Protein AF-0000000079611578 (afdb_homodimer)

Structure (mmCIF, N/CA/C/O backbone):
data_AF-0000000079611578-model_v1
#
loop_
_entity.id
_entity.type
_entity.pdbx_description
1 polymer 'Valerianol synthase'
#
loop_
_atom_site.group_PDB
_atom_site.id
_atom_site.type_symbol
_atom_site.label_atom_id
_atom_site.label_alt_id
_atom_site.label_comp_id
_atom_site.label_asym_id
_atom_site.label_entity_id
_atom_site.label_seq_id
_atom_site.pdbx_PDB_ins_code
_atom_site.Cartn_x
_atom_site.Cartn_y
_atom_site.Cartn_z
_atom_site.occupancy
_atom_site.B_iso_or_equiv
_atom_site.auth_seq_id
_atom_site.auth_comp_id
_atom_site.auth_asym_id
_atom_site.auth_atom_id
_atom_site.pdbx_PDB_model_num
ATOM 1 N N . MET A 1 1 ? 18.281 1.727 -54.188 1 26.88 1 MET A N 1
ATOM 2 C CA . MET A 1 1 ? 17.344 2.244 -53.188 1 26.88 1 MET A CA 1
ATOM 3 C C . MET A 1 1 ? 18.031 2.467 -51.844 1 26.88 1 MET A C 1
ATOM 5 O O . MET A 1 1 ? 18.562 1.524 -51.25 1 26.88 1 MET A O 1
ATOM 9 N N . THR A 1 2 ? 18.578 3.689 -51.562 1 29.02 2 THR A N 1
ATOM 10 C CA . THR A 1 2 ? 19.625 4.07 -50.594 1 29.02 2 THR A CA 1
ATOM 11 C C . THR A 1 2 ? 19.047 4.164 -49.188 1 29.02 2 THR A C 1
ATOM 13 O O . THR A 1 2 ? 18.094 4.906 -48.938 1 29.02 2 THR A O 1
ATOM 16 N N . VAL A 1 3 ? 19.141 3.092 -48.5 1 30.48 3 VAL A N 1
ATOM 17 C CA . VAL A 1 3 ? 18.688 2.955 -47.125 1 30.48 3 VAL A CA 1
ATOM 18 C C . VAL A 1 3 ? 19.359 4.02 -46.25 1 30.48 3 VAL A C 1
ATOM 20 O O . VAL A 1 3 ? 20.578 4.008 -46.062 1 30.48 3 VAL A O 1
ATOM 23 N N . ALA A 1 4 ? 18.75 5.242 -46.188 1 29.06 4 ALA A N 1
ATOM 24 C CA . ALA A 1 4 ? 19.359 6.305 -45.406 1 29.06 4 ALA A CA 1
ATOM 25 C C . ALA A 1 4 ? 19.484 5.898 -43.938 1 29.06 4 ALA A C 1
ATOM 27 O O . ALA A 1 4 ? 18.5 5.473 -43.312 1 29.06 4 ALA A O 1
ATOM 28 N N . ALA A 1 5 ? 20.641 5.758 -43.406 1 25.91 5 ALA A N 1
ATOM 29 C CA . ALA A 1 5 ? 21.078 5.453 -42.031 1 25.91 5 ALA A CA 1
ATOM 30 C C . ALA A 1 5 ? 20.516 6.465 -41.031 1 25.91 5 ALA A C 1
ATOM 32 O O . ALA A 1 5 ? 20.75 7.668 -41.156 1 25.91 5 ALA A O 1
ATOM 33 N N . LYS A 1 6 ? 19.344 6.082 -40.531 1 34.06 6 LYS A N 1
ATOM 34 C CA . LYS A 1 6 ? 18.781 7.012 -39.562 1 34.06 6 LYS A CA 1
ATOM 35 C C . LYS A 1 6 ? 19.812 7.383 -38.5 1 34.06 6 LYS A C 1
ATOM 37 O O . LYS A 1 6 ? 20.391 6.504 -37.875 1 34.06 6 LYS A O 1
ATOM 42 N N . ALA A 1 7 ? 20.297 8.57 -38.531 1 35.22 7 ALA A N 1
ATOM 43 C CA . ALA A 1 7 ? 21.281 9.203 -37.656 1 35.22 7 ALA A CA 1
ATOM 44 C C . ALA A 1 7 ? 20.953 8.914 -36.188 1 35.22 7 ALA A C 1
ATOM 46 O O . ALA A 1 7 ? 19.828 9.094 -35.75 1 35.22 7 ALA A O 1
ATOM 47 N N . VAL A 1 8 ? 21.688 8.125 -35.594 1 36.72 8 VAL A N 1
ATOM 48 C CA . VAL A 1 8 ? 21.672 7.918 -34.156 1 36.72 8 VAL A CA 1
ATOM 49 C C . VAL A 1 8 ? 21.75 9.266 -33.438 1 36.72 8 VAL A C 1
ATOM 51 O O . VAL A 1 8 ? 22.75 9.961 -33.531 1 36.72 8 VAL A O 1
ATOM 54 N N . THR A 1 9 ? 20.719 10.023 -33.438 1 34.69 9 THR A N 1
ATOM 55 C CA . THR A 1 9 ? 20.828 11.305 -32.75 1 34.69 9 THR A CA 1
ATOM 56 C C . THR A 1 9 ? 21.359 11.109 -31.344 1 34.69 9 THR A C 1
ATOM 58 O O . THR A 1 9 ? 20.797 10.352 -30.562 1 34.69 9 THR A O 1
ATOM 61 N N . VAL A 1 10 ? 22.609 11.273 -31.188 1 37.56 10 VAL A N 1
ATOM 62 C CA . VAL A 1 10 ? 23.297 11.32 -29.891 1 37.56 10 VAL A CA 1
ATOM 63 C C . VAL A 1 10 ? 22.5 12.156 -28.906 1 37.56 10 VAL A C 1
ATOM 65 O O . VAL A 1 10 ? 22.266 13.344 -29.125 1 37.56 10 VAL A O 1
ATOM 68 N N . VAL A 1 11 ? 21.625 11.562 -28.188 1 47.31 11 VAL A N 1
ATOM 69 C CA . VAL A 1 11 ? 20.922 12.305 -27.141 1 47.31 11 VAL A CA 1
ATOM 70 C C . VAL A 1 11 ? 21.922 13.008 -26.234 1 47.31 11 VAL A C 1
ATOM 72 O O . VAL A 1 11 ? 22.766 12.352 -25.609 1 47.31 11 VAL A O 1
ATOM 75 N N . GLU A 1 12 ? 22.297 14.109 -26.484 1 51.06 12 GLU A N 1
ATOM 76 C CA . GLU A 1 12 ? 23.203 14.898 -25.656 1 51.06 12 GLU A CA 1
ATOM 77 C C . GLU A 1 12 ? 22.828 14.828 -24.188 1 51.06 12 GLU A C 1
ATOM 79 O O . GLU A 1 12 ? 21.656 14.922 -23.828 1 51.06 12 GLU A O 1
ATOM 84 N N . PRO A 1 13 ? 23.828 14.414 -23.375 1 65.25 13 PRO A N 1
ATOM 85 C CA . PRO A 1 13 ? 23.594 14.281 -21.938 1 65.25 13 PRO A CA 1
ATOM 86 C C . PRO A 1 13 ? 23.047 15.555 -21.297 1 65.25 13 PRO A C 1
ATOM 88 O O . PRO A 1 13 ? 23.562 16.656 -21.562 1 65.25 13 PRO A O 1
ATOM 91 N N . VAL A 1 14 ? 21.812 15.625 -20.891 1 74.31 14 VAL A N 1
ATOM 92 C CA . VAL A 1 14 ? 21.141 16.75 -20.25 1 74.31 14 VAL A CA 1
ATOM 93 C C . VAL A 1 14 ? 21.891 17.156 -18.984 1 74.31 14 VAL A C 1
ATOM 95 O O . VAL A 1 14 ? 22.203 16.312 -18.141 1 74.31 14 VAL A O 1
ATOM 98 N N . THR A 1 15 ? 22.516 18.312 -19.016 1 81.62 15 THR A N 1
ATOM 99 C CA . THR A 1 15 ? 23.141 18.844 -17.812 1 81.62 15 THR A CA 1
ATOM 100 C C . THR A 1 15 ? 22.094 19.172 -16.766 1 81.62 15 THR A C 1
ATOM 102 O O . THR A 1 15 ? 21.203 19.984 -17 1 81.62 15 THR A O 1
ATOM 105 N N . ARG A 1 16 ? 22.109 18.422 -15.633 1 87.31 16 ARG A N 1
ATOM 106 C CA . ARG A 1 16 ? 21.109 18.641 -14.578 1 87.31 16 ARG A CA 1
ATOM 107 C C . ARG A 1 16 ? 21.734 19.344 -13.375 1 87.31 16 ARG A C 1
ATOM 109 O O . ARG A 1 16 ? 22.891 19.078 -13.031 1 87.31 16 ARG A O 1
ATOM 116 N N . ARG A 1 17 ? 20.984 20.25 -12.836 1 85 17 ARG A N 1
ATOM 117 C CA . ARG A 1 17 ? 21.422 20.969 -11.633 1 85 17 ARG A CA 1
ATOM 118 C C . ARG A 1 17 ? 21.359 20.062 -10.406 1 85 17 ARG A C 1
ATOM 120 O O . ARG A 1 17 ? 20.609 19.078 -10.391 1 85 17 ARG A O 1
ATOM 127 N N . SER A 1 18 ? 22.266 20.359 -9.453 1 84.69 18 SER A N 1
ATOM 128 C CA . SER A 1 18 ? 22.266 19.672 -8.164 1 84.69 18 SER A CA 1
ATOM 129 C C . SER A 1 18 ? 22.328 20.672 -7.008 1 84.69 18 SER A C 1
ATOM 131 O O . SER A 1 18 ? 23.047 21.656 -7.074 1 84.69 18 SER A O 1
ATOM 133 N N . ALA A 1 19 ? 21.5 20.484 -6.035 1 84.06 19 ALA A N 1
ATOM 134 C CA . ALA A 1 19 ? 21.516 21.344 -4.855 1 84.06 19 ALA A CA 1
ATOM 135 C C . ALA A 1 19 ? 22.359 20.719 -3.744 1 84.06 19 ALA A C 1
ATOM 137 O O . ALA A 1 19 ? 22.656 21.375 -2.744 1 84.06 19 ALA A O 1
ATOM 138 N N . ASN A 1 20 ? 22.812 19.578 -3.85 1 83.25 20 ASN A N 1
ATOM 139 C CA . ASN A 1 20 ? 23.656 18.891 -2.883 1 83.25 20 ASN A CA 1
ATOM 140 C C . ASN A 1 20 ? 23.047 18.922 -1.484 1 83.25 20 ASN A C 1
ATOM 142 O O . ASN A 1 20 ? 23.703 19.328 -0.524 1 83.25 20 ASN A O 1
ATOM 146 N N . TYR A 1 21 ? 21.859 18.5 -1.438 1 86.31 21 TYR A N 1
ATOM 147 C CA . TYR A 1 21 ? 21.172 18.5 -0.154 1 86.31 21 TYR A CA 1
ATOM 148 C C . TYR A 1 21 ? 21.844 17.547 0.826 1 86.31 21 TYR A C 1
ATOM 150 O O . TYR A 1 21 ? 22.312 16.469 0.435 1 86.31 21 TYR A O 1
ATOM 158 N N . GLU A 1 22 ? 21.797 17.953 2.068 1 86.19 22 GLU A N 1
ATOM 159 C CA . GLU A 1 22 ? 22.359 17.094 3.111 1 86.19 22 GLU A CA 1
ATOM 160 C C . GLU A 1 22 ? 21.531 15.812 3.271 1 86.19 22 GLU A C 1
ATOM 162 O O . GLU A 1 22 ? 20.312 15.844 3.139 1 86.19 22 GLU A O 1
ATOM 167 N N . PRO A 1 23 ? 22.188 14.742 3.594 1 86.94 23 PRO A N 1
ATOM 168 C CA . PRO A 1 23 ? 21.453 13.5 3.828 1 86.94 23 PRO A CA 1
ATOM 169 C C . PRO A 1 23 ? 20.578 13.555 5.082 1 86.94 23 PRO A C 1
ATOM 171 O O . PRO A 1 23 ? 20.734 14.461 5.906 1 86.94 23 PRO A O 1
ATOM 174 N N . SER A 1 24 ? 19.703 12.625 5.137 1 89.19 24 SER A N 1
ATOM 175 C CA . SER A 1 24 ? 18.844 12.531 6.312 1 89.19 24 SER A CA 1
ATOM 176 C C . SER A 1 24 ? 19.656 12.211 7.562 1 89.19 24 SER A C 1
ATOM 178 O O . SER A 1 24 ? 20.625 11.453 7.504 1 89.19 24 SER A O 1
ATOM 180 N N . LEU A 1 25 ? 19.297 12.812 8.648 1 90.94 25 LEU A N 1
ATOM 181 C CA . LEU A 1 25 ? 19.953 12.578 9.922 1 90.94 25 LEU A CA 1
ATOM 182 C C . LEU A 1 25 ? 19.5 11.258 10.531 1 90.94 25 LEU A C 1
ATOM 184 O O . LEU A 1 25 ? 20.172 10.703 11.406 1 90.94 25 LEU A O 1
ATOM 188 N N . TRP A 1 26 ? 18.375 10.758 10.156 1 92.12 26 TRP A N 1
ATOM 189 C CA . TRP A 1 26 ? 17.781 9.562 10.742 1 92.12 26 TRP A CA 1
ATOM 190 C C . TRP A 1 26 ? 17.641 8.461 9.703 1 92.12 26 TRP A C 1
ATOM 192 O O . TRP A 1 26 ? 16.953 8.641 8.688 1 92.12 26 TRP A O 1
ATOM 202 N N . SER A 1 27 ? 18.188 7.328 10.023 1 93 27 SER A N 1
ATOM 203 C CA . SER A 1 27 ? 18.125 6.211 9.094 1 93 27 SER A CA 1
ATOM 204 C C . SER A 1 27 ? 16.828 5.43 9.25 1 93 27 SER A C 1
ATOM 206 O O . SER A 1 27 ? 16.188 5.496 10.305 1 93 27 SER A O 1
ATOM 208 N N . PHE A 1 28 ? 16.453 4.727 8.227 1 94.69 28 PHE A N 1
ATOM 209 C CA . PHE A 1 28 ? 15.273 3.869 8.25 1 94.69 28 PHE A CA 1
ATOM 210 C C . PHE A 1 28 ? 15.336 2.885 9.406 1 94.69 28 PHE A C 1
ATOM 212 O O . PHE A 1 28 ? 14.359 2.701 10.133 1 94.69 28 PHE A O 1
ATOM 219 N N . ASP A 1 29 ? 16.422 2.268 9.586 1 94.19 29 ASP A N 1
ATOM 220 C CA . ASP A 1 29 ? 16.594 1.253 10.625 1 94.19 29 ASP A CA 1
ATOM 221 C C . ASP A 1 29 ? 16.469 1.867 12.016 1 94.19 29 ASP A C 1
ATOM 223 O O . ASP A 1 29 ? 15.898 1.257 12.922 1 94.19 29 ASP A O 1
ATOM 227 N N . HIS A 1 30 ? 17 3.02 12.133 1 94.44 30 HIS A N 1
ATOM 228 C CA . HIS A 1 30 ? 16.891 3.709 13.414 1 94.44 30 HIS A CA 1
ATOM 229 C C . HIS A 1 30 ? 15.43 3.986 13.758 1 94.44 30 HIS A C 1
ATOM 231 O O . HIS A 1 30 ? 14.984 3.721 14.875 1 94.44 30 HIS A O 1
ATOM 237 N N . ILE A 1 31 ? 14.719 4.48 12.828 1 96.06 31 ILE A N 1
ATOM 238 C CA . ILE A 1 31 ? 13.32 4.82 13.039 1 96.06 31 ILE A CA 1
ATOM 239 C C . ILE A 1 31 ? 12.531 3.562 13.391 1 96.06 31 ILE A C 1
ATOM 241 O O . ILE A 1 31 ? 11.734 3.566 14.336 1 96.06 31 ILE A O 1
ATOM 245 N N . GLN A 1 32 ? 12.805 2.471 12.68 1 96.12 32 GLN A N 1
ATOM 246 C CA . GLN A 1 32 ? 12.055 1.234 12.891 1 96.12 32 GLN A CA 1
ATOM 247 C C . GLN A 1 32 ? 12.414 0.596 14.227 1 96.12 32 GLN A C 1
ATOM 249 O O . GLN A 1 32 ? 11.625 -0.18 14.781 1 96.12 32 GLN A O 1
ATOM 254 N N . SER A 1 33 ? 13.516 0.928 14.836 1 95.69 33 SER A N 1
ATOM 255 C CA . SER A 1 33 ? 13.961 0.347 16.094 1 95.69 33 SER A CA 1
ATOM 256 C C . SER A 1 33 ? 13.367 1.092 17.281 1 95.69 33 SER A C 1
ATOM 258 O O . SER A 1 33 ? 13.422 0.607 18.422 1 95.69 33 SER A O 1
ATOM 260 N N . LEU A 1 34 ? 12.812 2.275 17.016 1 94.44 34 LEU A N 1
ATOM 261 C CA . LEU A 1 34 ? 12.25 3.08 18.094 1 94.44 34 LEU A CA 1
ATOM 262 C C . LEU A 1 34 ? 11.102 2.346 18.781 1 94.44 34 LEU A C 1
ATOM 264 O O . LEU A 1 34 ? 10.352 1.617 18.125 1 94.44 34 LEU A O 1
ATOM 268 N N . SER A 1 35 ? 11.008 2.459 20.078 1 91.31 35 SER A N 1
ATOM 269 C CA . SER A 1 35 ? 9.93 1.891 20.875 1 91.31 35 SER A CA 1
ATOM 270 C C . SER A 1 35 ? 9.648 2.738 22.109 1 91.31 35 SER A C 1
ATOM 272 O O . SER A 1 35 ? 10.477 3.566 22.5 1 91.31 35 SER A O 1
ATOM 274 N N . SER A 1 36 ? 8.469 2.656 22.594 1 91.44 36 SER A N 1
ATOM 275 C CA . SER A 1 36 ? 8.094 3.396 23.797 1 91.44 36 SER A CA 1
ATOM 276 C C . SER A 1 36 ? 7.496 2.471 24.844 1 91.44 36 SER A C 1
ATOM 278 O O . SER A 1 36 ? 6.758 1.54 24.516 1 91.44 36 SER A O 1
ATOM 280 N N . GLU A 1 37 ? 7.789 2.752 26.109 1 88.69 37 GLU A N 1
ATOM 281 C CA . GLU A 1 37 ? 7.262 1.969 27.234 1 88.69 37 GLU A CA 1
ATOM 282 C C . GLU A 1 37 ? 5.883 2.473 27.656 1 88.69 37 GLU A C 1
ATOM 284 O O . GLU A 1 37 ? 5.152 1.778 28.359 1 88.69 37 GLU A O 1
ATOM 289 N N . TYR A 1 38 ? 5.488 3.58 27.188 1 92.12 38 TYR A N 1
ATOM 290 C CA . TYR A 1 38 ? 4.285 4.242 27.688 1 92.12 38 TYR A CA 1
ATOM 291 C C . TYR A 1 38 ? 3.066 3.842 26.859 1 92.12 38 TYR A C 1
ATOM 293 O O . TYR A 1 38 ? 2.184 4.664 26.609 1 92.12 38 TYR A O 1
ATOM 301 N N . LYS A 1 39 ? 3.006 2.643 26.328 1 87.25 39 LYS A N 1
ATOM 302 C CA . LYS A 1 39 ? 1.877 2.08 25.594 1 87.25 39 LYS A CA 1
ATOM 303 C C . LYS A 1 39 ? 1.117 1.067 26.453 1 87.25 39 LYS A C 1
ATOM 305 O O . LYS A 1 39 ? 0.026 0.629 26.078 1 87.25 39 LYS A O 1
ATOM 310 N N . GLY A 1 40 ? 1.525 0.799 27.547 1 81.62 40 GLY A N 1
ATOM 311 C CA . GLY A 1 40 ? 1.001 -0.302 28.344 1 81.62 40 GLY A CA 1
ATOM 312 C C . GLY A 1 40 ? -0.307 0.032 29.047 1 81.62 40 GLY A C 1
ATOM 313 O O . GLY A 1 40 ? -0.632 1.206 29.234 1 81.62 40 GLY A O 1
ATOM 314 N N . GLU A 1 41 ? -0.991 -0.906 29.438 1 88.31 41 GLU A N 1
ATOM 315 C CA . GLU A 1 41 ? -2.295 -0.792 30.078 1 88.31 41 GLU A CA 1
ATOM 316 C C . GLU A 1 41 ? -2.18 -0.12 31.438 1 88.31 41 GLU A C 1
ATOM 318 O O . GLU A 1 41 ? -3.096 0.582 31.875 1 88.31 41 GLU A O 1
ATOM 323 N N . ASP A 1 42 ? -1.103 -0.212 32 1 90.12 42 ASP A N 1
ATOM 324 C CA . ASP A 1 42 ? -0.912 0.392 33.312 1 90.12 42 ASP A CA 1
ATOM 325 C C . ASP A 1 42 ? -0.906 1.917 33.219 1 90.12 42 ASP A C 1
ATOM 327 O O . ASP A 1 42 ? -1.495 2.598 34.062 1 90.12 42 ASP A O 1
ATOM 331 N N . TYR A 1 43 ? -0.232 2.402 32.344 1 92.56 43 TYR A N 1
ATOM 332 C CA . TYR A 1 43 ? -0.182 3.848 32.156 1 92.56 43 TYR A CA 1
ATOM 333 C C . TYR A 1 43 ? -1.55 4.395 31.781 1 92.56 43 TYR A C 1
ATOM 335 O O . TYR A 1 43 ? -1.945 5.473 32.219 1 92.56 43 TYR A O 1
ATOM 343 N N . LYS A 1 44 ? -2.232 3.598 30.984 1 93.69 44 LYS A N 1
ATOM 344 C CA . LYS A 1 44 ? -3.58 4 30.594 1 93.69 44 LYS A CA 1
ATOM 345 C C . LYS A 1 44 ? -4.504 4.09 31.812 1 93.69 44 LYS A C 1
ATOM 347 O O . LYS A 1 44 ? -5.273 5.043 31.938 1 93.69 44 LYS A O 1
ATOM 352 N N . SER A 1 45 ? -4.395 3.166 32.656 1 95.31 45 SER A N 1
ATOM 353 C CA . SER A 1 45 ? -5.219 3.15 33.844 1 95.31 45 SER A CA 1
ATOM 354 C C . SER A 1 45 ? -4.906 4.34 34.75 1 95.31 45 SER A C 1
ATOM 356 O O . SER A 1 45 ? -5.816 4.965 35.312 1 95.31 45 SER A O 1
ATOM 358 N N . ARG A 1 46 ? -3.684 4.609 35 1 96.19 46 ARG A N 1
ATOM 359 C CA . ARG A 1 46 ? -3.279 5.75 35.812 1 96.19 46 ARG A CA 1
ATOM 360 C C . ARG A 1 46 ? -3.762 7.059 35.188 1 96.19 46 ARG A C 1
ATOM 362 O O . ARG A 1 46 ? -4.277 7.93 35.906 1 96.19 46 ARG A O 1
ATOM 369 N N . ALA A 1 47 ? -3.574 7.215 33.906 1 96.56 47 ALA A N 1
ATOM 370 C CA . ALA A 1 47 ? -4.035 8.414 33.219 1 96.56 47 ALA A CA 1
ATOM 371 C C . ALA A 1 47 ? -5.543 8.602 33.375 1 96.56 47 ALA A C 1
ATOM 373 O O . ALA A 1 47 ? -6.02 9.719 33.562 1 96.56 47 ALA A O 1
ATOM 374 N N . ASP A 1 48 ? -6.246 7.488 33.312 1 96.81 48 ASP A N 1
ATOM 375 C CA . ASP A 1 48 ? -7.699 7.559 33.438 1 96.81 48 ASP A CA 1
ATOM 376 C C . ASP A 1 48 ? -8.102 8.039 34.844 1 96.81 48 ASP A C 1
ATOM 378 O O . ASP A 1 48 ? -9.039 8.828 34.969 1 96.81 48 ASP A O 1
ATOM 382 N N . THR A 1 49 ? -7.379 7.598 35.719 1 97.25 49 THR A N 1
ATOM 383 C CA . THR A 1 49 ? -7.637 8.031 37.094 1 97.25 49 THR A CA 1
ATOM 384 C C . THR A 1 49 ? -7.383 9.531 37.25 1 97.25 49 THR A C 1
ATOM 386 O O . THR A 1 49 ? -8.172 10.234 37.875 1 97.25 49 THR A O 1
ATOM 389 N N . LEU A 1 50 ? -6.316 10.008 36.719 1 97.88 50 LEU A N 1
ATOM 390 C CA . LEU A 1 50 ? -5.969 11.422 36.812 1 97.88 50 LEU A CA 1
ATOM 391 C C . LEU A 1 50 ? -6.973 12.273 36.031 1 97.88 50 LEU A C 1
ATOM 393 O O . LEU A 1 50 ? -7.34 13.367 36.469 1 97.88 50 LEU A O 1
ATOM 397 N N . LYS A 1 51 ? -7.41 11.82 34.875 1 97.81 51 LYS A N 1
ATOM 398 C CA . LYS A 1 51 ? -8.406 12.523 34.094 1 97.81 51 LYS A CA 1
ATOM 399 C C . LYS A 1 51 ? -9.703 12.711 34.875 1 97.81 51 LYS A C 1
ATOM 401 O O . LYS A 1 51 ? -10.312 13.781 34.812 1 97.81 51 LYS A O 1
ATOM 406 N N . ASP A 1 52 ? -10.094 11.664 35.562 1 96.69 52 ASP A N 1
ATOM 407 C CA . ASP A 1 52 ? -11.305 11.742 36.375 1 96.69 52 ASP A CA 1
ATOM 408 C C . ASP A 1 52 ? -11.172 12.805 37.469 1 96.69 52 ASP A C 1
ATOM 410 O O . ASP A 1 52 ? -12.117 13.547 37.719 1 96.69 52 ASP A O 1
ATOM 414 N N . ALA A 1 53 ? -10.062 12.812 37.969 1 96.12 53 ALA A N 1
ATOM 415 C CA . ALA A 1 53 ? -9.812 13.797 39.031 1 96.12 53 ALA A CA 1
ATOM 416 C C . ALA A 1 53 ? -9.891 15.219 38.469 1 96.12 53 ALA A C 1
ATOM 418 O O . ALA A 1 53 ? -10.453 16.109 39.125 1 96.12 53 ALA A O 1
ATOM 419 N N . VAL A 1 54 ? -9.281 15.453 37.344 1 96.19 54 VAL A N 1
ATOM 420 C CA . VAL A 1 54 ? -9.266 16.781 36.75 1 96.19 54 VAL A CA 1
ATOM 421 C C . VAL A 1 54 ? -10.68 17.156 36.312 1 96.19 54 VAL A C 1
ATOM 423 O O . VAL A 1 54 ? -11.078 18.328 36.406 1 96.19 54 VAL A O 1
ATOM 426 N N . LYS A 1 55 ? -11.414 16.219 35.781 1 95.25 55 LYS A N 1
ATOM 427 C CA . LYS A 1 55 ? -12.797 16.453 35.375 1 95.25 55 LYS A CA 1
ATOM 428 C C . LYS A 1 55 ? -13.633 16.984 36.531 1 95.25 55 LYS A C 1
ATOM 430 O O . LYS A 1 55 ? -14.508 17.844 36.344 1 95.25 55 LYS A O 1
ATOM 435 N N . MET A 1 56 ? -13.281 16.531 37.656 1 91.94 56 MET A N 1
ATOM 436 C CA . MET A 1 56 ? -14 16.969 38.844 1 91.94 56 MET A CA 1
ATOM 437 C C . MET A 1 56 ? -13.484 18.312 39.344 1 91.94 56 MET A C 1
ATOM 439 O O . MET A 1 56 ? -14.211 19.062 40 1 91.94 56 MET A O 1
ATOM 443 N N . MET A 1 57 ? -12.305 18.578 39.031 1 90.81 57 MET A N 1
ATOM 444 C CA . MET A 1 57 ? -11.648 19.812 39.469 1 90.81 57 MET A CA 1
ATOM 445 C C . MET A 1 57 ? -12.188 21.016 38.719 1 90.81 57 MET A C 1
ATOM 447 O O . MET A 1 57 ? -12.312 22.109 39.312 1 90.81 57 MET A O 1
ATOM 451 N N . ILE A 1 58 ? -12.562 20.969 37.469 1 91.12 58 ILE A N 1
ATOM 452 C CA . ILE A 1 58 ? -12.875 22.078 36.594 1 91.12 58 ILE A CA 1
ATOM 453 C C . ILE A 1 58 ? -14.156 22.766 37.062 1 91.12 58 ILE A C 1
ATOM 455 O O . ILE A 1 58 ? -14.172 23.984 37.25 1 91.12 58 ILE A O 1
ATOM 459 N N . PRO A 1 59 ? -15.172 21.938 37.312 1 86.12 59 PRO A N 1
ATOM 460 C CA . PRO A 1 59 ? -16.391 22.625 37.75 1 86.12 59 PRO A CA 1
ATOM 461 C C . PRO A 1 59 ? -16.281 23.125 39.188 1 86.12 59 PRO A C 1
ATOM 463 O O . PRO A 1 59 ? -17 24.047 39.594 1 86.12 59 PRO A O 1
ATOM 466 N N . LYS A 1 60 ? -15.406 22.641 39.938 1 84.06 60 LYS A N 1
ATOM 467 C CA . LYS A 1 60 ? -15.336 22.938 41.375 1 84.06 60 LYS A CA 1
ATOM 468 C C . LYS A 1 60 ? -14.578 24.25 41.625 1 84.06 60 LYS A C 1
ATOM 470 O O . LYS A 1 60 ? -14.727 24.875 42.656 1 84.06 60 LYS A O 1
ATOM 475 N N . VAL A 1 61 ? -13.641 24.609 40.75 1 79.75 61 VAL A N 1
ATOM 476 C CA . VAL A 1 61 ? -12.852 25.812 40.969 1 79.75 61 VAL A CA 1
ATOM 477 C C . VAL A 1 61 ? -13.766 27.016 41.125 1 79.75 61 VAL A C 1
ATOM 479 O O . VAL A 1 61 ? -13.539 27.875 42 1 79.75 61 VAL A O 1
ATOM 482 N N . GLY A 1 62 ? -15.086 26.891 40.656 1 62.78 62 GLY A N 1
ATOM 483 C CA . GLY A 1 62 ? -16.125 27.891 40.844 1 62.78 62 GLY A CA 1
ATOM 484 C C . GLY A 1 62 ? -15.609 29.312 40.844 1 62.78 62 GLY A C 1
ATOM 485 O O . GLY A 1 62 ? -14.789 29.672 40 1 62.78 62 GLY A O 1
ATOM 486 N N . ASP A 1 63 ? -15.992 30.234 41.75 1 66.81 63 ASP A N 1
ATOM 487 C CA . ASP A 1 63 ? -15.656 31.641 42.031 1 66.81 63 ASP A CA 1
ATOM 488 C C . ASP A 1 63 ? -14.398 31.75 42.875 1 66.81 63 ASP A C 1
ATOM 490 O O . ASP A 1 63 ? -14.195 30.953 43.812 1 66.81 63 ASP A O 1
ATOM 494 N N . PRO A 1 64 ? -13.391 32.625 42.281 1 81.44 64 PRO A N 1
ATOM 495 C CA . PRO A 1 64 ? -13.453 33.75 41.312 1 81.44 64 PRO A CA 1
ATOM 496 C C . PRO A 1 64 ? -13.172 33.312 39.906 1 81.44 64 PRO A C 1
ATOM 498 O O . PRO A 1 64 ? -12.422 32.344 39.688 1 81.44 64 PRO A O 1
ATOM 501 N N . ALA A 1 65 ? -13.797 34 39.031 1 88.88 65 ALA A N 1
ATOM 502 C CA . ALA A 1 65 ? -13.711 33.719 37.594 1 88.88 65 ALA A CA 1
ATOM 503 C C . ALA A 1 65 ? -12.258 33.656 37.156 1 88.88 65 ALA A C 1
ATOM 505 O O . ALA A 1 65 ? -11.914 32.875 36.25 1 88.88 65 ALA A O 1
ATOM 506 N N . LEU A 1 66 ? -11.43 34.344 37.812 1 92.56 66 LEU A N 1
ATOM 507 C CA . LEU A 1 66 ? -10.016 34.406 37.469 1 92.56 66 LEU A CA 1
ATOM 508 C C . LEU A 1 66 ? -9.352 33.031 37.656 1 92.56 66 LEU A C 1
ATOM 510 O O . LEU A 1 66 ? -8.555 32.594 36.844 1 92.56 66 LEU A O 1
ATOM 514 N N . ARG A 1 67 ? -9.688 32.375 38.75 1 92.56 67 ARG A N 1
ATOM 515 C CA . ARG A 1 67 ? -9.094 31.078 39.062 1 92.56 67 ARG A CA 1
ATOM 516 C C . ARG A 1 67 ? -9.523 30.047 38.031 1 92.56 67 ARG A C 1
ATOM 518 O O . ARG A 1 67 ? -8.734 29.172 37.656 1 92.56 67 ARG A O 1
ATOM 525 N N . SER A 1 68 ? -10.766 30.172 37.625 1 94.06 68 SER A N 1
ATOM 526 C CA . SER A 1 68 ? -11.281 29.266 36.594 1 94.06 68 SER A CA 1
ATOM 527 C C . SER A 1 68 ? -10.57 29.469 35.25 1 94.06 68 SER A C 1
ATOM 529 O O . SER A 1 68 ? -10.195 28.5 34.594 1 94.06 68 SER A O 1
ATOM 531 N N . LEU A 1 69 ? -10.375 30.688 34.938 1 95.75 69 LEU A N 1
ATOM 532 C CA . LEU A 1 69 ? -9.703 31 33.688 1 95.75 69 LEU A CA 1
ATOM 533 C C . LEU A 1 69 ? -8.242 30.562 33.719 1 95.75 69 LEU A C 1
ATOM 535 O O . LEU A 1 69 ? -7.719 30.062 32.719 1 95.75 69 LEU A O 1
ATOM 539 N N . GLU A 1 70 ? -7.617 30.766 34.875 1 94.88 70 GLU A N 1
ATOM 540 C CA . GLU A 1 70 ? -6.23 30.328 35.031 1 94.88 70 GLU A CA 1
ATOM 541 C C . GLU A 1 70 ? -6.098 28.812 34.906 1 94.88 70 GLU A C 1
ATOM 543 O O . GLU A 1 70 ? -5.141 28.328 34.312 1 94.88 70 GLU A O 1
ATOM 548 N N . LEU A 1 71 ? -7.051 28.141 35.438 1 95.44 71 LEU A N 1
ATOM 549 C CA . LEU A 1 71 ? -7.043 26.688 35.344 1 95.44 71 LEU A CA 1
ATOM 550 C C . LEU A 1 71 ? -7.184 26.25 33.875 1 95.44 71 LEU A C 1
ATOM 552 O O . LEU A 1 71 ? -6.465 25.359 33.438 1 95.44 71 LEU A O 1
ATOM 556 N N . VAL A 1 72 ? -8.117 26.859 33.156 1 95.88 72 VAL A N 1
ATOM 557 C CA . VAL A 1 72 ? -8.32 26.531 31.766 1 95.88 72 VAL A CA 1
ATOM 558 C C . VAL A 1 72 ? -7.051 26.812 30.969 1 95.88 72 VAL A C 1
ATOM 560 O O . VAL A 1 72 ? -6.641 26.016 30.125 1 95.88 72 VAL A O 1
ATOM 563 N N . ASP A 1 73 ? -6.465 27.938 31.219 1 96.88 73 ASP A N 1
ATOM 564 C CA . ASP A 1 73 ? -5.223 28.328 30.547 1 96.88 73 ASP A CA 1
ATOM 565 C C . ASP A 1 73 ? -4.125 27.297 30.812 1 96.88 73 ASP A C 1
ATOM 567 O O . ASP A 1 73 ? -3.404 26.906 29.891 1 96.88 73 ASP A O 1
ATOM 571 N N . ASP A 1 74 ? -4.039 26.875 32.094 1 96.94 74 ASP A N 1
ATOM 572 C CA . ASP A 1 74 ? -3.039 25.875 32.469 1 96.94 74 ASP A CA 1
ATOM 573 C C . ASP A 1 74 ? -3.287 24.547 31.734 1 96.94 74 ASP A C 1
ATOM 575 O O . ASP A 1 74 ? -2.359 23.953 31.172 1 96.94 74 ASP A O 1
ATOM 579 N N . ILE A 1 75 ? -4.512 24.141 31.703 1 97.62 75 ILE A N 1
ATOM 580 C CA . ILE A 1 75 ? -4.875 22.875 31.094 1 97.62 75 ILE A CA 1
ATOM 581 C C . ILE A 1 75 ? -4.555 22.906 29.609 1 97.62 75 ILE A C 1
ATOM 583 O O . ILE A 1 75 ? -4.047 21.938 29.047 1 97.62 75 ILE A O 1
ATOM 587 N N . GLN A 1 76 ? -4.785 24.016 28.969 1 97.25 76 GLN A N 1
ATOM 588 C CA . GLN A 1 76 ? -4.516 24.156 27.547 1 97.25 76 GLN A CA 1
ATOM 589 C C . GLN A 1 76 ? -3.014 24.188 27.266 1 97.25 76 GLN A C 1
ATOM 591 O O . GLN A 1 76 ? -2.533 23.531 26.344 1 97.25 76 GLN A O 1
ATOM 596 N N . ARG A 1 77 ? -2.293 24.922 28.047 1 97.56 77 ARG A N 1
ATOM 597 C CA . ARG A 1 77 ? -0.859 25.078 27.828 1 97.56 77 ARG A CA 1
ATOM 598 C C . ARG A 1 77 ? -0.106 23.797 28.172 1 97.56 77 ARG A C 1
ATOM 600 O O . ARG A 1 77 ? 0.976 23.547 27.641 1 97.56 77 ARG A O 1
ATOM 607 N N . LEU A 1 78 ? -0.743 22.953 29.062 1 98.19 78 LEU A N 1
ATOM 608 C CA . LEU A 1 78 ? -0.159 21.672 29.406 1 98.19 78 LEU A CA 1
ATOM 609 C C . LEU A 1 78 ? -0.44 20.625 28.328 1 98.19 78 LEU A C 1
ATOM 611 O O . LEU A 1 78 ? 0.15 19.547 28.328 1 98.19 78 LEU A O 1
ATOM 615 N N . GLY A 1 79 ? -1.308 20.953 27.406 1 97.44 79 GLY A N 1
ATOM 616 C CA . GLY A 1 79 ? -1.551 20.109 26.25 1 97.44 79 GLY A CA 1
ATOM 617 C C . GLY A 1 79 ? -2.555 19 26.516 1 97.44 79 GLY A C 1
ATOM 618 O O . GLY A 1 79 ? -2.604 18.016 25.781 1 97.44 79 GLY A O 1
ATOM 619 N N . ILE A 1 80 ? -3.428 19.094 27.578 1 98.06 80 ILE A N 1
ATOM 620 C CA . ILE A 1 80 ? -4.32 18 27.938 1 98.06 80 ILE A CA 1
ATOM 621 C C . ILE A 1 80 ? -5.773 18.469 27.828 1 98.06 80 ILE A C 1
ATOM 623 O O . ILE A 1 80 ? -6.688 17.75 28.25 1 98.06 80 ILE A O 1
ATOM 627 N N . ALA A 1 81 ? -6.008 19.625 27.219 1 96.56 81 ALA A N 1
ATOM 628 C CA . ALA A 1 81 ? -7.34 20.219 27.125 1 96.56 81 ALA A CA 1
ATOM 629 C C . ALA A 1 81 ? -8.289 19.344 26.312 1 96.56 81 ALA A C 1
ATOM 631 O O . ALA A 1 81 ? -9.492 19.328 26.562 1 96.56 81 ALA A O 1
ATOM 632 N N . TYR A 1 82 ? -7.773 18.547 25.344 1 94.81 82 TYR A N 1
ATOM 633 C CA . TYR A 1 82 ? -8.609 17.75 24.438 1 94.81 82 TYR A CA 1
ATOM 634 C C . TYR A 1 82 ? -9.328 16.641 25.203 1 94.81 82 TYR A C 1
ATOM 636 O O . TYR A 1 82 ? -10.305 16.078 24.703 1 94.81 82 TYR A O 1
ATOM 644 N N . HIS A 1 83 ? -8.945 16.328 26.406 1 97.19 83 HIS A N 1
ATOM 645 C CA . HIS A 1 83 ? -9.625 15.352 27.234 1 97.19 83 HIS A CA 1
ATOM 646 C C . HIS A 1 83 ? -10.844 15.961 27.922 1 97.19 83 HIS A C 1
ATOM 648 O O . HIS A 1 83 ? -11.695 15.234 28.438 1 97.19 83 HIS A O 1
ATOM 654 N N . PHE A 1 84 ? -10.938 17.312 27.969 1 97.06 84 PHE A N 1
ATOM 655 C CA . PHE A 1 84 ? -11.938 17.984 28.797 1 97.06 84 PHE A CA 1
ATOM 656 C C . PHE A 1 84 ? -12.703 19.031 27.984 1 97.06 84 PHE A C 1
ATOM 658 O O . PHE A 1 84 ? -13.031 20.094 28.5 1 97.06 84 PHE A O 1
ATOM 665 N N . GLU A 1 85 ? -12.891 18.797 26.781 1 92.62 85 GLU A N 1
ATOM 666 C CA . GLU A 1 85 ? -13.477 19.781 25.875 1 92.62 85 GLU A CA 1
ATOM 667 C C . GLU A 1 85 ? -14.875 20.188 26.328 1 92.62 85 GLU A C 1
ATOM 669 O O . GLU A 1 85 ? -15.211 21.375 26.297 1 92.62 85 GLU A O 1
ATOM 674 N N . GLU A 1 86 ? -15.633 19.266 26.766 1 92.25 86 GLU A N 1
ATOM 675 C CA . GLU A 1 86 ? -16.984 19.562 27.203 1 92.25 86 GLU A CA 1
ATOM 676 C C . GLU A 1 86 ? -16.984 20.391 28.484 1 92.25 86 GLU A C 1
ATOM 678 O O . GLU A 1 86 ? -17.719 21.375 28.594 1 92.25 86 GLU A O 1
ATOM 683 N N . GLU A 1 87 ? -16.188 19.984 29.422 1 94.12 87 GLU A N 1
ATOM 684 C CA . GLU A 1 87 ? -16.109 20.688 30.703 1 94.12 87 GLU A CA 1
ATOM 685 C C . GLU A 1 87 ? -15.633 22.125 30.5 1 94.12 87 GLU A C 1
ATOM 687 O O . GLU A 1 87 ? -16.172 23.047 31.109 1 94.12 87 GLU A O 1
ATOM 692 N N . ILE A 1 88 ? -14.664 22.312 29.656 1 94.25 88 ILE A N 1
ATOM 693 C CA . ILE A 1 88 ? -14.102 23.625 29.406 1 94.25 88 ILE A CA 1
ATOM 694 C C . ILE A 1 88 ? -15.125 24.5 28.688 1 94.25 88 ILE A C 1
ATOM 696 O O . ILE A 1 88 ? -15.297 25.672 29.031 1 94.25 88 ILE A O 1
ATOM 700 N N . ARG A 1 89 ? -15.773 23.906 27.734 1 91.88 89 ARG A N 1
ATOM 701 C CA . ARG A 1 89 ? -16.781 24.641 26.984 1 91.88 89 ARG A CA 1
ATOM 702 C C . ARG A 1 89 ? -17.875 25.156 27.906 1 91.88 89 ARG A C 1
ATOM 704 O O . ARG A 1 89 ? -18.281 26.328 27.828 1 91.88 89 ARG A O 1
ATOM 711 N N . ASP A 1 90 ? -18.359 24.297 28.766 1 92.56 90 ASP A N 1
ATOM 712 C CA . ASP A 1 90 ? -19.406 24.688 29.703 1 92.56 90 ASP A CA 1
ATOM 713 C C . ASP A 1 90 ? -18.953 25.812 30.625 1 92.56 90 ASP A C 1
ATOM 715 O O . ASP A 1 90 ? -19.688 26.781 30.844 1 92.56 90 ASP A O 1
ATOM 719 N N . LEU A 1 91 ? -17.797 25.625 31.094 1 93 91 LEU A N 1
ATOM 720 C CA . LEU A 1 91 ? -17.234 26.625 32 1 93 91 LEU A CA 1
ATOM 721 C C . LEU A 1 91 ? -17.062 27.953 31.281 1 93 91 LEU A C 1
ATOM 723 O O . LEU A 1 91 ? -17.375 29.016 31.828 1 93 91 LEU A O 1
ATOM 727 N N . MET A 1 92 ? -16.547 27.984 30.094 1 92.88 92 MET A N 1
ATOM 728 C CA . MET A 1 92 ? -16.312 29.203 29.312 1 92.88 92 MET A CA 1
ATOM 729 C C . MET A 1 92 ? -17.625 29.906 29 1 92.88 92 MET A C 1
ATOM 731 O O . MET A 1 92 ? -17.688 31.141 29 1 92.88 92 MET A O 1
ATOM 735 N N . GLU A 1 93 ? -18.625 29.109 28.75 1 92.44 93 GLU A N 1
ATOM 736 C CA . GLU A 1 93 ? -19.938 29.688 28.484 1 92.44 93 GLU A CA 1
ATOM 737 C C . GLU A 1 93 ? -20.484 30.453 29.688 1 92.44 93 GLU A C 1
ATOM 739 O O . GLU A 1 93 ? -21.016 31.547 29.547 1 92.44 93 GLU A O 1
ATOM 744 N N . ILE A 1 94 ? -20.297 29.859 30.781 1 91.88 94 ILE A N 1
ATOM 745 C CA . ILE A 1 94 ? -20.781 30.469 32 1 91.88 94 ILE A CA 1
ATOM 746 C C . ILE A 1 94 ? -20.031 31.781 32.25 1 91.88 94 ILE A C 1
ATOM 748 O O . ILE A 1 94 ? -20.641 32.812 32.531 1 91.88 94 ILE A O 1
ATOM 752 N N . ILE A 1 95 ? -18.781 31.781 32.125 1 92.5 95 ILE A N 1
ATOM 753 C CA . ILE A 1 95 ? -17.969 32.969 32.375 1 92.5 95 ILE A CA 1
ATOM 754 C C . ILE A 1 95 ? -18.266 34.031 31.344 1 92.5 95 ILE A C 1
ATOM 756 O O . ILE A 1 95 ? -18.328 35.219 31.656 1 92.5 95 ILE A O 1
ATOM 760 N N . TYR A 1 96 ? -18.391 33.594 30.125 1 93.44 96 TYR A N 1
ATOM 761 C CA . TYR A 1 96 ? -18.719 34.562 29.062 1 93.44 96 TYR A CA 1
ATOM 762 C C . TYR A 1 96 ? -20 35.312 29.359 1 93.44 96 TYR A C 1
ATOM 764 O O . TYR A 1 96 ? -20.062 36.531 29.266 1 93.44 96 TYR A O 1
ATOM 772 N N . CYS A 1 97 ? -21.047 34.594 29.75 1 91.56 97 CYS A N 1
ATOM 773 C CA . CYS A 1 97 ? -22.359 35.156 30.016 1 91.56 97 CYS A CA 1
ATOM 774 C C . CYS A 1 97 ? -22.312 36.094 31.234 1 91.56 97 CYS A C 1
ATOM 776 O O . CYS A 1 97 ? -22.984 37.125 31.25 1 91.56 97 CYS A O 1
ATOM 778 N N . ASN A 1 98 ? -21.469 35.75 32.125 1 89 98 ASN A N 1
ATOM 779 C CA . ASN A 1 98 ? -21.453 36.5 33.375 1 89 98 ASN A CA 1
ATOM 780 C C . ASN A 1 98 ? -20.562 37.75 33.281 1 89 98 ASN A C 1
ATOM 782 O O . ASN A 1 98 ? -20.828 38.75 33.938 1 89 98 ASN A O 1
ATOM 786 N N . TYR A 1 99 ? -19.516 37.656 32.375 1 89.06 99 TYR A N 1
ATOM 787 C CA . TYR A 1 99 ? -18.516 38.688 32.5 1 89.06 99 TYR A CA 1
ATOM 788 C C . TYR A 1 99 ? -18.25 39.375 31.156 1 89.06 99 TYR A C 1
ATOM 790 O O . TYR A 1 99 ? -17.766 40.5 31.125 1 89.06 99 TYR A O 1
ATOM 798 N N . PHE A 1 100 ? -18.547 38.812 30.031 1 91.44 100 PHE A N 1
ATOM 799 C CA . PHE A 1 100 ? -17.969 39.312 28.797 1 91.44 100 PHE A CA 1
ATOM 800 C C . PHE A 1 100 ? -19.062 39.594 27.766 1 91.44 100 PHE A C 1
ATOM 802 O O . PHE A 1 100 ? -18.781 39.938 26.609 1 91.44 100 PHE A O 1
ATOM 809 N N . THR A 1 101 ? -20.234 39.5 28.234 1 88.5 101 THR A N 1
ATOM 810 C CA . THR A 1 101 ? -21.312 39.875 27.328 1 88.5 101 THR A CA 1
ATOM 811 C C . THR A 1 101 ? -21.422 41.375 27.219 1 88.5 101 THR A C 1
ATOM 813 O O . THR A 1 101 ? -21.031 42.094 28.141 1 88.5 101 THR A O 1
ATOM 816 N N . THR A 1 102 ? -21.875 41.906 26.109 1 75.56 102 THR A N 1
ATOM 817 C CA . THR A 1 102 ? -21.906 43.344 25.766 1 75.56 102 THR A CA 1
ATOM 818 C C . THR A 1 102 ? -22.688 44.125 26.812 1 75.56 102 THR A C 1
ATOM 820 O O . THR A 1 102 ? -22.406 45.312 27.047 1 75.56 102 THR A O 1
ATOM 823 N N . HIS A 1 103 ? -23.422 43.656 27.469 1 71.38 103 HIS A N 1
ATOM 824 C CA . HIS A 1 103 ? -24.281 44.375 28.406 1 71.38 103 HIS A CA 1
ATOM 825 C C . HIS A 1 103 ? -23.5 44.781 29.656 1 71.38 103 HIS A C 1
ATOM 827 O O . HIS A 1 103 ? -24 45.531 30.5 1 71.38 103 HIS A O 1
ATOM 833 N N . HIS A 1 104 ? -22.312 44.469 29.641 1 71.12 104 HIS A N 1
ATOM 834 C CA . HIS A 1 104 ? -21.531 44.75 30.844 1 71.12 104 HIS A CA 1
ATOM 835 C C . HIS A 1 104 ? -20.469 45.812 30.578 1 71.12 104 HIS A C 1
ATOM 837 O O . HIS A 1 104 ? -19.453 45.844 31.266 1 71.12 104 HIS A O 1
ATOM 843 N N . LEU A 1 105 ? -20.625 46.656 29.688 1 72.5 105 LEU A N 1
ATOM 844 C CA . LEU A 1 105 ? -19.578 47.594 29.281 1 72.5 105 LEU A CA 1
ATOM 845 C C . LEU A 1 105 ? -19.188 48.5 30.453 1 72.5 105 LEU A C 1
ATOM 847 O O . LEU A 1 105 ? -18 48.781 30.656 1 72.5 105 LEU A O 1
ATOM 851 N N . HIS A 1 106 ? -20.141 48.844 31.203 1 74.88 106 HIS A N 1
ATOM 852 C CA . HIS A 1 106 ? -19.844 49.688 32.344 1 74.88 106 HIS A CA 1
ATOM 853 C C . HIS A 1 106 ? -19.078 48.938 33.438 1 74.88 106 HIS A C 1
ATOM 855 O O . HIS A 1 106 ? -18.281 49.531 34.156 1 74.88 106 HIS A O 1
ATOM 861 N N . GLU A 1 107 ? -19.266 47.75 33.438 1 81.12 107 GLU A N 1
ATOM 862 C CA . GLU A 1 107 ? -18.641 46.906 34.438 1 81.12 107 GLU A CA 1
ATOM 863 C C . GLU A 1 107 ? -17.203 46.531 34.094 1 81.12 107 GLU A C 1
ATOM 865 O O . GLU A 1 107 ? -16.391 46.25 34.938 1 81.12 107 GLU A O 1
ATOM 870 N N . TRP A 1 108 ? -16.812 46.688 32.844 1 85.5 108 TRP A N 1
ATOM 871 C CA . TRP A 1 108 ? -15.477 46.344 32.375 1 85.5 108 TRP A CA 1
ATOM 872 C C . TRP A 1 108 ? -14.414 47.25 32.969 1 85.5 108 TRP A C 1
ATOM 874 O O . TRP A 1 108 ? -13.289 46.844 33.219 1 85.5 108 TRP A O 1
ATOM 884 N N . ASN A 1 109 ? -14.805 48.375 33.25 1 78.94 109 ASN A N 1
ATOM 885 C CA . ASN A 1 109 ? -13.852 49.344 33.781 1 78.94 109 ASN A CA 1
ATOM 886 C C . ASN A 1 109 ? -13.43 49 35.188 1 78.94 109 ASN A C 1
ATOM 888 O O . ASN A 1 109 ? -12.328 49.344 35.625 1 78.94 109 ASN A O 1
ATOM 892 N N . LYS A 1 110 ? -14.227 48.281 35.875 1 79.62 110 LYS A N 1
ATOM 893 C CA . LYS A 1 110 ? -13.938 47.906 37.25 1 79.62 110 LYS A CA 1
ATOM 894 C C . LYS A 1 110 ? -13.266 46.531 37.344 1 79.62 110 LYS A C 1
ATOM 896 O O . LYS A 1 110 ? -12.742 46.156 38.375 1 79.62 110 LYS A O 1
ATOM 901 N N . MET A 1 111 ? -13.172 46 36.281 1 87 111 MET A N 1
ATOM 902 C CA . MET A 1 111 ? -12.641 44.625 36.25 1 87 111 MET A CA 1
ATOM 903 C C . MET A 1 111 ? -11.117 44.656 36.375 1 87 111 MET A C 1
ATOM 905 O O . MET A 1 111 ? -10.445 45.5 35.812 1 87 111 MET A O 1
ATOM 909 N N . ASN A 1 112 ? -10.633 43.688 37.188 1 87.56 112 ASN A N 1
ATOM 910 C CA . ASN A 1 112 ? -9.195 43.5 37.312 1 87.56 112 ASN A CA 1
ATOM 911 C C . ASN A 1 112 ? -8.547 43.25 35.938 1 87.56 112 ASN A C 1
ATOM 913 O O . ASN A 1 112 ? -9.109 42.562 35.094 1 87.56 112 ASN A O 1
ATOM 917 N N . LEU A 1 113 ? -7.344 43.844 35.719 1 91.5 113 LEU A N 1
ATOM 918 C CA . LEU A 1 113 ? -6.688 43.75 34.406 1 91.5 113 LEU A CA 1
ATOM 919 C C . LEU A 1 113 ? -6.375 42.312 34.031 1 91.5 113 LEU A C 1
ATOM 921 O O . LEU A 1 113 ? -6.512 41.938 32.875 1 91.5 113 LEU A O 1
ATOM 925 N N . ASN A 1 114 ? -5.945 41.594 35.031 1 92.94 114 ASN A N 1
ATOM 926 C CA . ASN A 1 114 ? -5.598 40.219 34.781 1 92.94 114 ASN A CA 1
ATOM 927 C C . ASN A 1 114 ? -6.812 39.406 34.344 1 92.94 114 ASN A C 1
ATOM 929 O O . ASN A 1 114 ? -6.734 38.656 33.375 1 92.94 114 ASN A O 1
ATOM 933 N N . LEU A 1 115 ? -7.898 39.531 34.969 1 93.06 115 LEU A N 1
ATOM 934 C CA . LEU A 1 115 ? -9.141 38.875 34.625 1 93.06 115 LEU A CA 1
ATOM 935 C C . LEU A 1 115 ? -9.609 39.312 33.219 1 93.06 115 LEU A C 1
ATOM 937 O O . LEU A 1 115 ? -10.008 38.469 32.406 1 93.06 115 LEU A O 1
ATOM 941 N N . LYS A 1 116 ? -9.531 40.562 33 1 93.12 116 LYS A N 1
ATOM 942 C CA . LYS A 1 116 ? -9.969 41.125 31.719 1 93.12 116 LYS A CA 1
ATOM 943 C C . LYS A 1 116 ? -9.141 40.594 30.547 1 93.12 116 LYS A C 1
ATOM 945 O O . LYS A 1 116 ? -9.688 40.125 29.547 1 93.12 116 LYS A O 1
ATOM 950 N N . ALA A 1 117 ? -7.832 40.688 30.719 1 95.81 117 ALA A N 1
ATOM 951 C CA . ALA A 1 117 ? -6.914 40.312 29.641 1 95.81 117 ALA A CA 1
ATOM 952 C C . ALA A 1 117 ? -6.934 38.812 29.391 1 95.81 117 ALA A C 1
ATOM 954 O O . ALA A 1 117 ? -7.039 38.344 28.25 1 95.81 117 ALA A O 1
ATOM 955 N N . LEU A 1 118 ? -6.848 38 30.438 1 97.19 118 LEU A N 1
ATOM 956 C CA . LEU A 1 118 ? -6.875 36.562 30.312 1 97.19 118 LEU A CA 1
ATOM 957 C C . LEU A 1 118 ? -8.219 36.094 29.75 1 97.19 118 LEU A C 1
ATOM 959 O O . LEU A 1 118 ? -8.258 35.219 28.891 1 97.19 118 LEU A O 1
ATOM 963 N N . GLY A 1 119 ? -9.266 36.688 30.312 1 96.31 119 GLY A N 1
ATOM 964 C CA . GLY A 1 119 ? -10.586 36.344 29.812 1 96.31 119 GLY A CA 1
ATOM 965 C C . GLY A 1 119 ? -10.773 36.656 28.344 1 96.31 119 GLY A C 1
ATOM 966 O O . GLY A 1 119 ? -11.312 35.875 27.578 1 96.31 119 GLY A O 1
ATOM 967 N N . PHE A 1 120 ? -10.375 37.875 27.906 1 96.12 120 PHE A N 1
ATOM 968 C CA . PHE A 1 120 ? -10.469 38.281 26.516 1 96.12 120 PHE A CA 1
ATOM 969 C C . PHE A 1 120 ? -9.766 37.281 25.609 1 96.12 120 PHE A C 1
ATOM 971 O O . PHE A 1 120 ? -10.32 36.844 24.594 1 96.12 120 PHE A O 1
ATOM 978 N N . ARG A 1 121 ? -8.539 36.906 25.953 1 97.25 121 ARG A N 1
ATOM 979 C CA . ARG A 1 121 ? -7.738 36 25.141 1 97.25 121 ARG A CA 1
ATOM 980 C C . ARG A 1 121 ? -8.422 34.656 25.016 1 97.25 121 ARG A C 1
ATOM 982 O O . ARG A 1 121 ? -8.586 34.125 23.906 1 97.25 121 ARG A O 1
ATOM 989 N N . LEU A 1 122 ? -8.844 34.062 26.094 1 96.69 122 LEU A N 1
ATOM 990 C CA . LEU A 1 122 ? -9.438 32.75 26.094 1 96.69 122 LEU A CA 1
ATOM 991 C C . LEU A 1 122 ? -10.789 32.75 25.391 1 96.69 122 LEU A C 1
ATOM 993 O O . LEU A 1 122 ? -11.125 31.797 24.672 1 96.69 122 LEU A O 1
ATOM 997 N N . MET A 1 123 ? -11.562 33.812 25.594 1 94.75 123 MET A N 1
ATOM 998 C CA . MET A 1 123 ? -12.852 33.906 24.922 1 94.75 123 MET A CA 1
ATOM 999 C C . MET A 1 123 ? -12.672 33.938 23.406 1 94.75 123 MET A C 1
ATOM 1001 O O . MET A 1 123 ? -13.312 33.188 22.672 1 94.75 123 MET A O 1
ATOM 1005 N N . ARG A 1 124 ? -11.758 34.719 22.922 1 93.19 124 ARG A N 1
ATOM 1006 C CA . ARG A 1 124 ? -11.523 34.812 21.484 1 93.19 124 ARG A CA 1
ATOM 1007 C C . ARG A 1 124 ? -10.969 33.5 20.938 1 93.19 124 ARG A C 1
ATOM 1009 O O . ARG A 1 124 ? -11.305 33.094 19.812 1 93.19 124 ARG A O 1
ATOM 1016 N N . GLN A 1 125 ? -10.141 32.938 21.672 1 91.44 125 GLN A N 1
ATOM 1017 C CA . GLN A 1 125 ? -9.57 31.656 21.281 1 91.44 125 GLN A CA 1
ATOM 1018 C C . GLN A 1 125 ? -10.664 30.609 21.078 1 91.44 125 GLN A C 1
ATOM 1020 O O . GLN A 1 125 ? -10.539 29.719 20.219 1 91.44 125 GLN A O 1
ATOM 1025 N N . HIS A 1 126 ? -11.703 30.688 21.828 1 88.56 126 HIS A N 1
ATOM 1026 C CA . HIS A 1 126 ? -12.766 29.688 21.766 1 88.56 126 HIS A CA 1
ATOM 1027 C C . HIS A 1 126 ? -13.914 30.156 20.875 1 88.56 126 HIS A C 1
ATOM 1029 O O . HIS A 1 126 ? -14.992 29.562 20.875 1 88.56 126 HIS A O 1
ATOM 1035 N N . GLY A 1 127 ? -13.75 31.297 20.234 1 85.88 127 GLY A N 1
ATOM 1036 C CA . GLY A 1 127 ? -14.688 31.703 19.203 1 85.88 127 GLY A CA 1
ATOM 1037 C C . GLY A 1 127 ? -15.75 32.656 19.688 1 85.88 127 GLY A C 1
ATOM 1038 O O . GLY A 1 127 ? -16.688 32.969 18.953 1 85.88 127 GLY A O 1
ATOM 1039 N N . TYR A 1 128 ? -15.594 33.125 20.906 1 89.62 128 TYR A N 1
ATOM 1040 C CA . TYR A 1 128 ? -16.547 34.094 21.422 1 89.62 128 TYR A CA 1
ATOM 1041 C C . TYR A 1 128 ? -16.172 35.5 20.953 1 89.62 128 TYR A C 1
ATOM 1043 O O . TYR A 1 128 ? -15 35.812 20.781 1 89.62 128 TYR A O 1
ATOM 1051 N N . HIS A 1 129 ? -17.188 36.25 20.828 1 88.75 129 HIS A N 1
ATOM 1052 C CA . HIS A 1 129 ? -16.938 37.625 20.406 1 88.75 129 HIS A CA 1
ATOM 1053 C C . HIS A 1 129 ? -16.812 38.531 21.609 1 88.75 129 HIS A C 1
ATOM 1055 O O . HIS A 1 129 ? -17.766 38.688 22.375 1 88.75 129 HIS A O 1
ATOM 1061 N N . VAL A 1 130 ? -15.656 39.094 21.75 1 92.69 130 VAL A N 1
ATOM 1062 C CA . VAL A 1 130 ? -15.391 40.125 22.766 1 92.69 130 VAL A CA 1
ATOM 1063 C C . VAL A 1 130 ? -14.789 41.375 22.094 1 92.69 130 VAL A C 1
ATOM 1065 O O . VAL A 1 130 ? -13.703 41.312 21.516 1 92.69 130 VAL A O 1
ATOM 1068 N N . PRO A 1 131 ? -15.43 42.438 22.156 1 92.38 131 PRO A N 1
ATOM 1069 C CA . PRO A 1 131 ? -14.938 43.656 21.484 1 92.38 131 PRO A CA 1
ATOM 1070 C C . PRO A 1 131 ? -13.688 44.219 22.141 1 92.38 131 PRO A C 1
ATOM 1072 O O . PRO A 1 131 ? -13.516 44.125 23.344 1 92.38 131 PRO A O 1
ATOM 1075 N N . GLN A 1 132 ? -12.812 44.875 21.375 1 93.44 132 GLN A N 1
ATOM 1076 C CA . GLN A 1 132 ? -11.578 45.469 21.859 1 93.44 132 GLN A CA 1
ATOM 1077 C C . GLN A 1 132 ? -11.859 46.625 22.828 1 93.44 132 GLN A C 1
ATOM 1079 O O . GLN A 1 132 ? -10.992 47 23.625 1 93.44 132 GLN A O 1
ATOM 1084 N N . GLU A 1 133 ? -13.078 47.156 22.859 1 90.44 133 GLU A N 1
ATOM 1085 C CA . GLU A 1 133 ? -13.453 48.312 23.688 1 90.44 133 GLU A CA 1
ATOM 1086 C C . GLU A 1 133 ? -13.422 47.938 25.172 1 90.44 133 GLU A C 1
ATOM 1088 O O . GLU A 1 133 ? -13.445 48.844 26.031 1 90.44 133 GLU A O 1
ATOM 1093 N N . ILE A 1 134 ? -13.305 46.688 25.422 1 92.12 134 ILE A N 1
ATOM 1094 C CA . ILE A 1 134 ? -13.141 46.281 26.812 1 92.12 134 ILE A CA 1
ATOM 1095 C C . ILE A 1 134 ? -11.867 46.906 27.391 1 92.12 134 ILE A C 1
ATOM 1097 O O . ILE A 1 134 ? -11.742 47.062 28.594 1 92.12 134 ILE A O 1
ATOM 1101 N N . PHE A 1 135 ? -10.875 47.25 26.547 1 92.5 135 PHE A N 1
ATOM 1102 C CA . PHE A 1 135 ? -9.602 47.812 26.969 1 92.5 135 PHE A CA 1
ATOM 1103 C C . PHE A 1 135 ? -9.578 49.312 26.719 1 92.5 135 PHE A C 1
ATOM 1105 O O . PHE A 1 135 ? -8.508 49.875 26.5 1 92.5 135 PHE A O 1
ATOM 1112 N N . ASN A 1 136 ? -10.711 49.875 26.875 1 85.94 136 ASN A N 1
ATOM 1113 C CA . ASN A 1 136 ? -10.719 51.312 26.75 1 85.94 136 ASN A CA 1
ATOM 1114 C C . ASN A 1 136 ? -9.891 51.969 27.859 1 85.94 136 ASN A C 1
ATOM 1116 O O . ASN A 1 136 ? -9.766 51.438 28.953 1 85.94 136 ASN A O 1
ATOM 1120 N N . ASN A 1 137 ? -9.195 53.125 27.719 1 80.56 137 ASN A N 1
ATOM 1121 C CA . ASN A 1 137 ? -8.359 53.906 28.641 1 80.56 137 ASN A CA 1
ATOM 1122 C C . ASN A 1 137 ? -7.105 53.125 29.031 1 80.56 137 ASN A C 1
ATOM 1124 O O . ASN A 1 137 ? -6.746 53.094 30.219 1 80.56 137 ASN A O 1
ATOM 1128 N N . LEU A 1 138 ? -6.566 52.406 28.219 1 82.31 138 LEU A N 1
ATOM 1129 C CA . LEU A 1 138 ? -5.41 51.531 28.391 1 82.31 138 LEU A CA 1
ATOM 1130 C C . LEU A 1 138 ? -4.203 52.312 28.891 1 82.31 138 LEU A C 1
ATOM 1132 O O . LEU A 1 138 ? -3.463 51.844 29.75 1 82.31 138 LEU A O 1
ATOM 1136 N N . LYS A 1 139 ? -4 53.438 28.281 1 81.88 139 LYS A N 1
ATOM 1137 C CA . LYS A 1 139 ? -2.82 54.219 28.609 1 81.88 139 LYS A CA 1
ATOM 1138 C C . LYS A 1 139 ? -2.797 54.562 30.094 1 81.88 139 LYS A C 1
ATOM 1140 O O . LYS A 1 139 ? -1.772 54.406 30.766 1 81.88 139 LYS A O 1
ATOM 1145 N N . ASP A 1 140 ? -3.912 54.969 30.562 1 81.44 140 ASP A N 1
ATOM 1146 C CA . ASP A 1 140 ? -4.004 55.344 31.969 1 81.44 140 ASP A CA 1
ATOM 1147 C C . ASP A 1 140 ? -3.818 54.125 32.875 1 81.44 140 ASP A C 1
ATOM 1149 O O . ASP A 1 140 ? -3.178 54.188 33.906 1 81.44 140 ASP A O 1
ATOM 1153 N N . THR A 1 141 ? -4.312 53.156 32.438 1 81 141 THR A N 1
ATOM 1154 C CA . THR A 1 141 ? -4.254 51.938 33.219 1 81 141 THR A CA 1
ATOM 1155 C C . THR A 1 141 ? -2.816 51.438 33.344 1 81 141 THR A C 1
ATOM 1157 O O . THR A 1 141 ? -2.35 51.125 34.438 1 81 141 THR A O 1
ATOM 1160 N N . ILE A 1 142 ? -2.07 51.375 32.281 1 81 142 ILE A N 1
ATOM 1161 C CA . ILE A 1 142 ? -0.732 50.812 32.25 1 81 142 ILE A CA 1
ATOM 1162 C C . ILE A 1 142 ? 0.238 51.719 33 1 81 142 ILE A C 1
ATOM 1164 O O . ILE A 1 142 ? 1.132 51.219 33.688 1 81 142 ILE A O 1
ATOM 1168 N N . GLN A 1 143 ? 0.051 53 32.844 1 79.62 143 GLN A N 1
ATOM 1169 C CA . GLN A 1 143 ? 0.931 53.938 33.5 1 79.62 143 GLN A CA 1
ATOM 1170 C C . GLN A 1 143 ? 0.854 53.781 35.031 1 79.62 143 GLN A C 1
ATOM 1172 O O . GLN A 1 143 ? 1.814 54.094 35.75 1 79.62 143 GLN A O 1
ATOM 1177 N N . ASN A 1 144 ? -0.196 53.219 35.438 1 82.44 144 ASN A N 1
ATOM 1178 C CA . ASN A 1 144 ? -0.405 53.125 36.875 1 82.44 144 ASN A CA 1
ATOM 1179 C C . ASN A 1 144 ? 0.037 51.781 37.406 1 82.44 144 ASN A C 1
ATOM 1181 O O . ASN A 1 144 ? -0.005 51.531 38.625 1 82.44 144 ASN A O 1
ATOM 1185 N N . LEU A 1 145 ? 0.559 51 36.562 1 84.94 145 LEU A N 1
ATOM 1186 C CA . LEU A 1 145 ? 0.91 49.656 37 1 84.94 145 LEU A CA 1
ATOM 1187 C C . LEU A 1 145 ? 2.346 49.594 37.531 1 84.94 145 LEU A C 1
ATOM 1189 O O . LEU A 1 145 ? 3.221 50.281 37 1 84.94 145 LEU A O 1
ATOM 1193 N N . LYS A 1 146 ? 2.469 48.781 38.562 1 86 146 LYS A N 1
ATOM 1194 C CA . LYS A 1 146 ? 3.77 48.625 39.219 1 86 146 LYS A CA 1
ATOM 1195 C C . LYS A 1 146 ? 4.418 47.312 38.781 1 86 146 LYS A C 1
ATOM 1197 O O . LYS A 1 146 ? 3.893 46.219 39.094 1 86 146 LYS A O 1
ATOM 1202 N N . PRO A 1 147 ? 5.617 47.375 38.375 1 82.38 147 PRO A N 1
ATOM 1203 C CA . PRO A 1 147 ? 6.266 46.188 37.875 1 82.38 147 PRO A CA 1
ATOM 1204 C C . PRO A 1 147 ? 6.59 45.156 38.969 1 82.38 147 PRO A C 1
ATOM 1206 O O . PRO A 1 147 ? 6.668 43.969 38.719 1 82.38 147 PRO A O 1
ATOM 1209 N N . HIS A 1 148 ? 6.672 45.625 40.219 1 82.81 148 HIS A N 1
ATOM 1210 C CA . HIS A 1 148 ? 7.039 44.719 41.312 1 82.81 148 HIS A CA 1
ATOM 1211 C C . HIS A 1 148 ? 5.828 43.969 41.844 1 82.81 148 HIS A C 1
ATOM 1213 O O . HIS A 1 148 ? 5.973 43 42.594 1 82.81 148 HIS A O 1
ATOM 1219 N N . SER A 1 149 ? 4.727 44.469 41.406 1 85.69 149 SER A N 1
ATOM 1220 C CA . SER A 1 149 ? 3.506 43.781 41.781 1 85.69 149 SER A CA 1
ATOM 1221 C C . SER A 1 149 ? 3.275 42.562 40.875 1 85.69 149 SER A C 1
ATOM 1223 O O . SER A 1 149 ? 3.133 42.719 39.656 1 85.69 149 SER A O 1
ATOM 1225 N N . LEU A 1 150 ? 3.223 41.438 41.5 1 82.75 150 LEU A N 1
ATOM 1226 C CA . LEU A 1 150 ? 3.021 40.188 40.75 1 82.75 150 LEU A CA 1
ATOM 1227 C C . LEU A 1 150 ? 1.713 40.25 39.969 1 82.75 150 LEU A C 1
ATOM 1229 O O . LEU A 1 150 ? 1.652 39.781 38.812 1 82.75 150 LEU A O 1
ATOM 1233 N N . GLU A 1 151 ? 0.783 40.75 40.562 1 84.06 151 GLU A N 1
ATOM 1234 C CA . GLU A 1 151 ? -0.535 40.844 39.938 1 84.06 151 GLU A CA 1
ATOM 1235 C C . GLU A 1 151 ? -0.513 41.781 38.719 1 84.06 151 GLU A C 1
ATOM 1237 O O . GLU A 1 151 ? -1.099 41.469 37.688 1 84.06 151 GLU A O 1
ATOM 1242 N N . ASP A 1 152 ? 0.141 42.812 38.875 1 88.12 152 ASP A N 1
ATOM 1243 C CA . ASP A 1 152 ? 0.231 43.781 37.781 1 88.12 152 ASP A CA 1
ATOM 1244 C C . ASP A 1 152 ? 1.061 43.219 36.625 1 88.12 152 ASP A C 1
ATOM 1246 O O . ASP A 1 152 ? 0.698 43.375 35.469 1 88.12 152 ASP A O 1
ATOM 1250 N N . ALA A 1 153 ? 2.117 42.562 37.031 1 90.56 153 ALA A N 1
ATOM 1251 C CA . ALA A 1 153 ? 2.977 41.969 36.031 1 90.56 153 ALA A CA 1
ATOM 1252 C C . ALA A 1 153 ? 2.23 40.906 35.219 1 90.56 153 ALA A C 1
ATOM 1254 O O . ALA A 1 153 ? 2.352 40.844 34 1 90.56 153 ALA A O 1
ATOM 1255 N N . ARG A 1 154 ? 1.448 40.156 35.906 1 92.19 154 ARG A N 1
ATOM 1256 C CA . ARG A 1 154 ? 0.655 39.125 35.25 1 92.19 154 ARG A CA 1
ATOM 1257 C C . ARG A 1 154 ? -0.405 39.75 34.344 1 92.19 154 ARG A C 1
ATOM 1259 O O . ARG A 1 154 ? -0.678 39.25 33.25 1 92.19 154 ARG A O 1
ATOM 1266 N N . GLY A 1 155 ? -1.008 40.719 34.844 1 93.38 155 GLY A N 1
ATOM 1267 C CA . GLY A 1 155 ? -2.012 41.438 34.062 1 93.38 155 GLY A CA 1
ATOM 1268 C C . GLY A 1 155 ? -1.463 42 32.781 1 93.38 155 GLY A C 1
ATOM 1269 O O . GLY A 1 155 ? -2.098 41.906 31.734 1 93.38 155 GLY A O 1
ATOM 1270 N N . VAL A 1 156 ? -0.273 42.594 32.906 1 94.75 156 VAL A N 1
ATOM 1271 C CA . VAL A 1 156 ? 0.354 43.188 31.719 1 94.75 156 VAL A CA 1
ATOM 1272 C C . VAL A 1 156 ? 0.751 42.094 30.734 1 94.75 156 VAL A C 1
ATOM 1274 O O . VAL A 1 156 ? 0.573 42.219 29.531 1 94.75 156 VAL A O 1
ATOM 1277 N N . LEU A 1 157 ? 1.29 41.031 31.234 1 96 157 LEU A N 1
ATOM 1278 C CA . LEU A 1 157 ? 1.67 39.906 30.391 1 96 157 LEU A CA 1
ATOM 1279 C C . LEU A 1 157 ? 0.458 39.344 29.656 1 96 157 LEU A C 1
ATOM 1281 O O . LEU A 1 157 ? 0.528 39.062 28.453 1 96 157 LEU A O 1
ATOM 1285 N N . ASN A 1 158 ? -0.634 39.156 30.375 1 96.88 158 ASN A N 1
ATOM 1286 C CA . ASN A 1 158 ? -1.842 38.625 29.766 1 96.88 158 ASN A CA 1
ATOM 1287 C C . ASN A 1 158 ? -2.418 39.594 28.734 1 96.88 158 ASN A C 1
ATOM 1289 O O . ASN A 1 158 ? -3 39.156 27.734 1 96.88 158 ASN A O 1
ATOM 1293 N N . LEU A 1 159 ? -2.262 40.875 28.984 1 96.62 159 LEU A N 1
ATOM 1294 C CA . LEU A 1 159 ? -2.707 41.844 28 1 96.62 159 LEU A CA 1
ATOM 1295 C C . LEU A 1 159 ? -1.843 41.781 26.75 1 96.62 159 LEU A C 1
ATOM 1297 O O . LEU A 1 159 ? -2.35 41.938 25.641 1 96.62 159 LEU A O 1
ATOM 1301 N N . TYR A 1 160 ? -0.549 41.656 26.938 1 97.12 160 TYR A N 1
ATOM 1302 C CA . TYR A 1 160 ? 0.365 41.438 25.828 1 97.12 160 TYR A CA 1
ATOM 1303 C C . TYR A 1 160 ? -0.078 40.25 24.984 1 97.12 160 TYR A C 1
ATOM 1305 O O . TYR A 1 160 ? -0.193 40.375 23.75 1 97.12 160 TYR A O 1
ATOM 1313 N N . GLU A 1 161 ? -0.341 39.156 25.625 1 98 161 GLU A N 1
ATOM 1314 C CA . GLU A 1 161 ? -0.77 37.969 24.922 1 98 161 GLU A CA 1
ATOM 1315 C C . GLU A 1 161 ? -2.121 38.156 24.234 1 98 161 GLU A C 1
ATOM 1317 O O . GLU A 1 161 ? -2.334 37.719 23.109 1 98 161 GLU A O 1
ATOM 1322 N N . ALA A 1 162 ? -3.033 38.781 24.891 1 97.56 162 ALA A N 1
ATOM 1323 C CA . ALA A 1 162 ? -4.375 39.031 24.375 1 97.56 162 ALA A CA 1
ATOM 1324 C C . ALA A 1 162 ? -4.324 39.875 23.109 1 97.56 162 ALA A C 1
ATOM 1326 O O . ALA A 1 162 ? -5.141 39.719 22.203 1 97.56 162 ALA A O 1
ATOM 1327 N N . SER A 1 163 ? -3.389 40.781 23.031 1 97.44 163 SER A N 1
ATOM 1328 C CA . SER A 1 163 ? -3.305 41.719 21.922 1 97.44 163 SER A CA 1
ATOM 1329 C C . SER A 1 163 ? -3.057 41.031 20.594 1 97.44 163 SER A C 1
ATOM 1331 O O . SER A 1 163 ? -3.379 41.562 19.531 1 97.44 163 SER A O 1
ATOM 1333 N N . TYR A 1 164 ? -2.555 39.875 20.578 1 97.31 164 TYR A N 1
ATOM 1334 C CA . TYR A 1 164 ? -2.211 39.156 19.344 1 97.31 164 TYR A CA 1
ATOM 1335 C C . TYR A 1 164 ? -3.432 38.438 18.766 1 97.31 164 TYR A C 1
ATOM 1337 O O . TYR A 1 164 ? -3.363 37.875 17.688 1 97.31 164 TYR A O 1
ATOM 1345 N N . HIS A 1 165 ? -4.551 38.5 19.453 1 96.75 165 HIS A N 1
ATOM 1346 C CA . HIS A 1 165 ? -5.816 38 18.938 1 96.75 165 HIS A CA 1
ATOM 1347 C C . HIS A 1 165 ? -6.594 39.094 18.203 1 96.75 165 HIS A C 1
ATOM 1349 O O . HIS A 1 165 ? -7.781 38.938 17.922 1 96.75 165 HIS A O 1
ATOM 1355 N N . SER A 1 166 ? -5.906 40.156 17.859 1 96.5 166 SER A N 1
ATOM 1356 C CA . SER A 1 166 ? -6.504 41.312 17.234 1 96.5 166 SER A CA 1
ATOM 1357 C C . SER A 1 166 ? -6.953 41 15.805 1 96.5 166 SER A C 1
ATOM 1359 O O . SER A 1 166 ? -6.312 40.219 15.109 1 96.5 166 SER A O 1
ATOM 1361 N N . PHE A 1 167 ? -8.023 41.719 15.391 1 95.56 167 PHE A N 1
ATOM 1362 C CA . PHE A 1 167 ? -8.469 41.75 14.008 1 95.56 167 PHE A CA 1
ATOM 1363 C C . PHE A 1 167 ? -7.883 42.938 13.273 1 95.56 167 PHE A C 1
ATOM 1365 O O . PHE A 1 167 ? -7.25 43.812 13.891 1 95.56 167 PHE A O 1
ATOM 1372 N N . GLU A 1 168 ? -8.008 43.031 11.977 1 92.06 168 GLU A N 1
ATOM 1373 C CA . GLU A 1 168 ? -7.402 44.062 11.156 1 92.06 168 GLU A CA 1
ATOM 1374 C C . GLU A 1 168 ? -7.836 45.438 11.609 1 92.06 168 GLU A C 1
ATOM 1376 O O . GLU A 1 168 ? -7.039 46.375 11.602 1 92.06 168 GLU A O 1
ATOM 1381 N N . ASP A 1 169 ? -8.977 45.719 12.125 1 90.88 169 ASP A N 1
ATOM 1382 C CA . ASP A 1 169 ? -9.492 47.062 12.406 1 90.88 169 ASP A CA 1
ATOM 1383 C C . ASP A 1 169 ? -9.516 47.312 13.906 1 90.88 169 ASP A C 1
ATOM 1385 O O . ASP A 1 169 ? -10.18 48.25 14.359 1 90.88 169 ASP A O 1
ATOM 1389 N N . GLU A 1 170 ? -8.695 46.594 14.578 1 95.06 170 GLU A N 1
ATOM 1390 C CA . GLU A 1 170 ? -8.727 46.781 16.016 1 95.06 170 GLU A CA 1
ATOM 1391 C C . GLU A 1 170 ? -7.461 47.469 16.516 1 95.06 170 GLU A C 1
ATOM 1393 O O . GLU A 1 170 ? -6.566 46.812 17.062 1 95.06 170 GLU A O 1
ATOM 1398 N N . SER A 1 171 ? -7.48 48.75 16.562 1 93.5 171 SER A N 1
ATOM 1399 C CA . SER A 1 171 ? -6.305 49.562 16.828 1 93.5 171 SER A CA 1
ATOM 1400 C C . SER A 1 171 ? -5.984 49.625 18.312 1 93.5 171 SER A C 1
ATOM 1402 O O . SER A 1 171 ? -4.828 49.812 18.703 1 93.5 171 SER A O 1
ATOM 1404 N N . ILE A 1 172 ? -7.031 49.469 19.141 1 94.56 172 ILE A N 1
ATOM 1405 C CA . ILE A 1 172 ? -6.805 49.5 20.578 1 94.56 172 ILE A CA 1
ATOM 1406 C C . ILE A 1 172 ? -5.859 48.344 20.969 1 94.56 172 ILE A C 1
ATOM 1408 O O . ILE A 1 172 ? -4.969 48.531 21.797 1 94.56 172 ILE A O 1
ATOM 1412 N N . LEU A 1 173 ? -6.062 47.25 20.391 1 95.88 173 LEU A N 1
ATOM 1413 C CA . LEU A 1 173 ? -5.215 46.094 20.688 1 95.88 173 LEU A CA 1
ATOM 1414 C C . LEU A 1 173 ? -3.809 46.312 20.141 1 95.88 173 LEU A C 1
ATOM 1416 O O . LEU A 1 173 ? -2.832 45.844 20.719 1 95.88 173 LEU A O 1
ATOM 1420 N N . ASP A 1 174 ? -3.672 47 19.016 1 94.69 174 ASP A N 1
ATOM 1421 C CA . ASP A 1 174 ? -2.346 47.344 18.516 1 94.69 174 ASP A CA 1
ATOM 1422 C C . ASP A 1 174 ? -1.592 48.219 19.516 1 94.69 174 ASP A C 1
ATOM 1424 O O . ASP A 1 174 ? -0.408 48 19.781 1 94.69 174 ASP A O 1
ATOM 1428 N N . ASP A 1 175 ? -2.309 49.156 19.984 1 94.25 175 ASP A N 1
ATOM 1429 C CA . ASP A 1 175 ? -1.721 50.031 21 1 94.25 175 ASP A CA 1
ATOM 1430 C C . ASP A 1 175 ? -1.334 49.25 22.25 1 94.25 175 ASP A C 1
ATOM 1432 O O . ASP A 1 175 ? -0.276 49.469 22.828 1 94.25 175 ASP A O 1
ATOM 1436 N N . ALA A 1 176 ? -2.26 48.406 22.672 1 95.31 176 ALA A N 1
ATOM 1437 C CA . ALA A 1 176 ? -1.989 47.562 23.828 1 95.31 176 ALA A CA 1
ATOM 1438 C C . ALA A 1 176 ? -0.715 46.75 23.625 1 95.31 176 ALA A C 1
ATOM 1440 O O . ALA A 1 176 ? 0.081 46.594 24.562 1 95.31 176 ALA A O 1
ATOM 1441 N N . ARG A 1 177 ? -0.511 46.219 22.469 1 95.69 177 ARG A N 1
ATOM 1442 C CA . ARG A 1 177 ? 0.67 45.438 22.141 1 95.69 177 ARG A CA 1
ATOM 1443 C C . ARG A 1 177 ? 1.941 46.25 22.281 1 95.69 177 ARG A C 1
ATOM 1445 O O . ARG A 1 177 ? 2.912 45.812 22.906 1 95.69 177 ARG A O 1
ATOM 1452 N N . ASP A 1 178 ? 1.918 47.438 21.688 1 94.06 178 ASP A N 1
ATOM 1453 C CA . ASP A 1 178 ? 3.088 48.281 21.734 1 94.06 178 ASP A CA 1
ATOM 1454 C C . ASP A 1 178 ? 3.424 48.688 23.172 1 94.06 178 ASP A C 1
ATOM 1456 O O . ASP A 1 178 ? 4.582 48.625 23.578 1 94.06 178 ASP A O 1
ATOM 1460 N N . LEU A 1 179 ? 2.42 49.062 23.906 1 94.5 179 LEU A N 1
ATOM 1461 C CA . LEU A 1 179 ? 2.604 49.562 25.266 1 94.5 179 LEU A CA 1
ATOM 1462 C C . LEU A 1 179 ? 3.088 48.438 26.188 1 94.5 179 LEU A C 1
ATOM 1464 O O . LEU A 1 179 ? 3.973 48.656 27.016 1 94.5 179 LEU A O 1
ATOM 1468 N N . THR A 1 180 ? 2.451 47.344 26.078 1 95.25 180 THR A N 1
ATOM 1469 C CA . THR A 1 180 ? 2.828 46.25 26.938 1 95.25 180 THR A CA 1
ATOM 1470 C C . THR A 1 180 ? 4.215 45.719 26.578 1 95.25 180 THR A C 1
ATOM 1472 O O . THR A 1 180 ? 4.984 45.312 27.453 1 95.25 180 THR A O 1
ATOM 1475 N N . THR A 1 181 ? 4.535 45.656 25.281 1 95.44 181 THR A N 1
ATOM 1476 C CA . THR A 1 181 ? 5.875 45.25 24.844 1 95.44 181 THR A CA 1
ATOM 1477 C C . THR A 1 181 ? 6.934 46.156 25.484 1 95.44 181 THR A C 1
ATOM 1479 O O . THR A 1 181 ? 7.922 45.656 26.031 1 95.44 181 THR A O 1
ATOM 1482 N N . LYS A 1 182 ? 6.703 47.406 25.344 1 93.25 182 LYS A N 1
ATOM 1483 C CA . LYS A 1 182 ? 7.633 48.375 25.922 1 93.25 182 LYS A CA 1
ATOM 1484 C C . LYS A 1 182 ? 7.754 48.188 27.438 1 93.25 182 LYS A C 1
ATOM 1486 O O . LYS A 1 182 ? 8.859 48.156 27.969 1 93.25 182 LYS A O 1
ATOM 1491 N N . TYR A 1 183 ? 6.652 48.094 28.109 1 92.94 183 TYR A N 1
ATOM 1492 C CA . TYR A 1 183 ? 6.613 47.938 29.562 1 92.94 183 TYR A CA 1
ATOM 1493 C C . TYR A 1 183 ? 7.387 46.688 29.984 1 92.94 183 TYR A C 1
ATOM 1495 O O . TYR A 1 183 ? 8.203 46.75 30.922 1 92.94 183 TYR A O 1
ATOM 1503 N N . LEU A 1 184 ? 7.121 45.594 29.375 1 94.44 184 LEU A N 1
ATOM 1504 C CA . LEU A 1 184 ? 7.719 44.344 29.766 1 94.44 184 LEU A CA 1
ATOM 1505 C C . LEU A 1 184 ? 9.219 44.344 29.484 1 94.44 184 LEU A C 1
ATOM 1507 O O . LEU A 1 184 ? 10 43.844 30.297 1 94.44 184 LEU A O 1
ATOM 1511 N N . LYS A 1 185 ? 9.602 44.875 28.359 1 94.06 185 LYS A N 1
ATOM 1512 C CA . LYS A 1 185 ? 11.023 44.938 28.016 1 94.06 185 LYS A CA 1
ATOM 1513 C C . LYS A 1 185 ? 11.781 45.812 29 1 94.06 185 LYS A C 1
ATOM 1515 O O . LYS A 1 185 ? 12.883 45.469 29.438 1 94.06 185 LYS A O 1
ATOM 1520 N N . GLU A 1 186 ? 11.219 46.906 29.359 1 92.25 186 GLU A N 1
ATOM 1521 C CA . GLU A 1 186 ? 11.891 47.875 30.203 1 92.25 186 GLU A CA 1
ATOM 1522 C C . GLU A 1 186 ? 11.961 47.406 31.656 1 92.25 186 GLU A C 1
ATOM 1524 O O . GLU A 1 186 ? 12.852 47.781 32.406 1 92.25 186 GLU A O 1
ATOM 1529 N N . ASN A 1 187 ? 11.055 46.562 32.031 1 91.25 187 ASN A N 1
ATOM 1530 C CA . ASN A 1 187 ? 10.961 46.219 33.469 1 91.25 187 ASN A CA 1
ATOM 1531 C C . ASN A 1 187 ? 11.289 44.75 33.688 1 91.25 187 ASN A C 1
ATOM 1533 O O . ASN A 1 187 ? 10.977 44.188 34.75 1 91.25 187 ASN A O 1
ATOM 1537 N N . ILE A 1 188 ? 11.844 44.094 32.719 1 90.69 188 ILE A N 1
ATOM 1538 C CA . ILE A 1 188 ? 12.055 42.656 32.812 1 90.69 188 ILE A CA 1
ATOM 1539 C C . ILE A 1 188 ? 12.898 42.312 34.031 1 90.69 188 ILE A C 1
ATOM 1541 O O . ILE A 1 188 ? 12.711 41.281 34.656 1 90.69 188 ILE A O 1
ATOM 1545 N N . ASP A 1 189 ? 13.797 43.156 34.438 1 88.81 189 ASP A N 1
ATOM 1546 C CA . ASP A 1 189 ? 14.695 42.906 35.562 1 88.81 189 ASP A CA 1
ATOM 1547 C C . ASP A 1 189 ? 13.992 43.188 36.875 1 88.81 189 ASP A C 1
ATOM 1549 O O . ASP A 1 189 ? 14.453 42.719 37.938 1 88.81 189 ASP A O 1
ATOM 1553 N N . LYS A 1 190 ? 12.891 43.844 36.844 1 89.69 190 LYS A N 1
ATOM 1554 C CA . LYS A 1 190 ? 12.164 44.188 38.062 1 89.69 190 LYS A CA 1
ATOM 1555 C C . LYS A 1 190 ? 11.039 43.219 38.344 1 89.69 190 LYS A C 1
ATOM 1557 O O . LYS A 1 190 ? 10.523 43.125 39.438 1 89.69 190 LYS A O 1
ATOM 1562 N N . ILE A 1 191 ? 10.719 42.531 37.344 1 87.69 191 ILE A N 1
ATOM 1563 C CA . ILE A 1 191 ? 9.617 41.594 37.469 1 87.69 191 ILE A CA 1
ATOM 1564 C C . ILE A 1 191 ? 10.062 40.344 38.25 1 87.69 191 ILE A C 1
ATOM 1566 O O . ILE A 1 191 ? 11.219 39.938 38.125 1 87.69 191 ILE A O 1
ATOM 1570 N N . ASP A 1 192 ? 9.172 39.844 39.062 1 82.31 192 ASP A N 1
ATOM 1571 C CA . ASP A 1 192 ? 9.422 38.688 39.875 1 82.31 192 ASP A CA 1
ATOM 1572 C C . ASP A 1 192 ? 9.969 37.531 39.062 1 82.31 192 ASP A C 1
ATOM 1574 O O . ASP A 1 192 ? 9.516 37.281 37.938 1 82.31 192 ASP A O 1
ATOM 1578 N N . GLU A 1 193 ? 10.766 36.812 39.688 1 77.06 193 GLU A N 1
ATOM 1579 C CA . GLU A 1 193 ? 11.469 35.719 39.031 1 77.06 193 GLU A CA 1
ATOM 1580 C C . GLU A 1 193 ? 10.5 34.625 38.562 1 77.06 193 GLU A C 1
ATOM 1582 O O . GLU A 1 193 ? 10.734 33.969 37.562 1 77.06 193 GLU A O 1
ATOM 1587 N N . SER A 1 194 ? 9.461 34.562 39.281 1 79.12 194 SER A N 1
ATOM 1588 C CA . SER A 1 194 ? 8.5 33.5 38.969 1 79.12 194 SER A CA 1
ATOM 1589 C C . SER A 1 194 ? 7.805 33.781 37.656 1 79.12 194 SER A C 1
ATOM 1591 O O . SER A 1 194 ? 7.305 32.844 37 1 79.12 194 SER A O 1
ATOM 1593 N N . ILE A 1 195 ? 7.785 34.969 37.219 1 87.62 195 ILE A N 1
ATOM 1594 C CA . ILE A 1 195 ? 7.039 35.281 36.031 1 87.62 195 ILE A CA 1
ATOM 1595 C C . ILE A 1 195 ? 8 35.781 34.938 1 87.62 195 ILE A C 1
ATOM 1597 O O . ILE A 1 195 ? 7.645 35.812 33.75 1 87.62 195 ILE A O 1
ATOM 1601 N N . SER A 1 196 ? 9.227 36.062 35.344 1 89.31 196 SER A N 1
ATOM 1602 C CA . SER A 1 196 ? 10.211 36.594 34.406 1 89.31 196 SER A CA 1
ATOM 1603 C C . SER A 1 196 ? 10.461 35.625 33.25 1 89.31 196 SER A C 1
ATOM 1605 O O . SER A 1 196 ? 10.633 36.062 32.094 1 89.31 196 SER A O 1
ATOM 1607 N N . SER A 1 197 ? 10.461 34.375 33.562 1 90.88 197 SER A N 1
ATOM 1608 C CA . SER A 1 197 ? 10.664 33.375 32.5 1 90.88 197 SER A CA 1
ATOM 1609 C C . SER A 1 197 ? 9.5 33.375 31.516 1 90.88 197 SER A C 1
ATOM 1611 O O . SER A 1 197 ? 9.703 33.188 30.312 1 90.88 197 SER A O 1
ATOM 1613 N N . LEU A 1 198 ? 8.312 33.531 32.031 1 94.19 198 LEU A N 1
ATOM 1614 C CA . LEU A 1 198 ? 7.133 33.594 31.172 1 94.19 198 LEU A CA 1
ATOM 1615 C C . LEU A 1 198 ? 7.168 34.844 30.297 1 94.19 198 LEU A C 1
ATOM 1617 O O . LEU A 1 198 ? 6.777 34.812 29.125 1 94.19 198 LEU A O 1
ATOM 1621 N N . VAL A 1 199 ? 7.652 35.938 30.906 1 94.5 199 VAL A N 1
ATOM 1622 C CA . VAL A 1 199 ? 7.75 37.188 30.172 1 94.5 199 VAL A CA 1
ATOM 1623 C C . VAL A 1 199 ? 8.766 37.062 29.047 1 94.5 199 VAL A C 1
ATOM 1625 O O . VAL A 1 199 ? 8.5 37.438 27.906 1 94.5 199 VAL A O 1
ATOM 1628 N N . SER A 1 200 ? 9.898 36.5 29.344 1 94.62 200 SER A N 1
ATOM 1629 C CA . SER A 1 200 ? 10.93 36.281 28.328 1 94.62 200 SER A CA 1
ATOM 1630 C C . SER A 1 200 ? 10.43 35.375 27.219 1 94.62 200 SER A C 1
ATOM 1632 O O . SER A 1 200 ? 10.711 35.594 26.031 1 94.62 200 SER A O 1
ATOM 1634 N N . HIS A 1 201 ? 9.758 34.344 27.641 1 95.5 201 HIS A N 1
ATOM 1635 C CA . HIS A 1 201 ? 9.188 33.406 26.688 1 95.5 201 HIS A CA 1
ATOM 1636 C C . HIS A 1 201 ? 8.18 34.062 25.766 1 95.5 201 HIS A C 1
ATOM 1638 O O . HIS A 1 201 ? 8.188 33.844 24.562 1 95.5 201 HIS A O 1
ATOM 1644 N N . ALA A 1 202 ? 7.316 34.906 26.281 1 96.31 202 ALA A N 1
ATOM 1645 C CA . ALA A 1 202 ? 6.285 35.625 25.531 1 96.31 202 ALA A CA 1
ATOM 1646 C C . ALA A 1 202 ? 6.906 36.625 24.547 1 96.31 202 ALA A C 1
ATOM 1648 O O . ALA A 1 202 ? 6.418 36.781 23.438 1 96.31 202 ALA A O 1
ATOM 1649 N N . LEU A 1 203 ? 7.957 37.281 25 1 95.06 203 LEU A N 1
ATOM 1650 C CA . LEU A 1 203 ? 8.594 38.312 24.172 1 95.06 203 LEU A CA 1
ATOM 1651 C C . LEU A 1 203 ? 9.352 37.688 23.016 1 95.06 203 LEU A C 1
ATOM 1653 O O . LEU A 1 203 ? 9.562 38.312 21.984 1 95.06 203 LEU A O 1
ATOM 1657 N N . GLU A 1 204 ? 9.773 36.469 23.203 1 93.56 204 GLU A N 1
ATOM 1658 C CA . GLU A 1 204 ? 10.391 35.75 22.094 1 93.56 204 GLU A CA 1
ATOM 1659 C C . GLU A 1 204 ? 9.375 35.438 21 1 93.56 204 GLU A C 1
ATOM 1661 O O . GLU A 1 204 ? 9.633 35.656 19.812 1 93.56 204 GLU A O 1
ATOM 1666 N N . LEU A 1 205 ? 8.266 34.906 21.344 1 95.75 205 LEU A N 1
ATOM 1667 C CA . LEU A 1 205 ? 7.148 34.562 20.469 1 95.75 205 LEU A CA 1
ATOM 1668 C C . LEU A 1 205 ? 5.844 34.5 21.266 1 95.75 205 LEU A C 1
ATOM 1670 O O . LEU A 1 205 ? 5.758 33.781 22.266 1 95.75 205 LEU A O 1
ATOM 1674 N N . PRO A 1 206 ? 4.914 35.281 20.828 1 96.75 206 PRO A N 1
ATOM 1675 C CA . PRO A 1 206 ? 3.662 35.281 21.594 1 96.75 206 PRO A CA 1
ATOM 1676 C C . PRO A 1 206 ? 2.988 33.906 21.578 1 96.75 206 PRO A C 1
ATOM 1678 O O . PRO A 1 206 ? 3.129 33.156 20.609 1 96.75 206 PRO A O 1
ATOM 1681 N N . LEU A 1 207 ? 2.193 33.594 22.547 1 97.06 207 LEU A N 1
ATOM 1682 C CA . LEU A 1 207 ? 1.543 32.312 22.734 1 97.06 207 LEU A CA 1
ATOM 1683 C C . LEU A 1 207 ? 0.663 31.953 21.547 1 97.06 207 LEU A C 1
ATOM 1685 O O . LEU A 1 207 ? 0.64 30.797 21.094 1 97.06 207 LEU A O 1
ATOM 1689 N N . HIS A 1 208 ? -0.014 32.938 21.016 1 97.19 208 HIS A N 1
ATOM 1690 C CA . HIS A 1 208 ? -0.952 32.719 19.922 1 97.19 208 HIS A CA 1
ATOM 1691 C C . HIS A 1 208 ? -0.241 32.219 18.672 1 97.19 208 HIS A C 1
ATOM 1693 O O . HIS A 1 208 ? -0.854 31.547 17.844 1 97.19 208 HIS A O 1
ATOM 1699 N N . TRP A 1 209 ? 1.021 32.5 18.531 1 97.19 209 TRP A N 1
ATOM 1700 C CA . TRP A 1 209 ? 1.781 32.156 17.344 1 97.19 209 TRP A CA 1
ATOM 1701 C C . TRP A 1 209 ? 2.584 30.859 17.562 1 97.19 209 TRP A C 1
ATOM 1703 O O . TRP A 1 209 ? 3.256 30.375 16.656 1 97.19 209 TRP A O 1
ATOM 1713 N N . ARG A 1 210 ? 2.434 30.281 18.75 1 96.62 210 ARG A N 1
ATOM 1714 C CA . ARG A 1 210 ? 3.242 29.109 19.078 1 96.62 210 ARG A CA 1
ATOM 1715 C C . ARG A 1 210 ? 2.504 27.828 18.734 1 96.62 210 ARG A C 1
ATOM 1717 O O . ARG A 1 210 ? 1.279 27.75 18.859 1 96.62 210 ARG A O 1
ATOM 1724 N N . VAL A 1 211 ? 3.285 26.859 18.344 1 96.81 211 VAL A N 1
ATOM 1725 C CA . VAL A 1 211 ? 2.744 25.516 18.141 1 96.81 211 VAL A CA 1
ATOM 1726 C C . VAL A 1 211 ? 2.336 24.906 19.469 1 96.81 211 VAL A C 1
ATOM 1728 O O . VAL A 1 211 ? 3.158 24.781 20.391 1 96.81 211 VAL A O 1
ATOM 1731 N N . PRO A 1 212 ? 1.146 24.469 19.578 1 96.88 212 PRO A N 1
ATOM 1732 C CA . PRO A 1 212 ? 0.648 24.016 20.875 1 96.88 212 PRO A CA 1
ATOM 1733 C C . PRO A 1 212 ? 1.502 22.891 21.469 1 96.88 212 PRO A C 1
ATOM 1735 O O . PRO A 1 212 ? 1.832 22.938 22.656 1 96.88 212 PRO A O 1
ATOM 1738 N N . ARG A 1 213 ? 1.882 21.953 20.703 1 96.75 213 ARG A N 1
ATOM 1739 C CA . ARG A 1 213 ? 2.621 20.812 21.25 1 96.75 213 ARG A CA 1
ATOM 1740 C C . ARG A 1 213 ? 4.016 21.234 21.703 1 96.75 213 ARG A C 1
ATOM 1742 O O . ARG A 1 213 ? 4.527 20.719 22.703 1 96.75 213 ARG A O 1
ATOM 1749 N N . VAL A 1 214 ? 4.613 22.109 20.984 1 95.5 214 VAL A N 1
ATOM 1750 C CA . VAL A 1 214 ? 5.918 22.641 21.359 1 95.5 214 VAL A CA 1
ATOM 1751 C C . VAL A 1 214 ? 5.797 23.469 22.641 1 95.5 214 VAL A C 1
ATOM 1753 O O . VAL A 1 214 ? 6.629 23.344 23.547 1 95.5 214 VAL A O 1
ATOM 1756 N N . GLU A 1 215 ? 4.777 24.25 22.656 1 96.75 215 GLU A N 1
ATOM 1757 C CA . GLU A 1 215 ? 4.516 25.047 23.844 1 96.75 215 GLU A CA 1
ATOM 1758 C C . GLU A 1 215 ? 4.289 24.172 25.078 1 96.75 215 GLU A C 1
ATOM 1760 O O . GLU A 1 215 ? 4.781 24.484 26.156 1 96.75 215 GLU A O 1
ATOM 1765 N N . SER A 1 216 ? 3.539 23.109 24.906 1 97.25 216 SER A N 1
ATOM 1766 C CA . SER A 1 216 ? 3.25 22.219 26.016 1 97.25 216 SER A CA 1
ATOM 1767 C C . SER A 1 216 ? 4.531 21.625 26.609 1 97.25 216 SER A C 1
ATOM 1769 O O . SER A 1 216 ? 4.66 21.5 27.828 1 97.25 216 SER A O 1
ATOM 1771 N N . MET A 1 217 ? 5.375 21.266 25.781 1 95.75 217 MET A N 1
ATOM 1772 C CA . MET A 1 217 ? 6.637 20.688 26.234 1 95.75 217 MET A CA 1
ATOM 1773 C C . MET A 1 217 ? 7.391 21.688 27.125 1 95.75 217 MET A C 1
ATOM 1775 O O . MET A 1 217 ? 7.859 21.328 28.203 1 95.75 217 MET A O 1
ATOM 1779 N N . TRP A 1 218 ? 7.52 22.859 26.672 1 95.19 218 TRP A N 1
ATOM 1780 C CA . TRP A 1 218 ? 8.203 23.891 27.422 1 95.19 218 TRP A CA 1
ATOM 1781 C C . TRP A 1 218 ? 7.445 24.219 28.719 1 95.19 218 TRP A C 1
ATOM 1783 O O . TRP A 1 218 ? 8.047 24.359 29.781 1 95.19 218 TRP A O 1
ATOM 1793 N N . PHE A 1 219 ? 6.148 24.328 28.609 1 96.94 219 PHE A N 1
ATOM 1794 C CA . PHE A 1 219 ? 5.316 24.797 29.719 1 96.94 219 PHE A CA 1
ATOM 1795 C C . PHE A 1 219 ? 5.27 23.766 30.828 1 96.94 219 PHE A C 1
ATOM 1797 O O . PHE A 1 219 ? 5.172 24.125 32 1 96.94 219 PHE A O 1
ATOM 1804 N N . ILE A 1 220 ? 5.32 22.516 30.516 1 97 220 ILE A N 1
ATOM 1805 C CA . ILE A 1 220 ? 5.367 21.484 31.531 1 97 220 ILE A CA 1
ATOM 1806 C C . ILE A 1 220 ? 6.547 21.75 32.469 1 97 220 ILE A C 1
ATOM 1808 O O . ILE A 1 220 ? 6.398 21.672 33.688 1 97 220 ILE A O 1
ATOM 1812 N N . GLY A 1 221 ? 7.707 22.047 31.891 1 94.25 221 GLY A N 1
ATOM 1813 C CA . GLY A 1 221 ? 8.867 22.375 32.719 1 94.25 221 GLY A CA 1
ATOM 1814 C C . GLY A 1 221 ? 8.68 23.641 33.531 1 94.25 221 GLY A C 1
ATOM 1815 O O . GLY A 1 221 ? 9.055 23.688 34.688 1 94.25 221 GLY A O 1
ATOM 1816 N N . ALA A 1 222 ? 8.094 24.672 32.938 1 94.38 222 ALA A N 1
ATOM 1817 C CA . ALA A 1 222 ? 7.848 25.938 33.625 1 94.38 222 ALA A CA 1
ATOM 1818 C C . ALA A 1 222 ? 6.801 25.766 34.719 1 94.38 222 ALA A C 1
ATOM 1820 O O . ALA A 1 222 ? 6.926 26.344 35.812 1 94.38 222 ALA A O 1
ATOM 1821 N N . TYR A 1 223 ? 5.75 25.016 34.406 1 95.44 223 TYR A N 1
ATOM 1822 C CA . TYR A 1 223 ? 4.664 24.766 35.375 1 95.44 223 TYR A CA 1
ATOM 1823 C C . TYR A 1 223 ? 5.172 24.031 36.594 1 95.44 223 TYR A C 1
ATOM 1825 O O . TYR A 1 223 ? 4.73 24.328 37.719 1 95.44 223 TYR A O 1
ATOM 1833 N N . GLU A 1 224 ? 6.047 23.172 36.406 1 94.69 224 GLU A N 1
ATOM 1834 C CA . GLU A 1 224 ? 6.617 22.375 37.5 1 94.69 224 GLU A CA 1
ATOM 1835 C C . GLU A 1 224 ? 7.332 23.266 38.5 1 94.69 224 GLU A C 1
ATOM 1837 O O . GLU A 1 224 ? 7.367 22.953 39.719 1 94.69 224 GLU A O 1
ATOM 1842 N N . LYS A 1 225 ? 7.797 24.391 38.125 1 92.19 225 LYS A N 1
ATOM 1843 C CA . LYS A 1 225 ? 8.57 25.281 38.969 1 92.19 225 LYS A CA 1
ATOM 1844 C C . LYS A 1 225 ? 7.672 26.297 39.688 1 92.19 225 LYS A C 1
ATOM 1846 O O . LYS A 1 225 ? 8.117 27.016 40.562 1 92.19 225 LYS A O 1
ATOM 1851 N N . ARG A 1 226 ? 6.402 26.297 39.344 1 91.06 226 ARG A N 1
ATOM 1852 C CA . ARG A 1 226 ? 5.469 27.266 39.906 1 91.06 226 ARG A CA 1
ATOM 1853 C C . ARG A 1 226 ? 5.074 26.875 41.344 1 91.06 226 ARG A C 1
ATOM 1855 O O . ARG A 1 226 ? 4.875 25.688 41.625 1 91.06 226 ARG A O 1
ATOM 1862 N N . SER A 1 227 ? 4.812 27.844 42.062 1 88.25 227 SER A N 1
ATOM 1863 C CA . SER A 1 227 ? 4.461 27.594 43.469 1 88.25 227 SER A CA 1
ATOM 1864 C C . SER A 1 227 ? 3.035 27.078 43.594 1 88.25 227 SER A C 1
ATOM 1866 O O . SER A 1 227 ? 2.732 26.297 44.5 1 88.25 227 SER A O 1
ATOM 1868 N N . ASP A 1 228 ? 2.182 27.453 42.688 1 87.88 228 ASP A N 1
ATOM 1869 C CA . ASP A 1 228 ? 0.782 27.047 42.781 1 87.88 228 ASP A CA 1
ATOM 1870 C C . ASP A 1 228 ? 0.495 25.875 41.844 1 87.88 228 ASP A C 1
ATOM 1872 O O . ASP A 1 228 ? -0.643 25.688 41.406 1 87.88 228 ASP A O 1
ATOM 1876 N N . MET A 1 229 ? 1.508 25.125 41.562 1 93.12 229 MET A N 1
ATOM 1877 C CA . MET A 1 229 ? 1.364 24.016 40.625 1 93.12 229 MET A CA 1
ATOM 1878 C C . MET A 1 229 ? 0.504 22.906 41.25 1 93.12 229 MET A C 1
ATOM 1880 O O . MET A 1 229 ? 0.628 22.594 42.406 1 93.12 229 MET A O 1
ATOM 1884 N N . SER A 1 230 ? -0.38 22.312 40.531 1 95.19 230 SER A N 1
ATOM 1885 C CA . SER A 1 230 ? -1.159 21.141 40.906 1 95.19 230 SER A CA 1
ATOM 1886 C C . SER A 1 230 ? -0.427 19.859 40.562 1 95.19 230 SER A C 1
ATOM 1888 O O . SER A 1 230 ? -0.166 19.578 39.375 1 95.19 230 SER A O 1
ATOM 1890 N N . PRO A 1 231 ? -0.162 19.062 41.5 1 96.5 231 PRO A N 1
ATOM 1891 C CA . PRO A 1 231 ? 0.53 17.797 41.219 1 96.5 231 PRO A CA 1
ATOM 1892 C C . PRO A 1 231 ? -0.272 16.875 40.312 1 96.5 231 PRO A C 1
ATOM 1894 O O . PRO A 1 231 ? 0.306 16.172 39.469 1 96.5 231 PRO A O 1
ATOM 1897 N N . THR A 1 232 ? -1.583 16.938 40.438 1 97.06 232 THR A N 1
ATOM 1898 C CA . THR A 1 232 ? -2.457 16.125 39.625 1 97.06 232 THR A CA 1
ATOM 1899 C C . THR A 1 232 ? -2.355 16.547 38.156 1 97.06 232 THR A C 1
ATOM 1901 O O . THR A 1 232 ? -2.201 15.711 37.25 1 97.06 232 THR A O 1
ATOM 1904 N N . LEU A 1 233 ? -2.355 17.812 37.906 1 97.62 233 LEU A N 1
ATOM 1905 C CA . LEU A 1 233 ? -2.252 18.344 36.531 1 97.62 233 LEU A CA 1
ATOM 1906 C C . LEU A 1 233 ? -0.881 18.031 35.938 1 97.62 233 LEU A C 1
ATOM 1908 O O . LEU A 1 233 ? -0.779 17.641 34.781 1 97.62 233 LEU A O 1
ATOM 1912 N N . LEU A 1 234 ? 0.115 18.219 36.781 1 97.94 234 LEU A N 1
ATOM 1913 C CA . LEU A 1 234 ? 1.482 18.031 36.312 1 97.94 234 LEU A CA 1
ATOM 1914 C C . LEU A 1 234 ? 1.721 16.562 35.906 1 97.94 234 LEU A C 1
ATOM 1916 O O . LEU A 1 234 ? 2.283 16.281 34.844 1 97.94 234 LEU A O 1
ATOM 1920 N N . GLU A 1 235 ? 1.276 15.695 36.781 1 97.69 235 GLU A N 1
ATOM 1921 C CA . GLU A 1 235 ? 1.467 14.273 36.5 1 97.69 235 GLU A CA 1
ATOM 1922 C C . GLU A 1 235 ? 0.711 13.844 35.25 1 97.69 235 GLU A C 1
ATOM 1924 O O . GLU A 1 235 ? 1.24 13.094 34.438 1 97.69 235 GLU A O 1
ATOM 1929 N N . LEU A 1 236 ? -0.515 14.266 35.094 1 98.19 236 LEU A N 1
ATOM 1930 C CA . LEU A 1 236 ? -1.301 13.922 33.906 1 98.19 236 LEU A CA 1
ATOM 1931 C C . LEU A 1 236 ? -0.65 14.477 32.656 1 98.19 236 LEU A C 1
ATOM 1933 O O . LEU A 1 236 ? -0.62 13.805 31.625 1 98.19 236 LEU A O 1
ATOM 1937 N N . ALA A 1 237 ? -0.164 15.688 32.75 1 98.25 237 ALA A N 1
ATOM 1938 C CA . ALA A 1 237 ? 0.453 16.328 31.578 1 98.25 237 ALA A CA 1
ATOM 1939 C C . ALA A 1 237 ? 1.679 15.539 31.109 1 98.25 237 ALA A C 1
ATOM 1941 O O . ALA A 1 237 ? 1.854 15.305 29.922 1 98.25 237 ALA A O 1
ATOM 1942 N N . LYS A 1 238 ? 2.547 15.164 32.062 1 97.38 238 LYS A N 1
ATOM 1943 C CA . LYS A 1 238 ? 3.75 14.406 31.734 1 97.38 238 LYS A CA 1
ATOM 1944 C C . LYS A 1 238 ? 3.398 13.039 31.156 1 97.38 238 LYS A C 1
ATOM 1946 O O . LYS A 1 238 ? 3.953 12.633 30.125 1 97.38 238 LYS A O 1
ATOM 1951 N N . LEU A 1 239 ? 2.449 12.398 31.781 1 97.12 239 LEU A N 1
ATOM 1952 C CA . LEU A 1 239 ? 2.033 11.07 31.344 1 97.12 239 LEU A CA 1
ATOM 1953 C C . LEU A 1 239 ? 1.37 11.141 29.969 1 97.12 239 LEU A C 1
ATOM 1955 O O . LEU A 1 239 ? 1.673 10.328 29.094 1 97.12 239 LEU A O 1
ATOM 1959 N N . ASP A 1 240 ? 0.481 12.031 29.859 1 97.38 240 ASP A N 1
ATOM 1960 C CA . ASP A 1 240 ? -0.206 12.211 28.578 1 97.38 240 ASP A CA 1
ATOM 1961 C C . ASP A 1 240 ? 0.784 12.531 27.469 1 97.38 240 ASP A C 1
ATOM 1963 O O . ASP A 1 240 ? 0.656 12.016 26.344 1 97.38 240 ASP A O 1
ATOM 1967 N N . PHE A 1 241 ? 1.727 13.398 27.734 1 97.38 241 PHE A N 1
ATOM 1968 C CA . PHE A 1 241 ? 2.721 13.773 26.734 1 97.38 241 PHE A CA 1
ATOM 1969 C C . PHE A 1 241 ? 3.467 12.547 26.234 1 97.38 241 PHE A C 1
ATOM 1971 O O . PHE A 1 241 ? 3.619 12.367 25.016 1 97.38 241 PHE A O 1
ATOM 1978 N N . ASP A 1 242 ? 3.871 11.703 27.109 1 96.88 242 ASP A N 1
ATOM 1979 C CA . ASP A 1 242 ? 4.672 10.539 26.75 1 96.88 242 ASP A CA 1
ATOM 1980 C C . ASP A 1 242 ? 3.822 9.477 26.062 1 96.88 242 ASP A C 1
ATOM 1982 O O . ASP A 1 242 ? 4.301 8.766 25.172 1 96.88 242 ASP A O 1
ATOM 1986 N N . MET A 1 243 ? 2.604 9.352 26.5 1 97 243 MET A N 1
ATOM 1987 C CA . MET A 1 243 ? 1.702 8.398 25.859 1 97 243 MET A CA 1
ATOM 1988 C C . MET A 1 243 ? 1.412 8.82 24.422 1 97 243 MET A C 1
ATOM 1990 O O . MET A 1 243 ? 1.384 7.984 23.516 1 97 243 MET A O 1
ATOM 1994 N N . VAL A 1 244 ? 1.191 10.086 24.219 1 97.25 244 VAL A N 1
ATOM 1995 C CA . VAL A 1 244 ? 0.935 10.609 22.875 1 97.25 244 VAL A CA 1
ATOM 1996 C C . VAL A 1 244 ? 2.193 10.484 22.016 1 97.25 244 VAL A C 1
ATOM 1998 O O . VAL A 1 244 ? 2.111 10.18 20.828 1 97.25 244 VAL A O 1
ATOM 2001 N N . GLN A 1 245 ? 3.338 10.742 22.641 1 97.19 245 GLN A N 1
ATOM 2002 C CA . GLN A 1 245 ? 4.609 10.578 21.953 1 97.19 245 GLN A CA 1
ATOM 2003 C C . GLN A 1 245 ? 4.77 9.148 21.438 1 97.19 245 GLN A C 1
ATOM 2005 O O . GLN A 1 245 ? 5.312 8.93 20.359 1 97.19 245 GLN A O 1
ATOM 2010 N N . ALA A 1 246 ? 4.332 8.203 22.203 1 96.88 246 ALA A N 1
ATOM 2011 C CA . ALA A 1 246 ? 4.395 6.805 21.797 1 96.88 246 ALA A CA 1
ATOM 2012 C C . ALA A 1 246 ? 3.576 6.562 20.531 1 96.88 246 ALA A C 1
ATOM 2014 O O . ALA A 1 246 ? 3.992 5.805 19.641 1 96.88 246 ALA A O 1
ATOM 2015 N N . ILE A 1 247 ? 2.467 7.168 20.453 1 96.81 247 ILE A N 1
ATOM 2016 C CA . ILE A 1 247 ? 1.616 7.074 19.266 1 96.81 247 ILE A CA 1
ATOM 2017 C C . ILE A 1 247 ? 2.318 7.711 18.078 1 96.81 247 ILE A C 1
ATOM 2019 O O . ILE A 1 247 ? 2.285 7.176 16.969 1 96.81 247 ILE A O 1
ATOM 2023 N N . HIS A 1 248 ? 2.938 8.844 18.297 1 97.62 248 HIS A N 1
ATOM 2024 C CA . HIS A 1 248 ? 3.654 9.531 17.234 1 97.62 248 HIS A CA 1
ATOM 2025 C C . HIS A 1 248 ? 4.777 8.672 16.672 1 97.62 248 HIS A C 1
ATOM 2027 O O . HIS A 1 248 ? 5.039 8.688 15.469 1 97.62 248 HIS A O 1
ATOM 2033 N N . ILE A 1 249 ? 5.445 7.969 17.547 1 97.44 249 ILE A N 1
ATOM 2034 C CA . ILE A 1 249 ? 6.527 7.094 17.109 1 97.44 249 ILE A CA 1
ATOM 2035 C C . ILE A 1 249 ? 5.984 6.035 16.156 1 97.44 249 ILE A C 1
ATOM 2037 O O . ILE A 1 249 ? 6.582 5.766 15.109 1 97.44 249 ILE A O 1
ATOM 2041 N N . GLU A 1 250 ? 4.887 5.508 16.469 1 96.88 250 GLU A N 1
ATOM 2042 C CA . GLU A 1 250 ? 4.277 4.512 15.594 1 96.88 250 GLU A CA 1
ATOM 2043 C C . GLU A 1 250 ? 3.869 5.129 14.258 1 96.88 250 GLU A C 1
ATOM 2045 O O . GLU A 1 250 ? 4.004 4.496 13.203 1 96.88 250 GLU A O 1
ATOM 2050 N N . ASP A 1 251 ? 3.311 6.309 14.336 1 96.81 251 ASP A N 1
ATOM 2051 C CA . ASP A 1 251 ? 2.947 7.016 13.109 1 96.81 251 ASP A CA 1
ATOM 2052 C C . ASP A 1 251 ? 4.172 7.25 12.227 1 96.81 251 ASP A C 1
ATOM 2054 O O . ASP A 1 251 ? 4.098 7.113 11 1 96.81 251 ASP A O 1
ATOM 2058 N N . LEU A 1 252 ? 5.227 7.629 12.844 1 97.88 252 LEU A N 1
ATOM 2059 C CA . LEU A 1 252 ? 6.461 7.891 12.109 1 97.88 252 LEU A CA 1
ATOM 2060 C C . LEU A 1 252 ? 6.992 6.613 11.469 1 97.88 252 LEU A C 1
ATOM 2062 O O . LEU A 1 252 ? 7.469 6.633 10.336 1 97.88 252 LEU A O 1
ATOM 2066 N N . LYS A 1 253 ? 6.965 5.566 12.219 1 97.56 253 LYS A N 1
ATOM 2067 C CA . LYS A 1 253 ? 7.391 4.281 11.672 1 97.56 253 LYS A CA 1
ATOM 2068 C C . LYS A 1 253 ? 6.574 3.912 10.438 1 97.56 253 LYS A C 1
ATOM 2070 O O . LYS A 1 253 ? 7.125 3.439 9.438 1 97.56 253 LYS A O 1
ATOM 2075 N N . HIS A 1 254 ? 5.312 4.102 10.531 1 96.5 254 HIS A N 1
ATOM 2076 C CA . HIS A 1 254 ? 4.422 3.838 9.406 1 96.5 254 HIS A CA 1
ATOM 2077 C C . HIS A 1 254 ? 4.816 4.664 8.188 1 96.5 254 HIS A C 1
ATOM 2079 O O . HIS A 1 254 ? 4.91 4.137 7.078 1 96.5 254 HIS A O 1
ATOM 2085 N N . THR A 1 255 ? 5.047 5.914 8.375 1 96.81 255 THR A N 1
ATOM 2086 C CA . THR A 1 255 ? 5.426 6.816 7.293 1 96.81 255 THR A CA 1
ATOM 2087 C C . THR A 1 255 ? 6.773 6.414 6.699 1 96.81 255 THR A C 1
ATOM 2089 O O . THR A 1 255 ? 6.965 6.48 5.484 1 96.81 255 THR A O 1
ATOM 2092 N N . SER A 1 256 ? 7.656 6.043 7.559 1 97.25 256 SER A N 1
ATOM 2093 C CA . SER A 1 256 ? 8.992 5.652 7.105 1 97.25 256 SER A CA 1
ATOM 2094 C C . SER A 1 256 ? 8.938 4.398 6.242 1 97.25 256 SER A C 1
ATOM 2096 O O . SER A 1 256 ? 9.695 4.266 5.281 1 97.25 256 SER A O 1
ATOM 2098 N N . ARG A 1 257 ? 8.094 3.471 6.574 1 96.25 257 ARG A N 1
ATOM 2099 C CA . ARG A 1 257 ? 7.914 2.283 5.746 1 96.25 257 ARG A CA 1
ATOM 2100 C C . ARG A 1 257 ? 7.367 2.652 4.375 1 96.25 257 ARG A C 1
ATOM 2102 O O . ARG A 1 257 ? 7.812 2.117 3.357 1 96.25 257 ARG A O 1
ATOM 2109 N N . TRP A 1 258 ? 6.41 3.457 4.367 1 96.75 258 TRP A N 1
ATOM 2110 C CA . TRP A 1 258 ? 5.895 3.955 3.096 1 96.75 258 TRP A CA 1
ATOM 2111 C C . TRP A 1 258 ? 7.012 4.586 2.266 1 96.75 258 TRP A C 1
ATOM 2113 O O . TRP A 1 258 ? 7.137 4.305 1.07 1 96.75 258 TRP A O 1
ATOM 2123 N N . TRP A 1 259 ? 7.793 5.461 2.895 1 96.5 259 TRP A N 1
ATOM 2124 C CA . TRP A 1 259 ? 8.891 6.152 2.225 1 96.5 259 TRP A CA 1
ATOM 2125 C C . TRP A 1 259 ? 9.867 5.152 1.608 1 96.5 259 TRP A C 1
ATOM 2127 O O . TRP A 1 259 ? 10.266 5.301 0.452 1 96.5 259 TRP A O 1
ATOM 2137 N N . ARG A 1 260 ? 10.172 4.184 2.371 1 94.44 260 ARG A N 1
ATOM 2138 C CA . ARG A 1 260 ? 11.078 3.148 1.887 1 94.44 260 ARG A CA 1
ATOM 2139 C C . ARG A 1 260 ? 10.477 2.408 0.695 1 94.44 260 ARG A C 1
ATOM 2141 O O . ARG A 1 260 ? 11.188 2.078 -0.258 1 94.44 260 ARG A O 1
ATOM 2148 N N . ASN A 1 261 ? 9.234 2.174 0.741 1 93.25 261 ASN A N 1
ATOM 2149 C CA . ASN A 1 261 ? 8.539 1.421 -0.297 1 93.25 261 ASN A CA 1
ATOM 2150 C C . ASN A 1 261 ? 8.469 2.201 -1.607 1 93.25 261 ASN A C 1
ATOM 2152 O O . ASN A 1 261 ? 8.336 1.61 -2.68 1 93.25 261 ASN A O 1
ATOM 2156 N N . THR A 1 262 ? 8.523 3.494 -1.551 1 95.06 262 THR A N 1
ATOM 2157 C CA . THR A 1 262 ? 8.523 4.285 -2.777 1 95.06 262 THR A CA 1
ATOM 2158 C C . THR A 1 262 ? 9.852 4.152 -3.508 1 95.06 262 THR A C 1
ATOM 2160 O O . THR A 1 262 ? 9.953 4.465 -4.695 1 95.06 262 THR A O 1
ATOM 2163 N N . SER A 1 263 ? 10.945 3.848 -2.799 1 94.38 263 SER A N 1
ATOM 2164 C CA . SER A 1 263 ? 12.305 3.729 -3.303 1 94.38 263 SER A CA 1
ATOM 2165 C C . SER A 1 263 ? 12.859 5.082 -3.738 1 94.38 263 SER A C 1
ATOM 2167 O O . SER A 1 263 ? 13.789 5.152 -4.547 1 94.38 263 SER A O 1
ATOM 2169 N N . TRP A 1 264 ? 12.242 6.156 -3.318 1 94.06 264 TRP A N 1
ATOM 2170 C CA . TRP A 1 264 ? 12.703 7.484 -3.713 1 94.06 264 TRP A CA 1
ATOM 2171 C C . TRP A 1 264 ? 14.055 7.801 -3.094 1 94.06 264 TRP A C 1
ATOM 2173 O O . TRP A 1 264 ? 14.852 8.555 -3.666 1 94.06 264 TRP A O 1
ATOM 2183 N N . ASP A 1 265 ? 14.297 7.215 -1.953 1 88.94 265 ASP A N 1
ATOM 2184 C CA . ASP A 1 265 ? 15.562 7.422 -1.262 1 88.94 265 ASP A CA 1
ATOM 2185 C C . ASP A 1 265 ? 16.734 6.91 -2.096 1 88.94 265 ASP A C 1
ATOM 2187 O O . ASP A 1 265 ? 17.844 7.457 -2.029 1 88.94 265 ASP A O 1
ATOM 2191 N N . THR A 1 266 ? 16.438 5.953 -2.961 1 90.5 266 THR A N 1
ATOM 2192 C CA . THR A 1 266 ? 17.531 5.367 -3.744 1 90.5 266 THR A CA 1
ATOM 2193 C C . THR A 1 266 ? 17.406 5.766 -5.215 1 90.5 266 THR A C 1
ATOM 2195 O O . THR A 1 266 ? 18.406 5.828 -5.93 1 90.5 266 THR A O 1
ATOM 2198 N N . LYS A 1 267 ? 16.219 6.074 -5.645 1 93.94 267 LYS A N 1
ATOM 2199 C CA . LYS A 1 267 ? 16 6.273 -7.074 1 93.94 267 LYS A CA 1
ATOM 2200 C C . LYS A 1 267 ? 15.969 7.758 -7.422 1 93.94 267 LYS A C 1
ATOM 2202 O O . LYS A 1 267 ? 16.141 8.133 -8.586 1 93.94 267 LYS A O 1
ATOM 2207 N N . LEU A 1 268 ? 15.68 8.586 -6.438 1 94.25 268 LEU A N 1
ATOM 2208 C CA . LEU A 1 268 ? 15.664 10.031 -6.633 1 94.25 268 LEU A CA 1
ATOM 2209 C C . LEU A 1 268 ? 16.719 10.711 -5.773 1 94.25 268 LEU A C 1
ATOM 2211 O O . LEU A 1 268 ? 16.406 11.555 -4.934 1 94.25 268 LEU A O 1
ATOM 2215 N N . SER A 1 269 ? 17.953 10.508 -6.047 1 89.81 269 SER A N 1
ATOM 2216 C CA . SER A 1 269 ? 19.078 10.891 -5.195 1 89.81 269 SER A CA 1
ATOM 2217 C C . SER A 1 269 ? 19.281 12.406 -5.207 1 89.81 269 SER A C 1
ATOM 2219 O O . SER A 1 269 ? 19.938 12.953 -4.316 1 89.81 269 SER A O 1
ATOM 2221 N N . PHE A 1 270 ? 18.734 13.117 -6.133 1 91.62 270 PHE A N 1
ATOM 2222 C CA . PHE A 1 270 ? 18.891 14.562 -6.23 1 91.62 270 PHE A CA 1
ATOM 2223 C C . PHE A 1 270 ? 17.984 15.273 -5.242 1 91.62 270 PHE A C 1
ATOM 2225 O O . PHE A 1 270 ? 18.141 16.469 -4.984 1 91.62 270 PHE A O 1
ATOM 2232 N N . SER A 1 271 ? 17 14.531 -4.742 1 92.44 271 SER A N 1
ATOM 2233 C CA . SER A 1 271 ? 15.969 15.164 -3.928 1 92.44 271 SER A CA 1
ATOM 2234 C C . SER A 1 271 ? 16.297 15.055 -2.443 1 92.44 271 SER A C 1
ATOM 2236 O O . SER A 1 271 ? 17.109 14.227 -2.039 1 92.44 271 SER A O 1
ATOM 2238 N N . ARG A 1 272 ? 15.688 15.867 -1.626 1 92 272 ARG A N 1
ATOM 2239 C CA . ARG A 1 272 ? 15.852 15.875 -0.176 1 92 272 ARG A CA 1
ATOM 2240 C C . ARG A 1 272 ? 15.117 14.703 0.465 1 92 272 ARG A C 1
ATOM 2242 O O . ARG A 1 272 ? 13.938 14.477 0.185 1 92 272 ARG A O 1
ATOM 2249 N N . ASP A 1 273 ? 15.766 14 1.336 1 92 273 ASP A N 1
ATOM 2250 C CA . ASP A 1 273 ? 15.141 13.039 2.229 1 92 273 ASP A CA 1
ATOM 2251 C C . ASP A 1 273 ? 14.82 13.664 3.584 1 92 273 ASP A C 1
ATOM 2253 O O . ASP A 1 273 ? 15.68 13.695 4.473 1 92 273 ASP A O 1
ATOM 2257 N N . ARG A 1 274 ? 13.547 14.094 3.785 1 94.69 274 ARG A N 1
ATOM 2258 C CA . ARG A 1 274 ? 13.141 14.828 4.98 1 94.69 274 ARG A CA 1
ATOM 2259 C C . ARG A 1 274 ? 11.914 14.188 5.621 1 94.69 274 ARG A C 1
ATOM 2261 O O . ARG A 1 274 ? 11 14.891 6.066 1 94.69 274 ARG A O 1
ATOM 2268 N N . VAL A 1 275 ? 11.828 12.906 5.633 1 95.06 275 VAL A N 1
ATOM 2269 C CA . VAL A 1 275 ? 10.641 12.195 6.098 1 95.06 275 VAL A CA 1
ATOM 2270 C C . VAL A 1 275 ? 10.367 12.547 7.555 1 95.06 275 VAL A C 1
ATOM 2272 O O . VAL A 1 275 ? 9.219 12.805 7.934 1 95.06 275 VAL A O 1
ATOM 2275 N N . VAL A 1 276 ? 11.375 12.688 8.398 1 95.69 276 VAL A N 1
ATOM 2276 C CA . VAL A 1 276 ? 11.203 12.953 9.82 1 95.69 276 VAL A CA 1
ATOM 2277 C C . VAL A 1 276 ? 10.734 14.391 10.023 1 95.69 276 VAL A C 1
ATOM 2279 O O . VAL A 1 276 ? 9.844 14.648 10.836 1 95.69 276 VAL A O 1
ATOM 2282 N N . LEU A 1 277 ? 11.328 15.328 9.305 1 95.5 277 LEU A N 1
ATOM 2283 C CA . LEU A 1 277 ? 10.93 16.734 9.422 1 95.5 277 LEU A CA 1
ATOM 2284 C C . LEU A 1 277 ? 9.516 16.938 8.898 1 95.5 277 LEU A C 1
ATOM 2286 O O . LEU A 1 277 ? 8.75 17.719 9.461 1 95.5 277 LEU A O 1
ATOM 2290 N N . ASN A 1 278 ? 9.242 16.234 7.781 1 96.81 278 ASN A N 1
ATOM 2291 C CA . ASN A 1 278 ? 7.887 16.297 7.246 1 96.81 278 ASN A CA 1
ATOM 2292 C C . ASN A 1 278 ? 6.867 15.734 8.234 1 96.81 278 ASN A C 1
ATOM 2294 O O . ASN A 1 278 ? 5.73 16.203 8.297 1 96.81 278 ASN A O 1
ATOM 2298 N N . PHE A 1 279 ? 7.277 14.773 8.961 1 97.31 279 PHE A N 1
ATOM 2299 C CA . PHE A 1 279 ? 6.426 14.227 10.008 1 97.31 279 PHE A CA 1
ATOM 2300 C C . PHE A 1 279 ? 6.293 15.211 11.164 1 97.31 279 PHE A C 1
ATOM 2302 O O . PHE A 1 279 ? 5.219 15.344 11.758 1 97.31 279 PHE A O 1
ATOM 2309 N N . LEU A 1 280 ? 7.387 15.852 11.516 1 96.94 280 LEU A N 1
ATOM 2310 C CA . LEU A 1 280 ? 7.371 16.844 12.586 1 96.94 280 LEU A CA 1
ATOM 2311 C C . LEU A 1 280 ? 6.301 17.891 12.336 1 96.94 280 LEU A C 1
ATOM 2313 O O . LEU A 1 280 ? 5.621 18.328 13.266 1 96.94 280 LEU A O 1
ATOM 2317 N N . TRP A 1 281 ? 6.141 18.297 11.102 1 97 281 TRP A N 1
ATOM 2318 C CA . TRP A 1 281 ? 5.113 19.266 10.742 1 97 281 TRP A CA 1
ATOM 2319 C C . TRP A 1 281 ? 3.734 18.781 11.18 1 97 281 TRP A C 1
ATOM 2321 O O . TRP A 1 281 ? 2.893 19.578 11.594 1 97 281 TRP A O 1
ATOM 2331 N N . THR A 1 282 ? 3.514 17.484 11.102 1 96.75 282 THR A N 1
ATOM 2332 C CA . THR A 1 282 ? 2.188 16.953 11.391 1 96.75 282 THR A CA 1
ATOM 2333 C C . THR A 1 282 ? 1.934 16.922 12.898 1 96.75 282 THR A C 1
ATOM 2335 O O . THR A 1 282 ? 0.79 17.031 13.344 1 96.75 282 THR A O 1
ATOM 2338 N N . ILE A 1 283 ? 2.959 16.812 13.672 1 96.5 283 ILE A N 1
ATOM 2339 C CA . ILE A 1 283 ? 2.824 16.906 15.125 1 96.5 283 ILE A CA 1
ATOM 2340 C C . ILE A 1 283 ? 2.377 18.312 15.508 1 96.5 283 ILE A C 1
ATOM 2342 O O . ILE A 1 283 ? 1.54 18.484 16.406 1 96.5 283 ILE A O 1
ATOM 2346 N N . GLY A 1 284 ? 2.932 19.266 14.82 1 96.81 284 GLY A N 1
ATOM 2347 C CA . GLY A 1 284 ? 2.578 20.641 15.117 1 96.81 284 GLY A CA 1
ATOM 2348 C C . GLY A 1 284 ? 1.17 21 14.68 1 96.81 284 GLY A C 1
ATOM 2349 O O . GLY A 1 284 ? 0.485 21.781 15.352 1 96.81 284 GLY A O 1
ATOM 2350 N N . THR A 1 285 ? 0.749 20.359 13.594 1 95.94 285 THR A N 1
ATOM 2351 C CA . THR A 1 285 ? -0.561 20.719 13.07 1 95.94 285 THR A CA 1
ATOM 2352 C C . THR A 1 285 ? -1.666 19.938 13.766 1 95.94 285 THR A C 1
ATOM 2354 O O . THR A 1 285 ? -2.793 20.422 13.898 1 95.94 285 THR A O 1
ATOM 2357 N N . SER A 1 286 ? -1.367 18.719 14.172 1 93.25 286 SER A N 1
ATOM 2358 C CA . SER A 1 286 ? -2.379 17.891 14.828 1 93.25 286 SER A CA 1
ATOM 2359 C C . SER A 1 286 ? -1.738 16.797 15.664 1 93.25 286 SER A C 1
ATOM 2361 O O . SER A 1 286 ? -1.633 15.648 15.219 1 93.25 286 SER A O 1
ATOM 2363 N N . TYR A 1 287 ? -1.573 16.984 16.969 1 94.12 287 TYR A N 1
ATOM 2364 C CA . TYR A 1 287 ? -0.787 16.047 17.766 1 94.12 287 TYR A CA 1
ATOM 2365 C C . TYR A 1 287 ? -1.689 15.07 18.5 1 94.12 287 TYR A C 1
ATOM 2367 O O . TYR A 1 287 ? -1.223 14.039 18.984 1 94.12 287 TYR A O 1
ATOM 2375 N N . THR A 1 288 ? -2.98 15.273 18.562 1 93.94 288 THR A N 1
ATOM 2376 C CA . THR A 1 288 ? -3.857 14.461 19.406 1 93.94 288 THR A CA 1
ATOM 2377 C C . THR A 1 288 ? -3.924 13.031 18.891 1 93.94 288 THR A C 1
ATOM 2379 O O . THR A 1 288 ? -3.832 12.789 17.688 1 93.94 288 THR A O 1
ATOM 2382 N N . PRO A 1 289 ? -4.152 12.07 19.75 1 93.88 289 PRO A N 1
ATOM 2383 C CA . PRO A 1 289 ? -4.141 10.648 19.391 1 93.88 289 PRO A CA 1
ATOM 2384 C C . PRO A 1 289 ? -5.18 10.297 18.328 1 93.88 289 PRO A C 1
ATOM 2386 O O . PRO A 1 289 ? -4.914 9.469 17.453 1 93.88 289 PRO A O 1
ATOM 2389 N N . HIS A 1 290 ? -6.293 10.898 18.328 1 90.69 290 HIS A N 1
ATOM 2390 C CA . HIS A 1 290 ? -7.371 10.539 17.422 1 90.69 290 HIS A CA 1
ATOM 2391 C C . HIS A 1 290 ? -7.031 10.914 15.977 1 90.69 290 HIS A C 1
ATOM 2393 O O . HIS A 1 290 ? -7.648 10.406 15.039 1 90.69 290 HIS A O 1
ATOM 2399 N N . ASN A 1 291 ? -6.047 11.727 15.781 1 92.19 291 ASN A N 1
ATOM 2400 C CA . ASN A 1 291 ? -5.684 12.195 14.445 1 92.19 291 ASN A CA 1
ATOM 2401 C C . ASN A 1 291 ? -4.547 11.375 13.852 1 92.19 291 ASN A C 1
ATOM 2403 O O . ASN A 1 291 ? -3.916 11.789 12.875 1 92.19 291 ASN A O 1
ATOM 2407 N N . SER A 1 292 ? -4.312 10.227 14.391 1 93.88 292 SER A N 1
ATOM 2408 C CA . SER A 1 292 ? -3.221 9.367 13.953 1 93.88 292 SER A CA 1
ATOM 2409 C C . SER A 1 292 ? -3.326 9.062 12.461 1 93.88 292 SER A C 1
ATOM 2411 O O . SER A 1 292 ? -2.361 9.234 11.719 1 93.88 292 SER A O 1
ATOM 2413 N N . PRO A 1 293 ? -4.473 8.672 11.93 1 91.44 293 PRO A N 1
ATOM 2414 C CA . PRO A 1 293 ? -4.555 8.406 10.492 1 91.44 293 PRO A CA 1
ATOM 2415 C C . PRO A 1 293 ? -4.246 9.648 9.648 1 91.44 293 PRO A C 1
ATOM 2417 O O . PRO A 1 293 ? -3.594 9.539 8.609 1 91.44 293 PRO A O 1
ATOM 2420 N N . GLY A 1 294 ? -4.695 10.766 10.164 1 92.81 294 GLY A N 1
ATOM 2421 C CA . GLY A 1 294 ? -4.422 12.016 9.477 1 92.81 294 GLY A CA 1
ATOM 2422 C C . GLY A 1 294 ? -2.949 12.375 9.461 1 92.81 294 GLY A C 1
ATOM 2423 O O . GLY A 1 294 ? -2.43 12.844 8.445 1 92.81 294 GLY A O 1
ATOM 2424 N N . ARG A 1 295 ? -2.258 12.141 10.539 1 94.94 295 ARG A N 1
ATOM 2425 C CA . ARG A 1 295 ? -0.832 12.438 10.633 1 94.94 295 ARG A CA 1
ATOM 2426 C C . ARG A 1 295 ? -0.027 11.578 9.664 1 94.94 295 ARG A C 1
ATOM 2428 O O . ARG A 1 295 ? 0.877 12.078 8.992 1 94.94 295 ARG A O 1
ATOM 2435 N N . ARG A 1 296 ? -0.402 10.352 9.602 1 94.94 296 ARG A N 1
ATOM 2436 C CA . ARG A 1 296 ? 0.276 9.453 8.672 1 94.94 296 ARG A CA 1
ATOM 2437 C C . ARG A 1 296 ? 0.092 9.906 7.23 1 94.94 296 ARG A C 1
ATOM 2439 O O . ARG A 1 296 ? 1.051 9.938 6.457 1 94.94 296 ARG A O 1
ATOM 2446 N N . THR A 1 297 ? -1.11 10.289 6.926 1 95.62 297 THR A N 1
ATOM 2447 C CA . THR A 1 297 ? -1.432 10.734 5.574 1 95.62 297 THR A CA 1
ATOM 2448 C C . THR A 1 297 ? -0.713 12.039 5.25 1 95.62 297 THR A C 1
ATOM 2450 O O . THR A 1 297 ? -0.087 12.164 4.195 1 95.62 297 THR A O 1
ATOM 2453 N N . LEU A 1 298 ? -0.764 12.961 6.137 1 97.06 298 LEU A N 1
ATOM 2454 C CA . LEU A 1 298 ? -0.223 14.289 5.875 1 97.06 298 LEU A CA 1
ATOM 2455 C C . LEU A 1 298 ? 1.301 14.258 5.82 1 97.06 298 LEU A C 1
ATOM 2457 O O . LEU A 1 298 ? 1.917 15.023 5.078 1 97.06 298 LEU A O 1
ATOM 2461 N N . ALA A 1 299 ? 1.866 13.367 6.57 1 97.31 299 ALA A N 1
ATOM 2462 C CA . ALA A 1 299 ? 3.314 13.211 6.473 1 97.31 299 ALA A CA 1
ATOM 2463 C C . ALA A 1 299 ? 3.723 12.758 5.074 1 97.31 299 ALA A C 1
ATOM 2465 O O . ALA A 1 299 ? 4.746 13.203 4.543 1 97.31 299 ALA A O 1
ATOM 2466 N N . LYS A 1 300 ? 2.963 11.852 4.496 1 97.44 300 LYS A N 1
ATOM 2467 C CA . LYS A 1 300 ? 3.207 11.438 3.115 1 97.44 300 LYS A CA 1
ATOM 2468 C C . LYS A 1 300 ? 3.07 12.625 2.16 1 97.44 300 LYS A C 1
ATOM 2470 O O . LYS A 1 300 ? 3.9 12.805 1.268 1 97.44 300 LYS A O 1
ATOM 2475 N N . ILE A 1 301 ? 2.041 13.398 2.391 1 98.25 301 ILE A N 1
ATOM 2476 C CA . ILE A 1 301 ? 1.754 14.539 1.527 1 98.25 301 ILE A CA 1
ATOM 2477 C C . ILE A 1 301 ? 2.914 15.531 1.577 1 98.25 301 ILE A C 1
ATOM 2479 O O . ILE A 1 301 ? 3.381 16 0.538 1 98.25 301 ILE A O 1
ATOM 2483 N N . ASN A 1 302 ? 3.355 15.82 2.783 1 98 302 ASN A N 1
ATOM 2484 C CA . ASN A 1 302 ? 4.488 16.719 2.932 1 98 302 ASN A CA 1
ATOM 2485 C C . ASN A 1 302 ? 5.727 16.188 2.217 1 98 302 ASN A C 1
ATOM 2487 O O . ASN A 1 302 ? 6.484 16.969 1.622 1 98 302 ASN A O 1
ATOM 2491 N N . SER A 1 303 ? 5.895 14.922 2.322 1 97.81 303 SER A N 1
ATOM 2492 C CA . SER A 1 303 ? 7.035 14.297 1.657 1 97.81 303 SER A CA 1
ATOM 2493 C C . SER A 1 303 ? 6.906 14.391 0.141 1 97.81 303 SER A C 1
ATOM 2495 O O . SER A 1 303 ? 7.891 14.656 -0.556 1 97.81 303 SER A O 1
ATOM 2497 N N . LEU A 1 304 ? 5.719 14.141 -0.34 1 98.44 304 LEU A N 1
ATOM 2498 C CA . LEU A 1 304 ? 5.469 14.258 -1.772 1 98.44 304 LEU A CA 1
ATOM 2499 C C . LEU A 1 304 ? 5.746 15.672 -2.262 1 98.44 304 LEU A C 1
ATOM 2501 O O . LEU A 1 304 ? 6.371 15.859 -3.307 1 98.44 304 LEU A O 1
ATOM 2505 N N . ILE A 1 305 ? 5.289 16.625 -1.517 1 98.31 305 ILE A N 1
ATOM 2506 C CA . ILE A 1 305 ? 5.488 18.031 -1.862 1 98.31 305 ILE A CA 1
ATOM 2507 C C . ILE A 1 305 ? 6.98 18.328 -1.97 1 98.31 305 ILE A C 1
ATOM 2509 O O . ILE A 1 305 ? 7.426 18.953 -2.934 1 98.31 305 ILE A O 1
ATOM 2513 N N . THR A 1 306 ? 7.734 17.875 -1.002 1 96.88 306 THR A N 1
ATOM 2514 C CA . THR A 1 306 ? 9.172 18.141 -0.957 1 96.88 306 THR A CA 1
ATOM 2515 C C . THR A 1 306 ? 9.859 17.578 -2.191 1 96.88 306 THR A C 1
ATOM 2517 O O . THR A 1 306 ? 10.664 18.266 -2.828 1 96.88 306 THR A O 1
ATOM 2520 N N . ILE A 1 307 ? 9.539 16.375 -2.566 1 97.25 307 ILE A N 1
ATOM 2521 C CA . ILE A 1 307 ? 10.172 15.703 -3.695 1 97.25 307 ILE A CA 1
ATOM 2522 C C . ILE A 1 307 ? 9.781 16.406 -4.996 1 97.25 307 ILE A C 1
ATOM 2524 O O . ILE A 1 307 ? 10.641 16.672 -5.844 1 97.25 307 ILE A O 1
ATOM 2528 N N . ILE A 1 308 ? 8.523 16.672 -5.145 1 97.81 308 ILE A N 1
ATOM 2529 C CA . ILE A 1 308 ? 8.039 17.281 -6.375 1 97.81 308 ILE A CA 1
ATOM 2530 C C . ILE A 1 308 ? 8.609 18.688 -6.516 1 97.81 308 ILE A C 1
ATOM 2532 O O . ILE A 1 308 ? 8.953 19.125 -7.617 1 97.81 308 ILE A O 1
ATOM 2536 N N . ASP A 1 309 ? 8.68 19.359 -5.391 1 96.06 309 ASP A N 1
ATOM 2537 C CA . ASP A 1 309 ? 9.328 20.672 -5.383 1 96.06 309 ASP A CA 1
ATOM 2538 C C . ASP A 1 309 ? 10.758 20.578 -5.895 1 96.06 309 ASP A C 1
ATOM 2540 O O . ASP A 1 309 ? 11.195 21.422 -6.695 1 96.06 309 ASP A O 1
ATOM 2544 N N . ASP A 1 310 ? 11.531 19.641 -5.414 1 94.75 310 ASP A N 1
ATOM 2545 C CA . ASP A 1 310 ? 12.922 19.469 -5.82 1 94.75 310 ASP A CA 1
ATOM 2546 C C . ASP A 1 310 ? 13.023 19.109 -7.305 1 94.75 310 ASP A C 1
ATOM 2548 O O . ASP A 1 310 ? 13.984 19.5 -7.973 1 94.75 310 ASP A O 1
ATOM 2552 N N . VAL A 1 311 ? 12.039 18.391 -7.832 1 96.38 311 VAL A N 1
ATOM 2553 C CA . VAL A 1 311 ? 12.008 18.094 -9.258 1 96.38 311 VAL A CA 1
ATOM 2554 C C . VAL A 1 311 ? 11.898 19.391 -10.055 1 96.38 311 VAL A C 1
ATOM 2556 O O . VAL A 1 311 ? 12.617 19.578 -11.047 1 96.38 311 VAL A O 1
ATOM 2559 N N . TYR A 1 312 ? 11.062 20.281 -9.625 1 95.94 312 TYR A N 1
ATOM 2560 C CA . TYR A 1 312 ? 10.82 21.531 -10.344 1 95.94 312 TYR A CA 1
ATOM 2561 C C . TYR A 1 312 ? 11.969 22.516 -10.133 1 95.94 312 TYR A C 1
ATOM 2563 O O . TYR A 1 312 ? 12.383 23.203 -11.07 1 95.94 312 TYR A O 1
ATOM 2571 N N . ASP A 1 313 ? 12.555 22.547 -9 1 90.5 313 ASP A N 1
ATOM 2572 C CA . ASP A 1 313 ? 13.516 23.578 -8.625 1 90.5 313 ASP A CA 1
ATOM 2573 C C . ASP A 1 313 ? 14.922 23.203 -9.102 1 90.5 313 ASP A C 1
ATOM 2575 O O . ASP A 1 313 ? 15.734 24.094 -9.398 1 90.5 313 ASP A O 1
ATOM 2579 N N . VAL A 1 314 ? 15.188 21.984 -9.133 1 88.75 314 VAL A N 1
ATOM 2580 C CA . VAL A 1 314 ? 16.609 21.625 -9.203 1 88.75 314 VAL A CA 1
ATOM 2581 C C . VAL A 1 314 ? 16.844 20.719 -10.406 1 88.75 314 VAL A C 1
ATOM 2583 O O . VAL A 1 314 ? 17.75 20.984 -11.219 1 88.75 314 VAL A O 1
ATOM 2586 N N . TYR A 1 315 ? 16.062 19.781 -10.656 1 91.75 315 TYR A N 1
ATOM 2587 C CA . TYR A 1 315 ? 16.547 18.641 -11.43 1 91.75 315 TYR A CA 1
ATOM 2588 C C . TYR A 1 315 ? 15.914 18.609 -12.812 1 91.75 315 TYR A C 1
ATOM 2590 O O . TYR A 1 315 ? 16.594 18.328 -13.805 1 91.75 315 TYR A O 1
ATOM 2598 N N . GLY A 1 316 ? 14.664 18.953 -12.906 1 94.06 316 GLY A N 1
ATOM 2599 C CA . GLY A 1 316 ? 13.945 18.812 -14.164 1 94.06 316 GLY A CA 1
ATOM 2600 C C . GLY A 1 316 ? 14.297 19.906 -15.164 1 94.06 316 GLY A C 1
ATOM 2601 O O . GLY A 1 316 ? 14.57 21.047 -14.781 1 94.06 316 GLY A O 1
ATOM 2602 N N . THR A 1 317 ? 14.305 19.531 -16.422 1 94.69 317 THR A N 1
ATOM 2603 C CA . THR A 1 317 ? 14.383 20.531 -17.484 1 94.69 317 THR A CA 1
ATOM 2604 C C . THR A 1 317 ? 13.008 21.141 -17.734 1 94.69 317 THR A C 1
ATOM 2606 O O . THR A 1 317 ? 11.984 20.562 -17.375 1 94.69 317 THR A O 1
ATOM 2609 N N . LEU A 1 318 ? 13 22.281 -18.312 1 95.12 318 LEU A N 1
ATOM 2610 C CA . LEU A 1 318 ? 11.742 22.984 -18.531 1 95.12 318 LEU A CA 1
ATOM 2611 C C . LEU A 1 318 ? 10.773 22.125 -19.344 1 95.12 318 LEU A C 1
ATOM 2613 O O . LEU A 1 318 ? 9.578 22.094 -19.047 1 95.12 318 LEU A O 1
ATOM 2617 N N . ASP A 1 319 ? 11.258 21.469 -20.391 1 94.81 319 ASP A N 1
ATOM 2618 C CA . ASP A 1 319 ? 10.422 20.594 -21.219 1 94.81 319 ASP A CA 1
ATOM 2619 C C . ASP A 1 319 ? 9.852 19.438 -20.406 1 94.81 319 ASP A C 1
ATOM 2621 O O . ASP A 1 319 ? 8.672 19.109 -20.516 1 94.81 319 ASP A O 1
ATOM 2625 N N . GLU A 1 320 ? 10.719 18.828 -19.641 1 95.25 320 GLU A N 1
ATOM 2626 C CA . GLU A 1 320 ? 10.289 17.734 -18.75 1 95.25 320 GLU A CA 1
ATOM 2627 C C . GLU A 1 320 ? 9.219 18.219 -17.781 1 95.25 320 GLU A C 1
ATOM 2629 O O . GLU A 1 320 ? 8.234 17.516 -17.531 1 95.25 320 GLU A O 1
ATOM 2634 N N . LEU A 1 321 ? 9.453 19.406 -17.25 1 97.38 321 LEU A N 1
ATOM 2635 C CA . LEU A 1 321 ? 8.547 19.938 -16.25 1 97.38 321 LEU A CA 1
ATOM 2636 C C . LEU A 1 321 ? 7.18 20.25 -16.859 1 97.38 321 LEU A C 1
ATOM 2638 O O . LEU A 1 321 ? 6.148 20.094 -16.203 1 97.38 321 LEU A O 1
ATOM 2642 N N . GLN A 1 322 ? 7.156 20.719 -18.031 1 97 322 GLN A N 1
ATOM 2643 C CA . GLN A 1 322 ? 5.902 20.953 -18.75 1 97 322 GLN A CA 1
ATOM 2644 C C . GLN A 1 322 ? 5.125 19.656 -18.938 1 97 322 GLN A C 1
ATOM 2646 O O . GLN A 1 322 ? 3.916 19.609 -18.703 1 97 322 GLN A O 1
ATOM 2651 N N . GLN A 1 323 ? 5.84 18.625 -19.375 1 96.31 323 GLN A N 1
ATOM 2652 C CA . GLN A 1 323 ? 5.215 17.312 -19.562 1 96.31 323 GLN A CA 1
ATOM 2653 C C . GLN A 1 323 ? 4.719 16.75 -18.25 1 96.31 323 GLN A C 1
ATOM 2655 O O . GLN A 1 323 ? 3.635 16.156 -18.172 1 96.31 323 GLN A O 1
ATOM 2660 N N . PHE A 1 324 ? 5.539 16.891 -17.25 1 97.19 324 PHE A N 1
ATOM 2661 C CA . PHE A 1 324 ? 5.184 16.406 -15.914 1 97.19 324 PHE A CA 1
ATOM 2662 C C . PHE A 1 324 ? 3.922 17.109 -15.406 1 97.19 324 PHE A C 1
ATOM 2664 O O . PHE A 1 324 ? 3.027 16.453 -14.859 1 97.19 324 PHE A O 1
ATOM 2671 N N . THR A 1 325 ? 3.844 18.422 -15.578 1 97.88 325 THR A N 1
ATOM 2672 C CA . THR A 1 325 ? 2.684 19.203 -15.172 1 97.88 325 THR A CA 1
ATOM 2673 C C . THR A 1 325 ? 1.435 18.75 -15.93 1 97.88 325 THR A C 1
ATOM 2675 O O . THR A 1 325 ? 0.353 18.656 -15.344 1 97.88 325 THR A O 1
ATOM 2678 N N . GLU A 1 326 ? 1.562 18.5 -17.188 1 96.25 326 GLU A N 1
ATOM 2679 C CA . GLU A 1 326 ? 0.44 18.031 -18 1 96.25 326 GLU A CA 1
ATOM 2680 C C . GLU A 1 326 ? -0.072 16.672 -17.5 1 96.25 326 GLU A C 1
ATOM 2682 O O . GLU A 1 326 ? -1.281 16.453 -17.453 1 96.25 326 GLU A O 1
ATOM 2687 N N . ALA A 1 327 ? 0.857 15.789 -17.219 1 95.81 327 ALA A N 1
ATOM 2688 C CA . ALA A 1 327 ? 0.487 14.469 -16.703 1 95.81 327 ALA A CA 1
ATOM 2689 C C . ALA A 1 327 ? -0.324 14.586 -15.414 1 95.81 327 ALA A C 1
ATOM 2691 O O . ALA A 1 327 ? -1.314 13.875 -15.234 1 95.81 327 ALA A O 1
ATOM 2692 N N . ILE A 1 328 ? 0.062 15.477 -14.508 1 97 328 ILE A N 1
ATOM 2693 C CA . ILE A 1 328 ? -0.617 15.672 -13.234 1 97 328 ILE A CA 1
ATOM 2694 C C . ILE A 1 328 ? -1.957 16.359 -13.461 1 97 328 ILE A C 1
ATOM 2696 O O . ILE A 1 328 ? -2.969 15.992 -12.867 1 97 328 ILE A O 1
ATOM 2700 N N . ASP A 1 329 ? -1.938 17.375 -14.312 1 96.81 329 ASP A N 1
ATOM 2701 C CA . ASP A 1 329 ? -3.158 18.125 -14.594 1 96.81 329 ASP A CA 1
ATOM 2702 C C . ASP A 1 329 ? -4.238 17.219 -15.188 1 96.81 329 ASP A C 1
ATOM 2704 O O . ASP A 1 329 ? -5.41 17.312 -14.82 1 96.81 329 ASP A O 1
ATOM 2708 N N . ARG A 1 330 ? -3.871 16.344 -16.031 1 94.12 330 ARG A N 1
ATOM 2709 C CA . ARG A 1 330 ? -4.805 15.406 -16.656 1 94.12 330 ARG A CA 1
ATOM 2710 C C . ARG A 1 330 ? -5.086 14.227 -15.734 1 94.12 330 ARG A C 1
ATOM 2712 O O . ARG A 1 330 ? -6.066 13.5 -15.93 1 94.12 330 ARG A O 1
ATOM 2719 N N . TRP A 1 331 ? -4.199 14.07 -14.781 1 95.44 331 TRP A N 1
ATOM 2720 C CA . TRP A 1 331 ? -4.23 12.898 -13.922 1 95.44 331 TRP A CA 1
ATOM 2721 C C . TRP A 1 331 ? -4.34 11.617 -14.742 1 95.44 331 TRP A C 1
ATOM 2723 O O . TRP A 1 331 ? -5.223 10.797 -14.5 1 95.44 331 TRP A O 1
ATOM 2733 N N . ASP A 1 332 ? -3.514 11.445 -15.75 1 91.31 332 ASP A N 1
ATOM 2734 C CA . ASP A 1 332 ? -3.549 10.359 -16.719 1 91.31 332 ASP A CA 1
ATOM 2735 C C . ASP A 1 332 ? -2.219 9.617 -16.766 1 91.31 332 ASP A C 1
ATOM 2737 O O . ASP A 1 332 ? -1.212 10.156 -17.234 1 91.31 332 ASP A O 1
ATOM 2741 N N . ILE A 1 333 ? -2.242 8.422 -16.344 1 92 333 ILE A N 1
ATOM 2742 C CA . ILE A 1 333 ? -1.042 7.602 -16.234 1 92 333 ILE A CA 1
ATOM 2743 C C . ILE A 1 333 ? -0.546 7.215 -17.625 1 92 333 ILE A C 1
ATOM 2745 O O . ILE A 1 333 ? 0.62 6.855 -17.797 1 92 333 ILE A O 1
ATOM 2749 N N . ASN A 1 334 ? -1.334 7.316 -18.641 1 90.12 334 ASN A N 1
ATOM 2750 C CA . ASN A 1 334 ? -0.982 6.875 -19.984 1 90.12 334 ASN A CA 1
ATOM 2751 C C . ASN A 1 334 ? 0.003 7.828 -20.656 1 90.12 334 ASN A C 1
ATOM 2753 O O . ASN A 1 334 ? 0.649 7.473 -21.641 1 90.12 334 ASN A O 1
ATOM 2757 N N . VAL A 1 335 ? 0.172 8.977 -20.156 1 88.94 335 VAL A N 1
ATOM 2758 C CA . VAL A 1 335 ? 0.994 9.977 -20.828 1 88.94 335 VAL A CA 1
ATOM 2759 C C . VAL A 1 335 ? 2.428 9.898 -20.297 1 88.94 335 VAL A C 1
ATOM 2761 O O . VAL A 1 335 ? 3.32 10.578 -20.828 1 88.94 335 VAL A O 1
ATOM 2764 N N . ILE A 1 336 ? 2.754 8.969 -19.422 1 85.56 336 ILE A N 1
ATOM 2765 C CA . ILE A 1 336 ? 4.039 9.047 -18.734 1 85.56 336 ILE A CA 1
ATOM 2766 C C . ILE A 1 336 ? 5.086 8.25 -19.516 1 85.56 336 ILE A C 1
ATOM 2768 O O . ILE A 1 336 ? 6.273 8.289 -19.188 1 85.56 336 ILE A O 1
ATOM 2772 N N . GLU A 1 337 ? 4.684 7.57 -20.469 1 84.12 337 GLU A N 1
ATOM 2773 C CA . GLU A 1 337 ? 5.629 6.754 -21.219 1 84.12 337 GLU A CA 1
ATOM 2774 C C . GLU A 1 337 ? 6.742 7.605 -21.812 1 84.12 337 GLU A C 1
ATOM 2776 O O . GLU A 1 337 ? 7.871 7.141 -21.984 1 84.12 337 GLU A O 1
ATOM 2781 N N . GLU A 1 338 ? 6.457 8.914 -22.016 1 85.38 338 GLU A N 1
ATOM 2782 C CA . GLU A 1 338 ? 7.43 9.789 -22.656 1 85.38 338 GLU A CA 1
ATOM 2783 C C . GLU A 1 338 ? 8.336 10.461 -21.641 1 85.38 338 GLU A C 1
ATOM 2785 O O . GLU A 1 338 ? 9.344 11.078 -22 1 85.38 338 GLU A O 1
ATOM 2790 N N . LEU A 1 339 ? 8.07 10.305 -20.359 1 92.38 339 LEU A N 1
ATOM 2791 C CA . LEU A 1 339 ? 8.859 10.93 -19.312 1 92.38 339 LEU A CA 1
ATOM 2792 C C . LEU A 1 339 ? 10.133 10.133 -19.031 1 92.38 339 LEU A C 1
ATOM 2794 O O . LEU A 1 339 ? 10.164 8.914 -19.234 1 92.38 339 LEU A O 1
ATOM 2798 N N . PRO A 1 340 ? 11.227 10.859 -18.75 1 92.31 340 PRO A N 1
ATOM 2799 C CA . PRO A 1 340 ? 12.422 10.109 -18.359 1 92.31 340 PRO A CA 1
ATOM 2800 C C . PRO A 1 340 ? 12.18 9.219 -17.141 1 92.31 340 PRO A C 1
ATOM 2802 O O . PRO A 1 340 ? 11.195 9.406 -16.406 1 92.31 340 PRO A O 1
ATOM 2805 N N . ASP A 1 341 ? 13.031 8.281 -16.844 1 89.31 341 ASP A N 1
ATOM 2806 C CA . ASP A 1 341 ? 12.844 7.227 -15.852 1 89.31 341 ASP A CA 1
ATOM 2807 C C . ASP A 1 341 ? 12.648 7.816 -14.453 1 89.31 341 ASP A C 1
ATOM 2809 O O . ASP A 1 341 ? 11.773 7.383 -13.703 1 89.31 341 ASP A O 1
ATOM 2813 N N . TYR A 1 342 ? 13.492 8.797 -14.117 1 92.69 342 TYR A N 1
ATOM 2814 C CA . TYR A 1 342 ? 13.375 9.336 -12.766 1 92.69 342 TYR A CA 1
ATOM 2815 C C . TYR A 1 342 ? 12.016 9.992 -12.555 1 92.69 342 TYR A C 1
ATOM 2817 O O . TYR A 1 342 ? 11.445 9.922 -11.469 1 92.69 342 TYR A O 1
ATOM 2825 N N . MET A 1 343 ? 11.492 10.609 -13.602 1 94.94 343 MET A N 1
ATOM 2826 C CA . MET A 1 343 ? 10.219 11.312 -13.508 1 94.94 343 MET A CA 1
ATOM 2827 C C . MET A 1 343 ? 9.055 10.328 -13.484 1 94.94 343 MET A C 1
ATOM 2829 O O . MET A 1 343 ? 8.023 10.594 -12.867 1 94.94 343 MET A O 1
ATOM 2833 N N . LYS A 1 344 ? 9.203 9.188 -14.195 1 94.81 344 LYS A N 1
ATOM 2834 C CA . LYS A 1 344 ? 8.195 8.133 -14.102 1 94.81 344 LYS A CA 1
ATOM 2835 C C . LYS A 1 344 ? 8.07 7.609 -12.672 1 94.81 344 LYS A C 1
ATOM 2837 O O . LYS A 1 344 ? 6.961 7.434 -12.164 1 94.81 344 LYS A O 1
ATOM 2842 N N . ILE A 1 345 ? 9.211 7.383 -12.109 1 96.25 345 ILE A N 1
ATOM 2843 C CA . ILE A 1 345 ? 9.258 6.879 -10.742 1 96.25 345 ILE A CA 1
ATOM 2844 C C . ILE A 1 345 ? 8.617 7.891 -9.789 1 96.25 345 ILE A C 1
ATOM 2846 O O . ILE A 1 345 ? 7.793 7.527 -8.945 1 96.25 345 ILE A O 1
ATOM 2850 N N . CYS A 1 346 ? 8.969 9.148 -9.992 1 97 346 CYS A N 1
ATOM 2851 C CA . CYS A 1 346 ? 8.398 10.211 -9.172 1 97 346 CYS A CA 1
ATOM 2852 C C . CYS A 1 346 ? 6.891 10.297 -9.352 1 97 346 CYS A C 1
ATOM 2854 O O . CYS A 1 346 ? 6.141 10.305 -8.375 1 97 346 CYS A O 1
ATOM 2856 N N . PHE A 1 347 ? 6.441 10.305 -10.617 1 97.19 347 PHE A N 1
ATOM 2857 C CA . PHE A 1 347 ? 5.023 10.438 -10.938 1 97.19 347 PHE A CA 1
ATOM 2858 C C . PHE A 1 347 ? 4.227 9.266 -10.375 1 97.19 347 PHE A C 1
ATOM 2860 O O . PHE A 1 347 ? 3.197 9.461 -9.727 1 97.19 347 PHE A O 1
ATOM 2867 N N . LEU A 1 348 ? 4.684 8.109 -10.594 1 96.69 348 LEU A N 1
ATOM 2868 C CA . LEU A 1 348 ? 3.92 6.93 -10.211 1 96.69 348 LEU A CA 1
ATOM 2869 C C . LEU A 1 348 ? 3.863 6.789 -8.695 1 96.69 348 LEU A C 1
ATOM 2871 O O . LEU A 1 348 ? 2.834 6.391 -8.141 1 96.69 348 LEU A O 1
ATOM 2875 N N . GLY A 1 349 ? 5.039 7.035 -8.008 1 96.94 349 GLY A N 1
ATOM 2876 C CA . GLY A 1 349 ? 5.004 7.043 -6.555 1 96.94 349 GLY A CA 1
ATOM 2877 C C . GLY A 1 349 ? 4.004 8.039 -5.992 1 96.94 349 GLY A C 1
ATOM 2878 O O . GLY A 1 349 ? 3.252 7.711 -5.07 1 96.94 349 GLY A O 1
ATOM 2879 N N . PHE A 1 350 ? 4.039 9.242 -6.605 1 97.88 350 PHE A N 1
ATOM 2880 C CA . PHE A 1 350 ? 3.107 10.305 -6.25 1 97.88 350 PHE A CA 1
ATOM 2881 C C . PHE A 1 350 ? 1.677 9.906 -6.59 1 97.88 350 PHE A C 1
ATOM 2883 O O . PHE A 1 350 ? 0.799 9.922 -5.723 1 97.88 350 PHE A O 1
ATOM 2890 N N . TYR A 1 351 ? 1.405 9.484 -7.723 1 97.75 351 TYR A N 1
ATOM 2891 C CA . TYR A 1 351 ? 0.107 9.133 -8.289 1 97.75 351 TYR A CA 1
ATOM 2892 C C . TYR A 1 351 ? -0.547 8.008 -7.504 1 97.75 351 TYR A C 1
ATOM 2894 O O . TYR A 1 351 ? -1.711 8.109 -7.109 1 97.75 351 TYR A O 1
ATOM 2902 N N . ASN A 1 352 ? 0.162 6.957 -7.281 1 97 352 ASN A N 1
ATOM 2903 C CA . ASN A 1 352 ? -0.347 5.809 -6.535 1 97 352 ASN A CA 1
ATOM 2904 C C . ASN A 1 352 ? -0.707 6.188 -5.102 1 97 352 ASN A C 1
ATOM 2906 O O . ASN A 1 352 ? -1.712 5.715 -4.566 1 97 352 ASN A O 1
ATOM 2910 N N . THR A 1 353 ? 0.145 7.004 -4.496 1 97.88 353 THR A N 1
ATOM 2911 C CA . THR A 1 353 ? -0.09 7.406 -3.115 1 97.88 353 THR A CA 1
ATOM 2912 C C . THR A 1 353 ? -1.394 8.188 -2.992 1 97.88 353 THR A C 1
ATOM 2914 O O . THR A 1 353 ? -2.215 7.906 -2.117 1 97.88 353 THR A O 1
ATOM 2917 N N . ILE A 1 354 ? -1.627 9.125 -3.863 1 98.06 354 ILE A N 1
ATOM 2918 C CA . ILE A 1 354 ? -2.814 9.969 -3.795 1 98.06 354 ILE A CA 1
ATOM 2919 C C . ILE A 1 354 ? -4.059 9.133 -4.094 1 98.06 354 ILE A C 1
ATOM 2921 O O . ILE A 1 354 ? -5.094 9.297 -3.445 1 98.06 354 ILE A O 1
ATOM 2925 N N . ASN A 1 355 ? -3.955 8.266 -5.055 1 96.44 355 ASN A N 1
ATOM 2926 C CA . ASN A 1 355 ? -5.086 7.395 -5.367 1 96.44 355 ASN A CA 1
ATOM 2927 C C . ASN A 1 355 ? -5.438 6.484 -4.191 1 96.44 355 ASN A C 1
ATOM 2929 O O . ASN A 1 355 ? -6.613 6.223 -3.936 1 96.44 355 ASN A O 1
ATOM 2933 N N . GLU A 1 356 ? -4.438 6 -3.562 1 95.5 356 GLU A N 1
ATOM 2934 C CA . GLU A 1 356 ? -4.672 5.145 -2.402 1 95.5 356 GLU A CA 1
ATOM 2935 C C . GLU A 1 356 ? -5.348 5.918 -1.273 1 95.5 356 GLU A C 1
ATOM 2937 O O . GLU A 1 356 ? -6.25 5.402 -0.614 1 95.5 356 GLU A O 1
ATOM 2942 N N . ILE A 1 357 ? -4.867 7.129 -1.054 1 95.88 357 ILE A N 1
ATOM 2943 C CA . ILE A 1 357 ? -5.473 7.973 -0.03 1 95.88 357 ILE A CA 1
ATOM 2944 C C . ILE A 1 357 ? -6.941 8.219 -0.37 1 95.88 357 ILE A C 1
ATOM 2946 O O . ILE A 1 357 ? -7.812 8.125 0.499 1 95.88 357 ILE A O 1
ATOM 2950 N N . SER A 1 358 ? -7.219 8.539 -1.588 1 94.88 358 SER A N 1
ATOM 2951 C CA . SER A 1 358 ? -8.586 8.781 -2.043 1 94.88 358 SER A CA 1
ATOM 2952 C C . SER A 1 358 ? -9.445 7.531 -1.884 1 94.88 358 SER A C 1
ATOM 2954 O O . SER A 1 358 ? -10.617 7.621 -1.519 1 94.88 358 SER A O 1
ATOM 2956 N N . TYR A 1 359 ? -8.836 6.383 -2.174 1 95 359 TYR A N 1
ATOM 2957 C CA . TYR A 1 359 ? -9.547 5.113 -2.051 1 95 359 TYR A CA 1
ATOM 2958 C C . TYR A 1 359 ? -9.93 4.844 -0.602 1 95 359 TYR A C 1
ATOM 2960 O O . TYR A 1 359 ? -11.055 4.41 -0.323 1 95 359 TYR A O 1
ATOM 2968 N N . ASP A 1 360 ? -9.047 5.09 0.28 1 93.19 360 ASP A N 1
ATOM 2969 C CA . ASP A 1 360 ? -9.312 4.895 1.702 1 93.19 360 ASP A CA 1
ATOM 2970 C C . ASP A 1 360 ? -10.477 5.773 2.168 1 93.19 360 ASP A C 1
ATOM 2972 O O . ASP A 1 360 ? -11.336 5.32 2.926 1 93.19 360 ASP A O 1
ATOM 2976 N N . ILE A 1 361 ? -10.469 6.996 1.724 1 92.69 361 ILE A N 1
ATOM 2977 C CA . ILE A 1 361 ? -11.539 7.914 2.107 1 92.69 361 ILE A CA 1
ATOM 2978 C C . ILE A 1 361 ? -12.867 7.43 1.527 1 92.69 361 ILE A C 1
ATOM 2980 O O . ILE A 1 361 ? -13.898 7.461 2.207 1 92.69 361 ILE A O 1
ATOM 2984 N N . LEU A 1 362 ? -12.828 6.961 0.302 1 92.94 362 LEU A N 1
ATOM 2985 C CA . LEU A 1 362 ? -14.031 6.445 -0.34 1 92.94 362 LEU A CA 1
ATOM 2986 C C . LEU A 1 362 ? -14.602 5.27 0.44 1 92.94 362 LEU A C 1
ATOM 2988 O O . LEU A 1 362 ? -15.805 5.23 0.73 1 92.94 362 LEU A O 1
ATOM 2992 N N . THR A 1 363 ? -13.797 4.305 0.779 1 92.94 363 THR A N 1
ATOM 2993 C CA . THR A 1 363 ? -14.258 3.09 1.439 1 92.94 363 THR A CA 1
ATOM 2994 C C . THR A 1 363 ? -14.703 3.385 2.871 1 92.94 363 THR A C 1
ATOM 2996 O O . THR A 1 363 ? -15.625 2.752 3.385 1 92.94 363 THR A O 1
ATOM 2999 N N . ASN A 1 364 ? -14.117 4.406 3.496 1 89.88 364 ASN A N 1
ATOM 3000 C CA . ASN A 1 364 ? -14.438 4.711 4.887 1 89.88 364 ASN A CA 1
ATOM 3001 C C . ASN A 1 364 ? -15.648 5.633 4.992 1 89.88 364 ASN A C 1
ATOM 3003 O O . ASN A 1 364 ? -16.438 5.531 5.938 1 89.88 364 ASN A O 1
ATOM 3007 N N . THR A 1 365 ? -15.781 6.559 4.023 1 90.38 365 THR A N 1
ATOM 3008 C CA . THR A 1 365 ? -16.781 7.602 4.211 1 90.38 365 THR A CA 1
ATOM 3009 C C . THR A 1 365 ? -17.875 7.492 3.16 1 90.38 365 THR A C 1
ATOM 3011 O O . THR A 1 365 ? -18.953 8.086 3.309 1 90.38 365 THR A O 1
ATOM 3014 N N . GLY A 1 366 ? -17.609 6.809 2.076 1 89.25 366 GLY A N 1
ATOM 3015 C CA . GLY A 1 366 ? -18.562 6.703 0.989 1 89.25 366 GLY A CA 1
ATOM 3016 C C . GLY A 1 366 ? -18.484 7.863 0.013 1 89.25 366 GLY A C 1
ATOM 3017 O O . GLY A 1 366 ? -19.266 7.922 -0.948 1 89.25 366 GLY A O 1
ATOM 3018 N N . HIS A 1 367 ? -17.484 8.781 0.239 1 91 367 HIS A N 1
ATOM 3019 C CA . HIS A 1 367 ? -17.359 9.953 -0.623 1 91 367 HIS A CA 1
ATOM 3020 C C . HIS A 1 367 ? -16.141 9.859 -1.519 1 91 367 HIS A C 1
ATOM 3022 O O . HIS A 1 367 ? -15.047 9.539 -1.048 1 91 367 HIS A O 1
ATOM 3028 N N . TYR A 1 368 ? -16.344 10.055 -2.791 1 92.06 368 TYR A N 1
ATOM 3029 C CA . TYR A 1 368 ? -15.25 10.078 -3.754 1 92.06 368 TYR A CA 1
ATOM 3030 C C . TYR A 1 368 ? -14.664 11.484 -3.873 1 92.06 368 TYR A C 1
ATOM 3032 O O . TYR A 1 368 ? -15.234 12.344 -4.559 1 92.06 368 TYR A O 1
ATOM 3040 N N . ILE A 1 369 ? -13.453 11.734 -3.332 1 93.19 369 ILE A N 1
ATOM 3041 C CA . ILE A 1 369 ? -12.969 13.094 -3.17 1 93.19 369 ILE A CA 1
ATOM 3042 C C . ILE A 1 369 ? -11.75 13.32 -4.062 1 93.19 369 ILE A C 1
ATOM 3044 O O . ILE A 1 369 ? -11.117 14.375 -4.004 1 93.19 369 ILE A O 1
ATOM 3048 N N . LEU A 1 370 ? -11.344 12.414 -4.953 1 94.81 370 LEU A N 1
ATOM 3049 C CA . LEU A 1 370 ? -10.141 12.492 -5.777 1 94.81 370 LEU A CA 1
ATOM 3050 C C . LEU A 1 370 ? -10.148 13.766 -6.621 1 94.81 370 LEU A C 1
ATOM 3052 O O . LEU A 1 370 ? -9.102 14.391 -6.816 1 94.81 370 LEU A O 1
ATOM 3056 N N . PRO A 1 371 ? -11.266 14.211 -7.152 1 94.44 371 PRO A N 1
ATOM 3057 C CA . PRO A 1 371 ? -11.258 15.422 -7.973 1 94.44 371 PRO A CA 1
ATOM 3058 C C . PRO A 1 371 ? -10.727 16.641 -7.215 1 94.44 371 PRO A C 1
ATOM 3060 O O . PRO A 1 371 ? -10.062 17.5 -7.809 1 94.44 371 PRO A O 1
ATOM 3063 N N . TYR A 1 372 ? -10.953 16.719 -5.926 1 94.81 372 TYR A N 1
ATOM 3064 C CA . TYR A 1 372 ? -10.453 17.844 -5.125 1 94.81 372 TYR A CA 1
ATOM 3065 C C . TYR A 1 372 ? -8.938 17.766 -4.973 1 94.81 372 TYR A C 1
ATOM 3067 O O . TYR A 1 372 ? -8.25 18.781 -5.082 1 94.81 372 TYR A O 1
ATOM 3075 N N . PHE A 1 373 ? -8.445 16.562 -4.695 1 97.06 373 PHE A N 1
ATOM 3076 C CA . PHE A 1 373 ? -7 16.375 -4.574 1 97.06 373 PHE A CA 1
ATOM 3077 C C . PHE A 1 373 ? -6.305 16.672 -5.898 1 97.06 373 PHE A C 1
ATOM 3079 O O . PHE A 1 373 ? -5.293 17.375 -5.934 1 97.06 373 PHE A O 1
ATOM 3086 N N . LYS A 1 374 ? -6.871 16.156 -6.961 1 96.5 374 LYS A N 1
ATOM 3087 C CA . LYS A 1 374 ? -6.32 16.359 -8.297 1 96.5 374 LYS A CA 1
ATOM 3088 C C . LYS A 1 374 ? -6.176 17.859 -8.617 1 96.5 374 LYS A C 1
ATOM 3090 O O . LYS A 1 374 ? -5.125 18.297 -9.086 1 96.5 374 LYS A O 1
ATOM 3095 N N . LYS A 1 375 ? -7.188 18.547 -8.383 1 97.06 375 LYS A N 1
ATOM 3096 C CA . LYS A 1 375 ? -7.18 19.969 -8.672 1 97.06 375 LYS A CA 1
ATOM 3097 C C . LYS A 1 375 ? -6.125 20.703 -7.852 1 97.06 375 LYS A C 1
ATOM 3099 O O . LYS A 1 375 ? -5.391 21.547 -8.375 1 97.06 375 LYS A O 1
ATOM 3104 N N . SER A 1 376 ? -6.078 20.406 -6.574 1 97.88 376 SER A N 1
ATOM 3105 C CA . SER A 1 376 ? -5.129 21.094 -5.699 1 97.88 376 SER A CA 1
ATOM 3106 C C . SER A 1 376 ? -3.691 20.812 -6.117 1 97.88 376 SER A C 1
ATOM 3108 O O . SER A 1 376 ? -2.846 21.703 -6.109 1 97.88 376 SER A O 1
ATOM 3110 N N . TRP A 1 377 ? -3.361 19.594 -6.484 1 98.62 377 TRP A N 1
ATOM 3111 C CA . TRP A 1 377 ? -2.018 19.219 -6.918 1 98.62 377 TRP A CA 1
ATOM 3112 C C . TRP A 1 377 ? -1.697 19.844 -8.281 1 98.62 377 TRP A C 1
ATOM 3114 O O . TRP A 1 377 ? -0.566 20.266 -8.523 1 98.62 377 TRP A O 1
ATOM 3124 N N . ALA A 1 378 ? -2.676 19.828 -9.172 1 98.5 378 ALA A N 1
ATOM 3125 C CA . ALA A 1 378 ? -2.482 20.469 -10.469 1 98.5 378 ALA A CA 1
ATOM 3126 C C . ALA A 1 378 ? -2.154 21.953 -10.312 1 98.5 378 ALA A C 1
ATOM 3128 O O . ALA A 1 378 ? -1.255 22.469 -10.984 1 98.5 378 ALA A O 1
ATOM 3129 N N . ASP A 1 379 ? -2.912 22.609 -9.445 1 98.31 379 ASP A N 1
ATOM 3130 C CA . ASP A 1 379 ? -2.658 24.016 -9.18 1 98.31 379 ASP A CA 1
ATOM 3131 C C . ASP A 1 379 ? -1.241 24.234 -8.656 1 98.31 379 ASP A C 1
ATOM 3133 O O . ASP A 1 379 ? -0.555 25.172 -9.078 1 98.31 379 ASP A O 1
ATOM 3137 N N . LEU A 1 380 ? -0.82 23.422 -7.766 1 98.69 380 LEU A N 1
ATOM 3138 C CA . LEU A 1 380 ? 0.517 23.531 -7.195 1 98.69 380 LEU A CA 1
ATOM 3139 C C . LEU A 1 380 ? 1.585 23.344 -8.266 1 98.69 380 LEU A C 1
ATOM 3141 O O . LEU A 1 380 ? 2.523 24.141 -8.359 1 98.69 380 LEU A O 1
ATOM 3145 N N . CYS A 1 381 ? 1.436 22.328 -9.07 1 98.62 381 CYS A N 1
ATOM 3146 C CA . CYS A 1 381 ? 2.439 22.031 -10.086 1 98.62 381 CYS A CA 1
ATOM 3147 C C . CYS A 1 381 ? 2.469 23.109 -11.164 1 98.62 381 CYS A C 1
ATOM 3149 O O . CYS A 1 381 ? 3.531 23.438 -11.695 1 98.62 381 CYS A O 1
ATOM 3151 N N . LYS A 1 382 ? 1.314 23.641 -11.484 1 98.56 382 LYS A N 1
ATOM 3152 C CA . LYS A 1 382 ? 1.273 24.781 -12.414 1 98.56 382 LYS A CA 1
ATOM 3153 C C . LYS A 1 382 ? 2.012 25.984 -11.836 1 98.56 382 LYS A C 1
ATOM 3155 O O . LYS A 1 382 ? 2.705 26.688 -12.562 1 98.56 382 LYS A O 1
ATOM 3160 N N . ALA A 1 383 ? 1.825 26.188 -10.555 1 98.44 383 ALA A N 1
ATOM 3161 C CA . ALA A 1 383 ? 2.539 27.266 -9.898 1 98.44 383 ALA A CA 1
ATOM 3162 C C . ALA A 1 383 ? 4.043 27.016 -9.898 1 98.44 383 ALA A C 1
ATOM 3164 O O . ALA A 1 383 ? 4.832 27.953 -10.094 1 98.44 383 ALA A O 1
ATOM 3165 N N . TYR A 1 384 ? 4.504 25.828 -9.633 1 98.25 384 TYR A N 1
ATOM 3166 C CA . TYR A 1 384 ? 5.914 25.469 -9.719 1 98.25 384 TYR A CA 1
ATOM 3167 C C . TYR A 1 384 ? 6.461 25.719 -11.117 1 98.25 384 TYR A C 1
ATOM 3169 O O . TYR A 1 384 ? 7.594 26.188 -11.273 1 98.25 384 TYR A O 1
ATOM 3177 N N . LEU A 1 385 ? 5.66 25.359 -12.078 1 98.38 385 LEU A N 1
ATOM 3178 C CA . LEU A 1 385 ? 6.086 25.516 -13.469 1 98.38 385 LEU A CA 1
ATOM 3179 C C . LEU A 1 385 ? 6.289 27 -13.805 1 98.38 385 LEU A C 1
ATOM 3181 O O . LEU A 1 385 ? 7.199 27.344 -14.555 1 98.38 385 LEU A O 1
ATOM 3185 N N . VAL A 1 386 ? 5.426 27.859 -13.305 1 97.81 386 VAL A N 1
ATOM 3186 C CA . VAL A 1 386 ? 5.59 29.297 -13.492 1 97.81 386 VAL A CA 1
ATOM 3187 C C . VAL A 1 386 ? 6.953 29.734 -12.953 1 97.81 386 VAL A C 1
ATOM 3189 O O . VAL A 1 386 ? 7.68 30.484 -13.617 1 97.81 386 VAL A O 1
ATOM 3192 N N . GLU A 1 387 ? 7.297 29.297 -11.766 1 96.25 387 GLU A N 1
ATOM 3193 C CA . GLU A 1 387 ? 8.586 29.641 -11.164 1 96.25 387 GLU A CA 1
ATOM 3194 C C . GLU A 1 387 ? 9.742 29.078 -11.984 1 96.25 387 GLU A C 1
ATOM 3196 O O . GLU A 1 387 ? 10.773 29.734 -12.141 1 96.25 387 GLU A O 1
ATOM 3201 N N . ALA A 1 388 ? 9.586 27.859 -12.438 1 95.81 388 ALA A N 1
ATOM 3202 C CA . ALA A 1 388 ? 10.609 27.281 -13.305 1 95.81 388 ALA A CA 1
ATOM 3203 C C . ALA A 1 388 ? 10.797 28.109 -14.57 1 95.81 388 ALA A C 1
ATOM 3205 O O . ALA A 1 388 ? 11.922 28.312 -15.023 1 95.81 388 ALA A O 1
ATOM 3206 N N . ARG A 1 389 ? 9.727 28.578 -15.148 1 96.44 389 ARG A N 1
ATOM 3207 C CA . ARG A 1 389 ? 9.797 29.422 -16.328 1 96.44 389 ARG A CA 1
ATOM 3208 C C . ARG A 1 389 ? 10.516 30.734 -16.016 1 96.44 389 ARG A C 1
ATOM 3210 O O . ARG A 1 389 ? 11.297 31.234 -16.844 1 96.44 389 ARG A O 1
ATOM 3217 N N . TRP A 1 390 ? 10.195 31.359 -14.883 1 94.81 390 TRP A N 1
ATOM 3218 C CA . TRP A 1 390 ? 10.914 32.562 -14.461 1 94.81 390 TRP A CA 1
ATOM 3219 C C . TRP A 1 390 ? 12.414 32.312 -14.43 1 94.81 390 TRP A C 1
ATOM 3221 O O . TRP A 1 390 ? 13.195 33.125 -14.922 1 94.81 390 TRP A O 1
ATOM 3231 N N . TYR A 1 391 ? 12.812 31.172 -13.867 1 91.5 391 TYR A N 1
ATOM 3232 C CA . TYR A 1 391 ? 14.219 30.812 -13.711 1 91.5 391 TYR A CA 1
ATOM 3233 C C . TYR A 1 391 ? 14.883 30.625 -15.07 1 91.5 391 TYR A C 1
ATOM 3235 O O . TYR A 1 391 ? 15.914 31.25 -15.359 1 91.5 391 TYR A O 1
ATOM 3243 N N . TYR A 1 392 ? 14.344 29.859 -15.906 1 90.88 392 TYR A N 1
ATOM 3244 C CA . TYR A 1 392 ? 14.961 29.484 -17.172 1 90.88 392 TYR A CA 1
ATOM 3245 C C . TYR A 1 392 ? 14.961 30.641 -18.156 1 90.88 392 TYR A C 1
ATOM 3247 O O . TYR A 1 392 ? 15.859 30.75 -19 1 90.88 392 TYR A O 1
ATOM 3255 N N . ASN A 1 393 ? 14.023 31.562 -17.922 1 92.38 393 ASN A N 1
ATOM 3256 C CA . ASN A 1 393 ? 13.953 32.719 -18.828 1 92.38 393 ASN A CA 1
ATOM 3257 C C . ASN A 1 393 ? 14.648 33.938 -18.234 1 92.38 393 ASN A C 1
ATOM 3259 O O . ASN A 1 393 ? 14.719 34.969 -18.875 1 92.38 393 ASN A O 1
ATOM 3263 N N . GLY A 1 394 ? 15.156 33.812 -17.031 1 90.38 394 GLY A N 1
ATOM 3264 C CA . GLY A 1 394 ? 15.797 34.938 -16.375 1 90.38 394 GLY A CA 1
ATOM 3265 C C . GLY A 1 394 ? 14.836 36.094 -16.062 1 90.38 394 GLY A C 1
ATOM 3266 O O . GLY A 1 394 ? 15.211 37.25 -16.125 1 90.38 394 GLY A O 1
ATOM 3267 N N . TYR A 1 395 ? 13.57 35.719 -15.852 1 92.12 395 TYR A N 1
ATOM 3268 C CA . TYR A 1 395 ? 12.523 36.688 -15.578 1 92.12 395 TYR A CA 1
ATOM 3269 C C . TYR A 1 395 ? 12.406 36.938 -14.078 1 92.12 395 TYR A C 1
ATOM 3271 O O . TYR A 1 395 ? 12.445 36 -13.273 1 92.12 395 TYR A O 1
ATOM 3279 N N . THR A 1 396 ? 12.297 38.219 -13.734 1 90.94 396 THR A N 1
ATOM 3280 C CA . THR A 1 396 ? 12.055 38.594 -12.352 1 90.94 396 THR A CA 1
ATOM 3281 C C . THR A 1 396 ? 10.656 39.188 -12.188 1 90.94 396 THR A C 1
ATOM 3283 O O . THR A 1 396 ? 10.375 40.281 -12.664 1 90.94 396 THR A O 1
ATOM 3286 N N . PRO A 1 397 ? 9.859 38.5 -11.469 1 95.06 397 PRO A N 1
ATOM 3287 C CA . PRO A 1 397 ? 8.492 38.969 -11.297 1 95.06 397 PRO A CA 1
ATOM 3288 C C . PRO A 1 397 ? 8.406 40.188 -10.367 1 95.06 397 PRO A C 1
ATOM 3290 O O . PRO A 1 397 ? 9.336 40.438 -9.602 1 95.06 397 PRO A O 1
ATOM 3293 N N . THR A 1 398 ? 7.301 40.938 -10.523 1 95.94 398 THR A N 1
ATOM 3294 C CA . THR A 1 398 ? 6.992 41.969 -9.523 1 95.94 398 THR A CA 1
ATOM 3295 C C . THR A 1 398 ? 6.629 41.312 -8.188 1 95.94 398 THR A C 1
ATOM 3297 O O . THR A 1 398 ? 6.355 40.125 -8.125 1 95.94 398 THR A O 1
ATOM 3300 N N . PHE A 1 399 ? 6.66 42.188 -7.191 1 95.69 399 PHE A N 1
ATOM 3301 C CA . PHE A 1 399 ? 6.32 41.688 -5.859 1 95.69 399 PHE A CA 1
ATOM 3302 C C . PHE A 1 399 ? 4.934 41.062 -5.848 1 95.69 399 PHE A C 1
ATOM 3304 O O . PHE A 1 399 ? 4.75 39.969 -5.332 1 95.69 399 PHE A O 1
ATOM 3311 N N . GLN A 1 400 ? 4.012 41.719 -6.445 1 95.31 400 GLN A N 1
ATOM 3312 C CA . GLN A 1 400 ? 2.635 41.25 -6.449 1 95.31 400 GLN A CA 1
ATOM 3313 C C . GLN A 1 400 ? 2.504 39.969 -7.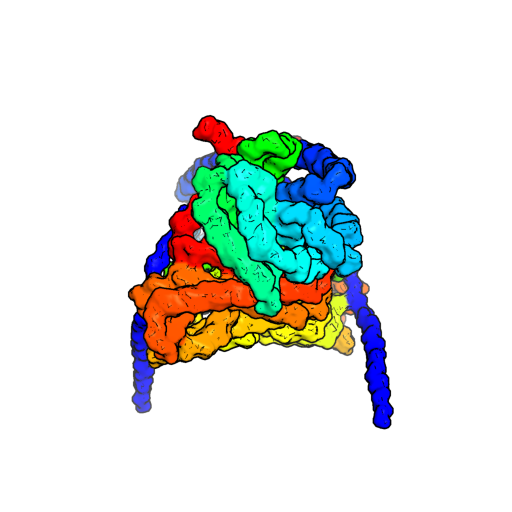293 1 95.31 400 GLN A C 1
ATOM 3315 O O . GLN A 1 400 ? 1.813 39.031 -6.902 1 95.31 400 GLN A O 1
ATOM 3320 N N . GLU A 1 401 ? 3.162 39.969 -8.438 1 95.56 401 GLU A N 1
ATOM 3321 C CA . GLU A 1 401 ? 3.172 38.781 -9.289 1 95.56 401 GLU A CA 1
ATOM 3322 C C . GLU A 1 401 ? 3.77 37.594 -8.555 1 95.56 401 GLU A C 1
ATOM 3324 O O . GLU A 1 401 ? 3.252 36.469 -8.648 1 95.56 401 GLU A O 1
ATOM 3329 N N . TYR A 1 402 ? 4.789 37.875 -7.875 1 96 402 TYR A N 1
ATOM 3330 C CA . TYR A 1 402 ? 5.445 36.844 -7.102 1 96 402 TYR A CA 1
ATOM 3331 C C . TYR A 1 402 ? 4.516 36.281 -6.02 1 96 402 TYR A C 1
ATOM 3333 O O . TYR A 1 402 ? 4.34 35.062 -5.895 1 96 402 TYR A O 1
ATOM 3341 N N . LEU A 1 403 ? 3.912 37.156 -5.27 1 95.81 403 LEU A N 1
ATOM 3342 C CA . LEU A 1 403 ? 3.082 36.75 -4.141 1 95.81 403 LEU A CA 1
ATOM 3343 C C . LEU A 1 403 ? 1.865 35.969 -4.621 1 95.81 403 LEU A C 1
ATOM 3345 O O . LEU A 1 403 ? 1.431 35.031 -3.963 1 95.81 403 LEU A O 1
ATOM 3349 N N . ASP A 1 404 ? 1.337 36.375 -5.727 1 95.5 404 ASP A N 1
ATOM 3350 C CA . ASP A 1 404 ? 0.168 35.688 -6.281 1 95.5 404 ASP A CA 1
ATOM 3351 C C . ASP A 1 404 ? 0.48 34.25 -6.605 1 95.5 404 ASP A C 1
ATOM 3353 O O . ASP A 1 404 ? -0.348 33.344 -6.371 1 95.5 404 ASP A O 1
ATOM 3357 N N . ASN A 1 405 ? 1.629 34 -7.152 1 97 405 ASN A N 1
ATOM 3358 C CA . ASN A 1 405 ? 2.035 32.625 -7.473 1 97 405 ASN A CA 1
ATOM 3359 C C . ASN A 1 405 ? 2.531 31.891 -6.234 1 97 405 ASN A C 1
ATOM 3361 O O . ASN A 1 405 ? 2.244 30.703 -6.059 1 97 405 ASN A O 1
ATOM 3365 N N . ALA A 1 406 ? 3.211 32.656 -5.414 1 95.81 406 ALA A N 1
ATOM 3366 C CA . ALA A 1 406 ? 3.92 32.062 -4.289 1 95.81 406 ALA A CA 1
ATOM 3367 C C . ALA A 1 406 ? 2.945 31.578 -3.219 1 95.81 406 ALA A C 1
ATOM 3369 O O . ALA A 1 406 ? 3.246 30.641 -2.471 1 95.81 406 ALA A O 1
ATOM 3370 N N . CYS A 1 407 ? 1.796 32.188 -3.139 1 95.5 407 CYS A N 1
ATOM 3371 C CA . CYS A 1 407 ? 0.774 31.75 -2.191 1 95.5 407 CYS A CA 1
ATOM 3372 C C . CYS A 1 407 ? 0.279 30.344 -2.527 1 95.5 407 CYS A C 1
ATOM 3374 O O . CYS A 1 407 ? -0.19 29.625 -1.646 1 95.5 407 CYS A O 1
ATOM 3376 N N . VAL A 1 408 ? 0.416 29.953 -3.793 1 97.19 408 VAL A N 1
ATOM 3377 C CA . VAL A 1 408 ? 0.025 28.609 -4.238 1 97.19 408 VAL A CA 1
ATOM 3378 C C . VAL A 1 408 ? 1.229 27.672 -4.184 1 97.19 408 VAL A C 1
ATOM 3380 O O . VAL A 1 408 ? 1.123 26.547 -3.699 1 97.19 408 VAL A O 1
ATOM 3383 N N . SER A 1 409 ? 2.367 28.172 -4.594 1 97.56 409 SER A N 1
ATOM 3384 C CA . SER A 1 409 ? 3.541 27.328 -4.758 1 97.56 409 SER A CA 1
ATOM 3385 C C . SER A 1 409 ? 4.141 26.938 -3.408 1 97.56 409 SER A C 1
ATOM 3387 O O . SER A 1 409 ? 4.973 26.047 -3.328 1 97.56 409 SER A O 1
ATOM 3389 N N . ILE A 1 410 ? 3.668 27.641 -2.338 1 97.25 410 ILE A N 1
ATOM 3390 C CA . ILE A 1 410 ? 4.172 27.281 -1.018 1 97.25 410 ILE A CA 1
ATOM 3391 C C . ILE A 1 410 ? 3.562 25.953 -0.579 1 97.25 410 ILE A C 1
ATOM 3393 O O . ILE A 1 410 ? 4.031 25.328 0.378 1 97.25 410 ILE A O 1
ATOM 3397 N N . SER A 1 411 ? 2.508 25.438 -1.291 1 98.06 411 SER A N 1
ATOM 3398 C CA . SER A 1 411 ? 1.882 24.125 -1.147 1 98.06 411 SER A CA 1
ATOM 3399 C C . SER A 1 411 ? 0.905 24.109 0.024 1 98.06 411 SER A C 1
ATOM 3401 O O . SER A 1 411 ? 0.401 23.047 0.4 1 98.06 411 SER A O 1
ATOM 3403 N N . GLY A 1 412 ? 0.662 25.266 0.696 1 97.88 412 GLY A N 1
ATOM 3404 C CA . GLY A 1 412 ? -0.317 25.312 1.771 1 97.88 412 GLY A CA 1
ATOM 3405 C C . GLY A 1 412 ? -1.686 24.797 1.354 1 97.88 412 GLY A C 1
ATOM 3406 O O . GLY A 1 412 ? -2.346 24.094 2.111 1 97.88 412 GLY A O 1
ATOM 3407 N N . GLY A 1 413 ? -2.062 25.203 0.147 1 97.06 413 GLY A N 1
ATOM 3408 C CA . GLY A 1 413 ? -3.355 24.781 -0.37 1 97.06 413 GLY A CA 1
ATOM 3409 C C . GLY A 1 413 ? -3.512 23.281 -0.45 1 97.06 413 GLY A C 1
ATOM 3410 O O . GLY A 1 413 ? -4.574 22.734 -0.126 1 97.06 413 GLY A O 1
ATOM 3411 N N . VAL A 1 414 ? -2.518 22.578 -0.893 1 98.19 414 VAL A N 1
ATOM 3412 C CA . VAL A 1 414 ? -2.547 21.141 -1.034 1 98.19 414 VAL A CA 1
ATOM 3413 C C . VAL A 1 414 ? -2.588 20.484 0.346 1 98.19 414 VAL A C 1
ATOM 3415 O O . VAL A 1 414 ? -3.367 19.547 0.578 1 98.19 414 VAL A O 1
ATOM 3418 N N . ILE A 1 415 ? -1.749 20.953 1.277 1 98 415 ILE A N 1
ATOM 3419 C CA . ILE A 1 415 ? -1.708 20.422 2.631 1 98 415 ILE A CA 1
ATOM 3420 C C . ILE A 1 415 ? -3.084 20.547 3.279 1 98 415 ILE A C 1
ATOM 3422 O O . ILE A 1 415 ? -3.604 19.578 3.84 1 98 415 ILE A O 1
ATOM 3426 N N . LEU A 1 416 ? -3.66 21.672 3.129 1 96.81 416 LEU A N 1
ATOM 3427 C CA . LEU A 1 416 ? -4.934 21.969 3.779 1 96.81 416 LEU A CA 1
ATOM 3428 C C . LEU A 1 416 ? -6.066 21.188 3.129 1 96.81 416 LEU A C 1
ATOM 3430 O O . LEU A 1 416 ? -7 20.75 3.812 1 96.81 416 LEU A O 1
ATOM 3434 N N . MET A 1 417 ? -5.98 21 1.836 1 96.38 417 MET A N 1
ATOM 3435 C CA . MET A 1 417 ? -6.996 20.188 1.161 1 96.38 417 MET A CA 1
ATOM 3436 C C . MET A 1 417 ? -7 18.766 1.696 1 96.38 417 MET A C 1
ATOM 3438 O O . MET A 1 417 ? -8.062 18.203 1.971 1 96.38 417 MET A O 1
ATOM 3442 N N . HIS A 1 418 ? -5.887 18.188 1.83 1 96.69 418 HIS A N 1
ATOM 3443 C CA . HIS A 1 418 ? -5.805 16.828 2.369 1 96.69 418 HIS A CA 1
ATOM 3444 C C . HIS A 1 418 ? -6.207 16.797 3.84 1 96.69 418 HIS A C 1
ATOM 3446 O O . HIS A 1 418 ? -6.809 15.828 4.301 1 96.69 418 HIS A O 1
ATOM 3452 N N . ALA A 1 419 ? -5.848 17.859 4.559 1 94.88 419 ALA A N 1
ATOM 3453 C CA . ALA A 1 419 ? -6.203 17.938 5.977 1 94.88 419 ALA A CA 1
ATOM 3454 C C . ALA A 1 419 ? -7.715 17.938 6.16 1 94.88 419 ALA A C 1
ATOM 3456 O O . ALA A 1 419 ? -8.227 17.391 7.141 1 94.88 419 ALA A O 1
ATOM 3457 N N . LYS A 1 420 ? -8.445 18.562 5.27 1 93.56 420 LYS A N 1
ATOM 3458 C CA . LYS A 1 420 ? -9.906 18.625 5.344 1 93.56 420 LYS A CA 1
ATOM 3459 C C . LYS A 1 420 ? -10.516 17.234 5.418 1 93.56 420 LYS A C 1
ATOM 3461 O O . LYS A 1 420 ? -11.508 17.016 6.117 1 93.56 420 LYS A O 1
ATOM 3466 N N . PHE A 1 421 ? -9.844 16.234 4.773 1 91.75 421 PHE A N 1
ATOM 3467 C CA . PHE A 1 421 ? -10.477 14.93 4.648 1 91.75 421 PHE A CA 1
ATOM 3468 C C . PHE A 1 421 ? -9.734 13.883 5.465 1 91.75 421 PHE A C 1
ATOM 3470 O O . PHE A 1 421 ? -10.016 12.688 5.367 1 91.75 421 PHE A O 1
ATOM 3477 N N . SER A 1 422 ? -8.758 14.172 6.199 1 80.25 422 SER A N 1
ATOM 3478 C CA . SER A 1 422 ? -7.934 13.211 6.922 1 80.25 422 SER A CA 1
ATOM 3479 C C . SER A 1 422 ? -8.508 12.922 8.305 1 80.25 422 SER A C 1
ATOM 3481 O O . SER A 1 422 ? -8.047 12.016 9 1 80.25 422 SER A O 1
ATOM 3483 N N . SER A 1 423 ? -9.406 13.656 8.773 1 66.12 423 SER A N 1
ATOM 3484 C CA . SER A 1 423 ? -9.781 13.547 10.18 1 66.12 423 SER A CA 1
ATOM 3485 C C . SER A 1 423 ? -10.82 12.445 10.383 1 66.12 423 SER A C 1
ATOM 3487 O O . SER A 1 423 ? -10.477 11.258 10.406 1 66.12 423 SER A O 1
ATOM 3489 N N . SER A 1 424 ? -12.07 12.844 10.477 1 67.75 424 SER A N 1
ATOM 3490 C CA . SER A 1 424 ? -13.156 11.969 10.914 1 67.75 424 SER A CA 1
ATOM 3491 C C . SER A 1 424 ? -14.023 11.531 9.734 1 67.75 424 SER A C 1
ATOM 3493 O O . SER A 1 424 ? -14.281 12.32 8.82 1 67.75 424 SER A O 1
ATOM 3495 N N . VAL A 1 425 ? -14.297 10.289 9.82 1 69 425 VAL A N 1
ATOM 3496 C CA . VAL A 1 425 ? -15.172 9.672 8.836 1 69 425 VAL A CA 1
ATOM 3497 C C . VAL A 1 425 ? -16.469 10.461 8.727 1 69 425 VAL A C 1
ATOM 3499 O O . VAL A 1 425 ? -17.016 10.641 7.633 1 69 425 VAL A O 1
ATOM 3502 N N . ASP A 1 426 ? -16.844 11.008 9.734 1 74.94 426 ASP A N 1
ATOM 3503 C CA . ASP A 1 426 ? -18.156 11.664 9.781 1 74.94 426 ASP A CA 1
ATOM 3504 C C . ASP A 1 426 ? -18.062 13.117 9.336 1 74.94 426 ASP A C 1
ATOM 3506 O O . ASP A 1 426 ? -19.078 13.773 9.109 1 74.94 426 ASP A O 1
ATOM 3510 N N . ALA A 1 427 ? -16.938 13.469 9.062 1 80.44 427 ALA A N 1
ATOM 3511 C CA . ALA A 1 427 ? -16.703 14.891 8.82 1 80.44 427 ALA A CA 1
ATOM 3512 C C . ALA A 1 427 ? -16.797 15.211 7.332 1 80.44 427 ALA A C 1
ATOM 3514 O O . ALA A 1 427 ? -16.984 16.375 6.949 1 80.44 427 ALA A O 1
ATOM 3515 N N . THR A 1 428 ? -16.703 14.227 6.516 1 86.12 428 THR A N 1
ATOM 3516 C CA . THR A 1 428 ? -16.516 14.453 5.09 1 86.12 428 THR A CA 1
ATOM 3517 C C . THR A 1 428 ? -17.719 15.188 4.492 1 86.12 428 THR A C 1
ATOM 3519 O O . THR A 1 428 ? -17.547 16.141 3.729 1 86.12 428 THR A O 1
ATOM 3522 N N . LYS A 1 429 ? -18.875 14.82 4.848 1 86.12 429 LYS A N 1
ATOM 3523 C CA . LYS A 1 429 ? -20.078 15.453 4.316 1 86.12 429 LYS A CA 1
ATOM 3524 C C . LYS A 1 429 ? -20.141 16.922 4.715 1 86.12 429 LYS A C 1
ATOM 3526 O O . LYS A 1 429 ? -20.422 17.781 3.877 1 86.12 429 LYS A O 1
ATOM 3531 N N . GLU A 1 430 ? -19.875 17.141 5.914 1 86.56 430 GLU A N 1
ATOM 3532 C CA . GLU A 1 430 ? -19.922 18.516 6.418 1 86.56 430 GLU A CA 1
ATOM 3533 C C . GLU A 1 430 ? -18.844 19.375 5.762 1 86.56 430 GLU A C 1
ATOM 3535 O O . GLU A 1 430 ? -19.094 20.516 5.398 1 86.56 430 GLU A O 1
ATOM 3540 N N . ILE A 1 431 ? -17.719 18.859 5.602 1 88.25 431 ILE A N 1
ATOM 3541 C CA . ILE A 1 431 ? -16.594 19.578 5.02 1 88.25 431 ILE A CA 1
ATOM 3542 C C . ILE A 1 431 ? -16.906 19.953 3.578 1 88.25 431 ILE A C 1
ATOM 3544 O O . ILE A 1 431 ? -16.641 21.078 3.15 1 88.25 431 ILE A O 1
ATOM 3548 N N . LEU A 1 432 ? -17.531 19.062 2.9 1 89.12 432 LEU A N 1
ATOM 3549 C CA . LEU A 1 432 ? -17.859 19.312 1.504 1 89.12 432 LEU A CA 1
ATOM 3550 C C . LEU A 1 432 ? -18.891 20.422 1.385 1 89.12 432 LEU A C 1
ATOM 3552 O O . LEU A 1 432 ? -18.859 21.203 0.426 1 89.12 432 LEU A O 1
ATOM 3556 N N . GLN A 1 433 ? -19.672 20.578 2.381 1 87.31 433 GLN A N 1
ATOM 3557 C CA . GLN A 1 433 ? -20.703 21.625 2.383 1 87.31 433 GLN A CA 1
ATOM 3558 C C . GLN A 1 433 ? -20.109 22.984 2.756 1 87.31 433 GLN A C 1
ATOM 3560 O O . GLN A 1 433 ? -20.656 24.016 2.387 1 87.31 433 GLN A O 1
ATOM 3565 N N . CYS A 1 434 ? -18.938 22.922 3.391 1 86.56 434 CYS A N 1
ATOM 3566 C CA . CYS A 1 434 ? -18.375 24.156 3.93 1 86.56 434 CYS A CA 1
ATOM 3567 C C . CYS A 1 434 ? -17.109 24.547 3.188 1 86.56 434 CYS A C 1
ATOM 3569 O O . CYS A 1 434 ? -16.375 25.438 3.627 1 86.56 434 CYS A O 1
ATOM 3571 N N . MET A 1 435 ? -16.859 24.062 2.082 1 88.94 435 MET A N 1
ATOM 3572 C CA . MET A 1 435 ? -15.594 24.25 1.369 1 88.94 435 MET A CA 1
ATOM 3573 C C . MET A 1 435 ? -15.359 25.734 1.057 1 88.94 435 MET A C 1
ATOM 3575 O O . MET A 1 435 ? -14.242 26.234 1.205 1 88.94 435 MET A O 1
ATOM 3579 N N . GLN A 1 436 ? -16.344 26.422 0.685 1 89.38 436 GLN A N 1
ATOM 3580 C CA . GLN A 1 436 ? -16.203 27.812 0.287 1 89.38 436 GLN A CA 1
ATOM 3581 C C . GLN A 1 436 ? -15.875 28.703 1.485 1 89.38 436 GLN A C 1
ATOM 3583 O O . GLN A 1 436 ? -15.148 29.688 1.355 1 89.38 436 GLN A O 1
ATOM 3588 N N . ARG A 1 437 ? -16.344 28.312 2.584 1 88.69 437 ARG A N 1
ATOM 3589 C CA . ARG A 1 437 ? -16.141 29.094 3.801 1 88.69 437 ARG A CA 1
ATOM 3590 C C . ARG A 1 437 ? -14.695 29.016 4.27 1 88.69 437 ARG A C 1
ATOM 3592 O O . ARG A 1 437 ? -14.227 29.891 5 1 88.69 437 ARG A O 1
ATOM 3599 N N . PHE A 1 438 ? -13.969 28.047 3.826 1 92.69 438 PHE A N 1
ATOM 3600 C CA . PHE A 1 438 ? -12.609 27.828 4.305 1 92.69 438 PHE A CA 1
ATOM 3601 C C . PHE A 1 438 ? -11.602 28.531 3.414 1 92.69 438 PHE A C 1
ATOM 3603 O O . PHE A 1 438 ? -10.406 28.594 3.736 1 92.69 438 PHE A O 1
ATOM 3610 N N . GLU A 1 439 ? -12.008 29.156 2.342 1 94.19 439 GLU A N 1
ATOM 3611 C CA . GLU A 1 439 ? -11.109 29.672 1.318 1 94.19 439 GLU A CA 1
ATOM 3612 C C . GLU A 1 439 ? -10.188 30.75 1.888 1 94.19 439 GLU A C 1
ATOM 3614 O O . GLU A 1 439 ? -8.984 30.766 1.609 1 94.19 439 GLU A O 1
ATOM 3619 N N . LYS A 1 440 ? -10.781 31.625 2.641 1 95.19 440 LYS A N 1
ATOM 3620 C CA . LYS A 1 440 ? -9.977 32.719 3.213 1 95.19 440 LYS A CA 1
ATOM 3621 C C . LYS A 1 440 ? -8.992 32.188 4.25 1 95.19 440 LYS A C 1
ATOM 3623 O O . LYS A 1 440 ? -7.855 32.625 4.332 1 95.19 440 LYS A O 1
ATOM 3628 N N . ILE A 1 441 ? -9.43 31.266 5.016 1 95.38 441 ILE A N 1
ATOM 3629 C CA . ILE A 1 441 ? -8.562 30.641 6.016 1 95.38 441 ILE A CA 1
ATOM 3630 C C . ILE A 1 441 ? -7.391 29.953 5.32 1 95.38 441 ILE A C 1
ATOM 3632 O O . ILE A 1 441 ? -6.242 30.094 5.754 1 95.38 441 ILE A O 1
ATOM 3636 N N . ASP A 1 442 ? -7.695 29.25 4.234 1 96.44 442 ASP A N 1
ATOM 3637 C CA . ASP A 1 442 ? -6.656 28.578 3.465 1 96.44 442 ASP A CA 1
ATOM 3638 C C . ASP A 1 442 ? -5.645 29.578 2.916 1 96.44 442 ASP A C 1
ATOM 3640 O O . ASP A 1 442 ? -4.434 29.344 2.988 1 96.44 442 ASP A O 1
ATOM 3644 N N . HIS A 1 443 ? -6.203 30.625 2.438 1 97.19 443 HIS A N 1
ATOM 3645 C CA . HIS A 1 443 ? -5.367 31.641 1.796 1 97.19 443 HIS A CA 1
ATOM 3646 C C . HIS A 1 443 ? -4.43 32.312 2.801 1 97.19 443 HIS A C 1
ATOM 3648 O O . HIS A 1 443 ? -3.225 32.375 2.566 1 97.19 443 HIS A O 1
ATOM 3654 N N . TYR A 1 444 ? -4.945 32.75 3.904 1 97.69 444 TYR A N 1
ATOM 3655 C CA . TYR A 1 444 ? -4.141 33.5 4.875 1 97.69 444 TYR A CA 1
ATOM 3656 C C . TYR A 1 444 ? -3.131 32.562 5.551 1 97.69 444 TYR A C 1
ATOM 3658 O O . TYR A 1 444 ? -1.997 32.969 5.82 1 97.69 444 TYR A O 1
ATOM 3666 N N . SER A 1 445 ? -3.533 31.359 5.84 1 97.88 445 SER A N 1
ATOM 3667 C CA . SER A 1 445 ? -2.594 30.406 6.418 1 97.88 445 SER A CA 1
ATOM 3668 C C . SER A 1 445 ? -1.429 30.125 5.473 1 97.88 445 SER A C 1
ATOM 3670 O O . SER A 1 445 ? -0.273 30.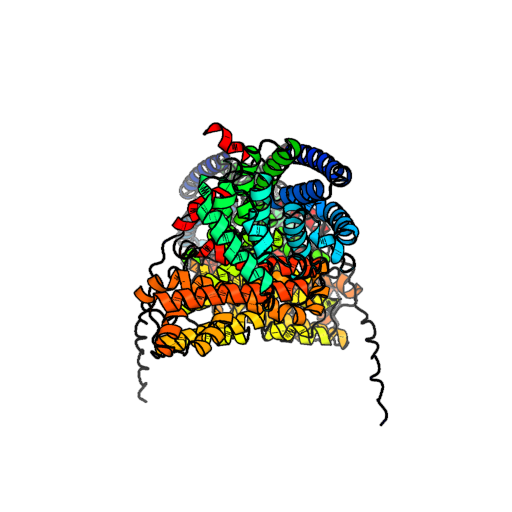078 5.898 1 97.88 445 SER A O 1
ATOM 3672 N N . SER A 1 446 ? -1.72 29.969 4.219 1 97.81 446 SER A N 1
ATOM 3673 C CA . SER A 1 446 ? -0.694 29.719 3.211 1 97.81 446 SER A CA 1
ATOM 3674 C C . SER A 1 446 ? 0.214 30.938 3.033 1 97.81 446 SER A C 1
ATOM 3676 O O . SER A 1 446 ? 1.426 30.781 2.861 1 97.81 446 SER A O 1
ATOM 3678 N N . LEU A 1 447 ? -0.409 32.094 3.053 1 97.5 447 LEU A N 1
ATOM 3679 C CA . LEU A 1 447 ? 0.362 33.312 2.883 1 97.5 447 LEU A CA 1
ATOM 3680 C C . LEU A 1 447 ? 1.352 33.5 4.031 1 97.5 447 LEU A C 1
ATOM 3682 O O . LEU A 1 447 ? 2.506 33.875 3.805 1 97.5 447 LEU A O 1
ATOM 3686 N N . ILE A 1 448 ? 0.929 33.25 5.227 1 97.62 448 ILE A N 1
ATOM 3687 C CA . ILE A 1 448 ? 1.823 33.344 6.375 1 97.62 448 ILE A CA 1
ATOM 3688 C C . ILE A 1 448 ? 2.979 32.375 6.211 1 97.62 448 ILE A C 1
ATOM 3690 O O . ILE A 1 448 ? 4.141 32.719 6.434 1 97.62 448 ILE A O 1
ATOM 3694 N N . LEU A 1 449 ? 2.623 31.172 5.82 1 97.5 449 LEU A N 1
ATOM 3695 C CA . LEU A 1 449 ? 3.639 30.141 5.582 1 97.5 449 LEU A CA 1
ATOM 3696 C C . LEU A 1 449 ? 4.664 30.625 4.562 1 97.5 449 LEU A C 1
ATOM 3698 O O . LEU A 1 449 ? 5.871 30.5 4.785 1 97.5 449 LEU A O 1
ATOM 3702 N N . ARG A 1 450 ? 4.203 31.203 3.48 1 96.81 450 ARG A N 1
ATOM 3703 C CA . ARG A 1 450 ? 5.082 31.672 2.412 1 96.81 450 ARG A CA 1
ATOM 3704 C C . ARG A 1 450 ? 5.988 32.781 2.898 1 96.81 450 ARG A C 1
ATOM 3706 O O . ARG A 1 450 ? 7.199 32.75 2.678 1 96.81 450 ARG A O 1
ATOM 3713 N N . LEU A 1 451 ? 5.418 33.75 3.541 1 95.94 451 LEU A N 1
ATOM 3714 C CA . LEU A 1 451 ? 6.176 34.938 3.971 1 95.94 451 LEU A CA 1
ATOM 3715 C C . LEU A 1 451 ? 7.27 34.531 4.957 1 95.94 451 LEU A C 1
ATOM 3717 O O . LEU A 1 451 ? 8.398 35.031 4.871 1 95.94 451 LEU A O 1
ATOM 3721 N N . LEU A 1 452 ? 6.934 33.656 5.797 1 95.06 452 LEU A N 1
ATOM 3722 C CA . LEU A 1 452 ? 7.918 33.219 6.781 1 95.06 452 LEU A CA 1
ATOM 3723 C C . LEU A 1 452 ? 9 32.344 6.125 1 95.06 452 LEU A C 1
ATOM 3725 O O . LEU A 1 452 ? 10.18 32.469 6.48 1 95.06 452 LEU A O 1
ATOM 3729 N N . ASP A 1 453 ? 8.602 31.5 5.242 1 93.12 453 ASP A N 1
ATOM 3730 C CA . ASP A 1 453 ? 9.555 30.719 4.465 1 93.12 453 ASP A CA 1
ATOM 3731 C C . ASP A 1 453 ? 10.531 31.625 3.711 1 93.12 453 ASP A C 1
ATOM 3733 O O . ASP A 1 453 ? 11.734 31.359 3.68 1 93.12 453 ASP A O 1
ATOM 3737 N N . ASP A 1 454 ? 10.008 32.688 3.123 1 91.88 454 ASP A N 1
ATOM 3738 C CA . ASP A 1 454 ? 10.828 33.625 2.363 1 91.88 454 ASP A CA 1
ATOM 3739 C C . ASP A 1 454 ? 11.844 34.312 3.268 1 91.88 454 ASP A C 1
ATOM 3741 O O . ASP A 1 454 ? 12.992 34.5 2.875 1 91.88 454 ASP A O 1
ATOM 3745 N N . LEU A 1 455 ? 11.453 34.656 4.395 1 89.25 455 LEU A N 1
ATOM 3746 C CA . LEU A 1 455 ? 12.328 35.344 5.332 1 89.25 455 LEU A CA 1
ATOM 3747 C C . LEU A 1 455 ? 13.492 34.469 5.754 1 89.25 455 LEU A C 1
ATOM 3749 O O . LEU A 1 455 ? 14.602 34.938 5.965 1 89.25 455 LEU A O 1
ATOM 3753 N N . ALA A 1 456 ? 13.234 33.188 5.785 1 87.31 456 ALA A N 1
ATOM 3754 C CA . ALA A 1 456 ? 14.219 32.281 6.352 1 87.31 456 ALA A CA 1
ATOM 3755 C C . ALA A 1 456 ? 15.148 31.734 5.266 1 87.31 456 ALA A C 1
ATOM 3757 O O . ALA A 1 456 ? 16.312 31.422 5.535 1 87.31 456 ALA A O 1
ATOM 3758 N N . THR A 1 457 ? 14.711 31.578 4.047 1 81.62 457 THR A N 1
ATOM 3759 C CA . THR A 1 457 ? 15.438 30.781 3.061 1 81.62 457 THR A CA 1
ATOM 3760 C C . THR A 1 457 ? 16.078 31.688 2.01 1 81.62 457 THR A C 1
ATOM 3762 O O . THR A 1 457 ? 16.875 31.234 1.193 1 81.62 457 THR A O 1
ATOM 3765 N N . SER A 1 458 ? 15.82 32.906 2.029 1 74.19 458 SER A N 1
ATOM 3766 C CA . SER A 1 458 ? 16.219 33.812 0.957 1 74.19 458 SER A CA 1
ATOM 3767 C C . SER A 1 458 ? 17.719 33.781 0.732 1 74.19 458 SER A C 1
ATOM 3769 O O . SER A 1 458 ? 18.188 33.688 -0.407 1 74.19 458 SER A O 1
ATOM 3771 N N . THR A 1 459 ? 18.469 33.781 1.755 1 71.25 459 THR A N 1
ATOM 3772 C CA . THR A 1 459 ? 19.922 33.875 1.621 1 71.25 459 THR A CA 1
ATOM 3773 C C . THR A 1 459 ? 20.484 32.594 0.972 1 71.25 459 THR A C 1
ATOM 3775 O O . THR A 1 459 ? 21.266 32.688 0.028 1 71.25 459 THR A O 1
ATOM 3778 N N . ASP A 1 460 ? 20.141 31.484 1.354 1 69.25 460 ASP A N 1
ATOM 3779 C CA . ASP A 1 460 ? 20.625 30.219 0.833 1 69.25 460 ASP A CA 1
ATOM 3780 C C . ASP A 1 460 ? 20.188 30 -0.614 1 69.25 460 ASP A C 1
ATOM 3782 O O . ASP A 1 460 ? 20.953 29.5 -1.437 1 69.25 460 ASP A O 1
ATOM 3786 N N . GLU A 1 461 ? 19.047 30.375 -0.907 1 71.75 461 GLU A N 1
ATOM 3787 C CA . GLU A 1 461 ? 18.5 30.156 -2.244 1 71.75 461 GLU A CA 1
ATOM 3788 C C . GLU A 1 461 ? 19.125 31.109 -3.258 1 71.75 461 GLU A C 1
ATOM 3790 O O . GLU A 1 461 ? 19.375 30.719 -4.402 1 71.75 461 GLU A O 1
ATOM 3795 N N . LEU A 1 462 ? 19.438 32.219 -2.824 1 68.31 462 LEU A N 1
ATOM 3796 C CA . LEU A 1 462 ? 20.141 33.156 -3.684 1 68.31 462 LEU A CA 1
ATOM 3797 C C . LEU A 1 462 ? 21.562 32.688 -3.975 1 68.31 462 LEU A C 1
ATOM 3799 O O . LEU A 1 462 ? 22.062 32.844 -5.09 1 68.31 462 LEU A O 1
ATOM 3803 N N . ALA A 1 463 ? 22.109 32.125 -2.984 1 67.31 463 ALA A N 1
ATOM 3804 C CA . ALA A 1 463 ? 23.453 31.578 -3.154 1 67.31 463 ALA A CA 1
ATOM 3805 C C . ALA A 1 463 ? 23.484 30.469 -4.195 1 67.31 463 ALA A C 1
ATOM 3807 O O . ALA A 1 463 ? 24.469 30.297 -4.914 1 67.31 463 ALA A O 1
ATOM 3808 N N . ARG A 1 464 ? 22.344 29.781 -4.34 1 67.75 464 ARG A N 1
ATOM 3809 C CA . ARG A 1 464 ? 22.25 28.688 -5.297 1 67.75 464 ARG A CA 1
ATOM 3810 C C . ARG A 1 464 ? 21.812 29.188 -6.668 1 67.75 464 ARG A C 1
ATOM 3812 O O . ARG A 1 464 ? 21.797 28.438 -7.641 1 67.75 464 ARG A O 1
ATOM 3819 N N . GLY A 1 465 ? 21.516 30.422 -6.699 1 67.06 465 GLY A N 1
ATOM 3820 C CA . GLY A 1 465 ? 21.094 31.016 -7.961 1 67.06 465 GLY A CA 1
ATOM 3821 C C . GLY A 1 465 ? 19.625 30.828 -8.258 1 67.06 465 GLY A C 1
ATOM 3822 O O . GLY A 1 465 ? 19.203 30.891 -9.414 1 67.06 465 GLY A O 1
ATOM 3823 N N . ASP A 1 466 ? 18.891 30.594 -7.227 1 74.62 466 ASP A N 1
ATOM 3824 C CA . ASP A 1 466 ? 17.453 30.375 -7.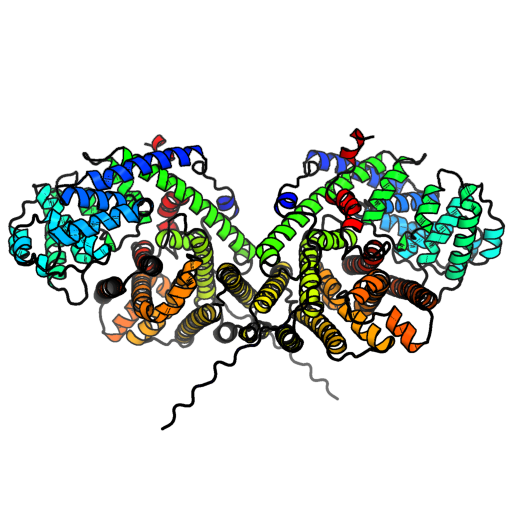402 1 74.62 466 ASP A CA 1
ATOM 3825 C C . ASP A 1 466 ? 16.734 31.703 -7.676 1 74.62 466 ASP A C 1
ATOM 3827 O O . ASP A 1 466 ? 17.359 32.75 -7.695 1 74.62 466 ASP A O 1
ATOM 3831 N N . ASN A 1 467 ? 15.414 31.547 -7.953 1 78.69 467 ASN A N 1
ATOM 3832 C CA . ASN A 1 467 ? 14.57 32.719 -8.195 1 78.69 467 ASN A CA 1
ATOM 3833 C C . ASN A 1 467 ? 14.57 33.656 -7 1 78.69 467 ASN A C 1
ATOM 3835 O O . ASN A 1 467 ? 14.719 33.219 -5.855 1 78.69 467 ASN A O 1
ATOM 3839 N N . LEU A 1 468 ? 14.406 34.875 -7.336 1 78.38 468 LEU A N 1
ATOM 3840 C CA . LEU A 1 468 ? 14.219 35.875 -6.285 1 78.38 468 LEU A CA 1
ATOM 3841 C C . LEU A 1 468 ? 12.93 35.625 -5.516 1 78.38 468 LEU A C 1
ATOM 3843 O O . LEU A 1 468 ? 11.953 35.125 -6.078 1 78.38 468 LEU A O 1
ATOM 3847 N N . LYS A 1 469 ? 12.992 35.906 -4.258 1 88.44 469 LYS A N 1
ATOM 3848 C CA . LYS A 1 469 ? 11.828 35.719 -3.396 1 88.44 469 LYS A CA 1
ATOM 3849 C C . LYS A 1 469 ? 11.164 37.062 -3.059 1 88.44 469 LYS A C 1
ATOM 3851 O O . LYS A 1 469 ? 11.414 38.062 -3.721 1 88.44 469 LYS A O 1
ATOM 3856 N N . SER A 1 470 ? 10.281 37 -2.127 1 86.12 470 SER A N 1
ATOM 3857 C CA . SER A 1 470 ? 9.453 38.188 -1.813 1 86.12 470 SER A CA 1
ATOM 3858 C C . SER A 1 470 ? 10.312 39.375 -1.449 1 86.12 470 SER A C 1
ATOM 3860 O O . SER A 1 470 ? 10.062 40.5 -1.919 1 86.12 470 SER A O 1
ATOM 3862 N N . MET A 1 471 ? 11.328 39.219 -0.676 1 87.38 471 MET A N 1
ATOM 3863 C CA . MET A 1 471 ? 12.188 40.312 -0.232 1 87.38 471 MET A CA 1
ATOM 3864 C C . MET A 1 471 ? 12.867 41 -1.418 1 87.38 471 MET A C 1
ATOM 3866 O O . MET A 1 471 ? 12.852 42.219 -1.535 1 87.38 471 MET A O 1
ATOM 3870 N N . GLU A 1 472 ? 13.414 40.188 -2.27 1 88.88 472 GLU A N 1
ATOM 3871 C CA . GLU A 1 472 ? 14.148 40.719 -3.416 1 88.88 472 GLU A CA 1
ATOM 3872 C C . GLU A 1 472 ? 13.203 41.375 -4.41 1 88.88 472 GLU A C 1
ATOM 3874 O O . GLU A 1 472 ? 13.547 42.406 -5 1 88.88 472 GLU A O 1
ATOM 3879 N N . CYS A 1 473 ? 12.102 40.719 -4.594 1 92.19 473 CYS A N 1
ATOM 3880 C CA . CYS A 1 473 ? 11.125 41.344 -5.488 1 92.19 473 CYS A CA 1
ATOM 3881 C C . CYS A 1 473 ? 10.656 42.688 -4.953 1 92.19 473 CYS A C 1
ATOM 3883 O O . CYS A 1 473 ? 10.531 43.656 -5.711 1 92.19 473 CYS A O 1
ATOM 3885 N N . TYR A 1 474 ? 10.414 42.719 -3.658 1 93.56 474 TYR A N 1
ATOM 3886 C CA . TYR A 1 474 ? 10 43.969 -3.02 1 93.56 474 TYR A CA 1
ATOM 3887 C C . TYR A 1 474 ? 11.094 45.031 -3.135 1 93.56 474 TYR A C 1
ATOM 3889 O O . TYR A 1 474 ? 10.805 46.188 -3.422 1 93.56 474 TYR A O 1
ATOM 3897 N N . MET A 1 475 ? 12.289 44.688 -2.889 1 93.81 475 MET A N 1
ATOM 3898 C CA . MET A 1 475 ? 13.422 45.594 -3.018 1 93.81 475 MET A CA 1
ATOM 3899 C C . MET A 1 475 ? 13.516 46.125 -4.434 1 93.81 475 MET A C 1
ATOM 3901 O O . MET A 1 475 ? 13.75 47.344 -4.625 1 93.81 475 MET A O 1
ATOM 3905 N N . ARG A 1 476 ? 13.359 45.312 -5.309 1 92.56 476 ARG A N 1
ATOM 3906 C CA . ARG A 1 476 ? 13.445 45.688 -6.707 1 92.56 476 ARG A CA 1
ATOM 3907 C C . ARG A 1 476 ? 12.32 46.656 -7.078 1 92.56 476 ARG A C 1
ATOM 3909 O O . ARG A 1 476 ? 12.555 47.656 -7.758 1 92.56 476 ARG A O 1
ATOM 3916 N N . ASP A 1 477 ? 11.18 46.344 -6.625 1 95.12 477 ASP A N 1
ATOM 3917 C CA . ASP A 1 477 ? 10.008 47.156 -6.98 1 95.12 477 ASP A CA 1
ATOM 3918 C C . ASP A 1 477 ? 10.055 48.531 -6.324 1 95.12 477 ASP A C 1
ATOM 3920 O O . ASP A 1 477 ? 9.547 49.5 -6.883 1 95.12 477 ASP A O 1
ATOM 3924 N N . THR A 1 478 ? 10.617 48.625 -5.156 1 95.94 478 THR A N 1
ATOM 3925 C CA . THR A 1 478 ? 10.453 49.844 -4.363 1 95.94 478 THR A CA 1
ATOM 3926 C C . THR A 1 478 ? 11.789 50.562 -4.176 1 95.94 478 THR A C 1
ATOM 3928 O O . THR A 1 478 ? 11.828 51.719 -3.789 1 95.94 478 THR A O 1
ATOM 3931 N N . GLY A 1 479 ? 12.867 49.906 -4.324 1 94.31 479 GLY A N 1
ATOM 3932 C CA . GLY A 1 479 ? 14.18 50.469 -4.031 1 94.31 479 GLY A CA 1
ATOM 3933 C C . GLY A 1 479 ? 14.547 50.406 -2.559 1 94.31 479 GLY A C 1
ATOM 3934 O O . GLY A 1 479 ? 15.562 50.938 -2.137 1 94.31 479 GLY A O 1
ATOM 3935 N N . ALA A 1 480 ? 13.805 49.625 -1.818 1 95.31 480 ALA A N 1
ATOM 3936 C CA . ALA A 1 480 ? 14.023 49.5 -0.38 1 95.31 480 ALA A CA 1
ATOM 3937 C C . ALA A 1 480 ? 15.305 48.719 -0.089 1 95.31 480 ALA A C 1
ATOM 3939 O O . ALA A 1 480 ? 15.758 47.938 -0.917 1 95.31 480 ALA A O 1
ATOM 3940 N N . THR A 1 481 ? 15.891 49.062 1.082 1 94.25 481 THR A N 1
ATOM 3941 C CA . THR A 1 481 ? 17.031 48.281 1.555 1 94.25 481 THR A CA 1
ATOM 3942 C C . THR A 1 481 ? 16.578 46.906 2.064 1 94.25 481 THR A C 1
ATOM 3944 O O . THR A 1 481 ? 15.375 46.688 2.24 1 94.25 481 THR A O 1
ATOM 3947 N N . GLU A 1 482 ? 17.469 46.031 2.275 1 90 482 GLU A N 1
ATOM 3948 C CA . GLU A 1 482 ? 17.156 44.688 2.791 1 90 482 GLU A CA 1
ATOM 3949 C C . GLU A 1 482 ? 16.453 44.781 4.145 1 90 482 GLU A C 1
ATOM 3951 O O . GLU A 1 482 ? 15.5 44.031 4.406 1 90 482 GLU A O 1
ATOM 3956 N N . GLU A 1 483 ? 16.953 45.625 4.93 1 91.56 483 GLU A N 1
ATOM 3957 C CA . GLU A 1 483 ? 16.375 45.812 6.258 1 91.56 483 GLU A CA 1
ATOM 3958 C C . GLU A 1 483 ? 14.93 46.312 6.176 1 91.56 483 GLU A C 1
ATOM 3960 O O . GLU A 1 483 ? 14.062 45.844 6.914 1 91.56 483 GLU A O 1
ATOM 3965 N N . GLU A 1 484 ? 14.711 47.219 5.309 1 93.88 484 GLU A N 1
ATOM 3966 C CA . GLU A 1 484 ? 13.367 47.75 5.117 1 93.88 484 GLU A CA 1
ATOM 3967 C C . GLU A 1 484 ? 12.43 46.656 4.551 1 93.88 484 GLU A C 1
ATOM 3969 O O . GLU A 1 484 ? 11.273 46.562 4.953 1 93.88 484 GLU A O 1
ATOM 3974 N N . ALA A 1 485 ? 12.961 45.938 3.637 1 93.06 485 ALA A N 1
ATOM 3975 C CA . ALA A 1 485 ? 12.172 44.875 3.023 1 93.06 485 ALA A CA 1
ATOM 3976 C C . ALA A 1 485 ? 11.797 43.812 4.047 1 93.06 485 ALA A C 1
ATOM 3978 O O . ALA A 1 485 ? 10.664 43.344 4.07 1 93.06 485 ALA A O 1
ATOM 3979 N N . ARG A 1 486 ? 12.711 43.438 4.867 1 92.44 486 ARG A N 1
ATOM 3980 C CA . ARG A 1 486 ? 12.453 42.469 5.93 1 92.44 486 ARG A CA 1
ATOM 3981 C C . ARG A 1 486 ? 11.391 42.969 6.895 1 92.44 486 ARG A C 1
ATOM 3983 O O . ARG A 1 486 ? 10.523 42.219 7.336 1 92.44 486 ARG A O 1
ATOM 3990 N N . GLY A 1 487 ? 11.539 44.219 7.246 1 92.12 487 GLY A N 1
ATOM 3991 C CA . GLY A 1 487 ? 10.547 44.844 8.109 1 92.12 487 GLY A CA 1
ATOM 3992 C C . GLY A 1 487 ? 9.156 44.844 7.512 1 92.12 487 GLY A C 1
ATOM 3993 O O . GLY A 1 487 ? 8.172 44.594 8.211 1 92.12 487 GLY A O 1
ATOM 3994 N N . TYR A 1 488 ? 9.141 45.125 6.262 1 94.75 488 TYR A N 1
ATOM 3995 C CA . TYR A 1 488 ? 7.855 45.156 5.566 1 94.75 488 TYR A CA 1
ATOM 3996 C C . TYR A 1 488 ? 7.211 43.75 5.559 1 94.75 488 TYR A C 1
ATOM 3998 O O . TYR A 1 488 ? 6.004 43.625 5.785 1 94.75 488 TYR A O 1
ATOM 4006 N N . ILE A 1 489 ? 8.008 42.781 5.227 1 94.44 489 ILE A N 1
ATOM 4007 C CA . ILE A 1 489 ? 7.488 41.406 5.168 1 94.44 489 ILE A CA 1
ATOM 4008 C C . ILE A 1 489 ? 7.004 40.969 6.551 1 94.44 489 ILE A C 1
ATOM 4010 O O . ILE A 1 489 ? 5.973 40.312 6.68 1 94.44 489 ILE A O 1
ATOM 4014 N N . LYS A 1 490 ? 7.707 41.312 7.594 1 93.62 490 LYS A N 1
ATOM 4015 C CA . LYS A 1 490 ? 7.289 41 8.961 1 93.62 490 LYS A CA 1
ATOM 4016 C C . LYS A 1 490 ? 5.961 41.656 9.297 1 93.62 490 LYS A C 1
ATOM 4018 O O . LYS A 1 490 ? 5.109 41.062 9.961 1 93.62 490 LYS A O 1
ATOM 4023 N N . GLU A 1 491 ? 5.832 42.844 8.859 1 94.5 491 GLU A N 1
ATOM 4024 C CA . GLU A 1 491 ? 4.574 43.562 9.055 1 94.5 491 GLU A CA 1
ATOM 4025 C C . GLU A 1 491 ? 3.432 42.875 8.312 1 94.5 491 GLU A C 1
ATOM 4027 O O . GLU A 1 491 ? 2.312 42.781 8.828 1 94.5 491 GLU A O 1
ATOM 4032 N N . LEU A 1 492 ? 3.783 42.469 7.145 1 95.75 492 LEU A N 1
ATOM 4033 C CA . LEU A 1 492 ? 2.785 41.75 6.344 1 95.75 492 LEU A CA 1
ATOM 4034 C C . LEU A 1 492 ? 2.342 40.469 7.031 1 95.75 492 LEU A C 1
ATOM 4036 O O . LEU A 1 492 ? 1.17 40.094 6.953 1 95.75 492 LEU A O 1
ATOM 4040 N N . VAL A 1 493 ? 3.258 39.75 7.648 1 96.31 493 VAL A N 1
ATOM 4041 C CA . VAL A 1 493 ? 2.928 38.562 8.414 1 96.31 493 VAL A CA 1
ATOM 4042 C C . VAL A 1 493 ? 1.943 38.906 9.531 1 96.31 493 VAL A C 1
ATOM 4044 O O . VAL A 1 493 ? 0.916 38.25 9.688 1 96.31 493 VAL A O 1
ATOM 4047 N N . GLY A 1 494 ? 2.23 39.938 10.289 1 95.75 494 GLY A N 1
ATOM 4048 C CA . GLY A 1 494 ? 1.352 40.406 11.359 1 95.75 494 GLY A CA 1
ATOM 4049 C C . GLY A 1 494 ? -0.039 40.75 10.875 1 95.75 494 GLY A C 1
ATOM 4050 O O . GLY A 1 494 ? -1.037 40.375 11.492 1 95.75 494 GLY A O 1
ATOM 4051 N N . ASP A 1 495 ? -0.07 41.469 9.789 1 96.88 495 ASP A N 1
ATOM 4052 C CA . ASP A 1 495 ? -1.349 41.875 9.219 1 96.88 495 ASP A CA 1
ATOM 4053 C C . ASP A 1 495 ? -2.16 40.656 8.766 1 96.88 495 ASP A C 1
ATOM 4055 O O . ASP A 1 495 ? -3.387 40.625 8.898 1 96.88 495 ASP A O 1
ATOM 4059 N N . THR A 1 496 ? -1.436 39.75 8.172 1 97.81 496 THR A N 1
ATOM 4060 C CA . THR A 1 496 ? -2.115 38.531 7.695 1 97.81 496 THR A CA 1
ATOM 4061 C C . THR A 1 496 ? -2.65 37.719 8.867 1 97.81 496 THR A C 1
ATOM 4063 O O . THR A 1 496 ? -3.711 37.094 8.766 1 97.81 496 THR A O 1
ATOM 4066 N N . TRP A 1 497 ? -1.961 37.656 10 1 97.75 497 TRP A N 1
ATOM 4067 C CA . TRP A 1 497 ? -2.459 37 11.203 1 97.75 497 TRP A CA 1
ATOM 4068 C C . TRP A 1 497 ? -3.771 37.625 11.664 1 97.75 497 TRP A C 1
ATOM 4070 O O . TRP A 1 497 ? -4.691 36.906 12.078 1 97.75 497 TRP A O 1
ATOM 4080 N N . LYS A 1 498 ? -3.846 38.938 11.617 1 97.25 498 LYS A N 1
ATOM 4081 C CA . LYS A 1 498 ? -5.066 39.656 12.016 1 97.25 498 LYS A CA 1
ATOM 4082 C C . LYS A 1 498 ? -6.242 39.25 11.141 1 97.25 498 LYS A C 1
ATOM 4084 O O . LYS A 1 498 ? -7.359 39.062 11.633 1 97.25 498 LYS A O 1
ATOM 4089 N N . LYS A 1 499 ? -5.973 39.125 9.852 1 97.06 499 LYS A N 1
ATOM 4090 C CA . LYS A 1 499 ? -7.004 38.656 8.922 1 97.06 499 LYS A CA 1
ATOM 4091 C C . LYS A 1 499 ? -7.422 37.219 9.227 1 97.06 499 LYS A C 1
ATOM 4093 O O . LYS A 1 499 ? -8.617 36.906 9.203 1 97.06 499 LYS A O 1
ATOM 4098 N N . LEU A 1 500 ? -6.453 36.406 9.477 1 96.62 500 LEU A N 1
ATOM 4099 C CA . LEU A 1 500 ? -6.734 35 9.82 1 96.62 500 LEU A CA 1
ATOM 4100 C C . LEU A 1 500 ? -7.574 34.938 11.094 1 96.62 500 LEU A C 1
ATOM 4102 O O . LEU A 1 500 ? -8.523 34.156 11.164 1 96.62 500 LEU A O 1
ATOM 4106 N N . ASN A 1 501 ? -7.238 35.75 12.094 1 95.44 501 ASN A N 1
ATOM 4107 C CA . ASN A 1 501 ? -7.996 35.812 13.344 1 95.44 501 ASN A CA 1
ATOM 4108 C C . ASN A 1 501 ? -9.461 36.156 13.094 1 95.44 501 ASN A C 1
ATOM 4110 O O . ASN A 1 501 ? -10.359 35.562 13.695 1 95.44 501 ASN A O 1
ATOM 4114 N N . LYS A 1 502 ? -9.633 37.094 12.281 1 93.81 502 LYS A N 1
ATOM 4115 C CA . LYS A 1 502 ? -10.984 37.531 11.977 1 93.81 502 LYS A CA 1
ATOM 4116 C C . LYS A 1 502 ? -11.797 36.406 11.32 1 93.81 502 LYS A C 1
ATOM 4118 O O . LYS A 1 502 ? -12.945 36.188 11.695 1 93.81 502 LYS A O 1
ATOM 4123 N N . GLU A 1 503 ? -11.18 35.781 10.336 1 92.5 503 GLU A N 1
ATOM 4124 C CA . GLU A 1 503 ? -11.859 34.688 9.633 1 92.5 503 GLU A CA 1
ATOM 4125 C C . GLU A 1 503 ? -12.156 33.531 10.57 1 92.5 503 GLU A C 1
ATOM 4127 O O . GLU A 1 503 ? -13.203 32.875 10.453 1 92.5 503 GLU A O 1
ATOM 4132 N N . ARG A 1 504 ? -11.266 33.219 11.461 1 91.75 504 ARG A N 1
ATOM 4133 C CA . ARG A 1 504 ? -11.453 32.125 12.43 1 91.75 504 ARG A CA 1
ATOM 4134 C C . ARG A 1 504 ? -12.664 32.406 13.312 1 91.75 504 ARG A C 1
ATOM 4136 O O . ARG A 1 504 ? -13.422 31.469 13.633 1 91.75 504 ARG A O 1
ATOM 4143 N N . ASN A 1 505 ? -12.781 33.594 13.656 1 88.38 505 ASN A N 1
ATOM 4144 C CA . ASN A 1 505 ? -13.867 33.969 14.555 1 88.38 505 ASN A CA 1
ATOM 4145 C C . ASN A 1 505 ? -15.211 34 13.828 1 88.38 505 ASN A C 1
ATOM 4147 O O . ASN A 1 505 ? -16.266 33.844 14.445 1 88.38 505 ASN A O 1
ATOM 4151 N N . ALA A 1 506 ? -15.172 34.219 12.555 1 83.88 506 ALA A N 1
ATOM 4152 C CA . ALA A 1 506 ? -16.391 34.375 11.773 1 83.88 506 ALA A CA 1
ATOM 4153 C C . ALA A 1 506 ? -17.031 33.031 11.469 1 83.88 506 ALA A C 1
ATOM 4155 O O . ALA A 1 506 ? -18.25 32.938 11.242 1 83.88 506 ALA A O 1
ATOM 4156 N N . ILE A 1 507 ? -16.297 32.031 11.398 1 76.44 507 ILE A N 1
ATOM 4157 C CA . ILE A 1 507 ? -16.828 30.734 11.008 1 76.44 507 ILE A CA 1
ATOM 4158 C C . ILE A 1 507 ? -17.375 30.016 12.234 1 76.44 507 ILE A C 1
ATOM 4160 O O . ILE A 1 507 ? -16.672 29.859 13.234 1 76.44 507 ILE A O 1
ATOM 4164 N N . ALA A 1 508 ? -18.609 29.875 12.125 1 62.97 508 ALA A N 1
ATOM 4165 C CA . ALA A 1 508 ? -19.281 29.172 13.203 1 62.97 508 ALA A CA 1
ATOM 4166 C C . ALA A 1 508 ? -18.906 27.688 13.211 1 62.97 508 ALA A C 1
ATOM 4168 O O . ALA A 1 508 ? -18.922 27.031 12.172 1 62.97 508 ALA A O 1
ATOM 4169 N N . SER A 1 509 ? -18.453 27.344 14.289 1 63.81 509 SER A N 1
ATOM 4170 C CA . SER A 1 509 ? -17.609 26.156 14.164 1 63.81 509 SER A CA 1
ATOM 4171 C C . SER A 1 509 ? -18.328 24.906 14.688 1 63.81 509 SER A C 1
ATOM 4173 O O . SER A 1 509 ? -18.938 24.953 15.758 1 63.81 509 SER A O 1
ATOM 4175 N N . SER A 1 510 ? -18.969 24.172 13.758 1 72.88 510 SER A N 1
ATOM 4176 C CA . SER A 1 510 ? -19.141 22.781 14.156 1 72.88 510 SER A CA 1
ATOM 4177 C C . SER A 1 510 ? -17.812 22.188 14.641 1 72.88 510 SER A C 1
ATOM 4179 O O . SER A 1 510 ? -16.781 22.844 14.586 1 72.88 510 SER A O 1
ATOM 4181 N N . LYS A 1 511 ? -18.016 21.125 15.273 1 76 511 LYS A N 1
ATOM 4182 C CA . LYS A 1 511 ? -16.859 20.406 15.797 1 76 511 LYS A CA 1
ATOM 4183 C C . LYS A 1 511 ? -15.812 20.188 14.711 1 76 511 LYS A C 1
ATOM 4185 O O . LYS A 1 511 ? -14.633 20.5 14.898 1 76 511 LYS A O 1
ATOM 4190 N N . TYR A 1 512 ? -16.281 19.812 13.531 1 77.44 512 TYR A N 1
ATOM 4191 C CA . TYR A 1 512 ? -15.352 19.422 12.477 1 77.44 512 TYR A CA 1
ATOM 4192 C C . TYR A 1 512 ? -14.742 20.641 11.805 1 77.44 512 TYR A C 1
ATOM 4194 O O . TYR A 1 512 ? -13.555 20.656 11.477 1 77.44 512 TYR A O 1
ATOM 4202 N N . SER A 1 513 ? -15.523 21.625 11.711 1 83.06 513 SER A N 1
ATOM 4203 C CA . SER A 1 513 ? -14.992 22.859 11.156 1 83.06 513 SER A CA 1
ATOM 4204 C C . SER A 1 513 ? -13.969 23.484 12.094 1 83.06 513 SER A C 1
ATOM 4206 O O . SER A 1 513 ? -12.961 24.047 11.641 1 83.06 513 SER A O 1
ATOM 4208 N N . GLY A 1 514 ? -14.25 23.281 13.359 1 85.81 514 GLY A N 1
ATOM 4209 C CA . GLY A 1 514 ? -13.312 23.797 14.336 1 85.81 514 GLY A CA 1
ATOM 4210 C C . GLY A 1 514 ? -11.969 23.078 14.32 1 85.81 514 GLY A C 1
ATOM 4211 O O . GLY A 1 514 ? -10.922 23.719 14.453 1 85.81 514 GLY A O 1
ATOM 4212 N N . GLU A 1 515 ? -12.016 21.828 14.125 1 86.94 515 GLU A N 1
ATOM 4213 C CA . GLU A 1 515 ? -10.789 21.031 14.047 1 86.94 515 GLU A CA 1
ATOM 4214 C C . GLU A 1 515 ? -9.953 21.438 12.836 1 86.94 515 GLU A C 1
ATOM 4216 O O . GLU A 1 515 ? -8.727 21.562 12.93 1 86.94 515 GLU A O 1
ATOM 4221 N N . TYR A 1 516 ? -10.664 21.641 11.758 1 90.69 516 TYR A N 1
ATOM 4222 C CA . TYR A 1 516 ? -9.961 22.031 10.547 1 90.69 516 TYR A CA 1
ATOM 4223 C C . TYR A 1 516 ? -9.344 23.422 10.695 1 90.69 516 TYR A C 1
ATOM 4225 O O . TYR A 1 516 ? -8.203 23.641 10.297 1 90.69 516 TYR A O 1
ATOM 4233 N N . ILE A 1 517 ? -10.102 24.297 11.234 1 91.75 517 ILE A N 1
ATOM 4234 C CA . ILE A 1 517 ? -9.633 25.672 11.406 1 91.75 517 ILE A CA 1
ATOM 4235 C C . ILE A 1 517 ? -8.406 25.688 12.312 1 91.75 517 ILE A C 1
ATOM 4237 O O . ILE A 1 517 ? -7.445 26.406 12.047 1 91.75 517 ILE A O 1
ATOM 4241 N N . GLU A 1 518 ? -8.445 24.906 13.297 1 92 518 GLU A N 1
ATOM 4242 C CA . GLU A 1 518 ? -7.285 24.797 14.172 1 92 518 GLU A CA 1
ATOM 4243 C C . GLU A 1 518 ? -6.078 24.234 13.43 1 92 518 GLU A C 1
ATOM 4245 O O . GLU A 1 518 ? -4.949 24.672 13.641 1 92 518 GLU A O 1
ATOM 4250 N N . PHE A 1 519 ? -6.324 23.297 12.625 1 93.62 519 PHE A N 1
ATOM 4251 C CA . PHE A 1 519 ? -5.25 22.719 11.82 1 93.62 519 PHE A CA 1
ATOM 4252 C C . PHE A 1 519 ? -4.609 23.781 10.938 1 93.62 519 PHE A C 1
ATOM 4254 O O . PHE A 1 519 ? -3.383 23.906 10.898 1 93.62 519 PHE A O 1
ATOM 4261 N N . ALA A 1 520 ? -5.453 24.484 10.234 1 95.38 520 ALA A N 1
ATOM 4262 C CA . ALA A 1 520 ? -4.969 25.516 9.328 1 95.38 520 ALA A CA 1
ATOM 4263 C C . ALA A 1 520 ? -4.164 26.578 10.086 1 95.38 520 ALA A C 1
ATOM 4265 O O . ALA A 1 520 ? -3.123 27.031 9.609 1 95.38 520 ALA A O 1
ATOM 4266 N N . THR A 1 521 ? -4.633 26.906 11.227 1 96 521 THR A N 1
ATOM 4267 C CA . THR A 1 521 ? -3.934 27.875 12.055 1 96 521 THR A CA 1
ATOM 4268 C C . THR A 1 521 ? -2.588 27.328 12.516 1 96 521 THR A C 1
ATOM 4270 O O . THR A 1 521 ? -1.589 28.062 12.523 1 96 521 THR A O 1
ATOM 4273 N N . ASN A 1 522 ? -2.623 26.094 12.852 1 96.94 522 ASN A N 1
ATOM 4274 C CA . ASN A 1 522 ? -1.395 25.453 13.312 1 96.94 522 ASN A CA 1
ATOM 4275 C C . ASN A 1 522 ? -0.361 25.344 12.195 1 96.94 522 ASN A C 1
ATOM 4277 O O . ASN A 1 522 ? 0.842 25.328 12.453 1 96.94 522 ASN A O 1
ATOM 4281 N N . LEU A 1 523 ? -0.841 25.266 10.977 1 97.81 523 LEU A N 1
ATOM 4282 C CA . LEU A 1 523 ? 0.098 25.297 9.859 1 97.81 523 LEU A CA 1
ATOM 4283 C C . LEU A 1 523 ? 0.901 26.594 9.859 1 97.81 523 LEU A C 1
ATOM 4285 O O . LEU A 1 523 ? 2.117 26.578 9.656 1 97.81 523 LEU A O 1
ATOM 4289 N N . SER A 1 524 ? 0.237 27.672 10.156 1 97.69 524 SER A N 1
ATOM 4290 C CA . SER A 1 524 ? 0.896 28.969 10.266 1 97.69 524 SER A CA 1
ATOM 4291 C C . SER A 1 524 ? 1.848 29 11.453 1 97.69 524 SER A C 1
ATOM 4293 O O . SER A 1 524 ? 2.951 29.547 11.359 1 97.69 524 SER A O 1
ATOM 4295 N N . ARG A 1 525 ? 1.399 28.422 12.5 1 97.81 525 ARG A N 1
ATOM 4296 C CA . ARG A 1 525 ? 2.234 28.391 13.703 1 97.81 525 ARG A CA 1
ATOM 4297 C C . ARG A 1 525 ? 3.49 27.547 13.461 1 97.81 525 ARG A C 1
ATOM 4299 O O . ARG A 1 525 ? 4.57 27.891 13.953 1 97.81 525 ARG A O 1
ATOM 4306 N N . MET A 1 526 ? 3.326 26.484 12.734 1 97.12 526 MET A N 1
ATOM 4307 C CA . MET A 1 526 ? 4.477 25.641 12.406 1 97.12 526 MET A CA 1
ATOM 4308 C C . MET A 1 526 ? 5.48 26.406 11.555 1 97.12 526 MET A C 1
ATOM 4310 O O . MET A 1 526 ? 6.688 26.219 11.68 1 97.12 526 MET A O 1
ATOM 4314 N N . ALA A 1 527 ? 4.922 27.219 10.68 1 96.38 527 ALA A N 1
ATOM 4315 C CA . ALA A 1 527 ? 5.816 28.047 9.875 1 96.38 527 ALA A CA 1
ATOM 4316 C C . ALA A 1 527 ? 6.664 28.953 10.758 1 96.38 527 ALA A C 1
ATOM 4318 O O . ALA A 1 527 ? 7.863 29.109 10.523 1 96.38 527 ALA A O 1
ATOM 4319 N N . GLN A 1 528 ? 5.988 29.531 11.82 1 94.06 528 GLN A N 1
ATOM 4320 C CA . GLN A 1 528 ? 6.707 30.359 12.789 1 94.06 528 GLN A CA 1
ATOM 4321 C C . GLN A 1 528 ? 7.812 29.562 13.477 1 94.06 528 GLN A C 1
ATOM 4323 O O . GLN A 1 528 ? 8.922 30.062 13.664 1 94.06 528 GLN A O 1
ATOM 4328 N N . PHE A 1 529 ? 7.52 28.406 13.75 1 94.12 529 PHE A N 1
ATOM 4329 C CA . PHE A 1 529 ? 8.406 27.531 14.508 1 94.12 529 PHE A CA 1
ATOM 4330 C C . PHE A 1 529 ? 9.57 27.062 13.641 1 94.12 529 PHE A C 1
ATOM 4332 O O . PHE A 1 529 ? 10.734 27.156 14.047 1 94.12 529 PHE A O 1
ATOM 4339 N N . VAL A 1 530 ? 9.312 26.578 12.445 1 93.75 530 VAL A N 1
ATOM 4340 C CA . VAL A 1 530 ? 10.305 25.953 11.578 1 93.75 530 VAL A CA 1
ATOM 4341 C C . VAL A 1 530 ? 11.227 27.016 10.984 1 93.75 530 VAL A C 1
ATOM 4343 O O . VAL A 1 530 ? 12.43 26.781 10.82 1 93.75 530 VAL A O 1
ATOM 4346 N N . TYR A 1 531 ? 10.711 28.219 10.719 1 90.25 531 TYR A N 1
ATOM 4347 C CA . TYR A 1 531 ? 11.477 29.203 9.984 1 90.25 531 TYR A CA 1
ATOM 4348 C C . TYR A 1 531 ? 11.859 30.375 10.883 1 90.25 531 TYR A C 1
ATOM 4350 O O . TYR A 1 531 ? 12.477 31.344 10.43 1 90.25 531 TYR A O 1
ATOM 4358 N N . GLY A 1 532 ? 11.539 30.266 12.156 1 85.5 532 GLY A N 1
ATOM 4359 C CA . GLY A 1 532 ? 11.812 31.359 13.078 1 85.5 532 GLY A CA 1
ATOM 4360 C C . GLY A 1 532 ? 13.289 31.594 13.305 1 85.5 532 GLY A C 1
ATOM 4361 O O . GLY A 1 532 ? 13.727 32.719 13.484 1 85.5 532 GLY A O 1
ATOM 4362 N N . GLU A 1 533 ? 14.031 30.547 13.312 1 80.25 533 GLU A N 1
ATOM 4363 C CA . GLU A 1 533 ? 15.461 30.656 13.578 1 80.25 533 GLU A CA 1
ATOM 4364 C C . GLU A 1 533 ? 16.281 30.359 12.328 1 80.25 533 GLU A C 1
ATOM 4366 O O . GLU A 1 533 ? 17.5 30.141 12.414 1 80.25 533 GLU A O 1
ATOM 4371 N N . GLY A 1 534 ? 15.656 30.281 11.266 1 80.69 534 GLY A N 1
ATOM 4372 C CA . GLY A 1 534 ? 16.297 29.906 10.016 1 80.69 534 GLY A CA 1
ATOM 4373 C C . GLY A 1 534 ? 15.539 28.844 9.242 1 80.69 534 GLY A C 1
ATOM 4374 O O . GLY A 1 534 ? 14.383 28.562 9.555 1 80.69 534 GLY A O 1
ATOM 4375 N N . ASP A 1 535 ? 16.25 28.375 8.281 1 83.88 535 ASP A N 1
ATOM 4376 C CA . ASP A 1 535 ? 15.617 27.391 7.418 1 83.88 535 ASP A CA 1
ATOM 4377 C C . ASP A 1 535 ? 15.68 26 8.047 1 83.88 535 ASP A C 1
ATOM 4379 O O . ASP A 1 535 ? 16.469 25.156 7.617 1 83.88 535 ASP A O 1
ATOM 4383 N N . GLY A 1 536 ? 14.836 25.75 8.852 1 78.12 536 GLY A N 1
ATOM 4384 C CA . GLY A 1 536 ? 14.797 24.484 9.562 1 78.12 536 GLY A CA 1
ATOM 4385 C C . GLY A 1 536 ? 14.508 23.297 8.664 1 78.12 536 GLY A C 1
ATOM 4386 O O . GLY A 1 536 ? 14.875 22.156 8.984 1 78.12 536 GLY A O 1
ATOM 4387 N N . HIS A 1 537 ? 13.883 23.516 7.613 1 78.25 537 HIS A N 1
ATOM 4388 C CA . HIS A 1 537 ? 13.539 22.438 6.691 1 78.25 537 HIS A CA 1
ATOM 4389 C C . HIS A 1 537 ? 14.734 22.062 5.82 1 78.25 537 HIS A C 1
ATOM 4391 O O . HIS A 1 537 ? 14.938 20.891 5.52 1 78.25 537 HIS A O 1
ATOM 4397 N N . GLY A 1 538 ? 15.484 23.047 5.449 1 78.88 538 GLY A N 1
ATOM 4398 C CA . GLY A 1 538 ? 16.672 22.812 4.629 1 78.88 538 GLY A CA 1
ATOM 4399 C C . GLY A 1 538 ? 17.859 22.344 5.426 1 78.88 538 GLY A C 1
ATOM 4400 O O . GLY A 1 538 ? 18.703 21.609 4.906 1 78.88 538 GLY A O 1
ATOM 4401 N N . HIS A 1 539 ? 17.891 22.844 6.664 1 81.88 539 HIS A N 1
ATOM 4402 C CA . HIS A 1 539 ? 18.969 22.484 7.566 1 81.88 539 HIS A CA 1
ATOM 4403 C C . HIS A 1 539 ? 18.453 21.766 8.805 1 81.88 539 HIS A C 1
ATOM 4405 O O . HIS A 1 539 ? 18.25 22.391 9.852 1 81.88 539 HIS A O 1
ATOM 4411 N N . PRO A 1 540 ? 18.422 20.484 8.711 1 80.5 540 PRO A N 1
ATOM 4412 C CA . PRO A 1 540 ? 17.75 19.703 9.75 1 80.5 540 PRO A CA 1
ATOM 4413 C C . PRO A 1 540 ? 18.422 19.844 11.117 1 80.5 540 PRO A C 1
ATOM 4415 O O . PRO A 1 540 ? 17.812 19.562 12.148 1 80.5 540 PRO A O 1
ATOM 4418 N N . ASP A 1 541 ? 19.578 20.266 11.172 1 80.88 541 ASP A N 1
ATOM 4419 C CA . ASP A 1 541 ? 20.297 20.422 12.438 1 80.88 541 ASP A CA 1
ATOM 4420 C C . ASP A 1 541 ? 19.609 21.469 13.328 1 80.88 541 ASP A C 1
ATOM 4422 O O . ASP A 1 541 ? 19.688 21.375 14.555 1 80.88 541 ASP A O 1
ATOM 4426 N N . ILE A 1 542 ? 18.953 22.297 12.68 1 81.38 542 ILE A N 1
ATOM 4427 C CA . ILE A 1 542 ? 18.281 23.391 13.406 1 81.38 542 ILE A CA 1
ATOM 4428 C C . ILE A 1 542 ? 17.172 22.812 14.281 1 81.38 542 ILE A C 1
ATOM 4430 O O . ILE A 1 542 ? 16.969 23.281 15.406 1 81.38 542 ILE A O 1
ATOM 4434 N N . LEU A 1 543 ? 16.562 21.781 13.773 1 86.44 543 LEU A N 1
ATOM 4435 C CA . LEU A 1 543 ? 15.383 21.266 14.469 1 86.44 543 LEU A CA 1
ATOM 4436 C C . LEU A 1 543 ? 15.711 19.953 15.172 1 86.44 543 LEU A C 1
ATOM 4438 O O . LEU A 1 543 ? 14.828 19.344 15.781 1 86.44 543 LEU A O 1
ATOM 4442 N N . ASN A 1 544 ? 16.906 19.516 15.133 1 88.06 544 ASN A N 1
ATOM 4443 C CA . ASN A 1 544 ? 17.281 18.203 15.648 1 88.06 544 ASN A CA 1
ATOM 4444 C C . ASN A 1 544 ? 16.922 18.047 17.125 1 88.06 544 ASN A C 1
ATOM 4446 O O . ASN A 1 544 ? 16.422 17 17.531 1 88.06 544 ASN A O 1
ATOM 4450 N N . SER A 1 545 ? 17.203 19.078 17.844 1 87.31 545 SER A N 1
ATOM 4451 C CA . SER A 1 545 ? 16.906 19.016 19.281 1 87.31 545 SER A CA 1
ATOM 4452 C C . SER A 1 545 ? 15.406 18.906 19.531 1 87.31 545 SER A C 1
ATOM 4454 O O . SER A 1 545 ? 14.977 18.188 20.438 1 87.31 545 SER A O 1
ATOM 4456 N N . HIS A 1 546 ? 14.688 19.641 18.766 1 88.44 546 HIS A N 1
ATOM 4457 C CA . HIS A 1 546 ? 13.234 19.594 18.906 1 88.44 546 HIS A CA 1
ATOM 4458 C C . HIS A 1 546 ? 12.688 18.219 18.516 1 88.44 546 HIS A C 1
ATOM 4460 O O . HIS A 1 546 ? 11.781 17.703 19.172 1 88.44 546 HIS A O 1
ATOM 4466 N N . VAL A 1 547 ? 13.242 17.672 17.469 1 90.69 547 VAL A N 1
ATOM 4467 C CA . VAL A 1 547 ? 12.828 16.344 17.016 1 90.69 547 VAL A CA 1
ATOM 4468 C C . VAL A 1 547 ? 13.07 15.336 18.141 1 90.69 547 VAL A C 1
ATOM 4470 O O . VAL A 1 547 ? 12.195 14.531 18.453 1 90.69 547 VAL A O 1
ATOM 4473 N N . SER A 1 548 ? 14.164 15.43 18.719 1 91.5 548 SER A N 1
ATOM 4474 C CA . SER A 1 548 ? 14.523 14.5 19.781 1 91.5 548 SER A CA 1
ATOM 4475 C C . SER A 1 548 ? 13.57 14.625 20.969 1 91.5 548 SER A C 1
ATOM 4477 O O . SER A 1 548 ? 13.109 13.609 21.5 1 91.5 548 SER A O 1
ATOM 4479 N N . SER A 1 549 ? 13.266 15.82 21.297 1 92.19 549 SER A N 1
ATOM 4480 C CA . SER A 1 549 ? 12.438 16.047 22.484 1 92.19 549 SER A CA 1
ATOM 4481 C C . SER A 1 549 ? 10.969 15.75 22.188 1 92.19 549 SER A C 1
ATOM 4483 O O . SER A 1 549 ? 10.273 15.188 23.031 1 92.19 549 SER A O 1
ATOM 4485 N N . LEU A 1 550 ? 10.516 16.062 21.016 1 94.19 550 LEU A N 1
ATOM 4486 C CA . LEU A 1 550 ? 9.102 15.938 20.703 1 94.19 550 LEU A CA 1
ATOM 4487 C C . LEU A 1 550 ? 8.766 14.516 20.281 1 94.19 550 LEU A C 1
ATOM 4489 O O . LEU A 1 550 ? 7.641 14.047 20.5 1 94.19 550 LEU A O 1
ATOM 4493 N N . ILE A 1 551 ? 9.758 13.797 19.734 1 93.81 551 ILE A N 1
ATOM 4494 C CA . ILE A 1 551 ? 9.422 12.523 19.109 1 93.81 551 ILE A CA 1
ATOM 4495 C C . ILE A 1 551 ? 10.141 11.391 19.812 1 93.81 551 ILE A C 1
ATOM 4497 O O . ILE A 1 551 ? 9.57 10.32 20.031 1 93.81 551 ILE A O 1
ATOM 4501 N N . PHE A 1 552 ? 11.336 11.57 20.281 1 92.44 552 PHE A N 1
ATOM 4502 C CA . PHE A 1 552 ? 12.164 10.414 20.625 1 92.44 552 PHE A CA 1
ATOM 4503 C C . PHE A 1 552 ? 12.305 10.273 22.125 1 92.44 552 PHE A C 1
ATOM 4505 O O . PHE A 1 552 ? 12.312 9.164 22.656 1 92.44 552 PHE A O 1
ATOM 4512 N N . ASN A 1 553 ? 12.367 11.438 22.828 1 92.44 553 ASN A N 1
ATOM 4513 C CA . ASN A 1 553 ? 12.727 11.383 24.25 1 92.44 553 ASN A CA 1
ATOM 4514 C C . ASN A 1 553 ? 11.531 11.695 25.141 1 92.44 553 ASN A C 1
ATOM 4516 O O . ASN A 1 553 ? 11.086 12.844 25.219 1 92.44 553 ASN A O 1
ATOM 4520 N N . PRO A 1 554 ? 11.141 10.75 25.906 1 93.38 554 PRO A N 1
ATOM 4521 C CA . PRO A 1 554 ? 10.016 11.016 26.812 1 93.38 554 PRO A CA 1
ATOM 4522 C C . PRO A 1 554 ? 10.391 11.969 27.953 1 93.38 554 PRO A C 1
ATOM 4524 O O . PRO A 1 554 ? 11.555 12.031 28.359 1 93.38 554 PRO A O 1
ATOM 4527 N N . ILE A 1 555 ? 9.453 12.625 28.438 1 92.25 555 ILE A N 1
ATOM 4528 C CA . ILE A 1 555 ? 9.648 13.594 29.516 1 92.25 555 ILE A CA 1
ATOM 4529 C C . ILE A 1 555 ? 9.945 12.852 30.828 1 92.25 555 ILE A C 1
ATOM 4531 O O . ILE A 1 555 ? 10.797 13.281 31.609 1 92.25 555 ILE A O 1
ATOM 4535 N N . LEU A 1 556 ? 9.297 11.773 31.156 1 86.5 556 LEU A N 1
ATOM 4536 C CA . LEU A 1 556 ? 9.414 11.047 32.438 1 86.5 556 LEU A CA 1
ATOM 4537 C C . LEU A 1 556 ? 10.75 10.312 32.5 1 86.5 556 LEU A C 1
ATOM 4539 O O . LEU A 1 556 ? 11.266 10.062 33.594 1 86.5 556 LEU A O 1
ATOM 4543 N N . SER A 1 557 ? 11.344 9.859 31.438 1 71.19 557 SER A N 1
ATOM 4544 C CA . SER A 1 557 ? 12.625 9.164 31.453 1 71.19 557 SER A CA 1
ATOM 4545 C C . SER A 1 557 ? 13.781 10.141 31.672 1 71.19 557 SER A C 1
ATOM 4547 O O . SER A 1 557 ? 14.844 9.75 32.156 1 71.19 557 SER A O 1
ATOM 4549 N N . ASN A 1 558 ? 13.812 11.453 31.25 1 58.78 558 ASN A N 1
ATOM 4550 C CA . ASN A 1 558 ? 14.906 12.406 31.406 1 58.78 558 ASN A CA 1
ATOM 4551 C C . ASN A 1 558 ? 15.141 12.742 32.875 1 58.78 558 ASN A C 1
ATOM 4553 O O . ASN A 1 558 ? 15.961 13.602 33.219 1 58.78 558 ASN A O 1
ATOM 4557 N N . LYS A 1 559 ? 14.344 12.555 33.875 1 45.56 559 LYS A N 1
ATOM 4558 C CA . LYS A 1 559 ? 14.719 12.828 35.25 1 45.56 559 LYS A CA 1
ATOM 4559 C C . LYS A 1 559 ? 16.016 12.125 35.625 1 45.56 559 LYS A C 1
ATOM 4561 O O . LYS A 1 559 ? 16.562 12.336 36.719 1 45.56 559 LYS A O 1
ATOM 4566 N N . GLN A 1 560 ? 16.453 11.023 35.188 1 35.09 560 GLN A N 1
ATOM 4567 C CA . GLN A 1 560 ? 17.703 10.664 35.875 1 35.09 560 GLN A CA 1
ATOM 4568 C C . GLN A 1 560 ? 18.844 11.578 35.438 1 35.09 560 GLN A C 1
ATOM 4570 O O . GLN A 1 560 ? 19.969 11.43 35.906 1 35.09 560 GLN A O 1
ATOM 4575 N N . LEU A 1 561 ? 18.812 12.32 34.312 1 30.69 561 LEU A N 1
ATOM 4576 C CA . LEU A 1 561 ? 20.062 13.016 34.031 1 30.69 561 LEU A CA 1
ATOM 4577 C C . LEU A 1 561 ? 20.125 14.336 34.812 1 30.69 561 LEU A C 1
ATOM 4579 O O . LEU A 1 561 ? 21.078 15.102 34.656 1 30.69 561 LEU A O 1
ATOM 4583 N N . ASN A 1 562 ? 19.016 14.938 35.312 1 25.98 562 ASN A N 1
ATOM 4584 C CA . ASN A 1 562 ? 19.516 15.961 36.25 1 25.98 562 ASN A CA 1
ATOM 4585 C C . ASN A 1 562 ? 19.922 15.352 37.562 1 25.98 562 ASN A C 1
ATOM 4587 O O . ASN A 1 562 ? 19.25 14.469 38.094 1 25.98 562 ASN A O 1
ATOM 4591 N N . MET B 1 1 ? -44.688 32.281 -16.812 1 26.97 1 MET B N 1
ATOM 4592 C CA . MET B 1 1 ? -43.438 31.578 -17.141 1 26.97 1 MET B CA 1
ATOM 4593 C C . MET B 1 1 ? -43.312 30.312 -16.297 1 26.97 1 MET B C 1
ATOM 4595 O O . MET B 1 1 ? -43.281 30.375 -15.07 1 26.97 1 MET B O 1
ATOM 4599 N N . THR B 1 2 ? -43.781 29.094 -16.781 1 29.33 2 THR B N 1
ATOM 4600 C CA . THR B 1 2 ? -44.156 27.859 -16.094 1 29.33 2 THR B CA 1
ATOM 4601 C C . THR B 1 2 ? -42.906 27.031 -15.766 1 29.33 2 THR B C 1
ATOM 4603 O O . THR B 1 2 ? -42.125 26.703 -16.656 1 29.33 2 THR B O 1
ATOM 4606 N N . VAL B 1 3 ? -42.406 27.141 -14.586 1 26.88 3 VAL B N 1
ATOM 4607 C CA . VAL B 1 3 ? -41.219 26.453 -14.039 1 26.88 3 VAL B CA 1
ATOM 4608 C C . VAL B 1 3 ? -41.469 24.953 -14.055 1 26.88 3 VAL B C 1
ATOM 4610 O O . VAL B 1 3 ? -42.344 24.453 -13.352 1 26.88 3 VAL B O 1
ATOM 4613 N N . ALA B 1 4 ? -41.188 24.328 -15.219 1 34.94 4 ALA B N 1
ATOM 4614 C CA . ALA B 1 4 ? -41.438 22.891 -15.32 1 34.94 4 ALA B CA 1
ATOM 4615 C C . ALA B 1 4 ? -40.656 22.125 -14.266 1 34.94 4 ALA B C 1
ATOM 4617 O O . ALA B 1 4 ? -39.438 22.266 -14.156 1 34.94 4 ALA B O 1
ATOM 4618 N N . ALA B 1 5 ? -41.281 21.453 -13.312 1 26.36 5 ALA B N 1
ATOM 4619 C CA . ALA B 1 5 ? -40.844 20.609 -12.211 1 26.36 5 ALA B CA 1
ATOM 4620 C C . ALA B 1 5 ? -40.031 19.422 -12.734 1 26.36 5 ALA B C 1
ATOM 4622 O O . ALA B 1 5 ? -40.531 18.625 -13.547 1 26.36 5 ALA B O 1
ATOM 4623 N N . LYS B 1 6 ? -38.719 19.641 -12.797 1 33.09 6 LYS B N 1
ATOM 4624 C CA . LYS B 1 6 ? -37.938 18.484 -13.25 1 33.09 6 LYS B CA 1
ATOM 4625 C C . LYS B 1 6 ? -38.219 17.266 -12.383 1 33.09 6 LYS B C 1
ATOM 4627 O O . LYS B 1 6 ? -38.031 17.297 -11.164 1 33.09 6 LYS B O 1
ATOM 4632 N N . ALA B 1 7 ? -38.969 16.312 -12.938 1 33.62 7 ALA B N 1
ATOM 4633 C CA . ALA B 1 7 ? -39.438 15.055 -12.359 1 33.62 7 ALA B CA 1
ATOM 4634 C C . ALA B 1 7 ? -38.281 14.297 -11.695 1 33.62 7 ALA B C 1
ATOM 4636 O O . ALA B 1 7 ? -37.219 14.188 -12.266 1 33.62 7 ALA B O 1
ATOM 4637 N N . VAL B 1 8 ? -38.344 14.188 -10.469 1 39.78 8 VAL B N 1
ATOM 4638 C CA . VAL B 1 8 ? -37.438 13.32 -9.711 1 39.78 8 VAL B CA 1
ATOM 4639 C C . VAL B 1 8 ? -37.438 11.922 -10.336 1 39.78 8 VAL B C 1
ATOM 4641 O O . VAL B 1 8 ? -38.438 11.227 -10.344 1 39.78 8 VAL B O 1
ATOM 4644 N N . THR B 1 9 ? -36.812 11.773 -11.43 1 35.69 9 THR B N 1
ATOM 4645 C CA . THR B 1 9 ? -36.812 10.43 -11.992 1 35.69 9 THR B CA 1
ATOM 4646 C C . THR B 1 9 ? -36.438 9.406 -10.922 1 35.69 9 THR B C 1
ATOM 4648 O O . THR B 1 9 ? -35.375 9.492 -10.312 1 35.69 9 THR B O 1
ATOM 4651 N N . VAL B 1 10 ? -37.406 8.836 -10.312 1 38.47 10 VAL B N 1
ATOM 4652 C CA . VAL B 1 10 ? -37.281 7.707 -9.398 1 38.47 10 VAL B CA 1
ATOM 4653 C C . VAL B 1 10 ? -36.312 6.688 -9.977 1 38.47 10 VAL B C 1
ATOM 4655 O O . VAL B 1 10 ? -36.531 6.141 -11.055 1 38.47 10 VAL B O 1
ATOM 4658 N N . VAL B 1 11 ? -35.062 6.801 -9.68 1 48.44 11 VAL B N 1
ATOM 4659 C CA . VAL B 1 11 ? -34.125 5.773 -10.109 1 48.44 11 VAL B CA 1
ATOM 4660 C C . VAL B 1 11 ? -34.625 4.398 -9.664 1 48.44 11 VAL B C 1
ATOM 4662 O O . VAL B 1 11 ? -34.781 4.152 -8.469 1 48.44 11 VAL B O 1
ATOM 4665 N N . GLU B 1 12 ? -35.375 3.75 -10.367 1 52.03 12 GLU B N 1
ATOM 4666 C CA . GLU B 1 12 ? -35.875 2.402 -10.094 1 52.03 12 GLU B CA 1
ATOM 4667 C C . GLU B 1 12 ? -34.75 1.505 -9.562 1 52.03 12 GLU B C 1
ATOM 4669 O O . GLU B 1 12 ? -33.625 1.509 -10.094 1 52.03 12 GLU B O 1
ATOM 4674 N N . PRO B 1 13 ? -35.031 0.925 -8.398 1 65.94 13 PRO B N 1
ATOM 4675 C CA . PRO B 1 13 ? -34.031 0.051 -7.766 1 65.94 13 PRO B CA 1
ATOM 4676 C C . PRO B 1 13 ? -33.594 -1.085 -8.688 1 65.94 13 PRO B C 1
ATOM 4678 O O . PRO B 1 13 ? -34.438 -1.737 -9.32 1 65.94 13 PRO B O 1
ATOM 4681 N N . VAL B 1 14 ? -32.406 -1.083 -9.211 1 74.69 14 VAL B N 1
ATOM 4682 C CA . VAL B 1 14 ? -31.812 -2.094 -10.086 1 74.69 14 VAL B CA 1
ATOM 4683 C C . VAL B 1 14 ? -31.859 -3.457 -9.398 1 74.69 14 VAL B C 1
ATOM 4685 O O . VAL B 1 14 ? -31.438 -3.592 -8.242 1 74.69 14 VAL B O 1
ATOM 4688 N N . THR B 1 15 ? -32.656 -4.344 -9.891 1 81.69 15 THR B N 1
ATOM 4689 C CA . THR B 1 15 ? -32.688 -5.711 -9.391 1 81.69 15 THR B CA 1
ATOM 4690 C C . THR B 1 15 ? -31.359 -6.414 -9.719 1 81.69 15 THR B C 1
ATOM 4692 O O . THR B 1 15 ? -30.984 -6.527 -10.883 1 81.69 15 THR B O 1
ATOM 4695 N N . ARG B 1 16 ? -30.562 -6.75 -8.672 1 87.69 16 ARG B N 1
ATOM 4696 C CA . ARG B 1 16 ? -29.266 -7.383 -8.883 1 87.69 16 ARG B CA 1
ATOM 4697 C C . ARG B 1 16 ? -29.312 -8.859 -8.516 1 87.69 16 ARG B C 1
ATOM 4699 O O . ARG B 1 16 ? -29.984 -9.25 -7.555 1 87.69 16 ARG B O 1
ATOM 4706 N N . ARG B 1 17 ? -28.656 -9.648 -9.328 1 85.38 17 ARG B N 1
ATOM 4707 C CA . ARG B 1 17 ? -28.562 -11.086 -9.078 1 85.38 17 ARG B CA 1
ATOM 4708 C C . ARG B 1 17 ? -27.609 -11.375 -7.914 1 85.38 17 ARG B C 1
ATOM 4710 O O . ARG B 1 17 ? -26.75 -10.555 -7.594 1 85.38 17 ARG B O 1
ATOM 4717 N N . SER B 1 18 ? -27.906 -12.484 -7.215 1 84.94 18 SER B N 1
ATOM 4718 C CA . SER B 1 18 ? -27.047 -12.977 -6.148 1 84.94 18 SER B CA 1
ATOM 4719 C C . SER B 1 18 ? -26.734 -14.461 -6.324 1 84.94 18 SER B C 1
ATOM 4721 O O . SER B 1 18 ? -27.609 -15.242 -6.668 1 84.94 18 SER B O 1
ATOM 4723 N N . ALA B 1 19 ? -25.5 -14.812 -6.199 1 84.31 19 ALA B N 1
ATOM 4724 C CA . ALA B 1 19 ? -25.109 -16.219 -6.285 1 84.31 19 ALA B CA 1
ATOM 4725 C C . ALA B 1 19 ? -25.031 -16.859 -4.902 1 84.31 19 ALA B C 1
ATOM 4727 O O . ALA B 1 19 ? -24.906 -18.078 -4.777 1 84.31 19 ALA B O 1
ATOM 4728 N N . ASN B 1 20 ? -25.156 -16.156 -3.885 1 83.38 20 ASN B N 1
ATOM 4729 C CA . ASN B 1 20 ? -25.141 -16.625 -2.506 1 83.38 20 ASN B CA 1
ATOM 4730 C C . ASN B 1 20 ? -23.906 -17.484 -2.229 1 83.38 20 ASN B C 1
ATOM 4732 O O . ASN B 1 20 ? -24.016 -18.609 -1.747 1 83.38 20 ASN B O 1
ATOM 4736 N N . TYR B 1 21 ? -22.828 -16.938 -2.535 1 86.25 21 TYR B N 1
ATOM 4737 C CA . TYR B 1 21 ? -21.578 -17.656 -2.328 1 86.25 21 TYR B CA 1
ATOM 4738 C C . TYR B 1 21 ? -21.344 -17.922 -0.847 1 86.25 21 TYR B C 1
ATOM 4740 O O . TYR B 1 21 ? -21.641 -17.078 -0.002 1 86.25 21 TYR B O 1
ATOM 4748 N N . GLU B 1 22 ? -20.75 -19.062 -0.597 1 86.31 22 GLU B N 1
ATOM 4749 C CA . GLU B 1 22 ? -20.406 -19.406 0.782 1 86.31 22 GLU B CA 1
ATOM 4750 C C . GLU B 1 22 ? -19.328 -18.484 1.331 1 86.31 22 GLU B C 1
ATOM 4752 O O . GLU B 1 22 ? -18.422 -18.078 0.6 1 86.31 22 GLU B O 1
ATOM 4757 N N . PRO B 1 23 ? -19.391 -18.219 2.602 1 87 23 PRO B N 1
ATOM 4758 C CA . PRO B 1 23 ? -18.344 -17.391 3.211 1 87 23 PRO B CA 1
ATOM 4759 C C . PRO B 1 23 ? -17 -18.078 3.26 1 87 23 PRO B C 1
ATOM 4761 O O . PRO B 1 23 ? -16.922 -19.297 3.053 1 87 23 PRO B O 1
ATOM 4764 N N . SER B 1 24 ? -16.016 -17.297 3.48 1 89.19 24 SER B N 1
ATOM 4765 C CA . SER B 1 24 ? -14.672 -17.859 3.613 1 89.19 24 SER B CA 1
ATOM 4766 C C . SER B 1 24 ? -14.57 -18.766 4.836 1 89.19 24 SER B C 1
ATOM 4768 O O . SER B 1 24 ? -15.18 -18.5 5.871 1 89.19 24 SER B O 1
ATOM 4770 N N . LEU B 1 25 ? -13.859 -19.828 4.691 1 91 25 LEU B N 1
ATOM 4771 C CA . LEU B 1 25 ? -13.641 -20.766 5.785 1 91 25 LEU B CA 1
ATOM 4772 C C . LEU B 1 25 ? -12.609 -20.234 6.766 1 91 25 LEU B C 1
ATOM 4774 O O . LEU B 1 25 ? -12.539 -20.672 7.914 1 91 25 LEU B O 1
ATOM 4778 N N . TRP B 1 26 ? -11.766 -19.359 6.363 1 92.06 26 TRP B N 1
ATOM 4779 C CA . TRP B 1 26 ? -10.656 -18.844 7.168 1 92.06 26 TRP B CA 1
ATOM 4780 C C . TRP B 1 26 ? -10.805 -17.344 7.414 1 92.06 26 TRP B C 1
ATOM 4782 O O . TRP B 1 26 ? -10.836 -16.562 6.465 1 92.06 26 TRP B O 1
ATOM 4792 N N . SER B 1 27 ? -10.781 -17 8.664 1 93.12 27 SER B N 1
ATOM 4793 C CA . SER B 1 27 ? -10.93 -15.586 9.016 1 93.12 27 SER B CA 1
ATOM 4794 C C . SER B 1 27 ? -9.594 -14.859 8.945 1 93.12 27 SER B C 1
ATOM 4796 O O . SER B 1 27 ? -8.539 -15.484 9.016 1 93.12 27 SER B O 1
ATOM 4798 N N . PHE B 1 28 ? -9.656 -13.578 8.789 1 94.75 28 PHE B N 1
ATOM 4799 C CA . PHE B 1 28 ? -8.469 -12.727 8.781 1 94.75 28 PHE B CA 1
ATOM 4800 C C . PHE B 1 28 ? -7.637 -12.945 10.047 1 94.75 28 PHE B C 1
ATOM 4802 O O . PHE B 1 28 ? -6.418 -13.086 9.969 1 94.75 28 PHE B O 1
ATOM 4809 N N . ASP B 1 29 ? -8.258 -12.953 11.148 1 94.25 29 ASP B N 1
ATOM 4810 C CA . ASP B 1 29 ? -7.562 -13.086 12.422 1 94.25 29 ASP B CA 1
ATOM 4811 C C . ASP B 1 29 ? -6.887 -14.453 12.539 1 94.25 29 ASP B C 1
ATOM 4813 O O . ASP B 1 29 ? -5.781 -14.562 13.078 1 94.25 29 ASP B O 1
ATOM 4817 N N . HIS B 1 30 ? -7.559 -15.406 12.055 1 94.44 30 HIS B N 1
ATOM 4818 C CA . HIS B 1 30 ? -6.965 -16.734 12.07 1 94.44 30 HIS B CA 1
ATOM 4819 C C . HIS B 1 30 ? -5.684 -16.781 11.242 1 94.44 30 HIS B C 1
ATOM 4821 O O . HIS B 1 30 ? -4.66 -17.297 11.695 1 94.44 30 HIS B O 1
ATOM 4827 N N . ILE B 1 31 ? -5.742 -16.266 10.094 1 96.12 31 ILE B N 1
ATOM 4828 C CA . ILE B 1 31 ? -4.598 -16.25 9.188 1 96.12 31 ILE B CA 1
ATOM 4829 C C . ILE B 1 31 ? -3.439 -15.492 9.828 1 96.12 31 ILE B C 1
ATOM 4831 O O . ILE B 1 31 ? -2.299 -15.961 9.82 1 96.12 31 ILE B O 1
ATOM 4835 N N . GLN B 1 32 ? -3.752 -14.344 10.438 1 96.12 32 GLN B N 1
ATOM 4836 C CA . GLN B 1 32 ? -2.711 -13.5 11.016 1 96.12 32 GLN B CA 1
ATOM 4837 C C . GLN B 1 32 ? -2.109 -14.148 12.258 1 96.12 32 GLN B C 1
ATOM 4839 O O . GLN B 1 32 ? -0.979 -13.836 12.641 1 96.12 32 GLN B O 1
ATOM 4844 N N . SER B 1 33 ? -2.77 -15.086 12.883 1 95.69 33 SER B N 1
ATOM 4845 C CA . SER B 1 33 ? -2.297 -15.734 14.102 1 95.69 33 SER B CA 1
ATOM 4846 C C . SER B 1 33 ? -1.383 -16.906 13.781 1 95.69 33 SER B C 1
ATOM 4848 O O . SER B 1 33 ? -0.696 -17.422 14.664 1 95.69 33 SER B O 1
ATOM 4850 N N . LEU B 1 34 ? -1.388 -17.328 12.516 1 94.5 34 LEU B N 1
ATOM 4851 C CA . LEU B 1 34 ? -0.577 -18.469 12.125 1 94.5 34 LEU B CA 1
ATOM 4852 C C . LEU B 1 34 ? 0.906 -18.188 12.336 1 94.5 34 LEU B C 1
ATOM 4854 O O . LEU B 1 34 ? 1.358 -17.062 12.164 1 94.5 34 LEU B O 1
ATOM 4858 N N . SER B 1 35 ? 1.649 -19.188 12.781 1 91.31 35 SER B N 1
ATOM 4859 C CA . SER B 1 35 ? 3.096 -19.109 12.969 1 91.31 35 SER B CA 1
ATOM 4860 C C . SER B 1 35 ? 3.75 -20.469 12.766 1 91.31 35 SER B C 1
ATOM 4862 O O . SER B 1 35 ? 3.07 -21.5 12.789 1 91.31 35 SER B O 1
ATOM 4864 N N . SER B 1 36 ? 4.98 -20.453 12.406 1 91.62 36 SER B N 1
ATOM 4865 C CA . SER B 1 36 ? 5.719 -21.703 12.219 1 91.62 36 SER B CA 1
ATOM 4866 C C . SER B 1 36 ? 7.008 -21.703 13.039 1 91.62 36 SER B C 1
ATOM 4868 O O . SER B 1 36 ? 7.676 -20.672 13.156 1 91.62 36 SER B O 1
ATOM 4870 N N . GLU B 1 37 ? 7.371 -22.875 13.57 1 88.75 37 GLU B N 1
ATOM 4871 C CA . GLU B 1 37 ? 8.602 -23.016 14.336 1 88.75 37 GLU B CA 1
ATOM 4872 C C . GLU B 1 37 ? 9.797 -23.281 13.422 1 88.75 37 GLU B C 1
ATOM 4874 O O . GLU B 1 37 ? 10.945 -23.156 13.844 1 88.75 37 GLU B O 1
ATOM 4879 N N . TYR B 1 38 ? 9.57 -23.578 12.211 1 92.31 38 TYR B N 1
ATOM 4880 C CA . TYR B 1 38 ? 10.617 -24.031 11.312 1 92.31 38 TYR B CA 1
ATOM 4881 C C . TYR B 1 38 ? 11.258 -22.859 10.578 1 92.31 38 TYR B C 1
ATOM 4883 O O . TYR B 1 38 ? 11.602 -22.969 9.398 1 92.31 38 TYR B O 1
ATOM 4891 N N . LYS B 1 39 ? 11.352 -21.703 11.172 1 87.25 39 LYS B N 1
ATOM 4892 C CA . LYS B 1 39 ? 12.016 -20.5 10.648 1 87.25 39 LYS B CA 1
ATOM 4893 C C . LYS B 1 39 ? 13.352 -20.266 11.352 1 87.25 39 LYS B C 1
ATOM 4895 O O . LYS B 1 39 ? 14.141 -19.422 10.922 1 87.25 39 LYS B O 1
ATOM 4900 N N . GLY B 1 40 ? 13.695 -21 12.258 1 81.5 40 GLY B N 1
ATOM 4901 C CA . GLY B 1 40 ? 14.836 -20.719 13.117 1 81.5 40 GLY B CA 1
ATOM 4902 C C . GLY B 1 40 ? 16.172 -21.094 12.484 1 81.5 40 GLY B C 1
ATOM 4903 O O . GLY B 1 40 ? 16.219 -21.891 11.555 1 81.5 40 GLY B O 1
ATOM 4904 N N . GLU B 1 41 ? 17.188 -20.594 12.961 1 88.25 41 GLU B N 1
ATOM 4905 C CA . GLU B 1 41 ? 18.547 -20.781 12.461 1 88.25 41 GLU B CA 1
ATOM 4906 C C . GLU B 1 41 ? 19 -22.219 12.648 1 88.25 41 GLU B C 1
ATOM 4908 O O . GLU B 1 41 ? 19.781 -22.75 11.852 1 88.25 41 GLU B O 1
ATOM 4913 N N . ASP B 1 42 ? 18.453 -22.859 13.555 1 89.88 42 ASP B N 1
ATOM 4914 C CA . ASP B 1 42 ? 18.844 -24.25 13.812 1 89.88 42 ASP B CA 1
ATOM 4915 C C . ASP B 1 42 ? 18.375 -25.156 12.68 1 89.88 42 ASP B C 1
ATOM 4917 O O . ASP B 1 42 ? 19.109 -26.047 12.25 1 89.88 42 ASP B O 1
ATOM 4921 N N . TYR B 1 43 ? 17.25 -25.016 12.305 1 92.56 43 TYR B N 1
ATOM 4922 C CA . TYR B 1 43 ? 16.719 -25.828 11.211 1 92.56 43 TYR B CA 1
ATOM 4923 C C . TYR B 1 43 ? 17.453 -25.547 9.906 1 92.56 43 TYR B C 1
ATOM 4925 O O . TYR B 1 43 ? 17.719 -26.453 9.125 1 92.56 43 TYR B O 1
ATOM 4933 N N . LYS B 1 4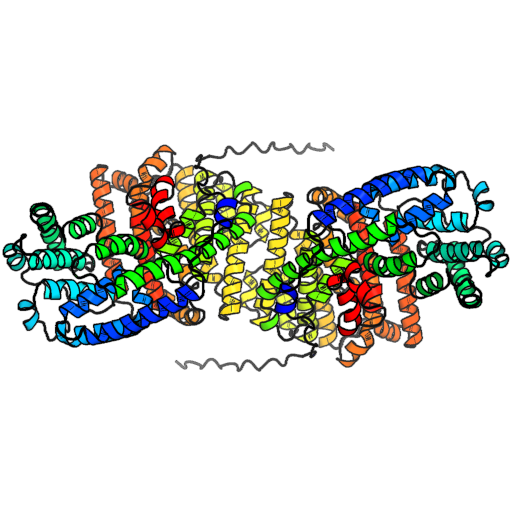4 ? 17.797 -24.297 9.75 1 93.75 44 LYS B N 1
ATOM 4934 C CA . LYS B 1 44 ? 18.562 -23.922 8.57 1 93.75 44 LYS B CA 1
ATOM 4935 C C . LYS B 1 44 ? 19.938 -24.609 8.547 1 93.75 44 LYS B C 1
ATOM 4937 O O . LYS B 1 44 ? 20.359 -25.109 7.512 1 93.75 44 LYS B O 1
ATOM 4942 N N . SER B 1 45 ? 20.531 -24.641 9.664 1 95.31 45 SER B N 1
ATOM 4943 C CA . SER B 1 45 ? 21.844 -25.281 9.766 1 95.31 45 SER B CA 1
ATOM 4944 C C . SER B 1 45 ? 21.75 -26.781 9.484 1 95.31 45 SER B C 1
ATOM 4946 O O . SER B 1 45 ? 22.609 -27.328 8.781 1 95.31 45 SER B O 1
ATOM 4948 N N . ARG B 1 46 ? 20.812 -27.438 10.047 1 96.12 46 ARG B N 1
ATOM 4949 C CA . ARG B 1 46 ? 20.625 -28.859 9.805 1 96.12 46 ARG B CA 1
ATOM 4950 C C . ARG B 1 46 ? 20.328 -29.141 8.336 1 96.12 46 ARG B C 1
ATOM 4952 O O . ARG B 1 46 ? 20.891 -30.078 7.75 1 96.12 46 ARG B O 1
ATOM 4959 N N . ALA B 1 47 ? 19.453 -28.359 7.754 1 96.56 47 ALA B N 1
ATOM 4960 C CA . ALA B 1 47 ? 19.141 -28.516 6.336 1 96.56 47 ALA B CA 1
ATOM 4961 C C . ALA B 1 47 ? 20.375 -28.359 5.469 1 96.56 47 ALA B C 1
ATOM 4963 O O . ALA B 1 47 ? 20.578 -29.094 4.5 1 96.56 47 ALA B O 1
ATOM 4964 N N . ASP B 1 48 ? 21.219 -27.406 5.852 1 96.88 48 ASP B N 1
ATOM 4965 C CA . ASP B 1 48 ? 22.422 -27.172 5.082 1 96.88 48 ASP B CA 1
ATOM 4966 C C . ASP B 1 48 ? 23.359 -28.375 5.145 1 96.88 48 ASP B C 1
ATOM 4968 O O . ASP B 1 48 ? 23.984 -28.734 4.141 1 96.88 48 ASP B O 1
ATOM 4972 N N . THR B 1 49 ? 23.391 -28.922 6.25 1 97.25 49 THR B N 1
ATOM 4973 C CA . THR B 1 49 ? 24.203 -30.125 6.41 1 97.25 49 THR B CA 1
ATOM 4974 C C . THR B 1 49 ? 23.688 -31.25 5.539 1 97.25 49 THR B C 1
ATOM 4976 O O . THR B 1 49 ? 24.469 -31.953 4.887 1 97.25 49 THR B O 1
ATOM 4979 N N . LEU B 1 50 ? 22.422 -31.469 5.535 1 97.88 50 LEU B N 1
ATOM 4980 C CA . LEU B 1 50 ? 21.797 -32.531 4.734 1 97.88 50 LEU B CA 1
ATOM 4981 C C . LEU B 1 50 ? 21.969 -32.25 3.244 1 97.88 50 LEU B C 1
ATOM 4983 O O . LEU B 1 50 ? 22.203 -33.156 2.459 1 97.88 50 LEU B O 1
ATOM 4987 N N . LYS B 1 51 ? 21.828 -31.016 2.824 1 97.81 51 LYS B N 1
ATOM 4988 C CA . LYS B 1 51 ? 22.016 -30.641 1.429 1 97.81 51 LYS B CA 1
ATOM 4989 C C . LYS B 1 51 ? 23.422 -30.984 0.945 1 97.81 51 LYS B C 1
ATOM 4991 O O . LYS B 1 51 ? 23.594 -31.484 -0.168 1 97.81 51 LYS B O 1
ATOM 4996 N N . ASP B 1 52 ? 24.391 -30.703 1.799 1 96.69 52 ASP B N 1
ATOM 4997 C CA . ASP B 1 52 ? 25.766 -31.031 1.45 1 96.69 52 ASP B CA 1
ATOM 4998 C C . ASP B 1 52 ? 25.953 -32.531 1.247 1 96.69 52 ASP B C 1
ATOM 5000 O O . ASP B 1 52 ? 26.656 -32.969 0.323 1 96.69 52 ASP B O 1
ATOM 5004 N N . ALA B 1 53 ? 25.344 -33.219 2.066 1 96.19 53 ALA B N 1
ATOM 5005 C CA . ALA B 1 53 ? 25.422 -34.656 1.962 1 96.19 53 ALA B CA 1
ATOM 5006 C C . ALA B 1 53 ? 24.812 -35.156 0.653 1 96.19 53 ALA B C 1
ATOM 5008 O O . ALA B 1 53 ? 25.375 -36.031 -0.006 1 96.19 53 ALA B O 1
ATOM 5009 N N . VAL B 1 54 ? 23.672 -34.656 0.302 1 96.25 54 VAL B N 1
ATOM 5010 C CA . VAL B 1 54 ? 22.984 -35.062 -0.913 1 96.25 54 VAL B CA 1
ATOM 5011 C C . VAL B 1 54 ? 23.781 -34.625 -2.139 1 96.25 54 VAL B C 1
ATOM 5013 O O . VAL B 1 54 ? 23.844 -35.344 -3.135 1 96.25 54 VAL B O 1
ATOM 5016 N N . LYS B 1 55 ? 24.344 -33.469 -2.096 1 95.38 55 LYS B N 1
ATOM 5017 C CA . LYS B 1 55 ? 25.188 -32.969 -3.189 1 95.38 55 LYS B CA 1
ATOM 5018 C C . LYS B 1 55 ? 26.328 -33.906 -3.496 1 95.38 55 LYS B C 1
ATOM 5020 O O . LYS B 1 55 ? 26.703 -34.094 -4.656 1 95.38 55 LYS B O 1
ATOM 5025 N N . MET B 1 56 ? 26.766 -34.531 -2.467 1 91.94 56 MET B N 1
ATOM 5026 C CA . MET B 1 56 ? 27.875 -35.469 -2.629 1 91.94 56 MET B CA 1
ATOM 5027 C C . MET B 1 56 ? 27.359 -36.812 -3.104 1 91.94 56 MET B C 1
ATOM 5029 O O . MET B 1 56 ? 28.078 -37.562 -3.756 1 91.94 56 MET B O 1
ATOM 5033 N N . MET B 1 57 ? 26.156 -37.094 -2.807 1 90.88 57 MET B N 1
ATOM 5034 C CA . MET B 1 57 ? 25.547 -38.375 -3.135 1 90.88 57 MET B CA 1
ATOM 5035 C C . MET B 1 57 ? 25.25 -38.469 -4.629 1 90.88 57 MET B C 1
ATOM 5037 O O . MET B 1 57 ? 25.375 -39.531 -5.223 1 90.88 57 MET B O 1
ATOM 5041 N N . ILE B 1 58 ? 24.891 -37.438 -5.359 1 91.19 58 ILE B N 1
ATOM 5042 C CA . ILE B 1 58 ? 24.391 -37.406 -6.723 1 91.19 58 ILE B CA 1
ATOM 5043 C C . ILE B 1 58 ? 25.484 -37.844 -7.691 1 91.19 58 ILE B C 1
ATOM 5045 O O . ILE B 1 58 ? 25.281 -38.781 -8.469 1 91.19 58 ILE B O 1
ATOM 5049 N N . PRO B 1 59 ? 26.672 -37.25 -7.527 1 86.25 59 PRO B N 1
ATOM 5050 C CA . PRO B 1 59 ? 27.703 -37.688 -8.453 1 86.25 59 PRO B CA 1
ATOM 5051 C C . PRO B 1 59 ? 28.234 -39.094 -8.117 1 86.25 59 PRO B C 1
ATOM 5053 O O . PRO B 1 59 ? 28.797 -39.75 -8.984 1 86.25 59 PRO B O 1
ATOM 5056 N N . LYS B 1 60 ? 28.062 -39.531 -6.957 1 84.12 60 LYS B N 1
ATOM 5057 C CA . LYS B 1 60 ? 28.672 -40.781 -6.496 1 84.12 60 LYS B CA 1
ATOM 5058 C C . LYS B 1 60 ? 27.844 -42 -6.91 1 84.12 60 LYS B C 1
ATOM 5060 O O . LYS B 1 60 ? 28.359 -43.094 -6.961 1 84.12 60 LYS B O 1
ATOM 5065 N N . VAL B 1 61 ? 26.531 -41.812 -7.07 1 79.81 61 VAL B N 1
ATOM 5066 C CA . VAL B 1 61 ? 25.688 -42.969 -7.395 1 79.81 61 VAL B CA 1
ATOM 5067 C C . VAL B 1 61 ? 26.203 -43.625 -8.68 1 79.81 61 VAL B C 1
ATOM 5069 O O . VAL B 1 61 ? 26.219 -44.875 -8.781 1 79.81 61 VAL B O 1
ATOM 5072 N N . GLY B 1 62 ? 27.078 -42.906 -9.492 1 63.06 62 GLY B N 1
ATOM 5073 C CA . GLY B 1 62 ? 27.75 -43.406 -10.672 1 63.06 62 GLY B CA 1
ATOM 5074 C C . GLY B 1 62 ? 26.938 -44.438 -11.43 1 63.06 62 GLY B C 1
ATOM 5075 O O . GLY B 1 62 ? 25.734 -44.281 -11.617 1 63.06 62 GLY B O 1
ATOM 5076 N N . ASP B 1 63 ? 27.5 -45.594 -11.922 1 66.75 63 ASP B N 1
ATOM 5077 C CA . ASP B 1 63 ? 26.984 -46.75 -12.633 1 66.75 63 ASP B CA 1
ATOM 5078 C C . ASP B 1 63 ? 26.391 -47.781 -11.664 1 66.75 63 ASP B C 1
ATOM 5080 O O . ASP B 1 63 ? 26.938 -48 -10.578 1 66.75 63 ASP B O 1
ATOM 5084 N N . PRO B 1 64 ? 25 -48.219 -12.031 1 81.62 64 PRO B N 1
ATOM 5085 C CA . PRO B 1 64 ? 24.234 -48.219 -13.289 1 81.62 64 PRO B CA 1
ATOM 5086 C C . PRO B 1 64 ? 23.375 -46.969 -13.453 1 81.62 64 PRO B C 1
ATOM 5088 O O . PRO B 1 64 ? 22.922 -46.375 -12.469 1 81.62 64 PRO B O 1
ATOM 5091 N N . ALA B 1 65 ? 23.25 -46.625 -14.672 1 89.19 65 ALA B N 1
ATOM 5092 C CA . ALA B 1 65 ? 22.484 -45.438 -15.078 1 89.19 65 ALA B CA 1
ATOM 5093 C C . ALA B 1 65 ? 21.094 -45.438 -14.461 1 89.19 65 ALA B C 1
ATOM 5095 O O . ALA B 1 65 ? 20.547 -44.375 -14.109 1 89.19 65 ALA B O 1
ATOM 5096 N N . LEU B 1 66 ? 20.594 -46.594 -14.18 1 92.75 66 LEU B N 1
ATOM 5097 C CA . LEU B 1 66 ? 19.25 -46.719 -13.625 1 92.75 66 LEU B CA 1
ATOM 5098 C C . LEU B 1 66 ? 19.203 -46.188 -12.203 1 92.75 66 LEU B C 1
ATOM 5100 O O . LEU B 1 66 ? 18.234 -45.5 -11.836 1 92.75 66 LEU B O 1
ATOM 5104 N N . ARG B 1 67 ? 20.219 -46.438 -11.422 1 92.62 67 ARG B N 1
ATOM 5105 C CA . ARG B 1 67 ? 20.25 -45.969 -10.039 1 92.62 67 ARG B CA 1
ATOM 5106 C C . ARG B 1 67 ? 20.328 -44.469 -9.984 1 92.62 67 ARG B C 1
ATOM 5108 O O . ARG B 1 67 ? 19.734 -43.844 -9.102 1 92.62 67 ARG B O 1
ATOM 5115 N N . SER B 1 68 ? 21.078 -43.938 -10.93 1 94.12 68 SER B N 1
ATOM 5116 C CA . SER B 1 68 ? 21.188 -42.469 -11.008 1 94.12 68 SER B CA 1
ATOM 5117 C C . SER B 1 68 ? 19.859 -41.844 -11.367 1 94.12 68 SER B C 1
ATOM 5119 O O . SER B 1 68 ? 19.453 -40.812 -10.766 1 94.12 68 SER B O 1
ATOM 5121 N N . LEU B 1 69 ? 19.203 -42.438 -12.289 1 95.81 69 LEU B N 1
ATOM 5122 C CA . LEU B 1 69 ? 17.906 -41.906 -12.719 1 95.81 69 LEU B CA 1
ATOM 5123 C C . LEU B 1 69 ? 16.875 -42.031 -11.609 1 95.81 69 LEU B C 1
ATOM 5125 O O . LEU B 1 69 ? 16.047 -41.125 -11.414 1 95.81 69 LEU B O 1
ATOM 5129 N N . GLU B 1 70 ? 16.938 -43.156 -10.891 1 95 70 GLU B N 1
ATOM 5130 C CA . GLU B 1 70 ? 16.016 -43.375 -9.773 1 95 70 GLU B CA 1
ATOM 5131 C C . GLU B 1 70 ? 16.25 -42.344 -8.672 1 95 70 GLU B C 1
ATOM 5133 O O . GLU B 1 70 ? 15.289 -41.844 -8.07 1 95 70 GLU B O 1
ATOM 5138 N N . LEU B 1 71 ? 17.469 -42.031 -8.461 1 95.44 71 LEU B N 1
ATOM 5139 C CA . LEU B 1 71 ? 17.797 -41 -7.461 1 95.44 71 LEU B CA 1
ATOM 5140 C C . LEU B 1 71 ? 17.25 -39.656 -7.867 1 95.44 71 LEU B C 1
ATOM 5142 O O . LEU B 1 71 ? 16.672 -38.938 -7.047 1 95.44 71 LEU B O 1
ATOM 5146 N N . VAL B 1 72 ? 17.469 -39.281 -9.125 1 95.88 72 VAL B N 1
ATOM 5147 C CA . VAL B 1 72 ? 16.969 -38 -9.617 1 95.88 72 VAL B CA 1
ATOM 5148 C C . VAL B 1 72 ? 15.453 -37.969 -9.5 1 95.88 72 VAL B C 1
ATOM 5150 O O . VAL B 1 72 ? 14.891 -36.938 -9.078 1 95.88 72 VAL B O 1
ATOM 5153 N N . ASP B 1 73 ? 14.805 -39 -9.883 1 96.94 73 ASP B N 1
ATOM 5154 C CA . ASP B 1 73 ? 13.352 -39.094 -9.789 1 96.94 73 ASP B CA 1
ATOM 5155 C C . ASP B 1 73 ? 12.883 -38.906 -8.344 1 96.94 73 ASP B C 1
ATOM 5157 O O . ASP B 1 73 ? 11.922 -38.188 -8.094 1 96.94 73 ASP B O 1
ATOM 5161 N N . ASP B 1 74 ? 13.617 -39.594 -7.418 1 97 74 ASP B N 1
ATOM 5162 C CA . ASP B 1 74 ? 13.281 -39.469 -6.004 1 97 74 ASP B CA 1
ATOM 5163 C C . ASP B 1 74 ? 13.438 -38.031 -5.52 1 97 74 ASP B C 1
ATOM 5165 O O . ASP B 1 74 ? 12.555 -37.5 -4.852 1 97 74 ASP B O 1
ATOM 5169 N N . ILE B 1 75 ? 14.523 -37.438 -5.891 1 97.62 75 ILE B N 1
ATOM 5170 C CA . ILE B 1 75 ? 14.828 -36.094 -5.449 1 97.62 75 ILE B CA 1
ATOM 5171 C C . ILE B 1 75 ? 13.766 -35.125 -5.969 1 97.62 75 ILE B C 1
ATOM 5173 O O . ILE B 1 75 ? 13.328 -34.219 -5.242 1 97.62 75 ILE B O 1
ATOM 5177 N N . GLN B 1 76 ? 13.32 -35.281 -7.172 1 97.31 76 GLN B N 1
ATOM 5178 C CA . GLN B 1 76 ? 12.305 -34.438 -7.77 1 97.31 76 GLN B CA 1
ATOM 5179 C C . GLN B 1 76 ? 10.945 -34.656 -7.109 1 97.31 76 GLN B C 1
ATOM 5181 O O . GLN B 1 76 ? 10.242 -33.688 -6.785 1 97.31 76 GLN B O 1
ATOM 5186 N N . ARG B 1 77 ? 10.586 -35.875 -6.902 1 97.62 77 ARG B N 1
ATOM 5187 C CA . ARG B 1 77 ? 9.273 -36.188 -6.348 1 97.62 77 ARG B CA 1
ATOM 5188 C C . ARG B 1 77 ? 9.195 -35.812 -4.871 1 97.62 77 ARG B C 1
ATOM 5190 O O . ARG B 1 77 ? 8.109 -35.562 -4.352 1 97.62 77 ARG B O 1
ATOM 5197 N N . LEU B 1 78 ? 10.398 -35.75 -4.207 1 98.19 78 LEU B N 1
ATOM 5198 C CA . LEU B 1 78 ? 10.461 -35.312 -2.812 1 98.19 78 LEU B CA 1
ATOM 5199 C C . LEU B 1 78 ? 10.391 -33.812 -2.699 1 98.19 78 LEU B C 1
ATOM 5201 O O . LEU B 1 78 ? 10.227 -33.25 -1.604 1 98.19 78 LEU B O 1
ATOM 5205 N N . GLY B 1 79 ? 10.508 -33.125 -3.799 1 97.44 79 GLY B N 1
ATOM 5206 C CA . GLY B 1 79 ? 10.312 -31.672 -3.838 1 97.44 79 GLY B CA 1
ATOM 5207 C C . GLY B 1 79 ? 11.555 -30.891 -3.465 1 97.44 79 GLY B C 1
ATOM 5208 O O . GLY B 1 79 ? 11.469 -29.719 -3.107 1 97.44 79 GLY B O 1
ATOM 5209 N N . ILE B 1 80 ? 12.797 -31.484 -3.527 1 98.06 80 ILE B N 1
ATOM 5210 C CA . ILE B 1 80 ? 13.992 -30.797 -3.059 1 98.06 80 ILE B CA 1
ATOM 5211 C C . ILE B 1 80 ? 14.984 -30.641 -4.215 1 98.06 80 ILE B C 1
ATOM 5213 O O . ILE B 1 80 ? 16.125 -30.25 -4.004 1 98.06 80 ILE B O 1
ATOM 5217 N N . ALA B 1 81 ? 14.539 -30.875 -5.449 1 96.62 81 ALA B N 1
ATOM 5218 C CA . ALA B 1 81 ? 15.406 -30.859 -6.625 1 96.62 81 ALA B CA 1
ATOM 5219 C C . ALA B 1 81 ? 15.969 -29.453 -6.863 1 96.62 81 ALA B C 1
ATOM 5221 O O . ALA B 1 81 ? 17.062 -29.312 -7.395 1 96.62 81 ALA B O 1
ATOM 5222 N N . TYR B 1 82 ? 15.25 -28.375 -6.445 1 94.88 82 TYR B N 1
ATOM 5223 C CA . TYR B 1 82 ? 15.656 -27.016 -6.727 1 94.88 82 TYR B CA 1
ATOM 5224 C C . TYR B 1 82 ? 16.922 -26.656 -5.973 1 94.88 82 TYR B C 1
ATOM 5226 O O . TYR B 1 82 ? 17.609 -25.672 -6.309 1 94.88 82 TYR B O 1
ATOM 5234 N N . HIS B 1 83 ? 17.344 -27.422 -5.02 1 97.19 83 HIS B N 1
ATOM 5235 C CA . HIS B 1 83 ? 18.609 -27.203 -4.305 1 97.19 83 HIS B CA 1
ATOM 5236 C C . HIS B 1 83 ? 19.781 -27.766 -5.086 1 97.19 83 HIS B C 1
ATOM 5238 O O . HIS B 1 83 ? 20.938 -27.453 -4.789 1 97.19 83 HIS B O 1
ATOM 5244 N N . PHE B 1 84 ? 19.531 -28.641 -6.094 1 97.06 84 PHE B N 1
ATOM 5245 C CA . PHE B 1 84 ? 20.594 -29.406 -6.738 1 97.06 84 PHE B CA 1
ATOM 5246 C C . PHE B 1 84 ? 20.5 -29.281 -8.258 1 97.06 84 PHE B C 1
ATOM 5248 O O . PHE B 1 84 ? 20.75 -30.266 -8.969 1 97.06 84 PHE B O 1
ATOM 5255 N N . GLU B 1 85 ? 20.062 -28.234 -8.734 1 92.75 85 GLU B N 1
ATOM 5256 C CA . GLU B 1 85 ? 19.797 -28.047 -10.156 1 92.75 85 GLU B CA 1
ATOM 5257 C C . GLU B 1 85 ? 21.047 -28.281 -10.992 1 92.75 85 GLU B C 1
ATOM 5259 O O . GLU B 1 85 ? 20.984 -28.938 -12.039 1 92.75 85 GLU B O 1
ATOM 5264 N N . GLU B 1 86 ? 22.141 -27.797 -10.539 1 92.44 86 GLU B N 1
ATOM 5265 C CA . GLU B 1 86 ? 23.375 -27.953 -11.289 1 92.44 86 GLU B CA 1
ATOM 5266 C C . GLU B 1 86 ? 23.844 -29.406 -11.305 1 92.44 86 GLU B C 1
ATOM 5268 O O . GLU B 1 86 ? 24.234 -29.922 -12.352 1 92.44 86 GLU B O 1
ATOM 5273 N N . GLU B 1 87 ? 23.812 -30.031 -10.164 1 94.19 87 GLU B N 1
ATOM 5274 C CA . GLU B 1 87 ? 24.234 -31.422 -10.055 1 94.19 87 GLU B CA 1
ATOM 5275 C C . GLU B 1 87 ? 23.359 -32.344 -10.914 1 94.19 87 GLU B C 1
ATOM 5277 O O . GLU B 1 87 ? 23.875 -33.219 -11.602 1 94.19 87 GLU B O 1
ATOM 5282 N N . ILE B 1 88 ? 22.078 -32.094 -10.914 1 94.38 88 ILE B N 1
ATOM 5283 C CA . ILE B 1 88 ? 21.141 -32.906 -11.672 1 94.38 88 ILE B CA 1
ATOM 5284 C C . ILE B 1 88 ? 21.359 -32.688 -13.164 1 94.38 88 ILE B C 1
ATOM 5286 O O . ILE B 1 88 ? 21.375 -33.656 -13.953 1 94.38 88 ILE B O 1
ATOM 5290 N N . ARG B 1 89 ? 21.516 -31.453 -13.516 1 92 89 ARG B N 1
ATOM 5291 C CA . ARG B 1 89 ? 21.734 -31.125 -14.914 1 92 89 ARG B CA 1
ATOM 5292 C C . ARG B 1 89 ? 22.984 -31.828 -15.461 1 92 89 ARG B C 1
ATOM 5294 O O . ARG B 1 89 ? 22.938 -32.406 -16.547 1 92 89 ARG B O 1
ATOM 5301 N N . ASP B 1 90 ? 24.047 -31.766 -14.711 1 92.75 90 ASP B N 1
ATOM 5302 C CA . ASP B 1 90 ? 25.297 -32.406 -15.133 1 92.75 90 ASP B CA 1
ATOM 5303 C C . ASP B 1 90 ? 25.109 -33.906 -15.281 1 92.75 90 ASP B C 1
ATOM 5305 O O . ASP B 1 90 ? 25.547 -34.5 -16.266 1 92.75 90 ASP B O 1
ATOM 5309 N N . LEU B 1 91 ? 24.5 -34.438 -14.32 1 93.06 91 LEU B N 1
ATOM 5310 C CA . LEU B 1 91 ? 24.25 -35.875 -14.336 1 93.06 91 LEU B CA 1
ATOM 5311 C C . LEU B 1 91 ? 23.375 -36.281 -15.516 1 93.06 91 LEU B C 1
ATOM 5313 O O . LEU B 1 91 ? 23.641 -37.281 -16.188 1 93.06 91 LEU B O 1
ATOM 5317 N N . MET B 1 92 ? 22.312 -35.562 -15.797 1 93 92 MET B N 1
ATOM 5318 C CA . MET B 1 92 ? 21.375 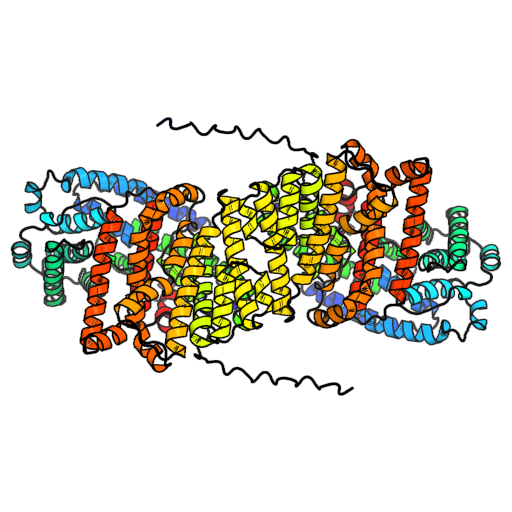-35.844 -16.891 1 93 92 MET B CA 1
ATOM 5319 C C . MET B 1 92 ? 22.078 -35.75 -18.234 1 93 92 MET B C 1
ATOM 5321 O O . MET B 1 92 ? 21.797 -36.531 -19.156 1 93 92 MET B O 1
ATOM 5325 N N . GLU B 1 93 ? 22.953 -34.812 -18.312 1 92.69 93 GLU B N 1
ATOM 5326 C CA . GLU B 1 93 ? 23.719 -34.625 -19.562 1 92.69 93 GLU B CA 1
ATOM 5327 C C . GLU B 1 93 ? 24.594 -35.844 -19.844 1 92.69 93 GLU B C 1
ATOM 5329 O O . GLU B 1 93 ? 24.641 -36.312 -20.984 1 92.69 93 GLU B O 1
ATOM 5334 N N . ILE B 1 94 ? 25.188 -36.281 -18.844 1 92.31 94 ILE B N 1
ATOM 5335 C CA . ILE B 1 94 ? 26.062 -37.438 -18.984 1 92.31 94 ILE B CA 1
ATOM 5336 C C . ILE B 1 94 ? 25.25 -38.656 -19.422 1 92.31 94 ILE B C 1
ATOM 5338 O O . ILE B 1 94 ? 25.625 -39.375 -20.359 1 92.31 94 ILE B O 1
ATOM 5342 N N . ILE B 1 95 ? 24.172 -38.906 -18.812 1 92.88 95 ILE B N 1
ATOM 5343 C CA . ILE B 1 95 ? 23.344 -40.062 -19.094 1 92.88 95 ILE B CA 1
ATOM 5344 C C . ILE B 1 95 ? 22.734 -39.938 -20.484 1 92.88 95 ILE B C 1
ATOM 5346 O O . ILE B 1 95 ? 22.641 -40.906 -21.234 1 92.88 95 ILE B O 1
ATOM 5350 N N . TYR B 1 96 ? 22.312 -38.75 -20.797 1 93.81 96 TYR B N 1
ATOM 5351 C CA . TYR B 1 96 ? 21.734 -38.5 -22.125 1 93.81 96 TYR B CA 1
ATOM 5352 C C . TYR B 1 96 ? 22.734 -38.875 -23.219 1 93.81 96 TYR B C 1
ATOM 5354 O O . TYR B 1 96 ? 22.391 -39.594 -24.172 1 93.81 96 TYR B O 1
ATOM 5362 N N . CYS B 1 97 ? 23.969 -38.406 -23.094 1 92.31 97 CYS B N 1
ATOM 5363 C CA . CYS B 1 97 ? 25.016 -38.625 -24.094 1 92.31 97 CYS B CA 1
ATOM 5364 C C . CYS B 1 97 ? 25.375 -40.125 -24.188 1 92.31 97 CYS B C 1
ATOM 5366 O O . CYS B 1 97 ? 25.656 -40.625 -25.281 1 92.31 97 CYS B O 1
ATOM 5368 N N . ASN B 1 98 ? 25.266 -40.75 -23.094 1 89.94 98 ASN B N 1
ATOM 5369 C CA . ASN B 1 98 ? 25.719 -42.125 -23.047 1 89.94 98 ASN B CA 1
ATOM 5370 C C . ASN B 1 98 ? 24.625 -43.094 -23.5 1 89.94 98 ASN B C 1
ATOM 5372 O O . ASN B 1 98 ? 24.922 -44.188 -24.047 1 89.94 98 ASN B O 1
ATOM 5376 N N . TYR B 1 99 ? 23.312 -42.656 -23.312 1 89.94 99 TYR B N 1
ATOM 5377 C CA . TYR B 1 99 ? 22.297 -43.719 -23.469 1 89.94 99 TYR B CA 1
ATOM 5378 C C . TYR B 1 99 ? 21.188 -43.25 -24.391 1 89.94 99 TYR B C 1
ATOM 5380 O O . TYR B 1 99 ? 20.469 -44.062 -24.969 1 89.94 99 TYR B O 1
ATOM 5388 N N . PHE B 1 100 ? 20.953 -41.969 -24.625 1 92.25 100 PHE B N 1
ATOM 5389 C CA . PHE B 1 100 ? 19.688 -41.562 -25.219 1 92.25 100 PHE B CA 1
ATOM 5390 C C . PHE B 1 100 ? 19.906 -40.719 -26.453 1 92.25 100 PHE B C 1
ATOM 5392 O O . PHE B 1 100 ? 18.953 -40.188 -27.047 1 92.25 100 PHE B O 1
ATOM 5399 N N . THR B 1 101 ? 21.109 -40.625 -26.844 1 89.88 101 THR B N 1
ATOM 5400 C CA . THR B 1 101 ? 21.375 -39.906 -28.094 1 89.88 101 THR B CA 1
ATOM 5401 C C . THR B 1 101 ? 20.984 -40.781 -29.281 1 89.88 101 THR B C 1
ATOM 5403 O O . THR B 1 101 ? 20.859 -42 -29.172 1 89.88 101 THR B O 1
ATOM 5406 N N . THR B 1 102 ? 20.781 -40.188 -30.422 1 79.81 102 THR B N 1
ATOM 5407 C CA . THR B 1 102 ? 20.312 -40.812 -31.641 1 79.81 102 THR B CA 1
ATOM 5408 C C . THR B 1 102 ? 21.297 -41.906 -32.094 1 79.81 102 THR B C 1
ATOM 5410 O O . THR B 1 102 ? 20.906 -42.844 -32.75 1 79.81 102 THR B O 1
ATOM 5413 N N . HIS B 1 103 ? 22.406 -41.906 -31.75 1 76.69 103 HIS B N 1
ATOM 5414 C CA . HIS B 1 103 ? 23.406 -42.844 -32.188 1 76.69 103 HIS B CA 1
ATOM 5415 C C . HIS B 1 103 ? 23.25 -44.188 -31.5 1 76.69 103 HIS B C 1
ATOM 5417 O O . HIS B 1 103 ? 23.859 -45.188 -31.891 1 76.69 103 HIS B O 1
ATOM 5423 N N . HIS B 1 104 ? 22.359 -44.25 -30.609 1 76 104 HIS B N 1
ATOM 5424 C CA . HIS B 1 104 ? 22.172 -45.469 -29.859 1 76 104 HIS B CA 1
ATOM 5425 C C . HIS B 1 104 ? 20.891 -46.188 -30.297 1 76 104 HIS B C 1
ATOM 5427 O O . HIS B 1 104 ? 20.422 -47.125 -29.609 1 76 104 HIS B O 1
ATOM 5433 N N . LEU B 1 105 ? 20.344 -45.875 -31.359 1 74.75 105 LEU B N 1
ATOM 5434 C CA . LEU B 1 105 ? 19.062 -46.406 -31.781 1 74.75 105 LEU B CA 1
ATOM 5435 C C . LEU B 1 105 ? 19.109 -47.938 -31.859 1 74.75 105 LEU B C 1
ATOM 5437 O O . LEU B 1 105 ? 18.156 -48.594 -31.469 1 74.75 105 LEU B O 1
ATOM 5441 N N . HIS B 1 106 ? 20.234 -48.438 -32.25 1 76.44 106 HIS B N 1
ATOM 5442 C CA . HIS B 1 106 ? 20.375 -49.875 -32.375 1 76.44 106 HIS B CA 1
ATOM 5443 C C . HIS B 1 106 ? 20.469 -50.562 -31.016 1 76.44 106 HIS B C 1
ATOM 5445 O O . HIS B 1 106 ? 20.094 -51.719 -30.859 1 76.44 106 HIS B O 1
ATOM 5451 N N . GLU B 1 107 ? 20.875 -49.812 -30.094 1 83.31 107 GLU B N 1
ATOM 5452 C CA . GLU B 1 107 ? 21.125 -50.344 -28.766 1 83.31 107 GLU B CA 1
ATOM 5453 C C . GLU B 1 107 ? 19.875 -50.281 -27.891 1 83.31 107 GLU B C 1
ATOM 5455 O O . GLU B 1 107 ? 19.75 -51 -26.906 1 83.31 107 GLU B O 1
ATOM 5460 N N . TRP B 1 108 ? 18.844 -49.562 -28.281 1 86.56 108 TRP B N 1
ATOM 5461 C CA . TRP B 1 108 ? 17.656 -49.312 -27.469 1 86.56 108 TRP B CA 1
ATOM 5462 C C . TRP B 1 108 ? 16.859 -50.625 -27.297 1 86.56 108 TRP B C 1
ATOM 5464 O O . TRP B 1 108 ? 16.234 -50.812 -26.25 1 86.56 108 TRP B O 1
ATOM 5474 N N . ASN B 1 109 ? 17.016 -51.469 -28.156 1 79.69 109 ASN B N 1
ATOM 5475 C CA . ASN B 1 109 ? 16.25 -52.688 -28.094 1 79.69 109 ASN B CA 1
ATOM 5476 C C . ASN B 1 109 ? 16.766 -53.625 -26.984 1 79.69 109 ASN B C 1
ATOM 5478 O O . ASN B 1 109 ? 16.016 -54.438 -26.469 1 79.69 109 ASN B O 1
ATOM 5482 N N . LYS B 1 110 ? 17.984 -53.438 -26.594 1 80.56 110 LYS B N 1
ATOM 5483 C CA . LYS B 1 110 ? 18.578 -54.281 -25.562 1 80.56 110 LYS B CA 1
ATOM 5484 C C . LYS B 1 110 ? 18.469 -53.625 -24.188 1 80.56 110 LYS B C 1
ATOM 5486 O O . LYS B 1 110 ? 18.734 -54.281 -23.172 1 80.56 110 LYS B O 1
ATOM 5491 N N . MET B 1 111 ? 18 -52.531 -24.219 1 87.44 111 MET B N 1
ATOM 5492 C CA . MET B 1 111 ? 17.938 -51.781 -22.969 1 87.44 111 MET B CA 1
ATOM 5493 C C . MET B 1 111 ? 16.781 -52.281 -22.094 1 87.44 111 MET B C 1
ATOM 5495 O O . MET B 1 111 ? 15.703 -52.594 -22.594 1 87.44 111 MET B O 1
ATOM 5499 N N . ASN B 1 112 ? 17.078 -52.375 -20.797 1 87.69 112 ASN B N 1
ATOM 5500 C CA . ASN B 1 112 ? 16.047 -52.719 -19.812 1 87.69 112 ASN B CA 1
ATOM 5501 C C . ASN B 1 112 ? 14.875 -51.75 -19.891 1 87.69 112 ASN B C 1
ATOM 5503 O O . ASN B 1 112 ? 15.062 -50.531 -20.078 1 87.69 112 ASN B O 1
ATOM 5507 N N . LEU B 1 113 ? 13.617 -52.25 -19.766 1 91.69 113 LEU B N 1
ATOM 5508 C CA . LEU B 1 113 ? 12.414 -51.438 -19.938 1 91.69 113 LEU B CA 1
ATOM 5509 C C . LEU B 1 113 ? 12.359 -50.312 -18.891 1 91.69 113 LEU B C 1
ATOM 5511 O O . LEU B 1 113 ? 11.961 -49.188 -19.203 1 91.69 113 LEU B O 1
ATOM 5515 N N . ASN B 1 114 ? 12.734 -50.688 -17.719 1 93.06 114 ASN B N 1
ATOM 5516 C CA . ASN B 1 114 ? 12.703 -49.719 -16.641 1 93.06 114 ASN B CA 1
ATOM 5517 C C . ASN B 1 114 ? 13.656 -48.562 -16.906 1 93.06 114 ASN B C 1
ATOM 5519 O O . ASN B 1 114 ? 13.281 -47.406 -16.75 1 93.06 114 ASN B O 1
ATOM 5523 N N . LEU B 1 115 ? 14.844 -48.812 -17.297 1 93.31 115 LEU B N 1
ATOM 5524 C CA . LEU B 1 115 ? 15.828 -47.812 -17.641 1 93.31 115 LEU B CA 1
ATOM 5525 C C . LEU B 1 115 ? 15.352 -46.969 -18.828 1 93.31 115 LEU B C 1
ATOM 5527 O O . LEU B 1 115 ? 15.453 -45.75 -18.797 1 93.31 115 LEU B O 1
ATOM 5531 N N . LYS B 1 116 ? 14.82 -47.594 -19.797 1 93.44 116 LYS B N 1
ATOM 5532 C CA . LYS B 1 116 ? 14.344 -46.938 -21 1 93.44 116 LYS B CA 1
ATOM 5533 C C . LYS B 1 116 ? 13.203 -46 -20.688 1 93.44 116 LYS B C 1
ATOM 5535 O O . LYS B 1 116 ? 13.234 -44.812 -21.109 1 93.44 116 LYS B O 1
ATOM 5540 N N . ALA B 1 117 ? 12.219 -46.5 -19.984 1 95.94 117 ALA B N 1
ATOM 5541 C CA . ALA B 1 117 ? 11.008 -45.719 -19.703 1 95.94 117 ALA B CA 1
ATOM 5542 C C . ALA B 1 117 ? 11.305 -44.562 -18.734 1 95.94 117 ALA B C 1
ATOM 5544 O O . ALA B 1 117 ? 10.906 -43.438 -18.984 1 95.94 117 ALA B O 1
ATOM 5545 N N . LEU B 1 118 ? 12 -44.844 -17.656 1 97.25 118 LEU B N 1
ATOM 5546 C CA . LEU B 1 118 ? 12.344 -43.812 -16.688 1 97.25 118 LEU B CA 1
ATOM 5547 C C . LEU B 1 118 ? 13.25 -42.75 -17.312 1 97.25 118 LEU B C 1
ATOM 5549 O O . L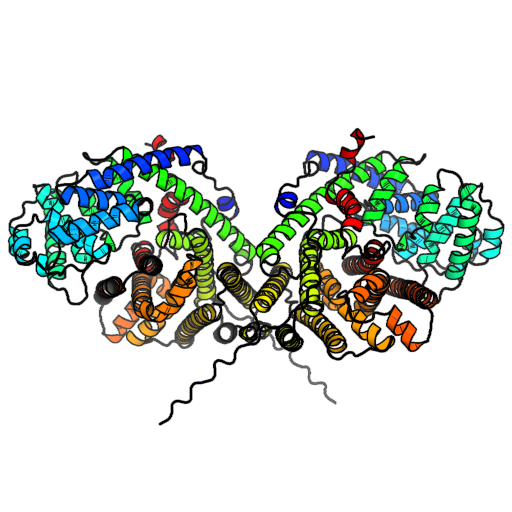EU B 1 118 ? 13.055 -41.562 -17.094 1 97.25 118 LEU B O 1
ATOM 5553 N N . GLY B 1 119 ? 14.242 -43.25 -18.047 1 96.5 119 GLY B N 1
ATOM 5554 C CA . GLY B 1 119 ? 15.133 -42.312 -18.734 1 96.5 119 GLY B CA 1
ATOM 5555 C C . GLY B 1 119 ? 14.414 -41.438 -19.719 1 96.5 119 GLY B C 1
ATOM 5556 O O . GLY B 1 119 ? 14.648 -40.219 -19.766 1 96.5 119 GLY B O 1
ATOM 5557 N N . PHE B 1 120 ? 13.539 -42 -20.562 1 96.31 120 PHE B N 1
ATOM 5558 C CA . PHE B 1 120 ? 12.766 -41.219 -21.531 1 96.31 120 PHE B CA 1
ATOM 5559 C C . PHE B 1 120 ? 11.977 -40.125 -20.844 1 96.31 120 PHE B C 1
ATOM 5561 O O . PHE B 1 120 ? 12 -38.969 -21.297 1 96.31 120 PHE B O 1
ATOM 5568 N N . ARG B 1 121 ? 11.273 -40.469 -19.781 1 97.25 121 ARG B N 1
ATOM 5569 C CA . ARG B 1 121 ? 10.445 -39.5 -19.062 1 97.25 121 ARG B CA 1
ATOM 5570 C C . ARG B 1 121 ? 11.289 -38.344 -18.5 1 97.25 121 ARG B C 1
ATOM 5572 O O . ARG B 1 121 ? 10.969 -37.188 -18.719 1 97.25 121 ARG B O 1
ATOM 5579 N N . LEU B 1 122 ? 12.352 -38.656 -17.844 1 96.75 122 LEU B N 1
ATOM 5580 C CA . LEU B 1 122 ? 13.188 -37.625 -17.203 1 96.75 122 LEU B CA 1
ATOM 5581 C C . LEU B 1 122 ? 13.891 -36.781 -18.234 1 96.75 122 LEU B C 1
ATOM 5583 O O . LEU B 1 122 ? 14.039 -35.562 -18.062 1 96.75 122 LEU B O 1
ATOM 5587 N N . MET B 1 123 ? 14.344 -37.406 -19.328 1 94.88 123 MET B N 1
ATOM 5588 C CA . MET B 1 123 ? 14.992 -36.625 -20.391 1 94.88 123 MET B CA 1
ATOM 5589 C C . MET B 1 123 ? 14.031 -35.625 -21 1 94.88 123 MET B C 1
ATOM 5591 O O . MET B 1 123 ? 14.359 -34.438 -21.125 1 94.88 123 MET B O 1
ATOM 5595 N N . ARG B 1 124 ? 12.836 -36.031 -21.281 1 93.31 124 ARG B N 1
ATOM 5596 C CA . ARG B 1 124 ? 11.852 -35.125 -21.875 1 93.31 124 ARG B CA 1
ATOM 5597 C C . ARG B 1 124 ? 11.461 -34.031 -20.875 1 93.31 124 ARG B C 1
ATOM 5599 O O . ARG B 1 124 ? 11.273 -32.875 -21.266 1 93.31 124 ARG B O 1
ATOM 5606 N N . GLN B 1 125 ? 11.352 -34.406 -19.688 1 91.56 125 GLN B N 1
ATOM 5607 C CA . GLN B 1 125 ? 11.023 -33.438 -18.641 1 91.56 125 GLN B CA 1
ATOM 5608 C C . GLN B 1 125 ? 12.07 -32.312 -18.562 1 91.56 125 GLN B C 1
ATOM 5610 O O . GLN B 1 125 ? 11.742 -31.172 -18.25 1 91.56 125 GLN B O 1
ATOM 5615 N N . HIS B 1 126 ? 13.281 -32.656 -18.844 1 88.62 126 HIS B N 1
ATOM 5616 C CA . HIS B 1 126 ? 14.375 -31.688 -18.719 1 88.62 126 HIS B CA 1
ATOM 5617 C C . HIS B 1 126 ? 14.695 -31.047 -20.078 1 88.62 126 HIS B C 1
ATOM 5619 O O . HIS B 1 126 ? 15.719 -30.375 -20.219 1 88.62 126 HIS B O 1
ATOM 5625 N N . GLY B 1 127 ? 13.906 -31.359 -21.078 1 86.06 127 GLY B N 1
ATOM 5626 C CA . GLY B 1 127 ? 13.984 -30.625 -22.328 1 86.06 127 GLY B CA 1
ATOM 5627 C C . GLY B 1 127 ? 14.852 -31.312 -23.375 1 86.06 127 GLY B C 1
ATOM 5628 O O . GLY B 1 127 ? 15.133 -30.75 -24.438 1 86.06 127 GLY B O 1
ATOM 5629 N N . TYR B 1 128 ? 15.273 -32.531 -23.078 1 89.94 128 TYR B N 1
ATOM 5630 C CA . TYR B 1 128 ? 16.047 -33.281 -24.062 1 89.94 128 TYR B CA 1
ATOM 5631 C C . TYR B 1 128 ? 15.125 -33.938 -25.078 1 89.94 128 TYR B C 1
ATOM 5633 O O . TYR B 1 128 ? 14 -34.344 -24.75 1 89.94 128 TYR B O 1
ATOM 5641 N N . HIS B 1 129 ? 15.68 -34.062 -26.219 1 88.94 129 HIS B N 1
ATOM 5642 C CA . HIS B 1 129 ? 14.891 -34.688 -27.266 1 88.94 129 HIS B CA 1
ATOM 5643 C C . HIS B 1 129 ? 15.18 -36.188 -27.328 1 88.94 129 HIS B C 1
ATOM 5645 O O . HIS B 1 129 ? 16.312 -36.594 -27.594 1 88.94 129 HIS B O 1
ATOM 5651 N N . VAL B 1 130 ? 14.188 -36.969 -27.047 1 93.06 130 VAL B N 1
ATOM 5652 C CA . VAL B 1 130 ? 14.234 -38.406 -27.172 1 93.06 130 VAL B CA 1
ATOM 5653 C C . VAL B 1 130 ? 13.07 -38.906 -28.047 1 93.06 130 VAL B C 1
ATOM 5655 O O . VAL B 1 130 ? 11.906 -38.719 -27.672 1 93.06 130 VAL B O 1
ATOM 5658 N N . PRO B 1 131 ? 13.328 -39.469 -29.141 1 92.62 131 PRO B N 1
ATOM 5659 C CA . PRO B 1 131 ? 12.25 -39.906 -30.031 1 92.62 131 PRO B CA 1
ATOM 5660 C C . PRO B 1 131 ? 11.43 -41.062 -29.484 1 92.62 131 PRO B C 1
ATOM 5662 O O . PRO B 1 131 ? 11.969 -41.906 -28.766 1 92.62 131 PRO B O 1
ATOM 5665 N N . GLN B 1 132 ? 10.148 -41.156 -29.828 1 93.69 132 GLN B N 1
ATOM 5666 C CA . GLN B 1 132 ? 9.25 -42.219 -29.375 1 93.69 132 GLN B CA 1
ATOM 5667 C C . GLN B 1 132 ? 9.695 -43.594 -29.906 1 93.69 132 GLN B C 1
ATOM 5669 O O . GLN B 1 132 ? 9.312 -44.625 -29.359 1 93.69 132 GLN B O 1
ATOM 5674 N N . GLU B 1 133 ? 10.539 -43.625 -30.953 1 90.94 133 GLU B N 1
ATOM 5675 C CA . GLU B 1 133 ? 10.977 -44.875 -31.594 1 90.94 133 GLU B CA 1
ATOM 5676 C C . GLU B 1 133 ? 11.836 -45.719 -30.656 1 90.94 133 GLU B C 1
ATOM 5678 O O . GLU B 1 133 ? 12.07 -46.906 -30.906 1 90.94 133 GLU B O 1
ATOM 5683 N N . ILE B 1 134 ? 12.211 -45.125 -29.578 1 92.62 134 ILE B N 1
ATOM 5684 C CA . ILE B 1 134 ? 12.922 -45.906 -28.578 1 92.62 134 ILE B CA 1
ATOM 5685 C C . ILE B 1 134 ? 12.039 -47.031 -28.078 1 92.62 134 ILE B C 1
ATOM 5687 O O . ILE B 1 134 ? 12.539 -48.031 -27.594 1 92.62 134 ILE B O 1
ATOM 5691 N N . PHE B 1 135 ? 10.688 -46.906 -28.172 1 92.94 135 PHE B N 1
ATOM 5692 C CA . PHE B 1 135 ? 9.742 -47.906 -27.719 1 92.94 135 PHE B CA 1
ATOM 5693 C C . PHE B 1 135 ? 9.188 -48.719 -28.891 1 92.94 135 PHE B C 1
ATOM 5695 O O . PHE B 1 135 ? 8.055 -49.219 -28.844 1 92.94 135 PHE B O 1
ATOM 5702 N N . ASN B 1 136 ? 10.047 -48.875 -29.828 1 86.44 136 ASN B N 1
ATOM 5703 C CA . ASN B 1 136 ? 9.602 -49.719 -30.922 1 86.44 136 ASN B CA 1
ATOM 5704 C C . ASN B 1 136 ? 9.352 -51.156 -30.469 1 86.44 136 ASN B C 1
ATOM 5706 O O . ASN B 1 136 ? 9.992 -51.625 -29.516 1 86.44 136 ASN B O 1
ATOM 5710 N N . ASN B 1 137 ? 8.391 -51.969 -30.953 1 81.06 137 ASN B N 1
ATOM 5711 C CA . ASN B 1 137 ? 8.008 -53.344 -30.656 1 81.06 137 ASN B CA 1
ATOM 5712 C C . ASN B 1 137 ? 7.418 -53.469 -29.25 1 81.06 137 ASN B C 1
ATOM 5714 O O . ASN B 1 137 ? 7.77 -54.375 -28.5 1 81.06 137 ASN B O 1
ATOM 5718 N N . LEU B 1 138 ? 6.738 -52.562 -28.812 1 83.06 138 LEU B N 1
ATOM 5719 C CA . LEU B 1 138 ? 6.125 -52.438 -27.484 1 83.06 138 LEU B CA 1
ATOM 5720 C C . LEU B 1 138 ? 5.223 -53.625 -27.203 1 83.06 138 LEU B C 1
ATOM 5722 O O . LEU B 1 138 ? 5.219 -54.156 -26.078 1 83.06 138 LEU B O 1
ATOM 5726 N N . LYS B 1 139 ? 4.445 -53.938 -28.156 1 82.06 139 LYS B N 1
ATOM 5727 C CA . LYS B 1 139 ? 3.475 -55.031 -27.953 1 82.06 139 LYS B CA 1
ATOM 5728 C C . LYS B 1 139 ? 4.164 -56.312 -27.547 1 82.06 139 LYS B C 1
ATOM 5730 O O . LYS B 1 139 ? 3.746 -56.969 -26.594 1 82.06 139 LYS B O 1
ATOM 5735 N N . ASP B 1 140 ? 5.211 -56.625 -28.234 1 81.69 140 ASP B N 1
ATOM 5736 C CA . ASP B 1 140 ? 5.957 -57.844 -27.922 1 81.69 140 ASP B CA 1
ATOM 5737 C C . ASP B 1 140 ? 6.602 -57.719 -26.531 1 81.69 140 ASP B C 1
ATOM 5739 O O . ASP B 1 140 ? 6.633 -58.719 -25.781 1 81.69 140 ASP B O 1
ATOM 5743 N N . THR B 1 141 ? 7.027 -56.688 -26.281 1 81.38 141 THR B N 1
ATOM 5744 C CA . THR B 1 141 ? 7.711 -56.438 -25 1 81.38 141 THR B CA 1
ATOM 5745 C C . THR B 1 141 ? 6.746 -56.625 -23.828 1 81.38 141 THR B C 1
ATOM 5747 O O . THR B 1 141 ? 7.043 -57.312 -22.875 1 81.38 141 THR B O 1
ATOM 5750 N N . ILE B 1 142 ? 5.562 -56.062 -23.891 1 81.19 142 ILE B N 1
ATOM 5751 C CA . ILE B 1 142 ? 4.617 -56.031 -22.781 1 81.19 142 ILE B CA 1
ATOM 5752 C C . ILE B 1 142 ? 4.023 -57.406 -22.578 1 81.19 142 ILE B C 1
ATOM 5754 O O . ILE B 1 142 ? 3.801 -57.844 -21.438 1 81.19 142 ILE B O 1
ATOM 5758 N N . GLN B 1 143 ? 3.756 -58.062 -23.672 1 79.56 143 GLN B N 1
ATOM 5759 C CA . GLN B 1 143 ? 3.174 -59.406 -23.594 1 79.56 143 GLN B CA 1
ATOM 5760 C C . GLN B 1 143 ? 4.09 -60.375 -22.844 1 79.56 143 GLN B C 1
ATOM 5762 O O . GLN B 1 143 ? 3.623 -61.344 -22.234 1 79.56 143 GLN B O 1
ATOM 5767 N N . ASN B 1 144 ? 5.312 -60 -22.797 1 82.56 144 ASN B N 1
ATOM 5768 C CA . ASN B 1 144 ? 6.281 -60.906 -22.188 1 82.56 144 ASN B CA 1
ATOM 5769 C C . ASN B 1 144 ? 6.559 -60.5 -20.734 1 82.56 144 ASN B C 1
ATOM 5771 O O . ASN B 1 144 ? 7.309 -61.188 -20.031 1 82.56 144 ASN B O 1
ATOM 5775 N N . LEU B 1 145 ? 5.875 -59.562 -20.281 1 85.06 145 LEU B N 1
ATOM 5776 C CA . LEU B 1 145 ? 6.164 -59.094 -18.938 1 85.06 145 LEU B CA 1
ATOM 5777 C C . LEU B 1 145 ? 5.297 -59.812 -17.906 1 85.06 145 LEU B C 1
ATOM 5779 O O . LEU B 1 145 ? 4.137 -60.125 -18.172 1 85.06 145 LEU B O 1
ATOM 5783 N N . LYS B 1 146 ? 5.969 -60.062 -16.781 1 86.06 146 LYS B N 1
ATOM 5784 C CA . LYS B 1 146 ? 5.309 -60.75 -15.68 1 86.06 146 LYS B CA 1
ATOM 5785 C C . LYS B 1 146 ? 4.914 -59.781 -14.57 1 86.06 146 LYS B C 1
ATOM 5787 O O . LYS B 1 146 ? 5.777 -59.156 -13.953 1 86.06 146 LYS B O 1
ATOM 5792 N N . PRO B 1 147 ? 3.691 -59.844 -14.18 1 82.62 147 PRO B N 1
ATOM 5793 C CA . PRO B 1 147 ? 3.219 -58.875 -13.195 1 82.62 147 PRO B CA 1
ATOM 5794 C C . PRO B 1 147 ? 3.816 -59.125 -11.805 1 82.62 147 PRO B C 1
ATOM 5796 O O . PRO B 1 147 ? 3.932 -58.188 -11.016 1 82.62 147 PRO B O 1
ATOM 5799 N N . HIS B 1 148 ? 4.289 -60.312 -11.523 1 82.94 148 HIS B N 1
ATOM 5800 C CA . HIS B 1 148 ? 4.816 -60.625 -10.195 1 82.94 148 HIS B CA 1
ATOM 5801 C C . HIS B 1 148 ? 6.273 -60.188 -10.062 1 82.94 148 HIS B C 1
ATOM 5803 O O . HIS B 1 148 ? 6.809 -60.125 -8.953 1 82.94 148 HIS B O 1
ATOM 5809 N N . SER B 1 149 ? 6.793 -59.938 -11.219 1 85.69 149 SER B N 1
ATOM 5810 C CA . SER B 1 149 ? 8.156 -59.406 -11.203 1 85.69 149 SER B CA 1
ATOM 5811 C C . SER B 1 149 ? 8.188 -57.938 -10.867 1 85.69 149 SER B C 1
ATOM 5813 O O . SER B 1 149 ? 7.617 -57.094 -11.594 1 85.69 149 SER B O 1
ATOM 5815 N N . LEU B 1 150 ? 8.875 -57.625 -9.789 1 83 150 LEU B N 1
ATOM 5816 C CA . LEU B 1 150 ? 8.969 -56.25 -9.344 1 83 150 LEU B CA 1
ATOM 5817 C C . LEU B 1 150 ? 9.594 -55.375 -10.43 1 83 150 LEU B C 1
ATOM 5819 O O . LEU B 1 150 ? 9.148 -54.25 -10.648 1 83 150 LEU B O 1
ATOM 5823 N N . GLU B 1 151 ? 10.523 -55.875 -11.039 1 84.38 151 GLU B N 1
ATOM 5824 C CA . GLU B 1 151 ? 11.227 -55.156 -12.086 1 84.38 151 GLU B CA 1
ATOM 5825 C C . GLU B 1 151 ? 10.312 -54.875 -13.281 1 84.38 151 GLU B C 1
ATOM 5827 O O . GLU B 1 151 ? 10.312 -53.781 -13.828 1 84.38 151 GLU B O 1
ATOM 5832 N N . ASP B 1 152 ? 9.594 -55.812 -13.609 1 88.31 152 ASP B N 1
ATOM 5833 C CA . ASP B 1 152 ? 8.68 -55.688 -14.734 1 88.31 152 ASP B CA 1
ATOM 5834 C C . ASP B 1 152 ? 7.547 -54.719 -14.406 1 88.31 152 ASP B C 1
ATOM 5836 O O . ASP B 1 152 ? 7.176 -53.875 -15.227 1 88.31 152 ASP B O 1
ATOM 5840 N N . ALA B 1 153 ? 7.09 -54.875 -13.188 1 90.69 153 ALA B N 1
ATOM 5841 C CA . ALA B 1 153 ? 6.012 -53.969 -12.766 1 90.69 153 ALA B CA 1
ATOM 5842 C C . ALA B 1 153 ? 6.473 -52.531 -12.758 1 90.69 153 ALA B C 1
ATOM 5844 O O . ALA B 1 153 ? 5.742 -51.625 -13.195 1 90.69 153 ALA B O 1
ATOM 5845 N N . ARG B 1 154 ? 7.68 -52.312 -12.312 1 92.31 154 ARG B N 1
ATOM 5846 C CA . ARG B 1 154 ? 8.242 -50.969 -12.297 1 92.31 154 ARG B CA 1
ATOM 5847 C C . ARG B 1 154 ? 8.438 -50.438 -13.711 1 92.31 154 ARG B C 1
ATOM 5849 O O . ARG B 1 154 ? 8.195 -49.25 -13.984 1 92.31 154 ARG B O 1
ATOM 5856 N N . GLY B 1 155 ? 8.938 -51.281 -14.508 1 93.44 155 GLY B N 1
ATOM 5857 C CA . GLY B 1 155 ? 9.141 -50.906 -15.898 1 93.44 155 GLY B CA 1
ATOM 5858 C C . GLY B 1 155 ? 7.855 -50.5 -16.594 1 93.44 155 GLY B C 1
ATOM 5859 O O . GLY B 1 155 ? 7.832 -49.5 -17.328 1 93.44 155 GLY B O 1
ATOM 5860 N N . VAL B 1 156 ? 6.801 -51.281 -16.328 1 94.81 156 VAL B N 1
ATOM 5861 C CA . VAL B 1 156 ? 5.512 -50.969 -16.953 1 94.81 156 VAL B CA 1
ATOM 5862 C C . VAL B 1 156 ? 4.965 -49.656 -16.391 1 94.81 156 VAL B C 1
ATOM 5864 O O . VAL B 1 156 ? 4.426 -48.844 -17.125 1 94.81 156 VAL B O 1
ATOM 5867 N N . LEU B 1 157 ? 5.078 -49.469 -15.109 1 96 157 LEU B N 1
ATOM 5868 C CA . LEU B 1 157 ? 4.621 -48.219 -14.477 1 96 157 LEU B CA 1
ATOM 5869 C C . LEU B 1 157 ? 5.348 -47.031 -15.055 1 96 157 LEU B C 1
ATOM 5871 O O . LEU B 1 157 ? 4.727 -46 -15.359 1 96 157 LEU B O 1
ATOM 5875 N N . ASN B 1 158 ? 6.668 -47.156 -15.188 1 96.94 158 ASN B N 1
ATOM 5876 C CA . ASN B 1 158 ? 7.449 -46.031 -15.727 1 96.94 158 ASN B CA 1
ATOM 5877 C C . ASN B 1 158 ? 7.105 -45.781 -17.188 1 96.94 158 ASN B C 1
ATOM 5879 O O . ASN B 1 158 ? 7.152 -44.625 -17.641 1 96.94 158 ASN B O 1
ATOM 5883 N N . LEU B 1 159 ? 6.777 -46.812 -17.922 1 96.69 159 LEU B N 1
ATOM 5884 C CA . LEU B 1 159 ? 6.344 -46.625 -19.297 1 96.69 159 LEU B CA 1
ATOM 5885 C C . LEU B 1 159 ? 4.996 -45.906 -19.344 1 96.69 159 LEU B C 1
ATOM 5887 O O . LEU B 1 159 ? 4.773 -45.062 -20.219 1 96.69 159 LEU B O 1
ATOM 5891 N N . TYR B 1 160 ? 4.098 -46.312 -18.469 1 97.12 160 TYR B N 1
ATOM 5892 C CA . TYR B 1 160 ? 2.828 -45.594 -18.328 1 97.12 160 TYR B CA 1
ATOM 5893 C C . TYR B 1 160 ? 3.051 -44.125 -18.094 1 97.12 160 TYR B C 1
ATOM 5895 O O . TYR B 1 160 ? 2.465 -43.281 -18.781 1 97.12 160 TYR B O 1
ATOM 5903 N N . GLU B 1 161 ? 3.902 -43.812 -17.156 1 98 161 GLU B N 1
ATOM 5904 C CA . GLU B 1 161 ? 4.199 -42.406 -16.828 1 98 161 GLU B CA 1
ATOM 5905 C C . GLU B 1 161 ? 4.867 -41.688 -18.016 1 98 161 GLU B C 1
ATOM 5907 O O . GLU B 1 161 ? 4.559 -40.531 -18.297 1 98 161 GLU B O 1
ATOM 5912 N N . ALA B 1 162 ? 5.781 -42.344 -18.656 1 97.62 162 ALA B N 1
ATOM 5913 C CA . ALA B 1 162 ? 6.512 -41.75 -19.781 1 97.62 162 ALA B CA 1
ATOM 5914 C C . ALA B 1 162 ? 5.57 -41.406 -20.922 1 97.62 162 ALA B C 1
ATOM 5916 O O . ALA B 1 162 ? 5.793 -40.438 -21.656 1 97.62 162 ALA B O 1
ATOM 5917 N N . SER B 1 163 ? 4.539 -42.188 -21.109 1 97.5 163 SER B N 1
ATOM 5918 C CA . SER B 1 163 ? 3.631 -42.031 -22.234 1 97.5 163 SER B CA 1
ATOM 5919 C C . SER B 1 163 ? 2.912 -40.688 -22.188 1 97.5 163 SER B C 1
ATOM 5921 O O . SER B 1 163 ? 2.459 -40.156 -23.219 1 97.5 163 SER B O 1
ATOM 5923 N N . TYR B 1 164 ? 2.814 -40.031 -21.094 1 97.38 164 TYR B N 1
ATOM 5924 C CA . TYR B 1 164 ? 2.08 -38.781 -20.938 1 97.38 164 TYR B CA 1
ATOM 5925 C C . TYR B 1 164 ? 2.943 -37.594 -21.344 1 97.38 164 TYR B C 1
ATOM 5927 O O . TYR B 1 164 ? 2.471 -36.469 -21.359 1 97.38 164 TYR B O 1
ATOM 5935 N N . HIS B 1 165 ? 4.18 -37.844 -21.688 1 96.75 165 HIS B N 1
ATOM 5936 C CA . HIS B 1 165 ? 5.055 -36.812 -22.234 1 96.75 165 HIS B CA 1
ATOM 5937 C C . HIS B 1 165 ? 5.008 -36.781 -23.766 1 96.75 165 HIS B C 1
ATOM 5939 O O . HIS B 1 165 ? 5.852 -36.156 -24.406 1 96.75 165 HIS B O 1
ATOM 5945 N N . SER B 1 166 ? 3.984 -37.406 -24.312 1 96.5 166 SER B N 1
ATOM 5946 C CA . SER B 1 166 ? 3.818 -37.531 -25.75 1 96.5 166 SER B CA 1
ATOM 5947 C C . SER B 1 166 ? 3.508 -36.188 -26.406 1 96.5 166 SER B C 1
ATOM 5949 O O . SER B 1 166 ? 2.836 -35.344 -25.812 1 96.5 166 SER B O 1
ATOM 5951 N N . PHE B 1 167 ? 3.963 -36.062 -27.656 1 95.62 167 PHE B N 1
ATOM 5952 C CA . PHE B 1 167 ? 3.578 -34.969 -28.547 1 95.62 167 PHE B CA 1
ATOM 5953 C C . PHE B 1 167 ? 2.395 -35.375 -29.422 1 95.62 167 PHE B C 1
ATOM 5955 O O . PHE B 1 167 ? 1.979 -36.531 -29.422 1 95.62 167 PHE B O 1
ATOM 5962 N N . GLU B 1 168 ? 1.783 -34.469 -30.109 1 92.12 168 GLU B N 1
ATOM 5963 C CA . GLU B 1 168 ? 0.58 -34.688 -30.906 1 92.12 168 GLU B CA 1
ATOM 5964 C C . GLU B 1 168 ? 0.801 -35.812 -31.922 1 92.12 168 GLU B C 1
ATOM 5966 O O . GLU B 1 168 ? -0.093 -36.625 -32.188 1 92.12 168 GLU B O 1
ATOM 5971 N N . ASP B 1 169 ? 1.918 -36.031 -32.5 1 90.94 169 ASP B N 1
ATOM 5972 C CA . ASP B 1 169 ? 2.121 -36.969 -33.625 1 90.94 169 ASP B CA 1
ATOM 5973 C C . ASP B 1 169 ? 2.867 -38.219 -33.156 1 90.94 169 ASP B C 1
ATOM 5975 O O . ASP B 1 169 ? 3.387 -38.969 -33.969 1 90.94 169 ASP B O 1
ATOM 5979 N N . GLU B 1 170 ? 2.777 -38.438 -31.875 1 95.12 170 GLU B N 1
ATOM 5980 C CA . GLU B 1 170 ? 3.52 -39.594 -31.375 1 95.12 170 GLU B CA 1
ATOM 5981 C C . GLU B 1 170 ? 2.576 -40.719 -30.984 1 95.12 170 GLU B C 1
ATOM 5983 O O . GLU B 1 170 ? 2.334 -40.938 -29.797 1 95.12 170 GLU B O 1
ATOM 5988 N N . SER B 1 171 ? 2.264 -41.594 -31.906 1 93.69 171 SER B N 1
ATOM 5989 C CA . SER B 1 171 ? 1.237 -42.625 -31.734 1 93.69 171 SER B CA 1
ATOM 5990 C C . SER B 1 171 ? 1.76 -43.781 -30.938 1 93.69 171 SER B C 1
ATOM 5992 O O . SER B 1 171 ? 0.988 -44.5 -30.281 1 93.69 171 SER B O 1
ATOM 5994 N N . ILE B 1 172 ? 3.08 -44.031 -31.031 1 94.75 172 ILE B N 1
ATOM 5995 C CA . ILE B 1 172 ? 3.656 -45.125 -30.266 1 94.75 172 ILE B CA 1
ATOM 5996 C C . ILE B 1 172 ? 3.402 -44.906 -28.781 1 94.75 172 ILE B C 1
ATOM 5998 O O . ILE B 1 172 ? 3.082 -45.875 -28.062 1 94.75 172 ILE B O 1
ATOM 6002 N N . LEU B 1 173 ? 3.557 -43.75 -28.344 1 96.06 173 LEU B N 1
ATOM 6003 C CA . LEU B 1 173 ? 3.338 -43.438 -26.938 1 96.06 173 LEU B CA 1
ATOM 6004 C C . LEU B 1 173 ? 1.859 -43.531 -26.578 1 96.06 173 LEU B C 1
ATOM 6006 O O . LEU B 1 173 ? 1.513 -43.906 -25.453 1 96.06 173 LEU B O 1
ATOM 6010 N N . ASP B 1 174 ? 0.961 -43.219 -27.516 1 94.88 174 ASP B N 1
ATOM 6011 C CA . ASP B 1 174 ? -0.464 -43.438 -27.297 1 94.88 174 ASP B CA 1
ATOM 6012 C C . ASP B 1 174 ? -0.769 -44.906 -27.062 1 94.88 174 ASP B C 1
ATOM 6014 O O . ASP B 1 174 ? -1.516 -45.25 -26.141 1 94.88 174 ASP B O 1
ATOM 6018 N N . ASP B 1 175 ? -0.189 -45.656 -27.891 1 94.38 175 ASP B N 1
ATOM 6019 C CA . ASP B 1 175 ? -0.354 -47.094 -27.75 1 94.38 175 ASP B CA 1
ATOM 6020 C C . ASP B 1 175 ? 0.208 -47.594 -26.422 1 94.38 175 ASP B C 1
ATOM 6022 O O . ASP B 1 175 ? -0.396 -48.438 -25.766 1 94.38 175 ASP B O 1
ATOM 6026 N N . ALA B 1 176 ? 1.396 -47.125 -26.141 1 95.44 176 ALA B N 1
ATOM 6027 C CA . ALA B 1 176 ? 2.02 -47.469 -24.875 1 95.44 176 ALA B CA 1
ATOM 6028 C C . ALA B 1 176 ? 1.105 -47.156 -23.688 1 95.44 176 ALA B C 1
ATOM 6030 O O . ALA B 1 176 ? 0.998 -47.938 -22.734 1 95.44 176 ALA B O 1
ATOM 6031 N N . ARG B 1 177 ? 0.47 -46.031 -23.719 1 95.75 177 ARG B N 1
ATOM 6032 C CA . ARG B 1 177 ? -0.437 -45.594 -22.656 1 95.75 177 ARG B CA 1
ATOM 6033 C C . ARG B 1 177 ? -1.611 -46.562 -22.516 1 95.75 177 ARG B C 1
ATOM 6035 O O . ARG B 1 177 ? -1.943 -46.969 -21.406 1 95.75 177 ARG B O 1
ATOM 6042 N N . ASP B 1 178 ? -2.223 -46.875 -23.625 1 94 178 ASP B N 1
ATOM 6043 C CA . ASP B 1 178 ? -3.375 -47.781 -23.609 1 94 178 ASP B CA 1
ATOM 6044 C C . ASP B 1 178 ? -2.99 -49.156 -23.078 1 94 178 ASP B C 1
ATOM 6046 O O . ASP B 1 178 ? -3.682 -49.719 -22.234 1 94 178 ASP B O 1
ATOM 6050 N N . LEU B 1 179 ? -1.889 -49.656 -23.562 1 94.38 179 LEU B N 1
ATOM 6051 C CA . LEU B 1 179 ? -1.442 -51 -23.203 1 94.38 179 LEU B CA 1
ATOM 6052 C C . LEU B 1 179 ? -1.045 -51.062 -21.734 1 94.38 179 LEU B C 1
ATOM 6054 O O . LEU B 1 179 ? -1.373 -52.031 -21.047 1 94.38 179 LEU B O 1
ATOM 6058 N N . THR B 1 180 ? -0.299 -50.125 -21.344 1 95.25 180 THR B N 1
ATOM 6059 C CA . THR B 1 180 ? 0.157 -50.125 -19.953 1 95.25 180 THR B CA 1
ATOM 6060 C C . THR B 1 180 ? -1.011 -49.906 -19 1 95.25 180 THR B C 1
ATOM 6062 O O . THR B 1 180 ? -1.056 -50.469 -17.906 1 95.25 180 THR B O 1
ATOM 6065 N N . THR B 1 181 ? -1.951 -49 -19.359 1 95.44 181 THR B N 1
ATOM 6066 C CA . THR B 1 181 ? -3.143 -48.781 -18.547 1 95.44 181 THR B CA 1
ATOM 6067 C C . THR B 1 181 ? -3.9 -50.094 -18.344 1 95.44 181 THR B C 1
ATOM 6069 O O . THR B 1 181 ? -4.266 -50.438 -17.219 1 95.44 181 THR B O 1
ATOM 6072 N N . LYS B 1 182 ? -4.113 -50.75 -19.422 1 93 182 LYS B N 1
ATOM 6073 C CA . LYS B 1 182 ? -4.816 -52.031 -19.359 1 93 182 LYS B CA 1
ATOM 6074 C C . LYS B 1 182 ? -4.059 -53.031 -18.5 1 93 182 LYS B C 1
ATOM 6076 O O . LYS B 1 182 ? -4.652 -53.688 -17.641 1 93 182 LYS B O 1
ATOM 6081 N N . TYR B 1 183 ? -2.789 -53.188 -18.719 1 92.88 183 TYR B N 1
ATOM 6082 C CA . TYR B 1 183 ? -1.94 -54.094 -17.969 1 92.88 183 TYR B CA 1
ATOM 6083 C C . TYR B 1 183 ? -2 -53.844 -16.484 1 92.88 183 TYR B C 1
ATOM 6085 O O . TYR B 1 183 ? -2.182 -54.75 -15.68 1 92.88 183 TYR B O 1
ATOM 6093 N N . LEU B 1 184 ? -1.823 -52.625 -16.109 1 94.44 184 LEU B N 1
ATOM 6094 C CA . LEU B 1 184 ? -1.759 -52.219 -14.703 1 94.44 184 LEU B CA 1
ATOM 6095 C C . LEU B 1 184 ? -3.109 -52.438 -14.023 1 94.44 184 LEU B C 1
ATOM 6097 O O . LEU B 1 184 ? -3.174 -52.906 -12.891 1 94.44 184 LEU B O 1
ATOM 6101 N N . LYS B 1 185 ? -4.172 -52.062 -14.719 1 94 185 LYS B N 1
ATOM 6102 C CA . LYS B 1 185 ? -5.504 -52.219 -14.148 1 94 185 LYS B CA 1
ATOM 6103 C C . LYS B 1 185 ? -5.836 -53.719 -13.945 1 94 185 LYS B C 1
ATOM 6105 O O . LYS B 1 185 ? -6.391 -54.094 -12.906 1 94 185 LYS B O 1
ATOM 6110 N N . GLU B 1 186 ? -5.477 -54.5 -14.859 1 92.25 186 GLU B N 1
ATOM 6111 C CA . GLU B 1 186 ? -5.824 -55.938 -14.82 1 92.25 186 GLU B CA 1
ATOM 6112 C C . GLU B 1 186 ? -4.984 -56.688 -13.789 1 92.25 186 GLU B C 1
ATOM 6114 O O . GLU B 1 186 ? -5.414 -57.688 -13.258 1 92.25 186 GLU B O 1
ATOM 6119 N N . ASN B 1 187 ? -3.836 -56.188 -13.5 1 91.25 187 ASN B N 1
ATOM 6120 C CA . ASN B 1 187 ? -2.914 -56.938 -12.664 1 91.25 187 ASN B CA 1
ATOM 6121 C C . ASN B 1 187 ? -2.662 -56.25 -11.328 1 91.25 187 ASN B C 1
ATOM 6123 O O . ASN B 1 187 ? -1.701 -56.562 -10.633 1 91.25 187 ASN B O 1
ATOM 6127 N N . ILE B 1 188 ? -3.445 -55.312 -11 1 90.56 188 ILE B N 1
ATOM 6128 C CA . ILE B 1 188 ? -3.184 -54.5 -9.828 1 90.56 188 ILE B CA 1
ATOM 6129 C C . ILE B 1 188 ? -3.119 -55.375 -8.586 1 90.56 188 ILE B C 1
ATOM 6131 O O . ILE B 1 188 ? -2.35 -55.094 -7.656 1 90.56 188 ILE B O 1
ATOM 6135 N N . ASP B 1 189 ? -3.84 -56.438 -8.531 1 88.75 189 ASP B N 1
ATOM 6136 C CA . ASP B 1 189 ? -3.893 -57.344 -7.371 1 88.75 189 ASP B CA 1
ATOM 6137 C C . ASP B 1 189 ? -2.689 -58.281 -7.34 1 88.75 189 ASP B C 1
ATOM 6139 O O . ASP B 1 189 ? -2.375 -58.844 -6.301 1 88.75 189 ASP B O 1
ATOM 6143 N N . LYS B 1 190 ? -2.016 -58.375 -8.43 1 89.56 190 LYS B N 1
ATOM 6144 C CA . LYS B 1 190 ? -0.877 -59.281 -8.539 1 89.56 190 LYS B CA 1
ATOM 6145 C C . LYS B 1 190 ? 0.438 -58.562 -8.305 1 89.56 190 LYS B C 1
ATOM 6147 O O . LYS B 1 190 ? 1.467 -59.188 -8.039 1 89.56 190 LYS B O 1
ATOM 6152 N N . ILE B 1 191 ? 0.349 -57.312 -8.43 1 87.69 191 ILE B N 1
ATOM 6153 C CA . ILE B 1 191 ? 1.55 -56.5 -8.297 1 87.69 191 ILE B CA 1
ATOM 6154 C C . ILE B 1 191 ? 1.938 -56.406 -6.824 1 87.69 191 ILE B C 1
ATOM 6156 O O . ILE B 1 191 ? 1.072 -56.375 -5.949 1 87.69 191 ILE B O 1
ATOM 6160 N N . ASP B 1 192 ? 3.238 -56.406 -6.586 1 82.44 192 ASP B N 1
ATOM 6161 C CA . ASP B 1 192 ? 3.799 -56.344 -5.242 1 82.44 192 ASP B CA 1
ATOM 6162 C C . ASP B 1 192 ? 3.219 -55.125 -4.484 1 82.44 192 ASP B C 1
ATOM 6164 O O . ASP B 1 192 ? 3.039 -54.062 -5.055 1 82.44 192 ASP B O 1
ATOM 6168 N N . GLU B 1 193 ? 3.104 -55.344 -3.244 1 77.44 193 GLU B N 1
ATOM 6169 C CA . GLU B 1 193 ? 2.471 -54.344 -2.379 1 77.44 193 GLU B CA 1
ATOM 6170 C C . GLU B 1 193 ? 3.287 -53.062 -2.322 1 77.44 193 GLU B C 1
ATOM 6172 O O . GLU B 1 193 ? 2.729 -51.969 -2.172 1 77.44 193 GLU B O 1
ATOM 6177 N N . SER B 1 194 ? 4.535 -53.25 -2.504 1 79.19 194 SER B N 1
ATOM 6178 C CA . SER B 1 194 ? 5.414 -52.094 -2.396 1 79.19 194 SER B CA 1
ATOM 6179 C C . SER B 1 194 ? 5.199 -51.125 -3.553 1 79.19 194 SER B C 1
ATOM 6181 O O . SER B 1 194 ? 5.508 -49.938 -3.439 1 79.19 194 SER B O 1
ATOM 6183 N N . ILE B 1 195 ? 4.68 -51.594 -4.613 1 87.75 195 ILE B N 1
ATOM 6184 C CA . ILE B 1 195 ? 4.547 -50.75 -5.789 1 87.75 195 ILE B CA 1
ATOM 6185 C C . ILE B 1 195 ? 3.068 -50.531 -6.105 1 87.75 195 ILE B C 1
ATOM 6187 O O . ILE B 1 195 ? 2.715 -49.625 -6.855 1 87.75 195 ILE B O 1
ATOM 6191 N N . SER B 1 196 ? 2.223 -51.344 -5.469 1 89.38 196 SER B N 1
ATOM 6192 C CA . SER B 1 196 ? 0.792 -51.25 -5.746 1 89.38 196 SER B CA 1
ATOM 6193 C C . SER B 1 196 ? 0.237 -49.875 -5.434 1 89.38 196 SER B C 1
ATOM 6195 O O . SER B 1 196 ? -0.623 -49.375 -6.156 1 89.38 196 SER B O 1
ATOM 6197 N N . SER B 1 197 ? 0.727 -49.281 -4.371 1 90.88 197 SER B N 1
ATOM 6198 C CA . SER B 1 197 ? 0.277 -47.938 -4.016 1 90.88 197 SER B CA 1
ATOM 6199 C C . SER B 1 197 ? 0.683 -46.906 -5.074 1 90.88 197 SER B C 1
ATOM 6201 O O . SER B 1 197 ? -0.079 -46 -5.387 1 90.88 197 SER B O 1
ATOM 6203 N N . LEU B 1 198 ? 1.863 -47.062 -5.621 1 94.19 198 LEU B N 1
ATOM 6204 C CA . LEU B 1 198 ? 2.342 -46.188 -6.684 1 94.19 198 LEU B CA 1
ATOM 6205 C C . LEU B 1 198 ? 1.513 -46.375 -7.949 1 94.19 198 LEU B C 1
ATOM 6207 O O . LEU B 1 198 ? 1.214 -45.406 -8.641 1 94.19 198 LEU B O 1
ATOM 6211 N N . VAL B 1 199 ? 1.164 -47.625 -8.195 1 94.5 199 VAL B N 1
ATOM 6212 C CA . VAL B 1 199 ? 0.359 -47.938 -9.375 1 94.5 199 VAL B CA 1
ATOM 6213 C C . VAL B 1 199 ? -1.023 -47.312 -9.234 1 94.5 199 VAL B C 1
ATOM 6215 O O . VAL B 1 199 ? -1.517 -46.656 -10.164 1 94.5 199 VAL B O 1
ATOM 6218 N N . SER B 1 200 ? -1.628 -47.469 -8.102 1 94.56 200 SER B N 1
ATOM 6219 C CA . SER B 1 200 ? -2.938 -46.875 -7.852 1 94.56 200 SER B CA 1
ATOM 6220 C C . SER B 1 200 ? -2.885 -45.344 -7.957 1 94.56 200 SER B C 1
ATOM 6222 O O . SER B 1 200 ? -3.795 -44.719 -8.508 1 94.56 200 SER B O 1
ATOM 6224 N N . HIS B 1 201 ? -1.853 -44.812 -7.387 1 95.44 201 HIS B N 1
ATOM 6225 C CA . HIS B 1 201 ? -1.642 -43.375 -7.438 1 95.44 201 HIS B CA 1
ATOM 6226 C C . HIS B 1 201 ? -1.5 -42.875 -8.875 1 95.44 201 HIS B C 1
ATOM 6228 O O . HIS B 1 201 ? -2.094 -41.875 -9.25 1 95.44 201 HIS B O 1
ATOM 6234 N N . ALA B 1 202 ? -0.76 -43.562 -9.703 1 96.31 202 ALA B N 1
ATOM 6235 C CA . ALA B 1 202 ? -0.52 -43.188 -11.102 1 96.31 202 ALA B CA 1
ATOM 6236 C C . ALA B 1 202 ? -1.802 -43.312 -11.922 1 96.31 202 ALA B C 1
ATOM 6238 O O . ALA B 1 202 ? -2.053 -42.469 -12.805 1 96.31 202 ALA B O 1
ATOM 6239 N N . LEU B 1 203 ? -2.584 -44.344 -11.633 1 95.06 203 LEU B N 1
ATOM 6240 C CA . LEU B 1 203 ? -3.805 -44.562 -12.398 1 95.06 203 LEU B CA 1
ATOM 6241 C C . LEU B 1 203 ? -4.863 -43.531 -12.062 1 95.06 203 LEU B C 1
ATOM 6243 O O . LEU B 1 203 ? -5.754 -43.25 -12.875 1 95.06 203 LEU B O 1
ATOM 6247 N N . GLU B 1 204 ? -4.781 -43 -10.883 1 93.62 204 GLU B N 1
ATOM 6248 C CA . GLU B 1 204 ? -5.672 -41.906 -10.531 1 93.62 204 GLU B CA 1
ATOM 6249 C C . GLU B 1 204 ? -5.355 -40.656 -11.352 1 93.62 204 GLU B C 1
ATOM 6251 O O . GLU B 1 204 ? -6.254 -40 -11.898 1 93.62 204 GLU B O 1
ATOM 6256 N N . LEU B 1 205 ? -4.137 -40.25 -11.406 1 95.69 205 LEU B N 1
ATOM 6257 C CA . LEU B 1 205 ? -3.615 -39.125 -12.156 1 95.69 205 LEU B CA 1
ATOM 6258 C C . LEU B 1 205 ? -2.129 -39.312 -12.453 1 95.69 205 LEU B C 1
ATOM 6260 O O . LEU B 1 205 ? -1.335 -39.531 -11.539 1 95.69 205 LEU B O 1
ATOM 6264 N N . PRO B 1 206 ? -1.82 -39.25 -13.711 1 96.75 206 PRO B N 1
ATOM 6265 C CA . PRO B 1 206 ? -0.403 -39.469 -14.023 1 96.75 206 PRO B CA 1
ATOM 6266 C C . PRO B 1 206 ? 0.493 -38.375 -13.406 1 96.75 206 PRO B C 1
ATOM 6268 O O . PRO B 1 206 ? 0.063 -37.25 -13.227 1 96.75 206 PRO B O 1
ATOM 6271 N N . LEU B 1 207 ? 1.729 -38.656 -13.172 1 97 207 LEU B N 1
ATOM 6272 C CA . LEU B 1 207 ? 2.699 -37.812 -12.508 1 97 207 LEU B CA 1
ATOM 6273 C C . LEU B 1 207 ? 2.861 -36.5 -13.266 1 97 207 LEU B C 1
ATOM 6275 O O . LEU B 1 207 ? 2.947 -35.438 -12.656 1 97 207 LEU B O 1
ATOM 6279 N N . HIS B 1 208 ? 2.871 -36.594 -14.57 1 97.19 208 HIS B N 1
ATOM 6280 C CA . HIS B 1 208 ? 3.092 -35.406 -15.422 1 97.19 208 HIS B CA 1
ATOM 6281 C C . HIS B 1 208 ? 1.992 -34.375 -15.227 1 97.19 208 HIS B C 1
ATOM 6283 O O . HIS B 1 208 ? 2.211 -33.188 -15.461 1 97.19 208 HIS B O 1
ATOM 6289 N N . TRP B 1 209 ? 0.816 -34.781 -14.812 1 97.19 209 TRP B N 1
ATOM 6290 C CA . TRP B 1 209 ? -0.334 -33.875 -14.68 1 97.19 209 TRP B CA 1
ATOM 6291 C C . TRP B 1 209 ? -0.515 -33.438 -13.234 1 97.19 209 TRP B C 1
ATOM 6293 O O . TRP B 1 209 ? -1.407 -32.656 -12.93 1 97.19 209 TRP B O 1
ATOM 6303 N N . ARG B 1 210 ? 0.399 -33.875 -12.367 1 96.62 210 ARG B N 1
ATOM 6304 C CA . ARG B 1 210 ? 0.238 -33.562 -10.945 1 96.62 210 ARG B CA 1
ATOM 6305 C C . ARG B 1 210 ? 0.989 -32.312 -10.57 1 96.62 210 ARG B C 1
ATOM 6307 O O . ARG B 1 210 ? 2.049 -32 -11.133 1 96.62 210 ARG B O 1
ATOM 6314 N N . VAL B 1 211 ? 0.419 -31.594 -9.625 1 96.88 211 VAL B N 1
ATOM 6315 C CA . VAL B 1 211 ? 1.101 -30.438 -9.055 1 96.88 211 VAL B CA 1
ATOM 6316 C C . VAL B 1 211 ? 2.303 -30.906 -8.234 1 96.88 211 VAL B C 1
ATOM 6318 O O . VAL B 1 211 ? 2.154 -31.688 -7.293 1 96.88 211 VAL B O 1
ATOM 6321 N N . PRO B 1 212 ? 3.434 -30.391 -8.508 1 96.88 212 PRO B N 1
ATOM 6322 C CA . PRO B 1 212 ? 4.645 -30.891 -7.867 1 96.88 212 PRO B CA 1
ATOM 6323 C C . PRO B 1 212 ? 4.574 -30.844 -6.344 1 96.88 212 PRO B C 1
ATOM 6325 O O . PRO B 1 212 ? 4.926 -31.812 -5.668 1 96.88 212 PRO B O 1
ATOM 6328 N N . ARG B 1 213 ? 4.109 -29.766 -5.797 1 96.75 213 ARG B N 1
ATOM 6329 C CA . ARG B 1 213 ? 4.105 -29.625 -4.348 1 96.75 213 ARG B CA 1
ATOM 6330 C C . ARG B 1 213 ? 3.117 -30.594 -3.701 1 96.75 213 ARG B C 1
ATOM 6332 O O . ARG B 1 213 ? 3.375 -31.125 -2.619 1 96.75 213 ARG B O 1
ATOM 6339 N N . VAL B 1 214 ? 2.027 -30.797 -4.332 1 95.5 214 VAL B N 1
ATOM 6340 C CA . VAL B 1 214 ? 1.036 -31.75 -3.844 1 95.5 214 VAL B CA 1
ATOM 6341 C C . VAL B 1 214 ? 1.598 -33.188 -3.93 1 95.5 214 VAL B C 1
ATOM 6343 O O . VAL B 1 214 ? 1.442 -33.969 -2.998 1 95.5 214 VAL B O 1
ATOM 6346 N N . GLU B 1 215 ? 2.213 -33.406 -5.031 1 96.75 215 GLU B N 1
ATOM 6347 C CA . GLU B 1 215 ? 2.838 -34.719 -5.227 1 96.75 215 GLU B CA 1
ATOM 6348 C C . GLU B 1 215 ? 3.908 -35 -4.172 1 96.75 215 GLU B C 1
ATOM 6350 O O . GLU B 1 215 ? 4.008 -36.094 -3.643 1 96.75 215 GLU B O 1
ATOM 6355 N N . SER B 1 216 ? 4.707 -33.969 -3.883 1 97.31 216 SER B N 1
ATOM 6356 C CA . SER B 1 216 ? 5.77 -34.125 -2.895 1 97.31 216 SER B CA 1
ATOM 6357 C C . SER B 1 216 ? 5.207 -34.5 -1.53 1 97.31 216 SER B C 1
ATOM 6359 O O . SER B 1 216 ? 5.785 -35.344 -0.827 1 97.31 216 SER B O 1
ATOM 6361 N N . MET B 1 217 ? 4.188 -33.906 -1.185 1 95.81 217 MET B N 1
ATOM 6362 C CA . MET B 1 217 ? 3.57 -34.188 0.105 1 95.81 217 MET B CA 1
ATOM 6363 C C . MET B 1 217 ? 3.172 -35.656 0.192 1 95.81 217 MET B C 1
ATOM 6365 O O . MET B 1 217 ? 3.467 -36.344 1.184 1 95.81 217 MET B O 1
ATOM 6369 N N . TRP B 1 218 ? 2.51 -36.125 -0.787 1 95.19 218 TRP B N 1
ATOM 6370 C CA . TRP B 1 218 ? 2.09 -37.531 -0.824 1 95.19 218 TRP B CA 1
ATOM 6371 C C . TRP B 1 218 ? 3.295 -38.469 -0.885 1 95.19 218 TRP B C 1
ATOM 6373 O O . TRP B 1 218 ? 3.342 -39.469 -0.183 1 95.19 218 TRP B O 1
ATOM 6383 N N . PHE B 1 219 ? 4.254 -38.125 -1.709 1 96.94 219 PHE B N 1
ATOM 6384 C CA . PHE B 1 219 ? 5.383 -39 -1.998 1 96.94 219 PHE B CA 1
ATOM 6385 C C . PHE B 1 219 ? 6.293 -39.125 -0.782 1 96.94 219 PHE B C 1
ATOM 6387 O O . PHE B 1 219 ? 6.902 -40.188 -0.564 1 96.94 219 PHE B O 1
ATOM 6394 N N . ILE B 1 220 ? 6.426 -38.094 0.001 1 97 220 ILE B N 1
ATOM 6395 C CA . ILE B 1 220 ? 7.211 -38.188 1.229 1 97 220 ILE B CA 1
ATOM 6396 C C . ILE B 1 220 ? 6.691 -39.344 2.092 1 97 220 ILE B C 1
ATOM 6398 O O . ILE B 1 220 ? 7.477 -40.125 2.607 1 97 220 ILE B O 1
ATOM 6402 N N . GLY B 1 221 ? 5.355 -39.406 2.236 1 94.25 221 GLY B N 1
ATOM 6403 C CA . GLY B 1 221 ? 4.766 -40.531 2.979 1 94.25 221 GLY B CA 1
ATOM 6404 C C . GLY B 1 221 ? 5.02 -41.875 2.34 1 94.25 221 GLY B C 1
ATOM 6405 O O . GLY B 1 221 ? 5.34 -42.844 3.031 1 94.25 221 GLY B O 1
ATOM 6406 N N . ALA B 1 222 ? 4.902 -41.969 1.028 1 94.44 222 ALA B N 1
ATOM 6407 C CA . ALA B 1 222 ? 5.129 -43.219 0.301 1 94.44 222 ALA B CA 1
ATOM 6408 C C . ALA B 1 222 ? 6.598 -43.625 0.351 1 94.44 222 ALA B C 1
ATOM 6410 O O . ALA B 1 222 ? 6.918 -44.812 0.482 1 94.44 222 ALA B O 1
ATOM 6411 N N . TYR B 1 223 ? 7.484 -42.625 0.188 1 95.44 223 TYR B N 1
ATOM 6412 C CA . TYR B 1 223 ? 8.93 -42.844 0.205 1 95.44 223 TYR B CA 1
ATOM 6413 C C . TYR B 1 223 ? 9.375 -43.406 1.549 1 95.44 223 TYR B C 1
ATOM 6415 O O . TYR B 1 223 ? 10.25 -44.281 1.604 1 95.44 223 TYR B O 1
ATOM 6423 N N . GLU B 1 224 ? 8.805 -42.938 2.559 1 94.75 224 GLU B N 1
ATOM 6424 C CA . GLU B 1 224 ? 9.141 -43.375 3.914 1 94.75 224 GLU B CA 1
ATOM 6425 C C . GLU B 1 224 ? 8.875 -44.875 4.109 1 94.75 224 GLU B C 1
ATOM 6427 O O . GLU B 1 224 ? 9.562 -45.531 4.887 1 94.75 224 GLU B O 1
ATOM 6432 N N . LYS B 1 225 ? 7.977 -45.438 3.387 1 92.19 225 LYS B N 1
ATOM 6433 C CA . LYS B 1 225 ? 7.574 -46.812 3.543 1 92.19 225 LYS B CA 1
ATOM 6434 C C . LYS B 1 225 ? 8.398 -47.75 2.643 1 92.19 225 LYS B C 1
ATOM 6436 O O . LYS B 1 225 ? 8.328 -48.969 2.762 1 92.19 225 LYS B O 1
ATOM 6441 N N . ARG B 1 226 ? 9.234 -47.156 1.812 1 91.12 226 ARG B N 1
ATOM 6442 C CA . ARG B 1 226 ? 10.031 -47.938 0.874 1 91.12 226 ARG B CA 1
ATOM 6443 C C . ARG B 1 226 ? 11.211 -48.625 1.577 1 91.12 226 ARG B C 1
ATOM 6445 O O . ARG B 1 226 ? 11.836 -48.031 2.449 1 91.12 226 ARG B O 1
ATOM 6452 N N . SER B 1 227 ? 11.555 -49.719 1.075 1 88.31 227 SER B N 1
ATOM 6453 C CA . SER B 1 227 ? 12.641 -50.469 1.682 1 88.31 227 SER B CA 1
ATOM 6454 C C . SER B 1 227 ? 13.992 -49.844 1.354 1 88.31 227 SER B C 1
ATOM 6456 O O . SER B 1 227 ? 14.93 -49.906 2.154 1 88.31 227 SER B O 1
ATOM 6458 N N . ASP B 1 228 ? 14.102 -49.219 0.217 1 87.94 228 ASP B N 1
ATOM 6459 C CA . ASP B 1 228 ? 15.375 -48.656 -0.202 1 87.94 228 ASP B CA 1
ATOM 6460 C C . ASP B 1 228 ? 15.422 -47.156 0.061 1 87.94 228 ASP B C 1
ATOM 6462 O O . ASP B 1 228 ? 16.156 -46.406 -0.606 1 87.94 228 ASP B O 1
ATOM 6466 N N . MET B 1 229 ? 14.664 -46.75 1.017 1 93.19 229 MET B N 1
ATOM 6467 C CA . MET B 1 229 ? 14.578 -45.312 1.315 1 93.19 229 MET B CA 1
ATOM 6468 C C . MET B 1 229 ? 15.883 -44.812 1.919 1 93.19 229 MET B C 1
ATOM 6470 O O . MET B 1 229 ? 16.5 -45.5 2.744 1 93.19 229 MET B O 1
ATOM 6474 N N . SER B 1 230 ? 16.375 -43.656 1.555 1 95.19 230 SER B N 1
ATOM 6475 C CA . SER B 1 230 ? 17.531 -43 2.15 1 95.19 230 SER B CA 1
ATOM 6476 C C . SER B 1 230 ? 17.094 -42.094 3.312 1 95.19 230 SER B C 1
ATOM 6478 O O . SER B 1 230 ? 16.344 -41.156 3.125 1 95.19 230 SER B O 1
ATOM 6480 N N . PRO B 1 231 ? 17.609 -42.344 4.453 1 96.5 231 PRO B N 1
ATOM 6481 C CA . PRO B 1 231 ? 17.234 -41.531 5.598 1 96.5 231 PRO B CA 1
ATOM 6482 C C . PRO B 1 231 ? 17.641 -40.062 5.418 1 96.5 231 PRO B C 1
ATOM 6484 O O . PRO B 1 231 ? 16.922 -39.156 5.867 1 96.5 231 PRO B O 1
ATOM 6487 N N . THR B 1 232 ? 18.75 -39.844 4.734 1 97.06 232 THR B N 1
ATOM 6488 C CA . THR B 1 232 ? 19.219 -38.5 4.484 1 97.06 232 THR B CA 1
ATOM 6489 C C . THR B 1 232 ? 18.25 -37.75 3.582 1 97.06 232 THR B C 1
ATOM 6491 O O . THR B 1 232 ? 17.875 -36.594 3.877 1 97.06 232 THR B O 1
ATOM 6494 N N . LEU B 1 233 ? 17.781 -38.375 2.557 1 97.62 233 LEU B N 1
ATOM 6495 C CA . LEU B 1 233 ? 16.828 -37.75 1.633 1 97.62 233 LEU B CA 1
ATOM 6496 C C . LEU B 1 233 ? 15.492 -37.5 2.318 1 97.62 233 LEU B C 1
ATOM 6498 O O . LEU B 1 233 ? 14.898 -36.438 2.146 1 97.62 233 LEU B O 1
ATOM 6502 N N . LEU B 1 234 ? 15.086 -38.469 3.094 1 97.94 234 LEU B N 1
ATOM 6503 C CA . LEU B 1 234 ? 13.789 -38.375 3.756 1 97.94 234 LEU B CA 1
ATOM 6504 C C . LEU B 1 234 ? 13.781 -37.219 4.758 1 97.94 234 LEU B C 1
ATOM 6506 O O . LEU B 1 234 ? 12.836 -36.438 4.789 1 97.94 234 LEU B O 1
ATOM 6510 N N . GLU B 1 235 ? 14.836 -37.156 5.527 1 97.69 235 GLU B N 1
ATOM 6511 C CA . GLU B 1 235 ? 14.922 -36.094 6.531 1 97.69 235 GLU B CA 1
ATOM 6512 C C . GLU B 1 235 ? 14.969 -34.719 5.875 1 97.69 235 GLU B C 1
ATOM 6514 O O . GLU B 1 235 ? 14.305 -33.781 6.328 1 97.69 235 GLU B O 1
ATOM 6519 N N . LEU B 1 236 ? 15.766 -34.562 4.855 1 98.19 236 LEU B N 1
ATOM 6520 C CA . LEU B 1 236 ? 15.859 -33.281 4.156 1 98.19 236 LEU B CA 1
ATOM 6521 C C . LEU B 1 236 ? 14.516 -32.906 3.541 1 98.19 236 LEU B C 1
ATOM 6523 O O . LEU B 1 236 ? 14.125 -31.734 3.584 1 98.19 236 LEU B O 1
ATOM 6527 N N . ALA B 1 237 ? 13.852 -33.875 2.973 1 98.25 237 ALA B N 1
ATOM 6528 C CA . ALA B 1 237 ? 12.562 -33.594 2.328 1 98.25 237 ALA B CA 1
ATOM 6529 C C . ALA B 1 237 ? 11.539 -33.094 3.336 1 98.25 237 ALA B C 1
ATOM 6531 O O . ALA B 1 237 ? 10.828 -32.125 3.066 1 98.25 237 ALA B O 1
ATOM 6532 N N . LYS B 1 238 ? 11.445 -33.75 4.496 1 97.38 238 LYS B N 1
ATOM 6533 C CA . LYS B 1 238 ? 10.5 -33.344 5.531 1 97.38 238 LYS B CA 1
ATOM 6534 C C . LYS B 1 238 ? 10.844 -31.969 6.066 1 97.38 238 LYS B C 1
ATOM 6536 O O . LYS B 1 238 ? 9.961 -31.109 6.199 1 97.38 238 LYS B O 1
ATOM 6541 N N . LEU B 1 239 ? 12.102 -31.75 6.305 1 97.19 239 LEU B N 1
ATOM 6542 C CA . LEU B 1 239 ? 12.555 -30.469 6.84 1 97.19 239 LEU B CA 1
ATOM 6543 C C . LEU B 1 239 ? 12.344 -29.359 5.828 1 97.19 239 LEU B C 1
ATOM 6545 O O . LEU B 1 239 ? 11.852 -28.281 6.176 1 97.19 239 LEU B O 1
ATOM 6549 N N . ASP B 1 240 ? 12.766 -29.609 4.652 1 97.38 240 ASP B N 1
ATOM 6550 C CA . ASP B 1 240 ? 12.594 -28.625 3.588 1 97.38 240 ASP B CA 1
ATOM 6551 C C . ASP B 1 240 ? 11.117 -28.281 3.389 1 97.38 240 ASP B C 1
ATOM 6553 O O . ASP B 1 240 ? 10.766 -27.125 3.195 1 97.38 240 ASP B O 1
ATOM 6557 N N . PHE B 1 241 ? 10.273 -29.297 3.395 1 97.38 241 PHE B N 1
ATOM 6558 C CA . PHE B 1 241 ? 8.836 -29.078 3.211 1 97.38 241 PHE B CA 1
ATOM 6559 C C . PHE B 1 241 ? 8.297 -28.109 4.266 1 97.38 241 PHE B C 1
ATOM 6561 O O . PHE B 1 241 ? 7.578 -27.172 3.938 1 97.38 241 PHE B O 1
ATOM 6568 N N . ASP B 1 242 ? 8.672 -28.312 5.484 1 96.88 242 ASP B N 1
ATOM 6569 C CA . ASP B 1 242 ? 8.148 -27.531 6.59 1 96.88 242 ASP B CA 1
ATOM 6570 C C . ASP B 1 242 ? 8.75 -26.125 6.594 1 96.88 242 ASP B C 1
ATOM 6572 O O . ASP B 1 242 ? 8.078 -25.156 6.957 1 96.88 242 ASP B O 1
ATOM 6576 N N . MET B 1 243 ? 9.992 -26.031 6.223 1 97.06 243 MET B N 1
ATOM 6577 C CA . MET B 1 243 ? 10.625 -24.719 6.129 1 97.06 243 MET B CA 1
ATOM 6578 C C . MET B 1 243 ? 9.977 -23.891 5.031 1 97.06 243 MET B C 1
ATOM 6580 O O . MET B 1 243 ? 9.742 -22.688 5.211 1 97.06 243 MET B O 1
ATOM 6584 N N . VAL B 1 244 ? 9.711 -24.484 3.912 1 97.31 244 VAL B N 1
ATOM 6585 C CA . VAL B 1 244 ? 9.062 -23.797 2.801 1 97.31 244 VAL B CA 1
ATOM 6586 C C . VAL B 1 244 ? 7.629 -23.438 3.18 1 97.31 244 VAL B C 1
ATOM 6588 O O . VAL B 1 244 ? 7.137 -22.359 2.826 1 97.31 244 VAL B O 1
ATOM 6591 N N . GLN B 1 245 ? 6.973 -24.344 3.883 1 97.19 245 GLN B N 1
ATOM 6592 C CA . GLN B 1 245 ? 5.629 -24.078 4.379 1 97.19 245 GLN B CA 1
ATOM 6593 C C . GLN B 1 245 ? 5.609 -22.828 5.262 1 97.19 245 GLN B C 1
ATOM 6595 O O . GLN B 1 245 ? 4.652 -22.047 5.223 1 97.19 245 GLN B O 1
ATOM 6600 N N . ALA B 1 246 ? 6.613 -22.656 6.047 1 96.94 246 ALA B N 1
ATOM 6601 C CA . ALA B 1 246 ? 6.723 -21.484 6.906 1 96.94 246 ALA B CA 1
ATOM 6602 C C . ALA B 1 246 ? 6.77 -20.203 6.078 1 96.94 246 ALA B C 1
ATOM 6604 O O . ALA B 1 246 ? 6.164 -19.188 6.449 1 96.94 246 ALA B O 1
ATOM 6605 N N . ILE B 1 247 ? 7.449 -20.234 5.012 1 96.88 247 ILE B N 1
ATOM 6606 C CA . ILE B 1 247 ? 7.531 -19.109 4.102 1 96.88 247 ILE B CA 1
ATOM 6607 C C . ILE B 1 247 ? 6.16 -18.844 3.48 1 96.88 247 ILE B C 1
ATOM 6609 O O . ILE B 1 247 ? 5.738 -17.688 3.354 1 96.88 247 ILE B O 1
ATOM 6613 N N . HIS B 1 248 ? 5.48 -19.891 3.102 1 97.69 248 HIS B N 1
ATOM 6614 C CA . HIS B 1 248 ? 4.156 -19.766 2.512 1 97.69 248 HIS B CA 1
ATOM 6615 C C . HIS B 1 248 ? 3.184 -19.094 3.482 1 97.69 248 HIS B C 1
ATOM 6617 O O . HIS B 1 248 ? 2.326 -18.312 3.074 1 97.69 248 HIS B O 1
ATOM 6623 N N . ILE B 1 249 ? 3.295 -19.453 4.723 1 97.44 249 ILE B N 1
ATOM 6624 C CA . ILE B 1 249 ? 2.43 -18.859 5.738 1 97.44 249 ILE B CA 1
ATOM 6625 C C . ILE B 1 249 ? 2.635 -17.359 5.781 1 97.44 249 ILE B C 1
ATOM 6627 O O . ILE B 1 249 ? 1.668 -16.594 5.824 1 97.44 249 ILE B O 1
ATOM 6631 N N . GLU B 1 250 ? 3.818 -16.953 5.711 1 96.88 250 GLU B N 1
ATOM 6632 C CA . GLU B 1 250 ? 4.102 -15.523 5.707 1 96.88 250 GLU B CA 1
ATOM 6633 C C . GLU B 1 250 ? 3.555 -14.852 4.453 1 96.88 250 GLU B C 1
ATOM 6635 O O . GLU B 1 250 ? 3.047 -13.727 4.512 1 96.88 250 GLU B O 1
ATOM 6640 N N . ASP B 1 251 ? 3.736 -15.516 3.338 1 96.88 251 ASP B N 1
ATOM 6641 C CA . ASP B 1 251 ? 3.186 -14.992 2.092 1 96.88 251 ASP B CA 1
ATOM 6642 C C . ASP B 1 251 ? 1.67 -14.828 2.184 1 96.88 251 ASP B C 1
ATOM 6644 O O . ASP B 1 251 ? 1.113 -13.844 1.699 1 96.88 251 ASP B O 1
ATOM 6648 N N . LEU B 1 252 ? 1.047 -15.789 2.758 1 97.88 252 LEU B N 1
ATOM 6649 C CA . LEU B 1 252 ? -0.405 -15.758 2.906 1 97.88 252 LEU B CA 1
ATOM 6650 C C . LEU B 1 252 ? -0.833 -14.617 3.822 1 97.88 252 LEU B C 1
ATOM 6652 O O . LEU B 1 252 ? -1.826 -13.938 3.551 1 97.88 252 LEU B O 1
ATOM 6656 N N . LYS B 1 253 ? -0.134 -14.469 4.895 1 97.62 253 LYS B N 1
ATOM 6657 C CA . LYS B 1 253 ? -0.422 -13.367 5.801 1 97.62 253 LYS B CA 1
ATOM 6658 C C . LYS B 1 253 ? -0.33 -12.023 5.078 1 97.62 253 LYS B C 1
ATOM 6660 O O . LYS B 1 253 ? -1.181 -11.148 5.27 1 97.62 253 LYS B O 1
ATOM 6665 N N . HIS B 1 254 ? 0.683 -11.883 4.305 1 96.5 254 HIS B N 1
ATOM 6666 C CA . HIS B 1 254 ? 0.867 -10.664 3.518 1 96.5 254 HIS B CA 1
ATOM 6667 C C . HIS B 1 254 ? -0.319 -10.43 2.588 1 96.5 254 HIS B C 1
ATOM 6669 O O . HIS B 1 254 ? -0.843 -9.312 2.518 1 96.5 254 HIS B O 1
ATOM 6675 N N . THR B 1 255 ? -0.736 -11.43 1.904 1 96.81 255 THR B N 1
ATOM 6676 C CA . THR B 1 255 ? -1.855 -11.336 0.973 1 96.81 255 THR B CA 1
ATOM 6677 C C . THR B 1 255 ? -3.148 -11.008 1.713 1 96.81 255 THR B C 1
ATOM 6679 O O . THR B 1 255 ? -3.969 -10.227 1.225 1 96.81 255 THR B O 1
ATOM 6682 N N . SER B 1 256 ? -3.303 -11.617 2.836 1 97.31 256 SER B N 1
ATOM 6683 C CA . SER B 1 256 ? -4.512 -11.391 3.625 1 97.31 256 SER B CA 1
ATOM 6684 C C . SER B 1 256 ? -4.594 -9.953 4.113 1 97.31 256 SER B C 1
ATOM 6686 O O . SER B 1 256 ? -5.684 -9.375 4.191 1 97.31 256 SER B O 1
ATOM 6688 N N . ARG B 1 257 ? -3.498 -9.367 4.477 1 96.19 257 ARG B N 1
ATOM 6689 C CA . ARG B 1 257 ? -3.479 -7.957 4.863 1 96.19 257 ARG B CA 1
ATOM 6690 C C . ARG B 1 257 ? -3.869 -7.062 3.693 1 96.19 257 ARG B C 1
ATOM 6692 O O . ARG B 1 257 ? -4.625 -6.105 3.865 1 96.19 257 ARG B O 1
ATOM 6699 N N . TRP B 1 258 ? -3.326 -7.324 2.594 1 96.69 258 TRP B N 1
ATOM 6700 C CA . TRP B 1 258 ? -3.725 -6.598 1.394 1 96.69 258 TRP B CA 1
ATOM 6701 C C . TRP B 1 258 ? -5.227 -6.699 1.166 1 96.69 258 TRP B C 1
ATOM 6703 O O . TRP B 1 258 ? -5.895 -5.695 0.899 1 96.69 258 TRP B O 1
ATOM 6713 N N . TRP B 1 259 ? -5.754 -7.926 1.241 1 96.44 259 TRP B N 1
ATOM 6714 C CA . TRP B 1 259 ? -7.176 -8.18 1.034 1 96.44 259 TRP B CA 1
ATOM 6715 C C . TRP B 1 259 ? -8.023 -7.352 1.997 1 96.44 259 TRP B C 1
ATOM 6717 O O . TRP B 1 259 ? -9 -6.719 1.588 1 96.44 259 TRP B O 1
ATOM 6727 N N . ARG B 1 260 ? -7.602 -7.352 3.201 1 94.44 260 ARG B N 1
ATOM 6728 C CA . ARG B 1 260 ? -8.312 -6.574 4.211 1 94.44 260 ARG B CA 1
ATOM 6729 C C . ARG B 1 260 ? -8.273 -5.086 3.891 1 94.44 260 ARG B C 1
ATOM 6731 O O . ARG B 1 260 ? -9.266 -4.375 4.082 1 94.44 260 ARG B O 1
ATOM 6738 N N . ASN B 1 261 ? -7.184 -4.641 3.418 1 93.25 261 ASN B N 1
ATOM 6739 C CA . ASN B 1 261 ? -6.977 -3.227 3.123 1 93.25 261 ASN B CA 1
ATOM 6740 C C . ASN B 1 261 ? -7.828 -2.77 1.943 1 93.25 261 ASN B C 1
ATOM 6742 O O . ASN B 1 261 ? -8.133 -1.583 1.813 1 93.25 261 ASN B O 1
ATOM 6746 N N . THR B 1 262 ? -8.18 -3.658 1.062 1 95.06 262 THR B N 1
ATOM 6747 C CA . THR B 1 262 ? -9.047 -3.287 -0.054 1 95.06 262 THR B CA 1
ATOM 6748 C C . THR B 1 262 ? -10.469 -3.035 0.427 1 95.06 262 THR B C 1
ATOM 6750 O O . THR B 1 262 ? -11.266 -2.408 -0.275 1 95.06 262 THR B O 1
ATOM 6753 N N . SER B 1 263 ? -10.883 -3.637 1.547 1 94.5 263 SER B N 1
ATOM 6754 C CA . SER B 1 263 ? -12.211 -3.561 2.141 1 94.5 263 SER B CA 1
ATOM 6755 C C . SER B 1 263 ? -13.25 -4.258 1.267 1 94.5 263 SER B C 1
ATOM 6757 O O . SER B 1 263 ? -14.445 -3.969 1.357 1 94.5 263 SER B O 1
ATOM 6759 N N . TRP B 1 264 ? -12.82 -5.094 0.346 1 94.06 264 TRP B N 1
ATOM 6760 C CA . TRP B 1 264 ? -13.758 -5.781 -0.542 1 94.06 264 TRP B CA 1
ATOM 6761 C C . TRP B 1 264 ? -14.602 -6.789 0.23 1 94.06 264 TRP B C 1
ATOM 6763 O O . TRP B 1 264 ? -15.742 -7.07 -0.148 1 94.06 264 TRP B O 1
ATOM 6773 N N . ASP B 1 265 ? -14.039 -7.293 1.298 1 88.94 265 ASP B N 1
ATOM 6774 C CA . ASP B 1 265 ? -14.75 -8.258 2.133 1 88.94 265 ASP B CA 1
ATOM 6775 C C . ASP B 1 265 ? -15.992 -7.633 2.754 1 88.94 265 ASP B C 1
ATOM 6777 O O . ASP B 1 265 ? -16.984 -8.32 2.98 1 88.94 265 ASP B O 1
ATOM 6781 N N . THR B 1 266 ? -15.969 -6.316 2.9 1 90.56 266 THR B N 1
ATOM 6782 C CA . THR B 1 266 ? -17.094 -5.664 3.549 1 90.56 266 THR B CA 1
ATOM 6783 C C . THR B 1 266 ? -17.891 -4.824 2.543 1 90.56 266 THR B C 1
ATOM 6785 O O . THR B 1 266 ? -19.078 -4.605 2.717 1 90.56 266 THR B O 1
ATOM 6788 N N . LYS B 1 267 ? -17.25 -4.406 1.497 1 94.06 267 LYS B N 1
ATOM 6789 C CA . LYS B 1 267 ? -17.891 -3.451 0.599 1 94.06 267 LYS B CA 1
ATOM 6790 C C . LYS B 1 267 ? -18.438 -4.148 -0.642 1 94.06 267 LYS B C 1
ATOM 6792 O O . LYS B 1 267 ? -19.281 -3.596 -1.343 1 94.06 267 LYS B O 1
ATOM 6797 N N . LEU B 1 268 ? -17.906 -5.316 -0.952 1 94.31 268 LEU B N 1
ATOM 6798 C CA . LEU B 1 268 ? -18.375 -6.102 -2.088 1 94.31 268 LEU B CA 1
ATOM 6799 C C . LEU B 1 268 ? -18.953 -7.441 -1.626 1 94.31 268 LEU B C 1
ATOM 6801 O O . LEU B 1 268 ? -18.469 -8.5 -2.027 1 94.31 268 LEU B O 1
ATOM 6805 N N . SER B 1 269 ? -20.031 -7.441 -0.941 1 90 269 SER B N 1
ATOM 6806 C CA . SER B 1 269 ? -20.578 -8.602 -0.242 1 90 269 SER B CA 1
ATOM 6807 C C . SER B 1 269 ? -21.156 -9.625 -1.222 1 90 269 SER B C 1
ATOM 6809 O O . SER B 1 269 ? -21.344 -10.789 -0.871 1 90 269 SER B O 1
ATOM 6811 N N . PHE B 1 270 ? -21.406 -9.266 -2.436 1 91.69 270 PHE B N 1
ATOM 6812 C CA . PHE B 1 270 ? -21.953 -10.164 -3.436 1 91.69 270 PHE B CA 1
ATOM 6813 C C . PHE B 1 270 ? -20.891 -11.094 -3.99 1 91.69 270 PHE B C 1
ATOM 6815 O O . PHE B 1 270 ? -21.188 -12.086 -4.645 1 91.69 270 PHE B O 1
ATOM 6822 N N . SER B 1 271 ? -19.641 -10.711 -3.768 1 92.62 271 SER B N 1
ATOM 6823 C CA . SER B 1 271 ? -18.531 -11.43 -4.41 1 92.62 271 SER B CA 1
ATOM 6824 C C . SER B 1 271 ? -17.969 -12.516 -3.492 1 92.62 271 SER B C 1
ATOM 6826 O O . SER B 1 271 ? -18.188 -12.484 -2.279 1 92.62 271 SER B O 1
ATOM 6828 N N . ARG B 1 272 ? -17.266 -13.469 -4.027 1 91.88 272 ARG B N 1
ATOM 6829 C CA . ARG B 1 272 ? -16.625 -14.555 -3.295 1 91.88 272 ARG B CA 1
ATOM 6830 C C . ARG B 1 272 ? -15.383 -14.055 -2.562 1 91.88 272 ARG B C 1
ATOM 6832 O O . ARG B 1 272 ? -14.531 -13.383 -3.152 1 91.88 272 ARG B O 1
ATOM 6839 N N . ASP B 1 273 ? -15.258 -14.414 -1.319 1 92.12 273 ASP B N 1
ATOM 6840 C CA . ASP B 1 273 ? -14.016 -14.266 -0.562 1 92.12 273 ASP B CA 1
ATOM 6841 C C . ASP B 1 273 ? -13.211 -15.555 -0.572 1 92.12 273 ASP B C 1
ATOM 6843 O O . ASP B 1 273 ? -13.43 -16.438 0.26 1 92.12 273 ASP B O 1
ATOM 6847 N N . ARG B 1 274 ? -12.188 -15.641 -1.467 1 94.75 274 ARG B N 1
ATOM 6848 C CA . ARG B 1 274 ? -11.422 -16.859 -1.676 1 94.75 274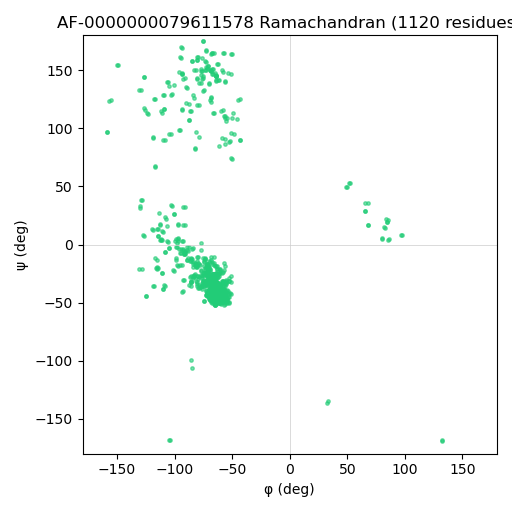 ARG B CA 1
ATOM 6849 C C . ARG B 1 274 ? -9.922 -16.594 -1.589 1 94.75 274 ARG B C 1
ATOM 6851 O O . ARG B 1 274 ? -9.141 -17.125 -2.385 1 94.75 274 ARG B O 1
ATOM 6858 N N . VAL B 1 275 ? -9.5 -15.75 -0.71 1 95.12 275 VAL B N 1
ATOM 6859 C CA . VAL B 1 275 ? -8.117 -15.312 -0.632 1 95.12 275 VAL B CA 1
ATOM 6860 C C . VAL B 1 275 ? -7.203 -16.516 -0.384 1 95.12 275 VAL B C 1
ATOM 6862 O O . VAL B 1 275 ? -6.156 -16.641 -1.017 1 95.12 275 VAL B O 1
ATOM 6865 N N . VAL B 1 276 ? -7.605 -17.469 0.438 1 95.62 276 VAL B N 1
ATOM 6866 C CA . VAL B 1 276 ? -6.781 -18.625 0.792 1 95.62 276 VAL B CA 1
ATOM 6867 C C . VAL B 1 276 ? -6.676 -19.578 -0.399 1 95.62 276 VAL B C 1
ATOM 6869 O O . VAL B 1 276 ? -5.598 -20.078 -0.703 1 95.62 276 VAL B O 1
ATOM 6872 N N . LEU B 1 277 ? -7.789 -19.812 -1.076 1 95.5 277 LEU B N 1
ATOM 6873 C CA . LEU B 1 277 ? -7.777 -20.703 -2.24 1 95.5 277 LEU B CA 1
ATOM 6874 C C . LEU B 1 277 ? -6.977 -20.078 -3.381 1 95.5 277 LEU B C 1
ATOM 6876 O O . LEU B 1 277 ? -6.266 -20.797 -4.102 1 95.5 277 LEU B O 1
ATOM 6880 N N . ASN B 1 278 ? -7.164 -18.766 -3.527 1 96.81 278 ASN B N 1
ATOM 6881 C CA . ASN B 1 278 ? -6.375 -18.047 -4.531 1 96.81 278 ASN B CA 1
ATOM 6882 C C . ASN B 1 278 ? -4.883 -18.141 -4.23 1 96.81 278 ASN B C 1
ATOM 6884 O O . ASN B 1 278 ? -4.062 -18.188 -5.148 1 96.81 278 ASN B O 1
ATOM 6888 N N . PHE B 1 279 ? -4.559 -18.141 -2.994 1 97.31 279 PHE B N 1
ATOM 6889 C CA . PHE B 1 279 ? -3.17 -18.312 -2.59 1 97.31 279 PHE B CA 1
ATOM 6890 C C . PHE B 1 279 ? -2.709 -19.75 -2.848 1 97.31 279 PHE B C 1
ATOM 6892 O O . PHE B 1 279 ? -1.567 -19.969 -3.258 1 97.31 279 PHE B O 1
ATOM 6899 N N . LEU B 1 280 ? -3.576 -20.688 -2.576 1 96.88 280 LEU B N 1
ATOM 6900 C CA . LEU B 1 280 ? -3.25 -22.094 -2.814 1 96.88 280 LEU B CA 1
ATOM 6901 C C . LEU B 1 280 ? -2.811 -22.312 -4.258 1 96.88 280 LEU B C 1
ATOM 6903 O O . LEU B 1 280 ? -1.882 -23.078 -4.52 1 96.88 280 LEU B O 1
ATOM 6907 N N . TRP B 1 281 ? -3.457 -21.641 -5.184 1 97.06 281 TRP B N 1
ATOM 6908 C CA . TRP B 1 281 ? -3.078 -21.75 -6.59 1 97.06 281 TRP B CA 1
ATOM 6909 C C . TRP B 1 281 ? -1.61 -21.375 -6.785 1 97.06 281 TRP B C 1
ATOM 6911 O O . TRP B 1 281 ? -0.922 -21.969 -7.617 1 97.06 281 TRP B O 1
ATOM 6921 N N . THR B 1 282 ? -1.124 -20.422 -6.008 1 96.81 282 THR B N 1
ATOM 6922 C CA . THR B 1 282 ? 0.237 -19.938 -6.203 1 96.81 282 THR B CA 1
ATOM 6923 C C . THR B 1 282 ? 1.253 -20.922 -5.641 1 96.81 282 THR B C 1
ATOM 6925 O O . THR B 1 282 ? 2.377 -21.031 -6.137 1 96.81 282 THR B O 1
ATOM 6928 N N . ILE B 1 283 ? 0.871 -21.703 -4.672 1 96.56 283 ILE B N 1
ATOM 6929 C CA . ILE B 1 283 ? 1.727 -22.766 -4.164 1 96.56 283 ILE B CA 1
ATOM 6930 C C . ILE B 1 283 ? 1.917 -23.828 -5.238 1 96.56 283 ILE B C 1
ATOM 6932 O O . ILE B 1 283 ? 3.018 -24.359 -5.41 1 96.56 283 ILE B O 1
ATOM 6936 N N . GLY B 1 284 ? 0.849 -24.078 -5.926 1 96.81 284 GLY B N 1
ATOM 6937 C CA . GLY B 1 284 ? 0.922 -25.078 -6.977 1 96.81 284 GLY B CA 1
ATOM 6938 C C . GLY B 1 284 ? 1.725 -24.625 -8.18 1 96.81 284 GLY B C 1
ATOM 6939 O O . GLY B 1 284 ? 2.432 -25.422 -8.797 1 96.81 284 GLY B O 1
ATOM 6940 N N . THR B 1 285 ? 1.661 -23.328 -8.438 1 96 285 THR B N 1
ATOM 6941 C CA . THR B 1 285 ? 2.336 -22.844 -9.633 1 96 285 THR B CA 1
ATOM 6942 C C . THR B 1 285 ? 3.805 -22.547 -9.352 1 96 285 THR B C 1
ATOM 6944 O O . THR B 1 285 ? 4.652 -22.656 -10.234 1 96 285 THR B O 1
ATOM 6947 N N . SER B 1 286 ? 4.102 -22.141 -8.133 1 93.38 286 SER B N 1
ATOM 6948 C CA . SER B 1 286 ? 5.48 -21.812 -7.793 1 93.38 286 SER B CA 1
ATOM 6949 C C . SER B 1 286 ? 5.707 -21.875 -6.285 1 93.38 286 SER B C 1
ATOM 6951 O O . SER B 1 286 ? 5.684 -20.844 -5.605 1 93.38 286 SER B O 1
ATOM 6953 N N . TYR B 1 287 ? 6.215 -22.969 -5.746 1 94.31 287 TYR B N 1
ATOM 6954 C CA . TYR B 1 287 ? 6.258 -23.156 -4.301 1 94.31 287 TYR B CA 1
ATOM 6955 C C . TYR B 1 287 ? 7.637 -22.812 -3.748 1 94.31 287 TYR B C 1
ATOM 6957 O O . TYR B 1 287 ? 7.801 -22.625 -2.541 1 94.31 287 TYR B O 1
ATOM 6965 N N . THR B 1 288 ? 8.656 -22.656 -4.562 1 93.94 288 THR B N 1
ATOM 6966 C CA . THR B 1 288 ? 10.023 -22.5 -4.074 1 93.94 288 THR B CA 1
ATOM 6967 C C . THR B 1 288 ? 10.18 -21.188 -3.309 1 93.94 288 THR B C 1
ATOM 6969 O O . THR B 1 288 ? 9.531 -20.203 -3.627 1 93.94 288 THR B O 1
ATOM 6972 N N . PRO B 1 289 ? 11.078 -21.125 -2.361 1 94.06 289 PRO B N 1
ATOM 6973 C CA . PRO B 1 289 ? 11.25 -19.969 -1.491 1 94.06 289 PRO B CA 1
ATOM 6974 C C . PRO B 1 289 ? 11.609 -18.703 -2.266 1 94.06 289 PRO B C 1
ATOM 6976 O O . PRO B 1 289 ? 11.141 -17.609 -1.922 1 94.06 289 PRO B O 1
ATOM 6979 N N . HIS B 1 290 ? 12.359 -18.781 -3.289 1 90.75 290 HIS B N 1
ATOM 6980 C CA . HIS B 1 290 ? 12.836 -17.594 -4.004 1 90.75 290 HIS B CA 1
ATOM 6981 C C . HIS B 1 290 ? 11.695 -16.906 -4.742 1 90.75 290 HIS B C 1
ATOM 6983 O O . HIS B 1 290 ? 11.82 -15.734 -5.125 1 90.75 290 HIS B O 1
ATOM 6989 N N . ASN B 1 291 ? 10.57 -17.547 -4.891 1 92.19 291 ASN B N 1
ATOM 6990 C CA . ASN B 1 291 ? 9.445 -17 -5.633 1 92.19 291 ASN B CA 1
ATOM 6991 C C . ASN B 1 291 ? 8.43 -16.344 -4.699 1 92.19 291 ASN B C 1
ATOM 6993 O O . ASN B 1 291 ? 7.297 -16.062 -5.102 1 92.19 291 ASN B O 1
ATOM 6997 N N . SER B 1 292 ? 8.836 -16.062 -3.504 1 93.94 292 SER B N 1
ATOM 6998 C CA . SER B 1 292 ? 7.949 -15.477 -2.5 1 93.94 292 SER B CA 1
ATOM 6999 C C . SER B 1 292 ? 7.324 -14.172 -3 1 93.94 292 SER B C 1
ATOM 7001 O O . SER B 1 292 ? 6.105 -14.008 -2.947 1 93.94 292 SER B O 1
ATOM 7003 N N . PRO B 1 293 ? 8.07 -13.234 -3.561 1 91.44 293 PRO B N 1
ATOM 7004 C CA . PRO B 1 293 ? 7.438 -12.008 -4.062 1 91.44 293 PRO B CA 1
ATOM 7005 C C . PRO B 1 293 ? 6.414 -12.281 -5.16 1 91.44 293 PRO B C 1
ATOM 7007 O O . PRO B 1 293 ? 5.363 -11.641 -5.199 1 91.44 293 PRO B O 1
ATOM 7010 N N . GLY B 1 294 ? 6.754 -13.242 -5.988 1 92.75 294 GLY B N 1
ATOM 7011 C CA . GLY B 1 294 ? 5.832 -13.625 -7.047 1 92.75 294 GLY B CA 1
ATOM 7012 C C . GLY B 1 294 ? 4.547 -14.234 -6.527 1 92.75 294 GLY B C 1
ATOM 7013 O O . GLY B 1 294 ? 3.463 -13.945 -7.039 1 92.75 294 GLY B O 1
ATOM 7014 N N . ARG B 1 295 ? 4.629 -15.047 -5.512 1 94.94 295 ARG B N 1
ATOM 7015 C CA . ARG B 1 295 ? 3.457 -15.688 -4.922 1 94.94 295 ARG B CA 1
ATOM 7016 C C . ARG B 1 295 ? 2.518 -14.656 -4.309 1 94.94 295 ARG B C 1
ATOM 7018 O O . ARG B 1 295 ? 1.301 -14.727 -4.488 1 94.94 295 ARG B O 1
ATOM 7025 N N . ARG B 1 296 ? 3.107 -13.719 -3.652 1 95 296 ARG B N 1
ATOM 7026 C CA . ARG B 1 296 ? 2.311 -12.656 -3.055 1 95 296 ARG B CA 1
ATOM 7027 C C . ARG B 1 296 ? 1.564 -11.859 -4.121 1 95 296 ARG B C 1
ATOM 7029 O O . ARG B 1 296 ? 0.374 -11.578 -3.975 1 95 296 ARG B O 1
ATOM 7036 N N . THR B 1 297 ? 2.271 -11.562 -5.176 1 95.62 297 THR B N 1
ATOM 7037 C CA . THR B 1 297 ? 1.688 -10.789 -6.266 1 95.62 297 THR B CA 1
ATOM 7038 C C . THR B 1 297 ? 0.592 -11.586 -6.969 1 95.62 297 THR B C 1
ATOM 7040 O O . THR B 1 297 ? -0.507 -11.078 -7.191 1 95.62 297 THR B O 1
ATOM 7043 N N . LEU B 1 298 ? 0.858 -12.812 -7.262 1 97.12 298 LEU B N 1
ATOM 7044 C CA . LEU B 1 298 ? -0.069 -13.617 -8.047 1 97.12 298 LEU B CA 1
ATOM 7045 C C . LEU B 1 298 ? -1.311 -13.969 -7.23 1 97.12 298 LEU B C 1
ATOM 7047 O O . LEU B 1 298 ? -2.406 -14.086 -7.781 1 97.12 298 LEU B O 1
ATOM 7051 N N . ALA B 1 299 ? -1.124 -14.078 -5.957 1 97.38 299 ALA B N 1
ATOM 7052 C CA . ALA B 1 299 ? -2.297 -14.289 -5.113 1 97.38 299 ALA B CA 1
ATOM 7053 C C . ALA B 1 299 ? -3.252 -13.102 -5.195 1 97.38 299 ALA B C 1
ATOM 7055 O O . ALA B 1 299 ? -4.473 -13.281 -5.207 1 97.38 299 ALA B O 1
ATOM 7056 N N . LYS B 1 300 ? -2.713 -11.906 -5.203 1 97.5 300 LYS B N 1
ATOM 7057 C CA . LYS B 1 300 ? -3.537 -10.711 -5.391 1 97.5 300 LYS B CA 1
ATOM 7058 C C . LYS B 1 300 ? -4.25 -10.75 -6.742 1 97.5 300 LYS B C 1
ATOM 7060 O O . LYS B 1 300 ? -5.441 -10.445 -6.828 1 97.5 300 LYS B O 1
ATOM 7065 N N . ILE B 1 301 ? -3.506 -11.141 -7.75 1 98.25 301 ILE B N 1
ATOM 7066 C CA . ILE B 1 301 ? -4.039 -11.18 -9.109 1 98.25 301 ILE B CA 1
ATOM 7067 C C . ILE B 1 301 ? -5.207 -12.156 -9.18 1 98.25 301 ILE B C 1
ATOM 7069 O O . ILE B 1 301 ? -6.262 -11.844 -9.727 1 98.25 301 ILE B O 1
ATOM 7073 N N . ASN B 1 302 ? -4.992 -13.328 -8.609 1 98 302 ASN B N 1
ATOM 7074 C CA . ASN B 1 302 ? -6.062 -14.32 -8.586 1 98 302 ASN B CA 1
ATOM 7075 C C . ASN B 1 302 ? -7.301 -13.789 -7.863 1 98 302 ASN B C 1
ATOM 7077 O O . ASN B 1 302 ? -8.43 -14.055 -8.281 1 98 302 ASN B O 1
ATOM 7081 N N . SER B 1 303 ? -7.043 -13.094 -6.809 1 97.81 303 SER B N 1
ATOM 7082 C CA . SER B 1 303 ? -8.148 -12.516 -6.051 1 97.81 303 SER B CA 1
ATOM 7083 C C . SER B 1 303 ? -8.883 -11.453 -6.863 1 97.81 303 SER B C 1
ATOM 7085 O O . SER B 1 303 ? -10.109 -11.383 -6.844 1 97.81 303 SER B O 1
ATOM 7087 N N . LEU B 1 304 ? -8.109 -10.625 -7.531 1 98.38 304 LEU B N 1
ATOM 7088 C CA . LEU B 1 304 ? -8.703 -9.602 -8.391 1 98.38 304 LEU B CA 1
ATOM 7089 C C . LEU B 1 304 ? -9.562 -10.242 -9.477 1 98.38 304 LEU B C 1
ATOM 7091 O O . LEU B 1 304 ? -10.672 -9.773 -9.742 1 98.38 304 LEU B O 1
ATOM 7095 N N . ILE B 1 305 ? -9.062 -11.266 -10.062 1 98.38 305 ILE B N 1
ATOM 7096 C CA . ILE B 1 305 ? -9.781 -11.977 -11.125 1 98.38 305 ILE B CA 1
ATOM 7097 C C . ILE B 1 305 ? -11.109 -12.492 -10.586 1 98.38 305 ILE B C 1
ATOM 7099 O O . ILE B 1 305 ? -12.148 -12.32 -11.234 1 98.38 305 ILE B O 1
ATOM 7103 N N . THR B 1 306 ? -11.086 -13.102 -9.445 1 96.88 306 THR B N 1
ATOM 7104 C CA . THR B 1 306 ? -12.281 -13.688 -8.844 1 96.88 306 THR B CA 1
ATOM 7105 C C . THR B 1 306 ? -13.344 -12.617 -8.617 1 96.88 306 THR B C 1
ATOM 7107 O O . THR B 1 306 ? -14.516 -12.812 -8.961 1 96.88 306 THR B O 1
ATOM 7110 N N . ILE B 1 307 ? -12.969 -11.484 -8.094 1 97.31 307 ILE B N 1
ATOM 7111 C CA . ILE B 1 307 ? -13.906 -10.414 -7.777 1 97.31 307 ILE B CA 1
ATOM 7112 C C . ILE B 1 307 ? -14.469 -9.82 -9.062 1 97.31 307 ILE B C 1
ATOM 7114 O O . ILE B 1 307 ? -15.68 -9.617 -9.18 1 97.31 307 ILE B O 1
ATOM 7118 N N . ILE B 1 308 ? -13.609 -9.555 -10 1 97.88 308 ILE B N 1
ATOM 7119 C CA . ILE B 1 308 ? -14.031 -8.938 -11.25 1 97.88 308 ILE B CA 1
ATOM 7120 C C . ILE B 1 308 ? -14.945 -9.898 -12.016 1 97.88 308 ILE B C 1
ATOM 7122 O O . ILE B 1 308 ? -15.922 -9.477 -12.633 1 97.88 308 ILE B O 1
ATOM 7126 N N . ASP B 1 309 ? -14.578 -11.148 -11.961 1 96.12 309 ASP B N 1
ATOM 7127 C CA . ASP B 1 309 ? -15.438 -12.172 -12.555 1 96.12 309 ASP B CA 1
ATOM 7128 C C . ASP B 1 309 ? -16.844 -12.125 -11.953 1 96.12 309 ASP B C 1
ATOM 7130 O O . ASP B 1 309 ? -17.828 -12.203 -12.68 1 96.12 309 ASP B O 1
ATOM 7134 N N . ASP B 1 310 ? -16.953 -12.062 -10.641 1 94.81 310 ASP B N 1
ATOM 7135 C CA . ASP B 1 310 ? -18.25 -12.031 -9.953 1 94.81 310 ASP B CA 1
ATOM 7136 C C . ASP B 1 310 ? -19.031 -10.766 -10.312 1 94.81 310 ASP B C 1
ATOM 7138 O O . ASP B 1 310 ? -20.25 -10.789 -10.383 1 94.81 310 ASP B O 1
ATOM 7142 N N . VAL B 1 311 ? -18.328 -9.664 -10.562 1 96.44 311 VAL B N 1
ATOM 7143 C CA . VAL B 1 311 ? -18.984 -8.438 -11 1 96.44 311 VAL B CA 1
ATOM 7144 C C . VAL B 1 311 ? -19.672 -8.672 -12.352 1 96.44 311 VAL B C 1
ATOM 7146 O O . VAL B 1 311 ? -20.812 -8.273 -12.539 1 96.44 311 VAL B O 1
ATOM 7149 N N . TYR B 1 312 ? -19 -9.336 -13.242 1 96.12 312 TYR B N 1
ATOM 7150 C CA . TYR B 1 312 ? -19.516 -9.555 -14.586 1 96.12 312 TYR B CA 1
ATOM 7151 C C . TYR B 1 312 ? -20.578 -10.641 -14.586 1 96.12 312 TYR B C 1
ATOM 7153 O O . TYR B 1 312 ? -21.594 -10.516 -15.281 1 96.12 312 TYR B O 1
ATOM 7161 N N . ASP B 1 313 ? -20.453 -11.633 -13.797 1 90.81 313 ASP B N 1
ATOM 7162 C CA . ASP B 1 313 ? -21.297 -12.82 -13.844 1 90.81 313 ASP B CA 1
ATOM 7163 C C . ASP B 1 313 ? -22.578 -12.617 -13.039 1 90.81 313 ASP B C 1
ATOM 7165 O O . ASP B 1 313 ? -23.625 -13.195 -13.375 1 90.81 313 ASP B O 1
ATOM 7169 N N . VAL B 1 314 ? -22.484 -11.875 -12.031 1 89.19 314 VAL B N 1
ATOM 7170 C CA . VAL B 1 314 ? -23.578 -11.961 -11.055 1 89.19 314 VAL B CA 1
ATOM 7171 C C . VAL B 1 314 ? -24.172 -10.578 -10.82 1 89.19 314 VAL B C 1
ATOM 7173 O O . VAL B 1 314 ? -25.391 -10.406 -10.914 1 89.19 314 VAL B O 1
ATOM 7176 N N . TYR B 1 315 ? -23.438 -9.594 -10.664 1 92 315 TYR B N 1
ATOM 7177 C CA . TYR B 1 315 ? -23.938 -8.438 -9.93 1 92 315 TYR B CA 1
ATOM 7178 C C . TYR B 1 315 ? -24.156 -7.254 -10.867 1 92 315 TYR B C 1
ATOM 7180 O O . TYR B 1 315 ? -25.156 -6.539 -10.742 1 92 315 TYR B O 1
ATOM 7188 N N . GLY B 1 316 ? -23.281 -7.07 -11.82 1 94.25 316 GLY B N 1
ATOM 7189 C CA . GLY B 1 316 ? -23.344 -5.895 -12.672 1 94.25 316 GLY B CA 1
ATOM 7190 C C . GLY B 1 316 ? -24.453 -5.969 -13.711 1 94.25 316 GLY B C 1
ATOM 7191 O O . GLY B 1 316 ? -24.766 -7.051 -14.211 1 94.25 316 GLY B O 1
ATOM 7192 N N . THR B 1 317 ? -25.031 -4.828 -14 1 94.75 317 THR B N 1
ATOM 7193 C CA . THR B 1 317 ? -25.922 -4.734 -15.156 1 94.75 317 THR B CA 1
ATOM 7194 C C . THR B 1 317 ? -25.125 -4.586 -16.453 1 94.75 317 THR B C 1
ATOM 7196 O O . THR B 1 317 ? -23.953 -4.203 -16.422 1 94.75 317 THR B O 1
ATOM 7199 N N . LEU B 1 318 ? -25.719 -4.906 -17.531 1 95.25 318 LEU B N 1
ATOM 7200 C CA . LEU B 1 318 ? -25.016 -4.867 -18.797 1 95.25 318 LEU B CA 1
ATOM 7201 C C . LEU B 1 318 ? -24.453 -3.477 -19.078 1 95.25 318 LEU B C 1
ATOM 7203 O O . LEU B 1 318 ? -23.312 -3.34 -19.547 1 95.25 318 LEU B O 1
ATOM 7207 N N . ASP B 1 319 ? -25.219 -2.422 -18.797 1 94.81 319 ASP B N 1
ATOM 7208 C CA . ASP B 1 319 ? -24.75 -1.052 -19 1 94.81 319 ASP B CA 1
ATOM 7209 C C . ASP B 1 319 ? -23.562 -0.742 -18.094 1 94.81 319 ASP B C 1
ATOM 7211 O O . ASP B 1 319 ? -22.594 -0.125 -18.547 1 94.81 319 ASP B O 1
ATOM 7215 N N . GLU B 1 320 ? -23.688 -1.117 -16.844 1 95.38 320 GLU B N 1
ATOM 7216 C CA . GLU B 1 320 ? -22.594 -0.932 -15.906 1 95.38 320 GLU B CA 1
ATOM 7217 C C . GLU B 1 320 ? -21.328 -1.654 -16.375 1 95.38 320 GLU B C 1
ATOM 7219 O O . GLU B 1 320 ? -20.219 -1.111 -16.281 1 95.38 320 GLU B O 1
ATOM 7224 N N . LEU B 1 321 ? -21.547 -2.863 -16.875 1 97.44 321 LEU B N 1
ATOM 7225 C CA . LEU B 1 321 ? -20.422 -3.691 -17.297 1 97.44 321 LEU B CA 1
ATOM 7226 C C . LEU B 1 321 ? -19.734 -3.092 -18.516 1 97.44 321 LEU B C 1
ATOM 7228 O O . LEU B 1 321 ? -18.516 -3.18 -18.656 1 97.44 321 LEU B O 1
ATOM 7232 N N . GLN B 1 322 ? -20.469 -2.541 -19.406 1 97.06 322 GLN B N 1
ATOM 7233 C CA . GLN B 1 322 ? -19.906 -1.848 -20.562 1 97.06 322 GLN B CA 1
ATOM 7234 C C . GLN B 1 322 ? -19.031 -0.672 -20.125 1 97.06 322 GLN B C 1
ATOM 7236 O O . GLN B 1 322 ? -17.922 -0.49 -20.625 1 97.06 322 GLN B O 1
ATOM 7241 N N . GLN B 1 323 ? -19.562 0.113 -19.188 1 96.38 323 GLN B N 1
ATOM 7242 C CA . GLN B 1 323 ? -18.812 1.255 -18.672 1 96.38 323 GLN B CA 1
ATOM 7243 C C . GLN B 1 323 ? -17.562 0.802 -17.938 1 96.38 323 GLN B C 1
ATOM 7245 O O . GLN B 1 323 ? -16.5 1.421 -18.062 1 96.38 323 GLN B O 1
ATOM 7250 N N . PHE B 1 324 ? -17.734 -0.223 -17.156 1 97.19 324 PHE B N 1
ATOM 7251 C CA . PHE B 1 324 ? -16.625 -0.778 -16.406 1 97.19 324 PHE B CA 1
ATOM 7252 C C . PHE B 1 324 ? -15.516 -1.246 -17.344 1 97.19 324 PHE B C 1
ATOM 7254 O O . PHE B 1 324 ? -14.336 -0.979 -17.125 1 97.19 324 PHE B O 1
ATOM 7261 N N . THR B 1 325 ? -15.891 -1.942 -18.406 1 97.94 325 THR B N 1
ATOM 7262 C CA . THR B 1 325 ? -14.945 -2.432 -19.406 1 97.94 325 THR B CA 1
ATOM 7263 C C . THR B 1 325 ? -14.227 -1.269 -20.094 1 97.94 325 THR B C 1
ATOM 7265 O O . THR B 1 325 ? -13.023 -1.334 -20.328 1 97.94 325 THR B O 1
ATOM 7268 N N . GLU B 1 326 ? -14.93 -0.232 -20.406 1 96.31 326 GLU B N 1
ATOM 7269 C CA . GLU B 1 326 ? -14.336 0.948 -21.031 1 96.31 326 GLU B CA 1
ATOM 7270 C C . GLU B 1 326 ? -13.312 1.601 -20.109 1 96.31 326 GLU B C 1
ATOM 7272 O O . GLU B 1 326 ? -12.25 2.041 -20.578 1 96.31 326 GLU B O 1
ATOM 7277 N N . ALA B 1 327 ? -13.664 1.711 -18.859 1 95.88 327 ALA B N 1
ATOM 7278 C CA . ALA B 1 327 ? -12.75 2.293 -17.875 1 95.88 327 ALA B CA 1
ATOM 7279 C C . ALA B 1 327 ? -11.438 1.508 -17.812 1 95.88 327 ALA B C 1
ATOM 7281 O O . ALA B 1 327 ? -10.359 2.098 -17.75 1 95.88 327 ALA B O 1
ATOM 7282 N N . ILE B 1 328 ? -11.5 0.19 -17.844 1 97 328 ILE B N 1
ATOM 7283 C CA . ILE B 1 328 ? -10.32 -0.669 -17.781 1 97 328 ILE B CA 1
ATOM 7284 C C . ILE B 1 328 ? -9.555 -0.599 -19.094 1 97 328 ILE B C 1
ATOM 7286 O O . ILE B 1 328 ? -8.32 -0.512 -19.094 1 97 328 ILE B O 1
ATOM 7290 N N . ASP B 1 329 ? -10.289 -0.64 -20.188 1 96.75 329 ASP B N 1
ATOM 7291 C CA . ASP B 1 329 ? -9.656 -0.6 -21.5 1 96.75 329 ASP B CA 1
ATOM 7292 C C . ASP B 1 329 ? -8.867 0.692 -21.688 1 96.75 329 ASP B C 1
ATOM 7294 O O . ASP B 1 329 ? -7.754 0.672 -22.219 1 96.75 329 ASP B O 1
ATOM 7298 N N . ARG B 1 330 ? -9.391 1.763 -21.25 1 94.19 330 ARG B N 1
ATOM 7299 C CA . ARG B 1 330 ? -8.719 3.057 -21.344 1 94.19 330 ARG B CA 1
ATOM 7300 C C . ARG B 1 330 ? -7.691 3.232 -20.234 1 94.19 330 ARG B C 1
ATOM 7302 O O . ARG B 1 330 ? -6.809 4.086 -20.328 1 94.19 330 ARG B O 1
ATOM 7309 N N . TRP B 1 331 ? -7.863 2.424 -19.234 1 95.5 331 TRP B N 1
ATOM 7310 C CA . TRP B 1 331 ? -7.062 2.564 -18.016 1 95.5 331 TRP B CA 1
ATOM 7311 C C . TRP B 1 331 ? -7.074 4.008 -17.531 1 95.5 331 TRP B C 1
ATOM 7313 O O . TRP B 1 331 ? -6.02 4.602 -17.297 1 95.5 331 TRP B O 1
ATOM 7323 N N . ASP B 1 332 ? -8.227 4.629 -17.422 1 91.38 332 ASP B N 1
ATOM 7324 C CA . ASP B 1 332 ? -8.43 6.039 -17.094 1 91.38 332 ASP B CA 1
ATOM 7325 C C . ASP B 1 332 ? -9.32 6.195 -15.867 1 91.38 332 ASP B C 1
ATOM 7327 O O . ASP B 1 332 ? -10.523 5.918 -15.922 1 91.38 332 ASP B O 1
ATOM 7331 N N . ILE B 1 333 ? -8.758 6.664 -14.836 1 92.19 333 ILE B N 1
ATOM 7332 C CA . ILE B 1 333 ? -9.445 6.789 -13.555 1 92.19 333 ILE B CA 1
ATOM 7333 C C . ILE B 1 333 ? -10.477 7.914 -13.625 1 92.19 333 ILE B C 1
ATOM 7335 O O . ILE B 1 333 ? -11.406 7.965 -12.812 1 92.19 333 ILE B O 1
ATOM 7339 N N . ASN B 1 334 ? -10.414 8.797 -14.57 1 90.44 334 ASN B N 1
ATOM 7340 C CA . ASN B 1 334 ? -11.297 9.953 -14.664 1 90.44 334 ASN B CA 1
ATOM 7341 C C . ASN B 1 334 ? -12.695 9.562 -15.125 1 90.44 334 ASN B C 1
ATOM 7343 O O . ASN B 1 334 ? -13.648 10.328 -14.969 1 90.44 334 ASN B O 1
ATOM 7347 N N . VAL B 1 335 ? -12.875 8.406 -15.625 1 89.06 335 VAL B N 1
ATOM 7348 C CA . VAL B 1 335 ? -14.156 8.023 -16.203 1 89.06 335 VAL B CA 1
ATOM 7349 C C . VAL B 1 335 ? -15.008 7.32 -15.148 1 89.06 335 VAL B C 1
ATOM 7351 O O . VAL B 1 335 ? -16.172 7.016 -15.383 1 89.06 335 VAL B O 1
ATOM 7354 N N . ILE B 1 336 ? -14.555 7.199 -13.914 1 85.94 336 ILE B N 1
ATOM 7355 C CA . ILE B 1 336 ? -15.234 6.316 -12.977 1 85.94 336 ILE B CA 1
ATOM 7356 C C . ILE B 1 336 ? -16.297 7.098 -12.195 1 85.94 336 ILE B C 1
ATOM 7358 O O . ILE B 1 336 ? -17.094 6.516 -11.461 1 85.94 336 ILE B O 1
ATOM 7362 N N . GLU B 1 337 ? -16.297 8.336 -12.352 1 84.12 337 GLU B N 1
ATOM 7363 C CA . GLU B 1 337 ? -17.266 9.148 -11.609 1 84.12 337 GLU B CA 1
ATOM 7364 C C . GLU B 1 337 ? -18.703 8.719 -11.914 1 84.12 337 GLU B C 1
ATOM 7366 O O . GLU B 1 337 ? -19.578 8.828 -11.062 1 84.12 337 GLU B O 1
ATOM 7371 N N . GLU B 1 338 ? -18.922 8.086 -13.086 1 85.5 338 GLU B N 1
ATOM 7372 C CA . GLU B 1 338 ? -20.266 7.723 -13.508 1 85.5 338 GLU B CA 1
ATOM 7373 C C . GLU B 1 338 ? -20.625 6.312 -13.039 1 85.5 338 GLU B C 1
ATOM 7375 O O . GLU B 1 338 ? -21.797 5.906 -13.117 1 85.5 338 GLU B O 1
ATOM 7380 N N . LEU B 1 339 ? -19.688 5.574 -12.492 1 92.44 339 LEU B N 1
ATOM 7381 C CA . LEU B 1 339 ? -19.922 4.207 -12.047 1 92.44 339 LEU B CA 1
ATOM 7382 C C . LEU B 1 339 ? -20.594 4.188 -10.68 1 92.44 339 LEU B C 1
ATOM 7384 O O . LEU B 1 339 ? -20.406 5.105 -9.875 1 92.44 339 LEU B O 1
ATOM 7388 N N . PRO B 1 340 ? -21.5 3.23 -10.477 1 92.44 340 PRO B N 1
ATOM 7389 C CA . PRO B 1 340 ? -22.062 3.111 -9.125 1 92.44 340 PRO B CA 1
ATOM 7390 C C . PRO B 1 340 ? -20.984 2.877 -8.07 1 92.44 340 PRO B C 1
ATOM 7392 O O . PRO B 1 340 ? -19.859 2.498 -8.398 1 92.44 340 PRO B O 1
ATOM 7395 N N . ASP B 1 341 ? -21.266 3.037 -6.809 1 89.56 341 ASP B N 1
ATOM 7396 C CA . ASP B 1 341 ? -20.312 3.055 -5.707 1 89.56 341 ASP B CA 1
ATOM 7397 C C . ASP B 1 341 ? -19.562 1.726 -5.605 1 89.56 341 ASP B C 1
ATOM 7399 O O . ASP B 1 341 ? -18.344 1.703 -5.43 1 89.56 341 ASP B O 1
ATOM 7403 N N . TYR B 1 342 ? -20.312 0.636 -5.711 1 92.81 342 TYR B N 1
ATOM 7404 C CA . TYR B 1 342 ? -19.641 -0.649 -5.555 1 92.81 342 TYR B CA 1
ATOM 7405 C C . TYR B 1 342 ? -18.609 -0.863 -6.656 1 92.81 342 TYR B C 1
ATOM 7407 O O . TYR B 1 342 ? -17.547 -1.444 -6.418 1 92.81 342 TYR B O 1
ATOM 7415 N N . MET B 1 343 ? -18.891 -0.374 -7.844 1 95 343 MET B N 1
ATOM 7416 C CA . MET B 1 343 ? -18 -0.557 -8.984 1 95 343 MET B CA 1
ATOM 7417 C C . MET B 1 343 ? -16.797 0.372 -8.891 1 95 343 MET B C 1
ATOM 7419 O O . MET B 1 343 ? -15.711 0.031 -9.352 1 95 343 MET B O 1
ATOM 7423 N N . LYS B 1 344 ? -17 1.573 -8.312 1 94.81 344 LYS B N 1
ATOM 7424 C CA . LYS B 1 344 ? -15.867 2.459 -8.047 1 94.81 344 LYS B CA 1
ATOM 7425 C C . LYS B 1 344 ? -14.867 1.804 -7.102 1 94.81 344 LYS B C 1
ATOM 7427 O O . LYS B 1 344 ? -13.656 1.85 -7.34 1 94.81 344 LYS B O 1
ATOM 7432 N N . ILE B 1 345 ? -15.422 1.238 -6.074 1 96.31 345 ILE B N 1
ATOM 7433 C CA . ILE B 1 345 ? -14.594 0.57 -5.074 1 96.31 345 ILE B CA 1
ATOM 7434 C C . ILE B 1 345 ? -13.844 -0.59 -5.719 1 96.31 345 ILE B C 1
ATOM 7436 O O . ILE B 1 345 ? -12.633 -0.74 -5.523 1 96.31 345 ILE B O 1
ATOM 7440 N N . CYS B 1 346 ? -14.555 -1.353 -6.52 1 97.06 346 CYS B N 1
ATOM 7441 C CA . CYS B 1 346 ? -13.945 -2.477 -7.219 1 97.06 346 CYS B CA 1
ATOM 7442 C C . CYS B 1 346 ? -12.852 -1.996 -8.172 1 97.06 346 CYS B C 1
ATOM 7444 O O . CYS B 1 346 ? -11.727 -2.496 -8.133 1 97.06 346 CYS B O 1
ATOM 7446 N N . PHE B 1 347 ? -13.172 -0.97 -8.977 1 97.25 347 PHE B N 1
ATOM 7447 C CA . PHE B 1 347 ? -12.242 -0.449 -9.977 1 97.25 347 PHE B CA 1
ATOM 7448 C C . PHE B 1 347 ? -10.992 0.118 -9.305 1 97.25 347 PHE B C 1
ATOM 7450 O O . PHE B 1 347 ? -9.875 -0.19 -9.711 1 97.25 347 PHE B O 1
ATOM 7457 N N . LEU B 1 348 ? -11.164 0.887 -8.336 1 96.75 348 LEU B N 1
ATOM 7458 C CA . LEU B 1 348 ? -10.031 1.579 -7.727 1 96.75 348 LEU B CA 1
ATOM 7459 C C . LEU B 1 348 ? -9.133 0.598 -6.977 1 96.75 348 LEU B C 1
ATOM 7461 O O . LEU B 1 348 ? -7.91 0.732 -7 1 96.75 348 LEU B O 1
ATOM 7465 N N . GLY B 1 349 ? -9.781 -0.366 -6.223 1 96.88 349 GLY B N 1
ATOM 7466 C CA . GLY B 1 349 ? -8.977 -1.405 -5.602 1 96.88 349 GLY B CA 1
ATOM 7467 C C . GLY B 1 349 ? -8.133 -2.182 -6.594 1 96.88 349 GLY B C 1
ATOM 7468 O O . GLY B 1 349 ? -6.953 -2.436 -6.352 1 96.88 349 GLY B O 1
ATOM 7469 N N . PHE B 1 350 ? -8.812 -2.518 -7.707 1 97.88 350 PHE B N 1
ATOM 7470 C CA . PHE B 1 350 ? -8.148 -3.207 -8.812 1 97.88 350 PHE B CA 1
ATOM 7471 C C . PHE B 1 350 ? -7.078 -2.326 -9.438 1 97.88 350 PHE B C 1
ATOM 7473 O O . PHE B 1 350 ? -5.914 -2.727 -9.531 1 97.88 350 PHE B O 1
ATOM 7480 N N . TYR B 1 351 ? -7.355 -1.168 -9.797 1 97.75 351 TYR B N 1
ATOM 7481 C CA . TYR B 1 351 ? -6.523 -0.192 -10.492 1 97.75 351 TYR B CA 1
ATOM 7482 C C . TYR B 1 351 ? -5.277 0.142 -9.672 1 97.75 351 TYR B C 1
ATOM 7484 O O . TYR B 1 351 ? -4.16 0.102 -10.195 1 97.75 351 TYR B O 1
ATOM 7492 N N . ASN B 1 352 ? -5.445 0.461 -8.445 1 96.94 352 ASN B N 1
ATOM 7493 C CA . ASN B 1 352 ? -4.336 0.797 -7.559 1 96.94 352 ASN B CA 1
ATOM 7494 C C . ASN B 1 352 ? -3.383 -0.382 -7.379 1 96.94 352 ASN B C 1
ATOM 7496 O O . ASN B 1 352 ? -2.164 -0.2 -7.344 1 96.94 352 ASN B O 1
ATOM 7500 N N . THR B 1 353 ? -3.963 -1.57 -7.246 1 97.88 353 THR B N 1
ATOM 7501 C CA . THR B 1 353 ? -3.145 -2.762 -7.043 1 97.88 353 THR B CA 1
ATOM 7502 C C . THR B 1 353 ? -2.24 -3.008 -8.25 1 97.88 353 THR B C 1
ATOM 7504 O O . THR B 1 353 ? -1.039 -3.238 -8.086 1 97.88 353 THR B O 1
ATOM 7507 N N . ILE B 1 354 ? -2.766 -2.916 -9.43 1 98.06 354 ILE B N 1
ATOM 7508 C CA . ILE B 1 354 ? -1.999 -3.193 -10.641 1 98.06 354 ILE B CA 1
ATOM 7509 C C . ILE B 1 354 ? -0.938 -2.115 -10.836 1 98.06 354 ILE B C 1
ATOM 7511 O O . ILE B 1 354 ? 0.196 -2.412 -11.219 1 98.06 354 ILE B O 1
ATOM 7515 N N . ASN B 1 355 ? -1.301 -0.889 -10.586 1 96.44 355 ASN B N 1
ATOM 7516 C CA . ASN B 1 355 ? -0.33 0.193 -10.703 1 96.44 355 ASN B CA 1
ATOM 7517 C C . ASN B 1 355 ? 0.819 0.026 -9.711 1 96.44 355 ASN B C 1
ATOM 7519 O O . ASN B 1 355 ? 1.971 0.325 -10.039 1 96.44 355 ASN B O 1
ATOM 7523 N N . GLU B 1 356 ? 0.484 -0.388 -8.555 1 95.56 356 GLU B N 1
ATOM 7524 C CA . GLU B 1 356 ? 1.516 -0.608 -7.543 1 95.56 356 GLU B CA 1
ATOM 7525 C C . GLU B 1 356 ? 2.457 -1.737 -7.957 1 95.56 356 GLU B C 1
ATOM 7527 O O . GLU B 1 356 ? 3.672 -1.638 -7.773 1 95.56 356 GLU B O 1
ATOM 7532 N N . ILE B 1 357 ? 1.863 -2.793 -8.469 1 95.88 357 ILE B N 1
ATOM 7533 C CA . ILE B 1 357 ? 2.674 -3.91 -8.938 1 95.88 357 ILE B CA 1
ATOM 7534 C C . ILE B 1 357 ? 3.604 -3.439 -10.055 1 95.88 357 ILE B C 1
ATOM 7536 O O . ILE B 1 357 ? 4.793 -3.771 -10.062 1 95.88 357 ILE B O 1
ATOM 7540 N N . SER B 1 358 ? 3.096 -2.693 -10.984 1 94.88 358 SER B N 1
ATOM 7541 C CA . SER B 1 358 ? 3.885 -2.158 -12.086 1 94.88 358 SER B CA 1
ATOM 7542 C C . SER B 1 358 ? 4.996 -1.242 -11.578 1 94.88 358 SER B C 1
ATOM 7544 O O . SER B 1 358 ? 6.105 -1.255 -12.109 1 94.88 358 SER B O 1
ATOM 7546 N N . TYR B 1 359 ? 4.656 -0.467 -10.555 1 95 359 TYR B N 1
ATOM 7547 C CA . TYR B 1 359 ? 5.625 0.448 -9.961 1 95 359 TYR B CA 1
ATOM 7548 C C . TYR B 1 359 ? 6.781 -0.318 -9.328 1 95 359 TYR B C 1
ATOM 7550 O O . TYR B 1 359 ? 7.945 0.056 -9.492 1 95 359 TYR B O 1
ATOM 7558 N N . ASP B 1 360 ? 6.473 -1.346 -8.648 1 93.12 360 ASP B N 1
ATOM 7559 C CA . ASP B 1 360 ? 7.496 -2.174 -8.016 1 93.12 360 ASP B CA 1
ATOM 7560 C C . ASP B 1 360 ? 8.445 -2.766 -9.062 1 93.12 360 ASP B C 1
ATOM 7562 O O . ASP B 1 360 ? 9.656 -2.793 -8.859 1 93.12 360 ASP B O 1
ATOM 7566 N N . ILE B 1 361 ? 7.871 -3.223 -10.133 1 92.62 361 ILE B N 1
ATOM 7567 C CA . ILE B 1 361 ? 8.688 -3.809 -11.188 1 92.62 361 ILE B CA 1
ATOM 7568 C C . ILE B 1 361 ? 9.578 -2.732 -11.812 1 92.62 361 ILE B C 1
ATOM 7570 O O . ILE B 1 361 ? 10.758 -2.969 -12.078 1 92.62 361 ILE B O 1
ATOM 7574 N N . LEU B 1 362 ? 9.016 -1.562 -11.992 1 92.88 362 LEU B N 1
ATOM 7575 C CA . LEU B 1 362 ? 9.781 -0.453 -12.555 1 92.88 362 LEU B CA 1
ATOM 7576 C C . LEU B 1 362 ? 10.969 -0.103 -11.664 1 92.88 362 LEU B C 1
ATOM 7578 O O . LEU B 1 362 ? 12.094 0.029 -12.141 1 92.88 362 LEU B O 1
ATOM 7582 N N . THR B 1 363 ? 10.75 0.061 -10.391 1 92.88 363 THR B N 1
ATOM 7583 C CA . THR B 1 363 ? 11.797 0.489 -9.469 1 92.88 363 THR B CA 1
ATOM 7584 C C . THR B 1 363 ? 12.836 -0.613 -9.281 1 92.88 363 THR B C 1
ATOM 7586 O O . THR B 1 363 ? 14.023 -0.33 -9.086 1 92.88 363 THR B O 1
ATOM 7589 N N . ASN B 1 364 ? 12.438 -1.869 -9.406 1 89.75 364 ASN B N 1
ATOM 7590 C CA . ASN B 1 364 ? 13.352 -2.982 -9.18 1 89.75 364 ASN B CA 1
ATOM 7591 C C . ASN B 1 364 ? 14.141 -3.326 -10.445 1 89.75 364 ASN B C 1
ATOM 7593 O O . ASN B 1 364 ? 15.305 -3.729 -10.367 1 89.75 364 ASN B O 1
ATOM 7597 N N . THR B 1 365 ? 13.484 -3.189 -11.617 1 90.19 365 THR B N 1
ATOM 7598 C CA . THR B 1 365 ? 14.109 -3.73 -12.82 1 90.19 365 THR B CA 1
ATOM 7599 C C . THR B 1 365 ? 14.469 -2.611 -13.789 1 90.19 365 THR B C 1
ATOM 7601 O O . THR B 1 365 ? 15.242 -2.818 -14.727 1 90.19 365 THR B O 1
ATOM 7604 N N . GLY B 1 366 ? 13.852 -1.479 -13.641 1 89.12 366 GLY B N 1
ATOM 7605 C CA . GLY B 1 366 ? 14.07 -0.377 -14.562 1 89.12 366 GLY B CA 1
ATOM 7606 C C . GLY B 1 366 ? 13.18 -0.442 -15.789 1 89.12 366 GLY B C 1
ATOM 7607 O O . GLY B 1 366 ? 13.273 0.412 -16.672 1 89.12 366 GLY B O 1
ATOM 7608 N N . HIS B 1 367 ? 12.242 -1.458 -15.805 1 90.88 367 HIS B N 1
ATOM 7609 C CA . HIS B 1 367 ? 11.383 -1.624 -16.969 1 90.88 367 HIS B CA 1
ATOM 7610 C C . HIS B 1 367 ? 9.938 -1.248 -16.656 1 90.88 367 HIS B C 1
ATOM 7612 O O . HIS B 1 367 ? 9.398 -1.671 -15.633 1 90.88 367 HIS B O 1
ATOM 7618 N N . TYR B 1 368 ? 9.375 -0.399 -17.469 1 91.94 368 TYR B N 1
ATOM 7619 C CA . TYR B 1 368 ? 7.977 -0.011 -17.328 1 91.94 368 TYR B CA 1
ATOM 7620 C C . TYR B 1 368 ? 7.07 -0.981 -18.078 1 91.94 368 TYR B C 1
ATOM 7622 O O . TYR B 1 368 ? 6.926 -0.889 -19.297 1 91.94 368 TYR B O 1
ATOM 7630 N N . ILE B 1 369 ? 6.328 -1.846 -17.391 1 92.94 369 ILE B N 1
ATOM 7631 C CA . ILE B 1 369 ? 5.66 -2.969 -18.031 1 92.94 369 ILE B CA 1
ATOM 7632 C C . ILE B 1 369 ? 4.145 -2.795 -17.938 1 92.94 369 ILE B C 1
ATOM 7634 O O . ILE B 1 369 ? 3.385 -3.684 -18.328 1 92.94 369 ILE B O 1
ATOM 7638 N N . LEU B 1 370 ? 3.586 -1.684 -17.469 1 94.75 370 LEU B N 1
ATOM 7639 C CA . LEU B 1 370 ? 2.16 -1.465 -17.25 1 94.75 370 LEU B CA 1
ATOM 7640 C C . LEU B 1 370 ? 1.376 -1.676 -18.531 1 94.75 370 LEU B C 1
ATOM 7642 O O . LEU B 1 370 ? 0.268 -2.217 -18.516 1 94.75 370 LEU B O 1
ATOM 7646 N N . PRO B 1 371 ? 1.875 -1.272 -19.688 1 94.31 371 PRO B N 1
ATOM 7647 C CA . PRO B 1 371 ? 1.106 -1.466 -20.922 1 94.31 371 PRO B CA 1
ATOM 7648 C C . PRO B 1 371 ? 0.762 -2.932 -21.188 1 94.31 371 PRO B C 1
ATOM 7650 O O . PRO B 1 371 ? -0.311 -3.234 -21.703 1 94.31 371 PRO B O 1
ATOM 7653 N N . TYR B 1 372 ? 1.608 -3.855 -20.781 1 94.69 372 TYR B N 1
ATOM 7654 C CA . TYR B 1 372 ? 1.341 -5.277 -20.969 1 94.69 372 TYR B CA 1
ATOM 7655 C C . TYR B 1 372 ? 0.223 -5.742 -20.047 1 94.69 372 TYR B C 1
ATOM 7657 O O . TYR B 1 372 ? -0.659 -6.5 -20.453 1 94.69 372 TYR B O 1
ATOM 7665 N N . PHE B 1 373 ? 0.287 -5.305 -18.781 1 97 373 PHE B N 1
ATOM 7666 C CA . PHE B 1 373 ? -0.76 -5.656 -17.828 1 97 373 PHE B CA 1
ATOM 7667 C C . PHE B 1 373 ? -2.102 -5.074 -18.266 1 97 373 PHE B C 1
ATOM 7669 O O . PHE B 1 373 ? -3.119 -5.77 -18.25 1 97 373 PHE B O 1
ATOM 7676 N N . LYS B 1 374 ? -2.078 -3.836 -18.656 1 96.5 374 LYS B N 1
ATOM 7677 C CA . LYS B 1 374 ? -3.287 -3.15 -19.109 1 96.5 374 LYS B CA 1
ATOM 7678 C C . LYS B 1 374 ? -3.965 -3.914 -20.25 1 96.5 374 LYS B C 1
ATOM 7680 O O . LYS B 1 374 ? -5.176 -4.137 -20.219 1 96.5 374 LYS B O 1
ATOM 7685 N N . LYS B 1 375 ? -3.203 -4.258 -21.188 1 97.06 375 LYS B N 1
ATOM 7686 C CA . LYS B 1 375 ? -3.744 -4.965 -22.344 1 97.06 375 LYS B CA 1
ATOM 7687 C C . LYS B 1 375 ? -4.348 -6.305 -21.922 1 97.06 375 LYS B C 1
ATOM 7689 O O . LYS B 1 375 ? -5.441 -6.66 -22.375 1 97.06 375 LYS B O 1
ATOM 7694 N N . SER B 1 376 ? -3.631 -7.051 -21.141 1 97.81 376 SER B N 1
ATOM 7695 C CA . SER B 1 376 ? -4.105 -8.367 -20.719 1 97.81 376 SER B CA 1
ATOM 7696 C C . SER B 1 376 ? -5.406 -8.266 -19.938 1 97.81 376 SER B C 1
ATOM 7698 O O . SER B 1 376 ? -6.32 -9.078 -20.125 1 97.81 376 SER B O 1
ATOM 7700 N N . TRP B 1 377 ? -5.543 -7.316 -19.047 1 98.62 377 TRP B N 1
ATOM 7701 C CA . TRP B 1 377 ? -6.758 -7.125 -18.25 1 98.62 377 TRP B CA 1
ATOM 7702 C C . TRP B 1 377 ? -7.902 -6.625 -19.125 1 98.62 377 TRP B C 1
ATOM 7704 O O . TRP B 1 377 ? -9.055 -7.027 -18.953 1 98.62 377 TRP B O 1
ATOM 7714 N N . ALA B 1 378 ? -7.59 -5.723 -20.047 1 98.5 378 ALA B N 1
ATOM 7715 C CA . ALA B 1 378 ? -8.609 -5.246 -20.984 1 98.5 378 ALA B CA 1
ATOM 7716 C C . ALA B 1 378 ? -9.18 -6.398 -21.812 1 98.5 378 ALA B C 1
ATOM 7718 O O . ALA B 1 378 ? -10.398 -6.492 -22 1 98.5 378 ALA B O 1
ATOM 7719 N N . ASP B 1 379 ? -8.281 -7.242 -22.297 1 98.31 379 ASP B N 1
ATOM 7720 C CA . ASP B 1 379 ? -8.719 -8.406 -23.062 1 98.31 379 ASP B CA 1
ATOM 7721 C C . ASP B 1 379 ? -9.633 -9.297 -22.219 1 98.31 379 ASP B C 1
ATOM 7723 O O . ASP B 1 379 ? -10.656 -9.773 -22.719 1 98.31 379 ASP B O 1
ATOM 7727 N N . LEU B 1 380 ? -9.289 -9.531 -21.016 1 98.69 380 LEU B N 1
ATOM 7728 C CA . LEU B 1 380 ? -10.086 -10.367 -20.125 1 98.69 380 LEU B CA 1
ATOM 7729 C C . LEU B 1 380 ? -11.469 -9.766 -19.906 1 98.69 380 LEU B C 1
ATOM 7731 O O . LEU B 1 380 ? -12.477 -10.461 -20.016 1 98.69 380 LEU B O 1
ATOM 7735 N N . CYS B 1 381 ? -11.508 -8.484 -19.609 1 98.62 381 CYS B N 1
ATOM 7736 C CA . CYS B 1 381 ? -12.781 -7.836 -19.312 1 98.62 381 CYS B CA 1
ATOM 7737 C C . CYS B 1 381 ? -13.656 -7.77 -20.547 1 98.62 381 CYS B C 1
ATOM 7739 O O . CYS B 1 381 ? -14.883 -7.871 -20.453 1 98.62 381 CYS B O 1
ATOM 7741 N N . LYS B 1 382 ? -13.047 -7.566 -21.688 1 98.62 382 LYS B N 1
ATOM 7742 C CA . LYS B 1 382 ? -13.805 -7.621 -22.938 1 98.62 382 LYS B CA 1
ATOM 7743 C C . LYS B 1 382 ? -14.414 -9 -23.156 1 98.62 382 LYS B C 1
ATOM 7745 O O . LYS B 1 382 ? -15.547 -9.125 -23.625 1 98.62 382 LYS B O 1
ATOM 7750 N N . ALA B 1 383 ? -13.633 -10.008 -22.828 1 98.44 383 ALA B N 1
ATOM 7751 C CA . ALA B 1 383 ? -14.141 -11.367 -22.938 1 98.44 383 ALA B CA 1
ATOM 7752 C C . ALA B 1 383 ? -15.289 -11.609 -21.953 1 98.44 383 ALA B C 1
ATOM 7754 O O . ALA B 1 383 ? -16.266 -12.266 -22.281 1 98.44 383 ALA B O 1
ATOM 7755 N N . TYR B 1 384 ? -15.195 -11.156 -20.734 1 98.25 384 TYR B N 1
ATOM 7756 C CA . TYR B 1 384 ? -16.281 -11.234 -19.75 1 98.25 384 TYR B CA 1
ATOM 7757 C C . TYR B 1 384 ? -17.531 -10.539 -20.266 1 98.25 384 TYR B C 1
ATOM 7759 O O . TYR B 1 384 ? -18.641 -11.023 -20.062 1 98.25 384 TYR B O 1
ATOM 7767 N N . LEU B 1 385 ? -17.312 -9.391 -20.859 1 98.38 385 LEU B N 1
ATOM 7768 C CA . LEU B 1 385 ? -18.438 -8.617 -21.359 1 98.38 385 LEU B CA 1
ATOM 7769 C C . LEU B 1 385 ? -19.172 -9.383 -22.453 1 98.38 385 LEU B C 1
ATOM 7771 O O . LEU B 1 385 ? -20.391 -9.305 -22.562 1 98.38 385 LEU B O 1
ATOM 7775 N N . VAL B 1 386 ? -18.438 -10.062 -23.328 1 97.81 386 VAL B N 1
ATOM 7776 C CA . VAL B 1 386 ? -19.047 -10.898 -24.359 1 97.81 386 VAL B CA 1
ATOM 7777 C C . VAL B 1 386 ? -19.969 -11.93 -23.703 1 97.81 386 VAL B C 1
ATOM 7779 O O . VAL B 1 386 ? -21.109 -12.117 -24.141 1 97.81 386 VAL B O 1
ATOM 7782 N N . GLU B 1 387 ? -19.484 -12.594 -22.672 1 96.38 387 GLU B N 1
ATOM 7783 C CA . GLU B 1 387 ? -20.297 -13.586 -21.953 1 96.38 387 GLU B CA 1
ATOM 7784 C C . GLU B 1 387 ? -21.516 -12.945 -21.297 1 96.38 387 GLU B C 1
ATOM 7786 O O . GLU B 1 387 ? -22.594 -13.531 -21.297 1 96.38 387 GLU B O 1
ATOM 7791 N N . ALA B 1 388 ? -21.312 -11.789 -20.719 1 96 388 ALA B N 1
ATOM 7792 C CA . ALA B 1 388 ? -22.438 -11.07 -20.125 1 96 388 ALA B CA 1
ATOM 7793 C C . ALA B 1 388 ? -23.484 -10.742 -21.188 1 96 388 ALA B C 1
ATOM 7795 O O . ALA B 1 388 ? -24.688 -10.859 -20.938 1 96 388 ALA B O 1
ATOM 7796 N N . ARG B 1 389 ? -23.062 -10.328 -22.359 1 96.56 389 ARG B N 1
ATOM 7797 C CA . ARG B 1 389 ? -23.969 -10.055 -23.453 1 96.56 389 ARG B CA 1
ATOM 7798 C C . ARG B 1 389 ? -24.734 -11.312 -23.875 1 96.56 389 ARG B C 1
ATOM 7800 O O . ARG B 1 389 ? -25.922 -11.25 -24.172 1 96.56 389 ARG B O 1
ATOM 7807 N N . TRP B 1 390 ? -24.031 -12.453 -24 1 94.88 390 TRP B N 1
ATOM 7808 C CA . TRP B 1 390 ? -24.703 -13.719 -24.281 1 94.88 390 TRP B CA 1
ATOM 7809 C C . TRP B 1 390 ? -25.828 -13.977 -23.281 1 94.88 390 TRP B C 1
ATOM 7811 O O . TRP B 1 390 ? -26.938 -14.359 -23.672 1 94.88 390 TRP B O 1
ATOM 7821 N N . TYR B 1 391 ? -25.547 -13.75 -22 1 91.69 391 TYR B N 1
ATOM 7822 C CA . TYR B 1 391 ? -26.5 -14.008 -20.922 1 91.69 391 TYR B CA 1
ATOM 7823 C C . TYR B 1 391 ? -27.703 -13.086 -21.047 1 91.69 391 TYR B C 1
ATOM 7825 O O . TYR B 1 391 ? -28.844 -13.555 -21.062 1 91.69 391 TYR B O 1
ATOM 7833 N N . TYR B 1 392 ? -27.516 -11.859 -21.156 1 91.25 392 TYR B N 1
ATOM 7834 C CA . TYR B 1 392 ? -28.594 -10.867 -21.109 1 91.25 392 TYR B CA 1
ATOM 7835 C C . TYR B 1 392 ? -29.438 -10.914 -22.375 1 91.25 392 TYR B C 1
ATOM 7837 O O . TYR B 1 392 ? -30.625 -10.625 -22.359 1 91.25 392 TYR B O 1
ATOM 7845 N N . ASN B 1 393 ? -28.797 -11.406 -23.438 1 92.56 393 ASN B N 1
ATOM 7846 C CA . ASN B 1 393 ? -29.531 -11.484 -24.703 1 92.56 393 ASN B CA 1
ATOM 7847 C C . ASN B 1 393 ? -30.094 -12.883 -24.938 1 92.56 393 ASN B C 1
ATOM 7849 O O . ASN B 1 393 ? -30.766 -13.117 -25.938 1 92.56 393 ASN B O 1
ATOM 7853 N N . GLY B 1 394 ? -29.828 -13.82 -24.047 1 90.5 394 GLY B N 1
ATOM 7854 C CA . GLY B 1 394 ? -30.281 -15.188 -24.234 1 90.5 394 GLY B CA 1
ATOM 7855 C C . GLY B 1 394 ? -29.656 -15.883 -25.422 1 90.5 394 GLY B C 1
ATOM 7856 O O . GLY B 1 394 ? -30.297 -16.688 -26.094 1 90.5 394 GLY B O 1
ATOM 7857 N N . TYR B 1 395 ? -28.422 -15.445 -25.734 1 92 395 TYR B N 1
ATOM 7858 C CA . TYR B 1 395 ? -27.688 -15.992 -26.875 1 92 395 TYR B CA 1
ATOM 7859 C C . TYR B 1 395 ? -26.875 -17.203 -26.453 1 92 395 TYR B C 1
ATOM 7861 O O . TYR B 1 395 ? -26.219 -17.203 -25.406 1 92 395 TYR B O 1
ATOM 7869 N N . THR B 1 396 ? -26.938 -18.25 -27.266 1 90.88 396 THR B N 1
ATOM 7870 C CA . THR B 1 396 ? -26.094 -19.422 -27.062 1 90.88 396 THR B CA 1
ATOM 7871 C C . THR B 1 396 ? -25.047 -19.547 -28.156 1 90.88 396 THR B C 1
ATOM 7873 O O . THR B 1 396 ? -25.375 -19.844 -29.312 1 90.88 396 THR B O 1
ATOM 7876 N N . PRO B 1 397 ? -23.844 -19.391 -27.781 1 95.06 397 PRO B N 1
ATOM 7877 C CA . PRO B 1 397 ? -22.781 -19.469 -28.781 1 95.06 397 PRO B CA 1
ATOM 7878 C C . PRO B 1 397 ? -22.531 -20.891 -29.281 1 95.06 397 PRO B C 1
ATOM 7880 O O . PRO B 1 397 ? -22.938 -21.859 -28.625 1 95.06 397 PRO B O 1
ATOM 7883 N N . THR B 1 398 ? -21.938 -20.969 -30.5 1 95.94 398 THR B N 1
ATOM 7884 C CA . THR B 1 398 ? -21.422 -22.266 -30.953 1 95.94 398 THR B CA 1
ATOM 7885 C C . THR B 1 398 ? -20.25 -22.719 -30.078 1 95.94 398 THR B C 1
ATOM 7887 O O . THR B 1 398 ? -19.672 -21.906 -29.344 1 95.94 398 THR B O 1
ATOM 7890 N N . PHE B 1 399 ? -19.984 -24 -30.25 1 95.69 399 PHE B N 1
ATOM 7891 C CA . PHE B 1 399 ? -18.875 -24.562 -29.469 1 95.69 399 PHE B CA 1
ATOM 7892 C C . PHE B 1 399 ? -17.578 -23.797 -29.766 1 95.69 399 PHE B C 1
ATOM 7894 O O . PHE B 1 399 ? -16.875 -23.406 -28.844 1 95.69 399 PHE B O 1
ATOM 7901 N N . GLN B 1 400 ? -17.328 -23.547 -30.984 1 95.38 400 GLN B N 1
ATOM 7902 C CA . GLN B 1 400 ? -16.094 -22.859 -31.375 1 95.38 400 GLN B CA 1
ATOM 7903 C C . GLN B 1 400 ? -16.109 -21.406 -30.906 1 95.38 400 GLN B C 1
ATOM 7905 O O . GLN B 1 400 ? -15.094 -20.906 -30.422 1 95.38 400 GLN B O 1
ATOM 7910 N N . GLU B 1 401 ? -17.25 -20.75 -31.078 1 95.56 401 GLU B N 1
ATOM 7911 C CA . GLU B 1 401 ? -17.391 -19.391 -30.594 1 95.56 401 GLU B CA 1
ATOM 7912 C C . GLU B 1 401 ? -17.172 -19.312 -29.094 1 95.56 401 GLU B C 1
ATOM 7914 O O . GLU B 1 401 ? -16.5 -18.391 -28.609 1 95.56 401 GLU B O 1
ATOM 7919 N N . TYR B 1 402 ? -17.703 -20.25 -28.438 1 96 402 TYR B N 1
ATOM 7920 C CA . TYR B 1 402 ? -17.531 -20.312 -27 1 96 402 TYR B CA 1
ATOM 7921 C C . TYR B 1 402 ? -16.078 -20.484 -26.625 1 96 402 TYR B C 1
ATOM 7923 O O . TYR B 1 402 ? -15.539 -19.75 -25.781 1 96 402 TYR B O 1
ATOM 7931 N N . LEU B 1 403 ? -15.414 -21.438 -27.234 1 95.81 403 LEU B N 1
ATOM 7932 C CA . LEU B 1 403 ? -14.039 -21.766 -26.875 1 95.81 403 LEU B CA 1
ATOM 7933 C C . LEU B 1 403 ? -13.109 -20.594 -27.188 1 95.81 403 LEU B C 1
ATOM 7935 O O . LEU B 1 403 ? -12.156 -20.344 -26.438 1 95.81 403 LEU B O 1
ATOM 7939 N N . ASP B 1 404 ? -13.375 -19.906 -28.25 1 95.56 404 ASP B N 1
ATOM 7940 C CA . ASP B 1 404 ? -12.555 -18.766 -28.641 1 95.56 404 ASP B CA 1
ATOM 7941 C C . ASP B 1 404 ? -12.586 -17.688 -27.562 1 95.56 404 ASP B C 1
ATOM 7943 O O . ASP B 1 404 ? -11.562 -17.062 -27.266 1 95.56 404 ASP B O 1
ATOM 7947 N N . ASN B 1 405 ? -13.742 -17.438 -27.031 1 97 405 ASN B N 1
ATOM 7948 C CA . ASN B 1 405 ? -13.875 -16.438 -25.969 1 97 405 ASN B CA 1
ATOM 7949 C C . ASN B 1 405 ? -13.414 -16.984 -24.625 1 97 405 ASN B C 1
ATOM 7951 O O . ASN B 1 405 ? -12.773 -16.266 -23.844 1 97 405 ASN B O 1
ATOM 7955 N N . ALA B 1 406 ? -13.719 -18.25 -24.453 1 95.88 406 ALA B N 1
ATOM 7956 C CA . ALA B 1 406 ? -13.531 -18.859 -23.141 1 95.88 406 ALA B CA 1
ATOM 7957 C C . ALA B 1 406 ? -12.047 -19.047 -22.828 1 95.88 406 ALA B C 1
ATOM 7959 O O . ALA B 1 406 ? -11.641 -19.078 -21.672 1 95.88 406 ALA B O 1
ATOM 7960 N N . CYS B 1 407 ? -11.234 -19.188 -23.844 1 95.5 407 CYS B N 1
ATOM 7961 C CA . CYS B 1 407 ? -9.797 -19.312 -23.656 1 95.5 407 CYS B CA 1
ATOM 7962 C C . CYS B 1 407 ? -9.211 -18.047 -23.062 1 95.5 407 CYS B C 1
ATOM 7964 O O . CYS B 1 407 ? -8.164 -18.078 -22.406 1 95.5 407 CYS B O 1
ATOM 7966 N N . VAL B 1 408 ? -9.891 -16.922 -23.281 1 97.25 408 VAL B N 1
ATOM 7967 C CA . VAL B 1 408 ? -9.469 -15.641 -22.719 1 97.25 408 VAL B CA 1
ATOM 7968 C C . VAL B 1 408 ? -10.156 -15.391 -21.391 1 97.25 408 VAL B C 1
ATOM 7970 O O . VAL B 1 408 ? -9.516 -14.984 -20.422 1 97.25 408 VAL B O 1
ATOM 7973 N N . SER B 1 409 ? -11.422 -15.734 -21.312 1 97.62 409 SER B N 1
ATOM 7974 C CA . SER B 1 409 ? -12.227 -15.375 -20.156 1 97.62 409 SER B CA 1
ATOM 7975 C C . SER B 1 409 ? -11.891 -16.25 -18.953 1 97.62 409 SER B C 1
ATOM 7977 O O . SER B 1 409 ? -12.289 -15.961 -17.828 1 97.62 409 SER B O 1
ATOM 7979 N N . ILE B 1 410 ? -11.117 -17.344 -19.219 1 97.31 410 ILE B N 1
ATOM 7980 C CA . ILE B 1 410 ? -10.719 -18.188 -18.109 1 97.31 410 ILE B CA 1
ATOM 7981 C C . ILE B 1 410 ? -9.641 -17.484 -17.281 1 97.31 410 ILE B C 1
ATOM 7983 O O . ILE B 1 410 ? -9.344 -17.891 -16.156 1 97.31 410 ILE B O 1
ATOM 7987 N N . SER B 1 411 ? -9.039 -16.375 -17.797 1 98.06 411 SER B N 1
ATOM 7988 C CA . SER B 1 411 ? -8.117 -15.469 -17.125 1 98.06 411 SER B CA 1
ATOM 7989 C C . SER B 1 411 ? -6.699 -16.031 -17.094 1 98.06 411 SER B C 1
ATOM 7991 O O . SER B 1 411 ? -5.816 -15.492 -16.438 1 98.06 411 SER B O 1
ATOM 7993 N N . GLY B 1 412 ? -6.453 -17.203 -17.766 1 97.88 412 GLY B N 1
ATOM 7994 C CA . GLY B 1 412 ? -5.105 -17.734 -17.828 1 97.88 412 GLY B CA 1
ATOM 7995 C C . GLY B 1 412 ? -4.094 -16.75 -18.391 1 97.88 412 GLY B C 1
ATOM 7996 O O . GLY B 1 412 ? -2.971 -16.656 -17.891 1 97.88 412 GLY B O 1
ATOM 7997 N N . GLY B 1 413 ? -4.535 -16.031 -19.422 1 97.06 413 GLY B N 1
ATOM 7998 C CA . GLY B 1 413 ? -3.664 -15.055 -20.047 1 97.06 413 GLY B CA 1
ATOM 7999 C C . GLY B 1 413 ? -3.182 -13.992 -19.078 1 97.06 413 GLY B C 1
ATOM 8000 O O . GLY B 1 413 ? -2.012 -13.602 -19.109 1 97.06 413 GLY B O 1
ATOM 8001 N N . VAL B 1 414 ? -4.035 -13.484 -18.234 1 98.19 414 VAL B N 1
ATOM 8002 C CA . VAL B 1 414 ? -3.701 -12.445 -17.281 1 98.19 414 VAL B CA 1
ATOM 8003 C C . VAL B 1 414 ? -2.76 -13.008 -16.219 1 98.19 414 VAL B C 1
ATOM 8005 O O . VAL B 1 414 ? -1.762 -12.375 -15.859 1 98.19 414 VAL B O 1
ATOM 8008 N N . ILE B 1 415 ? -3.064 -14.203 -15.695 1 98 415 ILE B N 1
ATOM 8009 C CA . ILE B 1 415 ? -2.234 -14.836 -14.68 1 98 415 ILE B CA 1
ATOM 8010 C C . ILE B 1 415 ? -0.816 -15.023 -15.219 1 98 415 ILE B C 1
ATOM 8012 O O . ILE B 1 415 ? 0.157 -14.664 -14.547 1 98 415 ILE B O 1
ATOM 8016 N N . LEU B 1 416 ? -0.739 -15.492 -16.406 1 96.81 416 LEU B N 1
ATOM 8017 C CA . LEU B 1 416 ? 0.552 -15.812 -17 1 96.81 416 LEU B CA 1
ATOM 8018 C C . LEU B 1 416 ? 1.325 -14.539 -17.344 1 96.81 416 LEU B C 1
ATOM 8020 O O . LEU B 1 416 ? 2.553 -14.508 -17.219 1 96.81 416 LEU B O 1
ATOM 8024 N N . MET B 1 417 ? 0.623 -13.508 -17.75 1 96.38 417 MET B N 1
ATOM 8025 C CA . MET B 1 417 ? 1.29 -12.242 -18.016 1 96.38 417 MET B CA 1
ATOM 8026 C C . MET B 1 417 ? 1.957 -11.703 -16.75 1 96.38 417 MET B C 1
ATOM 8028 O O . MET B 1 417 ? 3.105 -11.258 -16.797 1 96.38 417 MET B O 1
ATOM 8032 N N . HIS B 1 418 ? 1.29 -11.727 -15.672 1 96.69 418 HIS B N 1
ATOM 8033 C CA . HIS B 1 418 ? 1.87 -11.266 -14.414 1 96.69 418 HIS B CA 1
ATOM 8034 C C . HIS B 1 418 ? 2.984 -12.195 -13.953 1 96.69 418 HIS B C 1
ATOM 8036 O O . HIS B 1 418 ? 3.973 -11.742 -13.367 1 96.69 418 HIS B O 1
ATOM 8042 N N . ALA B 1 419 ? 2.799 -13.477 -14.195 1 94.94 419 ALA B N 1
ATOM 8043 C CA . ALA B 1 419 ? 3.818 -14.453 -13.805 1 94.94 419 ALA B CA 1
ATOM 8044 C C . ALA B 1 419 ? 5.133 -14.18 -14.531 1 94.94 419 ALA B C 1
ATOM 8046 O O . ALA B 1 419 ? 6.211 -14.398 -13.969 1 94.94 419 ALA B O 1
ATOM 8047 N N . LYS B 1 420 ? 5.078 -13.75 -15.773 1 93.5 420 LYS B N 1
ATOM 8048 C CA . LYS B 1 420 ? 6.27 -13.453 -16.562 1 93.5 420 LYS B CA 1
ATOM 8049 C C . LYS B 1 420 ? 7.172 -12.453 -15.852 1 93.5 420 LYS B C 1
ATOM 8051 O O . LYS B 1 420 ? 8.398 -12.555 -15.922 1 93.5 420 LYS B O 1
ATOM 8056 N N . PHE B 1 421 ? 6.543 -11.523 -15.078 1 91.56 421 PHE B N 1
ATOM 8057 C CA . PHE B 1 421 ? 7.332 -10.43 -14.531 1 91.56 421 PHE B CA 1
ATOM 8058 C C . PHE B 1 421 ? 7.441 -10.547 -13.016 1 91.56 421 PHE B C 1
ATOM 8060 O O . PHE B 1 421 ? 7.922 -9.625 -12.344 1 91.56 421 PHE B O 1
ATOM 8067 N N . SER B 1 422 ? 6.961 -11.531 -12.383 1 80.25 422 SER B N 1
ATOM 8068 C CA . SER B 1 422 ? 6.953 -11.664 -10.93 1 80.25 422 SER B CA 1
ATOM 8069 C C . SER B 1 422 ? 8.234 -12.32 -10.422 1 80.25 422 SER B C 1
ATOM 8071 O O . SER B 1 422 ? 8.477 -12.383 -9.219 1 80.25 422 SER B O 1
ATOM 8073 N N . SER B 1 423 ? 9 -12.852 -11.273 1 66.31 423 SER B N 1
ATOM 8074 C CA . SER B 1 423 ? 10.109 -13.664 -10.805 1 66.31 423 SER B CA 1
ATOM 8075 C C . SER B 1 423 ? 11.328 -12.805 -10.469 1 66.31 423 SER B C 1
ATOM 8077 O O . SER B 1 423 ? 11.266 -11.945 -9.586 1 66.31 423 SER B O 1
ATOM 8079 N N . SER B 1 424 ? 12.32 -12.867 -11.328 1 67.38 424 SER B N 1
ATOM 8080 C CA . SER B 1 424 ? 13.648 -12.32 -11.062 1 67.38 424 SER B CA 1
ATOM 8081 C C . SER B 1 424 ? 13.836 -10.969 -11.75 1 67.38 424 SER B C 1
ATOM 8083 O O . SER B 1 424 ? 13.336 -10.758 -12.859 1 67.38 424 SER B O 1
ATOM 8085 N N . VAL B 1 425 ? 14.406 -10.133 -10.992 1 68.38 425 VAL B N 1
ATOM 8086 C CA . VAL B 1 425 ? 14.758 -8.797 -11.461 1 68.38 425 VAL B CA 1
ATOM 8087 C C . VAL B 1 425 ? 15.539 -8.898 -12.773 1 68.38 425 VAL B C 1
ATOM 8089 O O . VAL B 1 425 ? 15.336 -8.086 -13.688 1 68.38 425 VAL B O 1
ATOM 8092 N N . ASP B 1 426 ? 16.25 -9.875 -12.906 1 74.88 426 ASP B N 1
ATOM 8093 C CA . ASP B 1 426 ? 17.141 -10.008 -14.047 1 74.88 426 ASP B CA 1
ATOM 8094 C C . ASP B 1 426 ? 16.438 -10.648 -15.234 1 74.88 426 ASP B C 1
ATOM 8096 O O . ASP B 1 426 ? 16.938 -10.625 -16.359 1 74.88 426 ASP B O 1
ATOM 8100 N N . ALA B 1 427 ? 15.289 -10.961 -14.992 1 79.88 427 ALA B N 1
ATOM 8101 C CA . ALA B 1 427 ? 14.594 -11.758 -16 1 79.88 427 ALA B CA 1
ATOM 8102 C C . ALA B 1 427 ? 13.773 -10.867 -16.938 1 79.88 427 ALA B C 1
ATOM 8104 O O . ALA B 1 427 ? 13.414 -11.289 -18.031 1 79.88 427 ALA B O 1
ATOM 8105 N N . THR B 1 428 ? 13.531 -9.68 -16.516 1 85.62 428 THR B N 1
ATOM 8106 C CA . THR B 1 428 ? 12.547 -8.852 -17.219 1 85.62 428 THR B CA 1
ATOM 8107 C C . THR B 1 428 ? 12.992 -8.57 -18.641 1 85.62 428 THR B C 1
ATOM 8109 O O . THR B 1 428 ? 12.195 -8.68 -19.578 1 85.62 428 THR B O 1
ATOM 8112 N N . LYS B 1 429 ? 14.211 -8.273 -18.844 1 85.81 429 LYS B N 1
ATOM 8113 C CA . LYS B 1 429 ? 14.719 -7.973 -20.188 1 85.81 429 LYS B CA 1
ATOM 8114 C C . LYS B 1 429 ? 14.602 -9.18 -21.094 1 85.81 429 LYS B C 1
ATOM 8116 O O . LYS B 1 429 ? 14.141 -9.062 -22.234 1 85.81 429 LYS B O 1
ATOM 8121 N N . GLU B 1 430 ? 14.977 -10.258 -20.578 1 86.19 430 GLU B N 1
ATOM 8122 C CA . GLU B 1 430 ? 14.914 -11.492 -21.359 1 86.19 430 GLU B CA 1
ATOM 8123 C C . GLU B 1 430 ? 13.469 -11.859 -21.688 1 86.19 430 GLU B C 1
ATOM 8125 O O . GLU B 1 430 ? 13.172 -12.273 -22.812 1 86.19 430 GLU B O 1
ATOM 8130 N N . ILE B 1 431 ? 12.633 -11.727 -20.797 1 87.88 431 ILE B N 1
ATOM 8131 C CA . ILE B 1 431 ? 11.227 -12.07 -20.969 1 87.88 431 ILE B CA 1
ATOM 8132 C C . ILE B 1 431 ? 10.609 -11.195 -22.062 1 87.88 431 ILE B C 1
ATOM 8134 O O . ILE B 1 431 ? 9.875 -11.688 -22.922 1 87.88 431 ILE B O 1
ATOM 8138 N N . LEU B 1 432 ? 10.977 -9.969 -22.031 1 88.69 432 LEU B N 1
ATOM 8139 C CA . LEU B 1 432 ? 10.43 -9.031 -23.016 1 88.69 432 LEU B CA 1
ATOM 8140 C C . LEU B 1 432 ? 10.898 -9.391 -24.422 1 88.69 432 LEU B C 1
ATOM 8142 O O . LEU B 1 432 ? 10.156 -9.203 -25.391 1 88.69 432 LEU B O 1
ATOM 8146 N N . GLN B 1 433 ? 12.008 -10 -24.5 1 87 433 GLN B N 1
ATOM 8147 C CA . GLN B 1 433 ? 12.555 -10.398 -25.797 1 87 433 GLN B CA 1
ATOM 8148 C C . GLN B 1 433 ? 11.922 -11.695 -26.297 1 87 433 GLN B C 1
ATOM 8150 O O . GLN B 1 433 ? 11.891 -11.961 -27.5 1 87 433 GLN B O 1
ATOM 8155 N N . CYS B 1 434 ? 11.336 -12.438 -25.359 1 86.06 434 CYS B N 1
ATOM 8156 C CA . CYS B 1 434 ? 10.852 -13.766 -25.703 1 86.06 434 CYS B CA 1
ATOM 8157 C C . CYS B 1 434 ? 9.328 -13.828 -25.641 1 86.06 434 CYS B C 1
ATOM 8159 O O . CYS B 1 434 ? 8.742 -14.914 -25.688 1 86.06 434 CYS B O 1
ATOM 8161 N N . MET B 1 435 ? 8.664 -12.789 -25.641 1 88.56 435 MET B N 1
ATOM 8162 C CA . MET B 1 435 ? 7.223 -12.734 -25.406 1 88.56 435 MET B CA 1
ATOM 8163 C C . MET B 1 435 ? 6.473 -13.516 -26.484 1 88.56 435 MET B C 1
ATOM 8165 O O . MET B 1 435 ? 5.527 -14.242 -26.172 1 88.56 435 MET B O 1
ATOM 8169 N N . GLN B 1 436 ? 6.883 -13.43 -27.656 1 89 436 GLN B N 1
ATOM 8170 C CA . GLN B 1 436 ? 6.195 -14.078 -28.781 1 89 436 GLN B CA 1
ATOM 8171 C C . GLN B 1 436 ? 6.336 -15.594 -28.703 1 89 436 GLN B C 1
ATOM 8173 O O . GLN B 1 436 ? 5.418 -16.328 -29.078 1 89 436 GLN B O 1
ATOM 8178 N N . ARG B 1 437 ? 7.391 -16.016 -28.172 1 88.44 437 ARG B N 1
ATOM 8179 C CA . ARG B 1 437 ? 7.676 -17.438 -28.094 1 88.44 437 ARG B CA 1
ATOM 8180 C C . ARG B 1 437 ? 6.781 -18.125 -27.062 1 88.44 437 ARG B C 1
ATOM 8182 O O . ARG B 1 437 ? 6.57 -19.328 -27.109 1 88.44 437 ARG B O 1
ATOM 8189 N N . PHE B 1 438 ? 6.219 -17.359 -26.172 1 92.5 438 PHE B N 1
ATOM 8190 C CA . PHE B 1 438 ? 5.441 -17.922 -25.078 1 92.5 438 PHE B CA 1
ATOM 8191 C C . PHE B 1 438 ? 3.963 -18.016 -25.438 1 92.5 438 PHE B C 1
ATOM 8193 O O . PHE B 1 438 ? 3.166 -18.594 -24.703 1 92.5 438 PHE B O 1
ATOM 8200 N N . GLU B 1 439 ? 3.557 -17.531 -26.578 1 94.12 439 GLU B N 1
ATOM 8201 C CA . GLU B 1 439 ? 2.148 -17.359 -26.922 1 94.12 439 GLU B CA 1
ATOM 8202 C C . GLU B 1 439 ? 1.428 -18.719 -26.953 1 94.12 439 GLU B C 1
ATOM 8204 O O . GLU B 1 439 ? 0.315 -18.828 -26.438 1 94.12 439 GLU B O 1
ATOM 8209 N N . LYS B 1 440 ? 2.066 -19.672 -27.578 1 95.12 440 LYS B N 1
ATOM 8210 C CA . LYS B 1 440 ? 1.44 -20.984 -27.672 1 95.12 440 LYS B CA 1
ATOM 8211 C C . LYS B 1 440 ? 1.349 -21.641 -26.297 1 95.12 440 LYS B C 1
ATOM 8213 O O . LYS B 1 440 ? 0.354 -22.297 -25.984 1 95.12 440 LYS B O 1
ATOM 8218 N N . ILE B 1 441 ? 2.35 -21.5 -25.531 1 95.31 441 ILE B N 1
ATOM 8219 C CA . ILE B 1 441 ? 2.354 -22.047 -24.188 1 95.31 441 ILE B CA 1
ATOM 8220 C C . ILE B 1 441 ? 1.224 -21.422 -23.375 1 95.31 441 ILE B C 1
ATOM 8222 O O . ILE B 1 441 ? 0.497 -22.125 -22.656 1 95.31 441 ILE B O 1
ATOM 8226 N N . ASP B 1 442 ? 1.082 -20.094 -23.516 1 96.31 442 ASP B N 1
ATOM 8227 C CA . ASP B 1 442 ? 0.014 -19.375 -22.812 1 96.31 442 ASP B CA 1
ATOM 8228 C C . ASP B 1 442 ? -1.358 -19.906 -23.234 1 96.31 442 ASP B C 1
ATOM 8230 O O . ASP B 1 442 ? -2.229 -20.125 -22.391 1 96.31 442 ASP B O 1
ATOM 8234 N N . HIS B 1 443 ? -1.443 -20.094 -24.5 1 97.12 443 HIS B N 1
ATOM 8235 C CA . HIS B 1 443 ? -2.723 -20.5 -25.078 1 97.12 443 HIS B CA 1
ATOM 8236 C C . HIS B 1 443 ? -3.117 -21.891 -24.594 1 97.12 443 HIS B C 1
ATOM 8238 O O . HIS B 1 443 ? -4.234 -22.094 -24.125 1 97.12 443 HIS B O 1
ATOM 8244 N N . TYR B 1 444 ? -2.242 -22.844 -24.703 1 97.62 444 TYR B N 1
ATOM 8245 C CA . TYR B 1 444 ? -2.568 -24.219 -24.375 1 97.62 444 TYR B CA 1
ATOM 8246 C C . TYR B 1 444 ? -2.773 -24.391 -22.875 1 97.62 444 TYR B C 1
ATOM 8248 O O . TYR B 1 444 ? -3.646 -25.141 -22.438 1 97.62 444 TYR B O 1
ATOM 8256 N N . SER B 1 445 ? -1.97 -23.719 -22.078 1 97.88 445 SER B N 1
ATOM 8257 C CA . SER B 1 445 ? -2.162 -23.766 -20.625 1 97.88 445 SER B CA 1
ATOM 8258 C C . SER B 1 445 ? -3.529 -23.219 -20.234 1 97.88 445 SER B C 1
ATOM 8260 O O . SER B 1 445 ? -4.219 -23.797 -19.391 1 97.88 445 SER B O 1
ATOM 8262 N N . SER B 1 446 ? -3.916 -22.125 -20.844 1 97.81 446 SER B N 1
ATOM 8263 C CA . SER B 1 446 ? -5.211 -21.516 -20.562 1 97.81 446 SER B CA 1
ATOM 8264 C C . SER B 1 446 ? -6.355 -22.406 -21.031 1 97.81 446 SER B C 1
ATOM 8266 O O . SER B 1 446 ? -7.383 -22.5 -20.359 1 97.81 446 SER B O 1
ATOM 8268 N N . LEU B 1 447 ? -6.152 -23 -22.188 1 97.5 447 LEU B N 1
ATOM 8269 C CA . LEU B 1 447 ? -7.188 -23.875 -22.734 1 97.5 447 LEU B CA 1
ATOM 8270 C C . LEU B 1 447 ? -7.422 -25.078 -21.828 1 97.5 447 LEU B C 1
ATOM 8272 O O . LEU B 1 447 ? -8.57 -25.453 -21.578 1 97.5 447 LEU B O 1
ATOM 8276 N N . ILE B 1 448 ? -6.379 -25.672 -21.344 1 97.62 448 ILE B N 1
ATOM 8277 C CA . ILE B 1 448 ? -6.512 -26.797 -20.422 1 97.62 448 ILE B CA 1
ATOM 8278 C C . ILE B 1 448 ? -7.266 -26.344 -19.172 1 97.62 448 ILE B C 1
ATOM 8280 O O . ILE B 1 448 ? -8.18 -27.031 -18.703 1 97.62 448 ILE B O 1
ATOM 8284 N N . LEU B 1 449 ? -6.867 -25.203 -18.656 1 97.5 449 LEU B N 1
ATOM 8285 C CA . LEU B 1 449 ? -7.539 -24.641 -17.5 1 97.5 449 LEU B CA 1
ATOM 8286 C C . LEU B 1 449 ? -9.031 -24.484 -17.75 1 97.5 449 LEU B C 1
ATOM 8288 O O . LEU B 1 449 ? -9.852 -24.891 -16.906 1 97.5 449 LEU B O 1
ATOM 8292 N N . ARG B 1 450 ? -9.391 -23.953 -18.891 1 96.88 450 ARG B N 1
ATOM 8293 C CA . ARG B 1 450 ? -10.789 -23.719 -19.234 1 96.88 450 ARG B CA 1
ATOM 8294 C C . ARG B 1 450 ? -11.562 -25.031 -19.344 1 96.88 450 ARG B C 1
ATOM 8296 O O . ARG B 1 450 ? -12.648 -25.172 -18.781 1 96.88 450 ARG B O 1
ATOM 8303 N N . LEU B 1 451 ? -11.016 -25.969 -20.047 1 95.94 451 LEU B N 1
ATOM 8304 C CA . LEU B 1 451 ? -11.711 -27.219 -20.297 1 95.94 451 LEU B CA 1
ATOM 8305 C C . LEU B 1 451 ? -11.961 -27.969 -18.984 1 95.94 451 LEU B C 1
ATOM 8307 O O . LEU B 1 451 ? -13.047 -28.516 -18.781 1 95.94 451 LEU B O 1
ATOM 8311 N N . LEU B 1 452 ? -11.008 -27.922 -18.156 1 95.12 452 LEU B N 1
ATOM 8312 C CA . LEU B 1 452 ? -11.156 -28.594 -16.875 1 95.12 452 LEU B CA 1
ATOM 8313 C C . LEU B 1 452 ? -12.156 -27.859 -15.977 1 95.12 452 LEU B C 1
ATOM 8315 O O . LEU B 1 452 ? -12.938 -28.484 -15.266 1 95.12 452 LEU B O 1
ATOM 8319 N N . ASP B 1 453 ? -12.078 -26.578 -15.969 1 93.19 453 ASP B N 1
ATOM 8320 C CA . ASP B 1 453 ? -13.047 -25.75 -15.242 1 93.19 453 ASP B CA 1
ATOM 8321 C C . ASP B 1 453 ? -14.469 -26.062 -15.703 1 93.19 453 ASP B C 1
ATOM 8323 O O . ASP B 1 453 ? -15.383 -26.188 -14.883 1 93.19 453 ASP B O 1
ATOM 8327 N N . ASP B 1 454 ? -14.656 -26.172 -17.016 1 92.06 454 ASP B N 1
ATOM 8328 C CA . ASP B 1 454 ? -15.969 -26.453 -17.578 1 92.06 454 ASP B CA 1
ATOM 8329 C C . ASP B 1 454 ? -16.484 -27.812 -17.141 1 92.06 454 ASP B C 1
ATOM 8331 O O . ASP B 1 454 ? -17.672 -27.969 -16.844 1 92.06 454 ASP B O 1
ATOM 8335 N N . LEU B 1 455 ? -15.648 -28.75 -17.094 1 89.44 455 LEU B N 1
ATOM 8336 C CA . LEU B 1 455 ? -16.047 -30.094 -16.703 1 89.44 455 LEU B CA 1
ATOM 8337 C C . LEU B 1 455 ? -16.516 -30.125 -15.258 1 89.44 455 LEU B C 1
ATOM 8339 O O . LEU B 1 455 ? -17.422 -30.891 -14.914 1 89.44 455 LEU B O 1
ATOM 8343 N N . ALA B 1 456 ? -15.953 -29.266 -14.469 1 87.38 456 ALA B N 1
ATOM 8344 C CA . ALA B 1 456 ? -16.203 -29.344 -13.031 1 87.38 456 ALA B CA 1
ATOM 8345 C C . ALA B 1 456 ? -17.375 -28.469 -12.625 1 87.38 456 ALA B C 1
ATOM 8347 O O . ALA B 1 456 ? -18.078 -28.75 -11.656 1 87.38 456 ALA B O 1
ATOM 8348 N N . THR B 1 457 ? -17.641 -27.375 -13.289 1 81.81 457 THR B N 1
ATOM 8349 C CA . THR B 1 457 ? -18.531 -26.344 -12.773 1 81.81 457 THR B CA 1
ATOM 8350 C C . THR B 1 457 ? -19.859 -26.328 -13.547 1 81.81 457 THR B C 1
ATOM 8352 O O . THR B 1 457 ? -20.812 -25.656 -13.156 1 81.81 457 THR B O 1
ATOM 8355 N N . SER B 1 458 ? -19.969 -27.078 -14.562 1 74.12 458 SER B N 1
ATOM 8356 C CA . SER B 1 458 ? -21.094 -26.984 -15.484 1 74.12 458 SER B CA 1
ATOM 8357 C C . SER B 1 458 ? -22.422 -27.203 -14.766 1 74.12 458 SER B C 1
ATOM 8359 O O . SER B 1 458 ? -23.375 -26.453 -14.953 1 74.12 458 SER B O 1
ATOM 8361 N N . THR B 1 459 ? -22.484 -28.141 -13.898 1 71.38 459 THR B N 1
ATOM 8362 C CA . THR B 1 459 ? -23.734 -28.484 -13.242 1 71.38 459 THR B CA 1
ATOM 8363 C C . THR B 1 459 ? -24.203 -27.359 -12.328 1 71.38 459 THR B C 1
ATOM 8365 O O . THR B 1 459 ? -25.344 -26.922 -12.383 1 71.38 459 THR B O 1
ATOM 8368 N N . ASP B 1 460 ? -23.422 -26.812 -11.523 1 69.12 460 ASP B N 1
ATOM 8369 C CA . ASP B 1 460 ? -23.75 -25.75 -10.578 1 69.12 460 ASP B CA 1
ATOM 8370 C C . ASP B 1 460 ? -24.109 -24.469 -11.312 1 69.12 460 ASP B C 1
ATOM 8372 O O . ASP B 1 460 ? -25.047 -23.75 -10.906 1 69.12 460 ASP B O 1
ATOM 8376 N N . GLU B 1 461 ? -23.438 -24.172 -12.32 1 71.81 461 GLU B N 1
ATOM 8377 C CA . GLU B 1 461 ? -23.656 -22.938 -13.047 1 71.81 461 GLU B CA 1
ATOM 8378 C C . GLU B 1 461 ? -24.953 -22.984 -13.844 1 71.81 461 GLU B C 1
ATOM 8380 O O . GLU B 1 461 ? -25.672 -21.984 -13.945 1 71.81 461 GLU B O 1
ATOM 8385 N N . LEU B 1 462 ? -25.266 -24.094 -14.289 1 68.38 462 LEU B N 1
ATOM 8386 C CA . LEU B 1 462 ? -26.547 -24.266 -14.977 1 68.38 462 LEU B CA 1
ATOM 8387 C C . LEU B 1 462 ? -27.703 -24.125 -14 1 68.38 462 LEU B C 1
ATOM 8389 O O . LEU B 1 462 ? -28.75 -23.547 -14.344 1 68.38 462 LEU B O 1
ATOM 8393 N N . ALA B 1 463 ? -27.484 -24.609 -12.859 1 66.88 463 ALA B N 1
ATOM 8394 C CA . ALA B 1 463 ? -28.516 -24.5 -11.828 1 66.88 463 ALA B CA 1
ATOM 8395 C C . ALA B 1 463 ? -28.797 -23.047 -11.484 1 66.88 463 ALA B C 1
ATOM 8397 O O . ALA B 1 463 ? -29.922 -22.672 -11.156 1 66.88 463 ALA B O 1
ATOM 8398 N N . ARG B 1 464 ? -27.766 -22.203 -11.648 1 67.75 464 ARG B N 1
ATOM 8399 C CA . ARG B 1 464 ? -27.906 -20.781 -11.344 1 67.75 464 ARG B CA 1
ATOM 8400 C C . ARG B 1 464 ? -28.422 -20 -12.555 1 67.75 464 ARG B C 1
ATOM 8402 O O . ARG B 1 464 ? -28.719 -18.812 -12.453 1 67.75 464 ARG B O 1
ATOM 8409 N N . GLY B 1 465 ? -28.531 -20.688 -13.625 1 67.62 465 GLY B N 1
ATOM 8410 C CA . GLY B 1 465 ? -29.031 -20.047 -14.828 1 67.62 465 GLY B CA 1
ATOM 8411 C C . GLY B 1 465 ? -27.938 -19.328 -15.617 1 67.62 465 GLY B C 1
ATOM 8412 O O . GLY B 1 465 ? -28.234 -18.438 -16.406 1 67.62 465 GLY B O 1
ATOM 8413 N N . ASP B 1 466 ? -26.734 -19.734 -15.375 1 74.75 466 ASP B N 1
ATOM 8414 C CA . ASP B 1 466 ? -25.625 -19.094 -16.062 1 74.75 466 ASP B CA 1
ATOM 8415 C C . ASP B 1 466 ? -25.547 -19.547 -17.516 1 74.75 466 ASP B C 1
ATOM 8417 O O . ASP B 1 466 ? -26.344 -20.375 -17.969 1 74.75 466 ASP B O 1
ATOM 8421 N N . ASN B 1 467 ? -24.594 -18.906 -18.25 1 79.12 467 ASN B N 1
ATOM 8422 C CA . ASN B 1 467 ? -24.344 -19.266 -19.656 1 79.12 467 ASN B CA 1
ATOM 8423 C C . ASN B 1 467 ? -23.969 -20.734 -19.797 1 79.12 467 ASN B C 1
ATOM 8425 O O . ASN B 1 467 ? -23.359 -21.312 -18.891 1 79.12 467 ASN B O 1
ATOM 8429 N N . LEU B 1 468 ? -24.359 -21.219 -20.906 1 78.31 468 LEU B N 1
ATOM 8430 C CA . LEU B 1 468 ? -23.922 -22.578 -21.25 1 78.31 468 LEU B CA 1
ATOM 8431 C C . LEU B 1 468 ? -22.406 -22.625 -21.422 1 78.31 468 LEU B C 1
ATOM 8433 O O . LEU B 1 468 ? -21.797 -21.641 -21.859 1 78.31 468 LEU B O 1
ATOM 8437 N N . LYS B 1 469 ? -21.859 -23.734 -21.031 1 88.38 469 LYS B N 1
ATOM 8438 C CA . LYS B 1 469 ? -20.406 -23.922 -21.141 1 88.38 469 LYS B CA 1
ATOM 8439 C C . LYS B 1 469 ? -20.047 -24.844 -22.297 1 88.38 469 LYS B C 1
ATOM 8441 O O . LYS B 1 469 ? -20.875 -25.078 -23.188 1 88.38 469 LYS B O 1
ATOM 8446 N N . SER B 1 470 ? -18.828 -25.25 -22.328 1 86.31 470 SER B N 1
ATOM 8447 C CA . SER B 1 470 ? -18.312 -26.016 -23.469 1 86.31 470 SER B CA 1
ATOM 8448 C C . SER B 1 470 ? -19.125 -27.266 -23.719 1 86.31 470 SER B C 1
ATOM 8450 O O . SER B 1 470 ? -19.484 -27.578 -24.859 1 86.31 470 SER B O 1
ATOM 8452 N N . MET B 1 471 ? -19.5 -28 -22.703 1 87.62 471 MET B N 1
ATOM 8453 C CA . MET B 1 471 ? -20.234 -29.25 -22.844 1 87.62 471 MET B CA 1
ATOM 8454 C C . MET B 1 471 ? -21.594 -29 -23.5 1 87.62 471 MET B C 1
ATOM 8456 O O . MET B 1 471 ? -21.969 -29.703 -24.438 1 87.62 471 MET B O 1
ATOM 8460 N N . GLU B 1 472 ? -22.281 -28.016 -22.984 1 88.94 472 GLU B N 1
ATOM 8461 C CA . GLU B 1 472 ? -23.609 -27.719 -23.484 1 88.94 472 GLU B CA 1
ATOM 8462 C C . GLU B 1 472 ? -23.562 -27.188 -24.906 1 88.94 472 GLU B C 1
ATOM 8464 O O . GLU B 1 472 ? -24.422 -27.516 -25.734 1 88.94 472 GLU B O 1
ATOM 8469 N N . CYS B 1 473 ? -22.609 -26.344 -25.125 1 92.31 473 CYS B N 1
ATOM 8470 C CA . CYS B 1 473 ? -22.453 -25.828 -26.484 1 92.31 473 CYS B CA 1
ATOM 8471 C C . CYS B 1 473 ? -22.156 -26.953 -27.453 1 92.31 473 CYS B C 1
ATOM 8473 O O . CYS B 1 473 ? -22.719 -27 -28.562 1 92.31 473 CYS B O 1
ATOM 8475 N N . TYR B 1 474 ? -21.281 -27.859 -27.047 1 93.56 474 TYR B N 1
ATOM 8476 C CA . TYR B 1 474 ? -20.938 -29.016 -27.875 1 93.56 474 TYR B CA 1
ATOM 8477 C C . TYR B 1 474 ? -22.156 -29.891 -28.109 1 93.56 474 TYR B C 1
ATOM 8479 O O . TYR B 1 474 ? -22.391 -30.359 -29.219 1 93.56 474 TYR B O 1
ATOM 8487 N N . MET B 1 475 ? -22.906 -30.156 -27.109 1 93.94 475 MET B N 1
ATOM 8488 C CA . MET B 1 475 ? -24.125 -30.953 -27.219 1 93.94 475 MET B CA 1
ATOM 8489 C C . MET B 1 475 ? -25.109 -30.312 -28.188 1 93.94 475 MET B C 1
ATOM 8491 O O . MET B 1 475 ? -25.719 -31 -29.016 1 93.94 475 MET B O 1
ATOM 8495 N N . ARG B 1 476 ? -25.219 -29.094 -28.047 1 92.56 476 ARG B N 1
ATOM 8496 C CA . ARG B 1 476 ? -26.141 -28.359 -28.922 1 92.56 476 ARG B CA 1
ATOM 8497 C C . ARG B 1 476 ? -25.688 -28.422 -30.375 1 92.56 476 ARG B C 1
ATOM 8499 O O . ARG B 1 476 ? -26.516 -28.625 -31.266 1 92.56 476 ARG B O 1
ATOM 8506 N N . ASP B 1 477 ? -24.453 -28.234 -30.562 1 95.06 477 ASP B N 1
ATOM 8507 C CA . ASP B 1 477 ? -23.906 -28.188 -31.922 1 95.06 477 ASP B CA 1
ATOM 8508 C C . ASP B 1 477 ? -23.969 -29.562 -32.594 1 95.06 477 ASP B C 1
ATOM 8510 O O . ASP B 1 477 ? -24.125 -29.656 -33.812 1 95.06 477 ASP B O 1
ATOM 8514 N N . THR B 1 478 ? -23.828 -30.641 -31.859 1 96 478 THR B N 1
ATOM 8515 C CA . THR B 1 478 ? -23.609 -31.953 -32.469 1 96 478 THR B CA 1
ATOM 8516 C C . THR B 1 478 ? -24.766 -32.875 -32.156 1 96 478 THR B C 1
ATOM 8518 O O . THR B 1 478 ? -24.906 -33.938 -32.812 1 96 478 THR B O 1
ATOM 8521 N N . GLY B 1 479 ? -25.547 -32.656 -31.188 1 94.31 479 GLY B N 1
ATOM 8522 C CA . GLY B 1 479 ? -26.594 -33.562 -30.75 1 94.31 479 GLY B CA 1
ATOM 8523 C C . GLY B 1 479 ? -26.078 -34.656 -29.859 1 94.31 479 GLY B C 1
ATOM 8524 O O . GLY B 1 479 ? -26.812 -35.594 -29.516 1 94.31 479 GLY B O 1
ATOM 8525 N N . ALA B 1 480 ? -24.891 -34.5 -29.359 1 95.19 480 ALA B N 1
ATOM 8526 C CA . ALA B 1 480 ? -24.266 -35.531 -28.516 1 95.19 480 ALA B CA 1
ATOM 8527 C C . ALA B 1 480 ? -24.922 -35.562 -27.141 1 95.19 480 ALA B C 1
ATOM 8529 O O . ALA B 1 480 ? -25.516 -34.594 -26.703 1 95.19 480 ALA B O 1
ATOM 8530 N N . THR B 1 481 ? -24.859 -36.781 -26.531 1 94.25 481 THR B N 1
ATOM 8531 C CA . THR B 1 481 ? -25.312 -36.938 -25.156 1 94.25 481 THR B CA 1
ATOM 8532 C C . THR B 1 481 ? -24.297 -36.281 -24.203 1 94.25 481 THR B C 1
ATOM 8534 O O . THR B 1 481 ? -23.188 -35.938 -24.594 1 94.25 481 THR B O 1
ATOM 8537 N N . GLU B 1 482 ? -24.672 -36.094 -22.984 1 90.06 482 GLU B N 1
ATOM 8538 C CA . GLU B 1 482 ? -23.781 -35.531 -21.984 1 90.06 482 GLU B CA 1
ATOM 8539 C C . GLU B 1 482 ? -22.531 -36.375 -21.812 1 90.06 482 GLU B C 1
ATOM 8541 O O . GLU B 1 482 ? -21.422 -35.844 -21.672 1 90.06 482 GLU B O 1
ATOM 8546 N N . GLU B 1 483 ? -22.734 -37.625 -21.812 1 91.5 483 GLU B N 1
ATOM 8547 C CA . GLU B 1 483 ? -21.609 -38.562 -21.656 1 91.5 483 GLU B CA 1
ATOM 8548 C C . GLU B 1 483 ? -20.641 -38.438 -22.812 1 91.5 483 GLU B C 1
ATOM 8550 O O . GLU B 1 483 ? -19.422 -38.438 -22.609 1 91.5 483 GLU B O 1
ATOM 8555 N N . GLU B 1 484 ? -21.156 -38.344 -23.969 1 93.81 484 GLU B N 1
ATOM 8556 C CA . GLU B 1 484 ? -20.328 -38.188 -25.156 1 93.81 484 GLU B CA 1
ATOM 8557 C C . GLU B 1 484 ? -19.594 -36.844 -25.141 1 93.81 484 GLU B C 1
ATOM 8559 O O . GLU B 1 484 ? -18.422 -36.75 -25.516 1 93.81 484 GLU B O 1
ATOM 8564 N N . ALA B 1 485 ? -20.297 -35.844 -24.734 1 93.12 485 ALA B N 1
ATOM 8565 C CA . ALA B 1 485 ? -19.719 -34.5 -24.672 1 93.12 485 ALA B CA 1
ATOM 8566 C C . ALA B 1 485 ? -18.578 -34.469 -23.641 1 93.12 485 ALA B C 1
ATOM 8568 O O . ALA B 1 485 ? -17.531 -33.875 -23.906 1 93.12 485 ALA B O 1
ATOM 8569 N N . ARG B 1 486 ? -18.766 -35.062 -22.516 1 92.44 486 ARG B N 1
ATOM 8570 C CA . ARG B 1 486 ? -17.734 -35.125 -21.484 1 92.44 486 ARG B CA 1
ATOM 8571 C C . ARG B 1 486 ? -16.516 -35.875 -21.984 1 92.44 486 ARG B C 1
ATOM 8573 O O . ARG B 1 486 ? -15.375 -35.469 -21.719 1 92.44 486 ARG B O 1
ATOM 8580 N N . GLY B 1 487 ? -16.781 -36.969 -22.656 1 92.12 487 GLY B N 1
ATOM 8581 C CA . GLY B 1 487 ? -15.688 -37.719 -23.25 1 92.12 487 GLY B CA 1
ATOM 8582 C C . GLY B 1 487 ? -14.883 -36.938 -24.25 1 92.12 487 GLY B C 1
ATOM 8583 O O . GLY B 1 487 ? -13.656 -37 -24.281 1 92.12 487 GLY B O 1
ATOM 8584 N N . TYR B 1 488 ? -15.602 -36.188 -25.016 1 94.75 488 TYR B N 1
ATOM 8585 C CA . TYR B 1 488 ? -14.945 -35.375 -26.031 1 94.75 488 TYR B CA 1
ATOM 8586 C C . TYR B 1 488 ? -14.07 -34.312 -25.375 1 94.75 488 TYR B C 1
ATOM 8588 O O . TYR B 1 488 ? -12.945 -34.094 -25.828 1 94.75 488 TYR B O 1
ATOM 8596 N N . ILE B 1 489 ? -14.617 -33.656 -24.406 1 94.44 489 ILE B N 1
ATOM 8597 C CA . ILE B 1 489 ? -13.867 -32.594 -23.719 1 94.44 489 ILE B CA 1
ATOM 8598 C C . ILE B 1 489 ? -12.633 -33.188 -23.047 1 94.44 489 ILE B C 1
ATOM 8600 O O . ILE B 1 489 ? -11.555 -32.594 -23.062 1 94.44 489 ILE B O 1
ATOM 8604 N N . LYS B 1 490 ? -12.727 -34.344 -22.438 1 93.62 490 LYS B N 1
ATOM 8605 C CA . LYS B 1 490 ? -11.586 -35 -21.828 1 93.62 490 LYS B CA 1
ATOM 8606 C C . LYS B 1 490 ? -10.516 -35.312 -22.875 1 93.62 490 LYS B C 1
ATOM 8608 O O . LYS B 1 490 ? -9.32 -35.188 -22.594 1 93.62 490 LYS B O 1
ATOM 8613 N N . GLU B 1 491 ? -10.961 -35.75 -23.984 1 94.5 491 GLU B N 1
ATOM 8614 C CA . GLU B 1 491 ? -10.031 -36 -25.078 1 94.5 491 GLU B CA 1
ATOM 8615 C C . GLU B 1 491 ? -9.328 -34.75 -25.531 1 94.5 491 GLU B C 1
ATOM 8617 O O . GLU B 1 491 ? -8.133 -34.75 -25.844 1 94.5 491 GLU B O 1
ATOM 8622 N N . LEU B 1 492 ? -10.117 -33.719 -25.562 1 95.81 492 LEU B N 1
ATOM 8623 C CA . LEU B 1 492 ? -9.555 -32.438 -25.953 1 95.81 492 LEU B CA 1
ATOM 8624 C C . LEU B 1 492 ? -8.492 -31.984 -24.953 1 95.81 492 LEU B C 1
ATOM 8626 O O . LEU B 1 492 ? -7.488 -31.375 -25.344 1 95.81 492 LEU B O 1
ATOM 8630 N N . VAL B 1 493 ? -8.711 -32.219 -23.672 1 96.31 493 VAL B N 1
ATOM 8631 C CA . VAL B 1 493 ? -7.715 -31.906 -22.656 1 96.31 493 VAL B CA 1
ATOM 8632 C C . VAL B 1 493 ? -6.43 -32.688 -22.938 1 96.31 493 VAL B C 1
ATOM 8634 O O . VAL B 1 493 ? -5.34 -32.094 -22.953 1 96.31 493 VAL B O 1
ATOM 8637 N N . GLY B 1 494 ? -6.531 -33.969 -23.188 1 95.75 494 GLY B N 1
ATOM 8638 C CA . GLY B 1 494 ? -5.375 -34.781 -23.5 1 95.75 494 GLY B CA 1
ATOM 8639 C C . GLY B 1 494 ? -4.613 -34.312 -24.719 1 95.75 494 GLY B C 1
ATOM 8640 O O . GLY B 1 494 ? -3.383 -34.25 -24.703 1 95.75 494 GLY B O 1
ATOM 8641 N N . ASP B 1 495 ? -5.352 -33.969 -25.719 1 96.88 495 ASP B N 1
ATOM 8642 C CA . ASP B 1 495 ? -4.738 -33.469 -26.953 1 96.88 495 ASP B CA 1
ATOM 8643 C C . ASP B 1 495 ? -4.008 -32.156 -26.719 1 96.88 495 ASP B C 1
ATOM 8645 O O . ASP B 1 495 ? -2.945 -31.922 -27.297 1 96.88 495 ASP B O 1
ATOM 8649 N N . THR B 1 496 ? -4.656 -31.344 -25.938 1 97.81 496 THR B N 1
ATOM 8650 C CA . THR B 1 496 ? -4.047 -30.047 -25.656 1 97.81 496 THR B CA 1
ATOM 8651 C C . THR B 1 496 ? -2.775 -30.219 -24.828 1 97.81 496 THR B C 1
ATOM 8653 O O . THR B 1 496 ? -1.812 -29.469 -25 1 97.81 496 THR B O 1
ATOM 8656 N N . TRP B 1 497 ? -2.707 -31.172 -23.906 1 97.69 497 TRP B N 1
ATOM 8657 C CA . TRP B 1 497 ? -1.49 -31.469 -23.172 1 97.69 497 TRP B CA 1
ATOM 8658 C C . TRP B 1 497 ? -0.36 -31.859 -24.125 1 97.69 497 TRP B C 1
ATOM 8660 O O . TRP B 1 497 ? 0.79 -31.469 -23.922 1 97.69 497 TRP B O 1
ATOM 8670 N N . LYS B 1 498 ? -0.679 -32.688 -25.125 1 97.25 498 LYS B N 1
ATOM 8671 C CA . LYS B 1 498 ? 0.33 -33.094 -26.109 1 97.25 498 LYS B CA 1
ATOM 8672 C C . LYS B 1 498 ? 0.915 -31.891 -26.828 1 97.25 498 LYS B C 1
ATOM 8674 O O . LYS B 1 498 ? 2.121 -31.828 -27.078 1 97.25 498 LYS B O 1
ATOM 8679 N N . LYS B 1 499 ? 0.049 -30.953 -27.172 1 97.06 499 LYS B N 1
ATOM 8680 C CA . LYS B 1 499 ? 0.502 -29.719 -27.812 1 97.06 499 LYS B CA 1
ATOM 8681 C C . LYS B 1 499 ? 1.385 -28.906 -26.875 1 97.06 499 LYS B C 1
ATOM 8683 O O . LYS B 1 499 ? 2.414 -28.359 -27.297 1 97.06 499 LYS B O 1
ATOM 8688 N N . LEU B 1 500 ? 0.96 -28.797 -25.656 1 96.56 500 LEU B N 1
ATOM 8689 C CA . LEU B 1 500 ? 1.741 -28.078 -24.641 1 96.56 500 LEU B CA 1
ATOM 8690 C C . LEU B 1 500 ? 3.115 -28.719 -24.469 1 96.56 500 LEU B C 1
ATOM 8692 O O . LEU B 1 500 ? 4.125 -28.016 -24.391 1 96.56 500 LEU B O 1
ATOM 8696 N N . ASN B 1 501 ? 3.156 -30.062 -24.438 1 95.38 501 ASN B N 1
ATOM 8697 C CA . ASN B 1 501 ? 4.418 -30.781 -24.312 1 95.38 501 ASN B CA 1
ATOM 8698 C C . ASN B 1 501 ? 5.371 -30.453 -25.469 1 95.38 501 ASN B C 1
ATOM 8700 O O . ASN B 1 501 ? 6.57 -30.25 -25.234 1 95.38 501 ASN B O 1
ATOM 8704 N N . LYS B 1 502 ? 4.816 -30.422 -26.594 1 93.75 502 LYS B N 1
ATOM 8705 C CA . LYS B 1 502 ? 5.625 -30.125 -27.766 1 93.75 502 LYS B CA 1
ATOM 8706 C C . LYS B 1 502 ? 6.223 -28.734 -27.688 1 93.75 502 LYS B C 1
ATOM 8708 O O . LYS B 1 502 ? 7.41 -28.531 -27.969 1 93.75 502 LYS B O 1
ATOM 8713 N N . GLU B 1 503 ? 5.375 -27.766 -27.328 1 92.44 503 GLU B N 1
ATOM 8714 C CA . GLU B 1 503 ? 5.836 -26.391 -27.219 1 92.44 503 GLU B CA 1
ATOM 8715 C C . GLU B 1 503 ? 6.887 -26.234 -26.125 1 92.44 503 GLU B C 1
ATOM 8717 O O . GLU B 1 503 ? 7.84 -25.469 -26.281 1 92.44 503 GLU B O 1
ATOM 8722 N N . ARG B 1 504 ? 6.734 -26.922 -25.047 1 91.62 504 ARG B N 1
ATOM 8723 C CA . ARG B 1 504 ? 7.684 -26.875 -23.938 1 91.62 504 ARG B CA 1
ATOM 8724 C C . ARG B 1 504 ? 9.062 -27.359 -24.375 1 91.62 504 ARG B C 1
ATOM 8726 O O . ARG B 1 504 ? 10.078 -26.797 -23.969 1 91.62 504 ARG B O 1
ATOM 8733 N N . ASN B 1 505 ? 9.016 -28.344 -25.141 1 88.31 505 ASN B N 1
ATOM 8734 C CA . ASN B 1 505 ? 10.258 -28.938 -25.594 1 88.31 505 ASN B CA 1
ATOM 8735 C C . ASN B 1 505 ? 10.938 -28.094 -26.672 1 88.31 505 ASN B C 1
ATOM 8737 O O . ASN B 1 505 ? 12.164 -28.156 -26.828 1 88.31 505 ASN B O 1
ATOM 8741 N N . ALA B 1 506 ? 10.18 -27.312 -27.359 1 83.75 506 ALA B N 1
ATOM 8742 C CA . ALA B 1 506 ? 10.703 -26.547 -28.469 1 83.75 506 ALA B CA 1
ATOM 8743 C C . ALA B 1 506 ? 11.414 -25.281 -27.984 1 83.75 506 ALA B C 1
ATOM 8745 O O . ALA B 1 506 ? 12.281 -24.734 -28.672 1 83.75 506 ALA B O 1
ATOM 8746 N N . ILE B 1 507 ? 11.047 -24.797 -26.922 1 76.12 507 ILE B N 1
ATOM 8747 C CA . ILE B 1 507 ? 11.609 -23.531 -26.438 1 76.12 507 ILE B CA 1
ATOM 8748 C C . ILE B 1 507 ? 12.906 -23.812 -25.672 1 76.12 507 ILE B C 1
ATOM 8750 O O . ILE B 1 507 ? 12.922 -24.594 -24.734 1 76.12 507 ILE B O 1
ATOM 8754 N N . ALA B 1 508 ? 13.875 -23.312 -26.281 1 62.97 508 ALA B N 1
ATOM 8755 C CA . ALA B 1 508 ? 15.188 -23.438 -25.656 1 62.97 508 ALA B CA 1
ATOM 8756 C C . ALA B 1 508 ? 15.281 -22.609 -24.391 1 62.97 508 ALA B C 1
ATOM 8758 O O . ALA B 1 508 ? 14.891 -21.438 -24.391 1 62.97 508 ALA B O 1
ATOM 8759 N N . SER B 1 509 ? 15.562 -23.266 -23.406 1 63.78 509 SER B N 1
ATOM 8760 C CA . SER B 1 509 ? 15.156 -22.656 -22.156 1 63.78 509 SER B CA 1
ATOM 8761 C C . SER B 1 509 ? 16.344 -22.031 -21.438 1 63.78 509 SER B C 1
ATOM 8763 O O . SER B 1 509 ? 17.406 -22.641 -21.344 1 63.78 509 SER B O 1
ATOM 8765 N N . SER B 1 510 ? 16.531 -20.703 -21.656 1 72.19 510 SER B N 1
ATOM 8766 C CA . SER B 1 510 ? 17.25 -20.047 -20.562 1 72.19 510 SER B CA 1
ATOM 8767 C C . SER B 1 510 ? 16.625 -20.359 -19.219 1 72.19 510 SER B C 1
ATOM 8769 O O . SER B 1 510 ? 15.578 -21.016 -19.156 1 72.19 510 SER B O 1
ATOM 8771 N N . LYS B 1 511 ? 17.422 -20.078 -18.281 1 75.44 511 LYS B N 1
ATOM 8772 C CA . LYS B 1 511 ? 16.953 -20.312 -16.906 1 75.44 511 LYS B CA 1
ATOM 8773 C C . LYS B 1 511 ? 15.594 -19.656 -16.672 1 75.44 511 LYS B C 1
ATOM 8775 O O . LYS B 1 511 ? 14.664 -20.297 -16.188 1 75.44 511 LYS B O 1
ATOM 8780 N N . TYR B 1 512 ? 15.438 -18.453 -17.188 1 76.88 512 TYR B N 1
ATOM 8781 C CA . TYR B 1 512 ? 14.234 -17.688 -16.875 1 76.88 512 TYR B CA 1
ATOM 8782 C C . TYR B 1 512 ? 13.062 -18.141 -17.734 1 76.88 512 TYR B C 1
ATOM 8784 O O . TYR B 1 512 ? 11.93 -18.234 -17.25 1 76.88 512 TYR B O 1
ATOM 8792 N N . SER B 1 513 ? 13.383 -18.5 -18.891 1 82.31 513 SER B N 1
ATOM 8793 C CA . SER B 1 513 ? 12.328 -19.047 -19.734 1 82.31 513 SER B CA 1
ATOM 8794 C C . SER B 1 513 ? 11.836 -20.391 -19.219 1 82.31 513 SER B C 1
ATOM 8796 O O . SER B 1 513 ? 10.641 -20.688 -19.281 1 82.31 513 SER B O 1
ATOM 8798 N N . GLY B 1 514 ? 12.789 -21.094 -18.672 1 85.62 514 GLY B N 1
ATOM 8799 C CA . GLY B 1 514 ? 12.422 -22.375 -18.094 1 85.62 514 GLY B CA 1
ATOM 8800 C C . GLY B 1 514 ? 11.523 -22.25 -16.875 1 85.62 514 GLY B C 1
ATOM 8801 O O . GLY B 1 514 ? 10.578 -23.031 -16.719 1 85.62 514 GLY B O 1
ATOM 8802 N N . GLU B 1 515 ? 11.797 -21.297 -16.078 1 87 515 GLU B N 1
ATOM 8803 C CA . GLU B 1 515 ? 10.977 -21.062 -14.891 1 87 515 GLU B CA 1
ATOM 8804 C C . GLU B 1 515 ? 9.555 -20.672 -15.273 1 87 515 GLU B C 1
ATOM 8806 O O . GLU B 1 515 ? 8.586 -21.141 -14.664 1 87 515 GLU B O 1
ATOM 8811 N N . TYR B 1 516 ? 9.492 -19.828 -16.281 1 90.62 516 TYR B N 1
ATOM 8812 C CA . TYR B 1 516 ? 8.172 -19.391 -16.719 1 90.62 516 TYR B CA 1
ATOM 8813 C C . TYR B 1 516 ? 7.387 -20.547 -17.328 1 90.62 516 TYR B C 1
ATOM 8815 O O . TYR B 1 516 ? 6.195 -20.703 -17.062 1 90.62 516 TYR B O 1
ATOM 8823 N N . ILE B 1 517 ? 8.055 -21.297 -18.125 1 91.69 517 ILE B N 1
ATOM 8824 C CA . ILE B 1 517 ? 7.402 -22.422 -18.781 1 91.69 517 ILE B CA 1
ATOM 8825 C C . ILE B 1 517 ? 6.891 -23.406 -17.734 1 91.69 517 ILE B C 1
ATOM 8827 O O . ILE B 1 517 ? 5.785 -23.938 -17.859 1 91.69 517 ILE B O 1
ATOM 8831 N N . GLU B 1 518 ? 7.656 -23.625 -16.766 1 92.06 518 GLU B N 1
ATOM 8832 C CA . GLU B 1 518 ? 7.219 -24.484 -15.672 1 92.06 518 GLU B CA 1
ATOM 8833 C C . GLU B 1 518 ? 6.004 -23.906 -14.953 1 92.06 518 GLU B C 1
ATOM 8835 O O . GLU B 1 518 ? 5.094 -24.641 -14.57 1 92.06 518 GLU B O 1
ATOM 8840 N N . PHE B 1 519 ? 6.027 -22.656 -14.742 1 93.69 519 PHE B N 1
ATOM 8841 C CA . PHE B 1 519 ? 4.887 -21.984 -14.117 1 93.69 519 PHE B CA 1
ATOM 8842 C C . PHE B 1 519 ? 3.617 -22.219 -14.93 1 93.69 519 PHE B C 1
ATOM 8844 O O . PHE B 1 519 ? 2.58 -22.594 -14.383 1 93.69 519 PHE B O 1
ATOM 8851 N N . ALA B 1 520 ? 3.736 -21.938 -16.203 1 95.38 520 ALA B N 1
ATOM 8852 C CA . ALA B 1 520 ? 2.586 -22.078 -17.094 1 95.38 520 ALA B CA 1
ATOM 8853 C C . ALA B 1 520 ? 2.062 -23.516 -17.078 1 95.38 520 ALA B C 1
ATOM 8855 O O . ALA B 1 520 ? 0.85 -23.734 -17.062 1 95.38 520 ALA B O 1
ATOM 8856 N N . THR B 1 521 ? 2.959 -24.422 -17.062 1 96 521 THR B N 1
ATOM 8857 C CA . THR B 1 521 ? 2.578 -25.828 -17.031 1 96 521 THR B CA 1
ATOM 8858 C C . THR B 1 521 ? 1.892 -26.172 -15.703 1 96 521 THR B C 1
ATOM 8860 O O . THR B 1 521 ? 0.901 -26.906 -15.688 1 96 521 THR B O 1
ATOM 8863 N N . ASN B 1 522 ? 2.434 -25.609 -14.68 1 97 522 ASN B N 1
ATOM 8864 C CA . ASN B 1 522 ? 1.863 -25.844 -13.359 1 97 522 ASN B CA 1
ATOM 8865 C C . ASN B 1 522 ? 0.466 -25.25 -13.234 1 97 522 ASN B C 1
ATOM 8867 O O . ASN B 1 522 ? -0.354 -25.734 -12.453 1 97 522 ASN B O 1
ATOM 8871 N N . LEU B 1 523 ? 0.22 -24.188 -13.969 1 97.81 523 LEU B N 1
ATOM 8872 C CA . LEU B 1 523 ? -1.138 -23.656 -13.984 1 97.81 523 LEU B CA 1
ATOM 8873 C C . LEU B 1 523 ? -2.127 -24.703 -14.492 1 97.81 523 LEU B C 1
ATOM 8875 O O . LEU B 1 523 ? -3.207 -24.875 -13.922 1 97.81 523 LEU B O 1
ATOM 8879 N N . SER B 1 524 ? -1.723 -25.438 -15.492 1 97.69 524 SER B N 1
ATOM 8880 C CA . SER B 1 524 ? -2.537 -26.516 -16.031 1 97.69 524 SER B CA 1
ATOM 8881 C C . SER B 1 524 ? -2.678 -27.656 -15.008 1 97.69 524 SER B C 1
ATOM 8883 O O . SER B 1 524 ? -3.76 -28.219 -14.852 1 97.69 524 SER B O 1
ATOM 8885 N N . ARG B 1 525 ? -1.608 -27.906 -14.367 1 97.81 525 ARG B N 1
ATOM 8886 C CA . ARG B 1 525 ? -1.631 -28.969 -13.359 1 97.81 525 ARG B CA 1
ATOM 8887 C C . ARG B 1 525 ? -2.545 -28.594 -12.195 1 97.81 525 ARG B C 1
ATOM 8889 O O . ARG B 1 525 ? -3.242 -29.438 -11.648 1 97.81 525 ARG B O 1
ATOM 8896 N N . MET B 1 526 ? -2.512 -27.328 -11.828 1 97.12 526 MET B N 1
ATOM 8897 C CA . MET B 1 526 ? -3.389 -26.859 -10.758 1 97.12 526 MET B CA 1
ATOM 8898 C C . MET B 1 526 ? -4.855 -27 -11.156 1 97.12 526 MET B C 1
ATOM 8900 O O . MET B 1 526 ? -5.707 -27.297 -10.312 1 97.12 526 MET B O 1
ATOM 8904 N N . ALA B 1 527 ? -5.082 -26.75 -12.43 1 96.38 527 ALA B N 1
ATOM 8905 C CA . ALA B 1 527 ? -6.453 -26.938 -12.906 1 96.38 527 ALA B CA 1
ATOM 8906 C C . ALA B 1 527 ? -6.906 -28.375 -12.711 1 96.38 527 ALA B C 1
ATOM 8908 O O . ALA B 1 527 ? -8.031 -28.625 -12.281 1 96.38 527 ALA B O 1
ATOM 8909 N N . GLN B 1 528 ? -5.965 -29.344 -13.016 1 94 528 GLN B N 1
ATOM 8910 C CA . GLN B 1 528 ? -6.246 -30.75 -12.797 1 94 528 GLN B CA 1
ATOM 8911 C C . GLN B 1 528 ? -6.543 -31.031 -11.328 1 94 528 GLN B C 1
ATOM 8913 O O . GLN B 1 528 ? -7.473 -31.781 -11.008 1 94 528 GLN B O 1
ATOM 8918 N N . PHE B 1 529 ? -5.855 -30.406 -10.523 1 94.12 529 PHE B N 1
ATOM 8919 C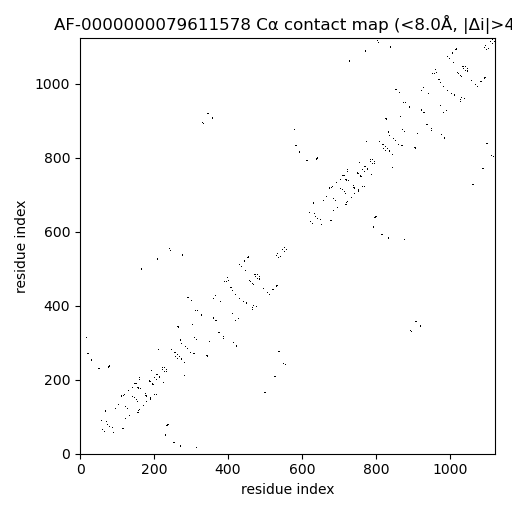 CA . PHE B 1 529 ? -5.93 -30.625 -9.086 1 94.12 529 PHE B CA 1
ATOM 8920 C C . PHE B 1 529 ? -7.195 -30.016 -8.508 1 94.12 529 PHE B C 1
ATOM 8922 O O . PHE B 1 529 ? -7.938 -30.672 -7.781 1 94.12 529 PHE B O 1
ATOM 8929 N N . VAL B 1 530 ? -7.496 -28.766 -8.836 1 93.75 530 VAL B N 1
ATOM 8930 C CA . VAL B 1 530 ? -8.586 -28 -8.242 1 93.75 530 VAL B CA 1
ATOM 8931 C C . VAL B 1 530 ? -9.922 -28.5 -8.773 1 93.75 530 VAL B C 1
ATOM 8933 O O . VAL B 1 530 ? -10.914 -28.547 -8.031 1 93.75 530 VAL B O 1
ATOM 8936 N N . TYR B 1 531 ? -9.977 -28.938 -10.039 1 90.31 531 TYR B N 1
ATOM 8937 C CA . TYR B 1 531 ? -11.25 -29.25 -10.672 1 90.31 531 TYR B CA 1
ATOM 8938 C C . TYR B 1 531 ? -11.391 -30.75 -10.898 1 90.31 531 TYR B C 1
ATOM 8940 O O . TYR B 1 531 ? -12.383 -31.203 -11.469 1 90.31 531 TYR B O 1
ATOM 8948 N N . GLY B 1 532 ? -10.422 -31.531 -10.445 1 85.44 532 GLY B N 1
ATOM 8949 C CA . GLY B 1 532 ? -10.438 -32.969 -10.672 1 85.44 532 GLY B CA 1
ATOM 8950 C C . GLY B 1 532 ? -11.57 -33.656 -9.945 1 85.44 532 GLY B C 1
ATOM 8951 O O . GLY B 1 532 ? -12.125 -34.656 -10.461 1 85.44 532 GLY B O 1
ATOM 8952 N N . GLU B 1 533 ? -11.883 -33.188 -8.781 1 80.25 533 GLU B N 1
ATOM 8953 C CA . GLU B 1 533 ? -12.914 -33.844 -7.98 1 80.25 533 GLU B CA 1
ATOM 8954 C C . GLU B 1 533 ? -14.156 -32.969 -7.871 1 80.25 533 GLU B C 1
ATOM 8956 O O . GLU B 1 533 ? -15.023 -33.219 -7.027 1 80.25 533 GLU B O 1
ATOM 8961 N N . GLY B 1 534 ? -14.211 -31.984 -8.633 1 80.94 534 GLY B N 1
ATOM 8962 C CA . GLY B 1 534 ? -15.289 -31.016 -8.57 1 80.94 534 GLY B CA 1
ATOM 8963 C C . GLY B 1 534 ? -14.812 -29.578 -8.57 1 80.94 534 GLY B C 1
ATOM 8964 O O . GLY B 1 534 ? -13.641 -29.312 -8.859 1 80.94 534 GLY B O 1
ATOM 8965 N N . ASP B 1 535 ? -15.773 -28.766 -8.281 1 83.75 535 ASP B N 1
ATOM 8966 C CA . ASP B 1 535 ? -15.461 -27.344 -8.289 1 83.75 535 ASP B CA 1
ATOM 8967 C C . ASP B 1 535 ? -14.805 -26.922 -6.984 1 83.75 535 ASP B C 1
ATOM 8969 O O . ASP B 1 535 ? -15.438 -26.281 -6.145 1 83.75 535 ASP B O 1
ATOM 8973 N N . GLY B 1 536 ? -13.625 -27.125 -6.879 1 78.5 536 GLY B N 1
ATOM 8974 C CA . GLY B 1 536 ? -12.875 -26.812 -5.672 1 78.5 536 GLY B CA 1
ATOM 8975 C C . GLY B 1 536 ? -12.805 -25.328 -5.379 1 78.5 536 GLY B C 1
ATOM 8976 O O . GLY B 1 536 ? -12.617 -24.922 -4.23 1 78.5 536 GLY B O 1
ATOM 8977 N N . HIS B 1 537 ? -12.93 -24.562 -6.359 1 78.12 537 HIS B N 1
ATOM 8978 C CA . HIS B 1 537 ? -12.852 -23.109 -6.184 1 78.12 537 HIS B CA 1
ATOM 8979 C C . HIS B 1 537 ? -14.18 -22.547 -5.668 1 78.12 537 HIS B C 1
ATOM 8981 O O . HIS B 1 537 ? -14.188 -21.625 -4.852 1 78.12 537 HIS B O 1
ATOM 8987 N N . GLY B 1 538 ? -15.242 -23.125 -6.121 1 79.06 538 GLY B N 1
ATOM 8988 C CA . GLY B 1 538 ? -16.562 -22.688 -5.695 1 79.06 538 GLY B CA 1
ATOM 8989 C C . GLY B 1 538 ? -16.984 -23.266 -4.355 1 79.06 538 GLY B C 1
ATOM 8990 O O . GLY B 1 538 ? -17.734 -22.641 -3.609 1 79.06 538 GLY B O 1
ATOM 8991 N N . HIS B 1 539 ? -16.469 -24.5 -4.145 1 81.62 539 HIS B N 1
ATOM 8992 C CA . HIS B 1 539 ? -16.766 -25.203 -2.902 1 81.62 539 HIS B CA 1
ATOM 8993 C C . HIS B 1 539 ? -15.492 -25.484 -2.113 1 81.62 539 HIS B C 1
ATOM 8995 O O . HIS B 1 539 ? -14.938 -26.594 -2.209 1 81.62 539 HIS B O 1
ATOM 9001 N N . PRO B 1 540 ? -15.164 -24.594 -1.249 1 80.5 540 PRO B N 1
ATOM 9002 C CA . PRO B 1 540 ? -13.867 -24.656 -0.576 1 80.5 540 PRO B CA 1
ATOM 9003 C C . PRO B 1 540 ? -13.719 -25.906 0.29 1 80.5 540 PRO B C 1
ATOM 9005 O O . PRO B 1 540 ? -12.602 -26.312 0.622 1 80.5 540 PRO B O 1
ATOM 9008 N N . ASP B 1 541 ? -14.734 -26.531 0.623 1 81 541 ASP B N 1
ATOM 9009 C CA . ASP B 1 541 ? -14.672 -27.734 1.458 1 81 541 ASP B CA 1
ATOM 9010 C C . ASP B 1 541 ? -13.93 -28.859 0.75 1 81 541 ASP B C 1
ATOM 9012 O O . ASP B 1 541 ? -13.312 -29.703 1.399 1 81 541 ASP B O 1
ATOM 9016 N N . ILE B 1 542 ? -13.969 -28.766 -0.503 1 81.5 542 ILE B N 1
ATOM 9017 C CA . ILE B 1 542 ? -13.344 -29.797 -1.31 1 81.5 542 ILE B CA 1
ATOM 9018 C C . ILE B 1 542 ? -11.828 -29.766 -1.104 1 81.5 542 ILE B C 1
ATOM 9020 O O . ILE B 1 542 ? -11.18 -30.812 -1.047 1 81.5 542 ILE B O 1
ATOM 9024 N N . LEU B 1 543 ? -11.32 -28.578 -0.92 1 86.44 543 LEU B N 1
ATOM 9025 C CA . LEU B 1 543 ? -9.867 -28.422 -0.865 1 86.44 543 LEU B CA 1
ATOM 9026 C C . LEU B 1 543 ? -9.398 -28.172 0.565 1 86.44 543 LEU B C 1
ATOM 9028 O O . LEU B 1 543 ? -8.211 -27.984 0.808 1 86.44 543 LEU B O 1
ATOM 9032 N N . ASN B 1 544 ? -10.273 -28.172 1.507 1 88 544 ASN B N 1
ATOM 9033 C CA . ASN B 1 544 ? -9.945 -27.797 2.879 1 88 544 ASN B CA 1
ATOM 9034 C C . ASN B 1 544 ? -8.828 -28.672 3.447 1 88 544 ASN B C 1
ATOM 9036 O O . ASN B 1 544 ? -7.922 -28.156 4.113 1 88 544 ASN B O 1
ATOM 9040 N N . SER B 1 545 ? -8.93 -29.922 3.197 1 87.25 545 SER B N 1
ATOM 9041 C CA . SER B 1 545 ? -7.918 -30.844 3.715 1 87.25 545 SER B CA 1
ATOM 9042 C C . SER B 1 545 ? -6.555 -30.562 3.1 1 87.25 545 SER B C 1
ATOM 9044 O O . SER B 1 545 ? -5.531 -30.625 3.787 1 87.25 545 SER B O 1
ATOM 9046 N N . HIS B 1 546 ? -6.566 -30.281 1.855 1 88.38 546 HIS B N 1
ATOM 9047 C CA . HIS B 1 546 ? -5.32 -29.969 1.167 1 88.38 546 HIS B CA 1
ATOM 9048 C C . HIS B 1 546 ? -4.727 -28.656 1.678 1 88.38 546 HIS B C 1
ATOM 9050 O O . HIS B 1 546 ? -3.512 -28.547 1.856 1 88.38 546 HIS B O 1
ATOM 9056 N N . VAL B 1 547 ? -5.59 -27.703 1.897 1 90.5 547 VAL B N 1
ATOM 9057 C CA . VAL B 1 547 ? -5.141 -26.422 2.432 1 90.5 547 VAL B CA 1
ATOM 9058 C C . VAL B 1 547 ? -4.473 -26.625 3.787 1 90.5 547 VAL B C 1
ATOM 9060 O O . VAL B 1 547 ? -3.383 -26.109 4.035 1 90.5 547 VAL B O 1
ATOM 9063 N N . SER B 1 548 ? -5.062 -27.391 4.57 1 91.44 548 SER B N 1
ATOM 9064 C CA . SER B 1 548 ? -4.535 -27.656 5.906 1 91.44 548 SER B CA 1
ATOM 9065 C C . SER B 1 548 ? -3.166 -28.328 5.836 1 91.44 548 SER B C 1
ATOM 9067 O O . SER B 1 548 ? -2.24 -27.938 6.547 1 91.44 548 SER B O 1
ATOM 9069 N N . SER B 1 549 ? -3.072 -29.266 4.961 1 92.19 549 SER B N 1
ATOM 9070 C CA . SER B 1 549 ? -1.838 -30.047 4.879 1 92.19 549 SER B CA 1
ATOM 9071 C C . SER B 1 549 ? -0.732 -29.25 4.188 1 92.19 549 SER B C 1
ATOM 9073 O O . SER B 1 549 ? 0.429 -29.312 4.598 1 92.19 549 SER B O 1
ATOM 9075 N N . LEU B 1 550 ? -1.074 -28.5 3.182 1 94.12 550 LEU B N 1
ATOM 9076 C CA . LEU B 1 550 ? -0.071 -27.812 2.375 1 94.12 550 LEU B CA 1
ATOM 9077 C C . LEU B 1 550 ? 0.355 -26.5 3.033 1 94.12 550 LEU B C 1
ATOM 9079 O O . LEU B 1 550 ? 1.492 -26.062 2.863 1 94.12 550 LEU B O 1
ATOM 9083 N N . ILE B 1 551 ? -0.557 -25.906 3.828 1 93.81 551 ILE B N 1
ATOM 9084 C CA . ILE B 1 551 ? -0.281 -24.547 4.281 1 93.81 551 ILE B CA 1
ATOM 9085 C C . ILE B 1 551 ? -0.174 -24.531 5.805 1 93.81 551 ILE B C 1
ATOM 9087 O O . ILE B 1 551 ? 0.686 -23.844 6.363 1 93.81 551 ILE B O 1
ATOM 9091 N N . PHE B 1 552 ? -0.925 -25.297 6.523 1 92.44 552 PHE B N 1
ATOM 9092 C CA . PHE B 1 552 ? -1.097 -25 7.941 1 92.44 552 PHE B CA 1
ATOM 9093 C C . PHE B 1 552 ? -0.375 -26.031 8.797 1 92.44 552 PHE B C 1
ATOM 9095 O O . PHE B 1 552 ? 0.199 -25.703 9.836 1 92.44 552 PHE B O 1
ATOM 9102 N N . ASN B 1 553 ? -0.357 -27.312 8.305 1 92.38 553 ASN B N 1
ATOM 9103 C CA . ASN B 1 553 ? 0.124 -28.375 9.172 1 92.38 553 ASN B CA 1
ATOM 9104 C C . ASN B 1 553 ? 1.478 -28.906 8.711 1 92.38 553 ASN B C 1
ATOM 9106 O O . ASN B 1 553 ? 1.563 -29.594 7.684 1 92.38 553 ASN B O 1
ATOM 9110 N N . PRO B 1 554 ? 2.457 -28.75 9.516 1 93.5 554 PRO B N 1
ATOM 9111 C CA . PRO B 1 554 ? 3.77 -29.281 9.133 1 93.5 554 PRO B CA 1
ATOM 9112 C C . PRO B 1 554 ? 3.818 -30.797 9.164 1 93.5 554 PRO B C 1
ATOM 9114 O O . PRO B 1 554 ? 3.092 -31.438 9.93 1 93.5 554 PRO B O 1
ATOM 9117 N N . ILE B 1 555 ? 4.656 -31.328 8.406 1 92.31 555 ILE B N 1
ATOM 9118 C CA . ILE B 1 555 ? 4.812 -32.781 8.305 1 92.31 555 ILE B CA 1
ATOM 9119 C C . ILE B 1 555 ? 5.461 -33.312 9.57 1 92.31 555 ILE B C 1
ATOM 9121 O O . ILE B 1 555 ? 5.07 -34.375 10.078 1 92.31 555 ILE B O 1
ATOM 9125 N N . LEU B 1 556 ? 6.461 -32.688 10.156 1 86.19 556 LEU B N 1
ATOM 9126 C CA . LEU B 1 556 ? 7.227 -33.156 11.305 1 86.19 556 LEU B CA 1
ATOM 9127 C C . LEU B 1 556 ? 6.395 -33.094 12.586 1 86.19 556 LEU B C 1
ATOM 9129 O O . LEU B 1 556 ? 6.637 -33.844 13.531 1 86.19 556 LEU B O 1
ATOM 9133 N N . SER B 1 557 ? 5.465 -32.188 12.75 1 70.94 557 SER B N 1
ATOM 9134 C CA . SER B 1 557 ? 4.633 -32.062 13.938 1 70.94 557 SER B CA 1
ATOM 9135 C C . SER B 1 557 ? 3.561 -33.156 13.961 1 70.94 557 SER B C 1
ATOM 9137 O O . SER B 1 557 ? 3.059 -33.531 15.031 1 70.94 557 SER B O 1
ATOM 9139 N N . ASN B 1 558 ? 2.959 -33.719 12.852 1 59.03 558 ASN B N 1
ATOM 9140 C CA . ASN B 1 558 ? 1.906 -34.719 12.836 1 59.03 558 ASN B CA 1
ATOM 9141 C C . ASN B 1 558 ? 2.404 -36.062 13.375 1 59.03 558 ASN B C 1
ATOM 9143 O O . ASN B 1 558 ? 1.674 -37.062 13.359 1 59.03 558 ASN B O 1
ATOM 9147 N N . LYS B 1 559 ? 3.635 -36.438 13.523 1 45.88 559 LYS B N 1
ATOM 9148 C CA . LYS B 1 559 ? 3.996 -37.719 14.133 1 45.88 559 LYS B CA 1
ATOM 9149 C C . LYS B 1 559 ? 3.373 -37.875 15.523 1 45.88 559 LYS B C 1
ATOM 9151 O O . LYS B 1 559 ? 3.477 -38.938 16.156 1 45.88 559 LYS B O 1
ATOM 9156 N N . GLN B 1 560 ? 3.1 -36.969 16.344 1 35.56 560 GLN B N 1
ATOM 9157 C CA . GLN B 1 560 ? 2.572 -37.5 17.594 1 35.56 560 GLN B CA 1
ATOM 9158 C C . GLN B 1 560 ? 1.183 -38.094 17.375 1 35.56 560 GLN B C 1
ATOM 9160 O O . GLN B 1 560 ? 0.588 -38.656 18.312 1 35.56 560 GLN B O 1
ATOM 9165 N N . LEU B 1 561 ? 0.392 -37.75 16.297 1 31.14 561 LEU B N 1
ATOM 9166 C CA . LEU B 1 561 ? -0.937 -38.344 16.359 1 31.14 561 LEU B CA 1
ATOM 9167 C C . LEU B 1 561 ? -0.928 -39.781 15.797 1 31.14 561 LEU B C 1
ATOM 9169 O O . LEU B 1 561 ? -1.976 -40.406 15.711 1 31.14 561 LEU B O 1
ATOM 9173 N N . ASN B 1 562 ? 0.096 -40.25 15.031 1 26.09 562 ASN B N 1
ATOM 9174 C CA . ASN B 1 562 ? -0.06 -41.719 14.992 1 26.09 562 ASN B CA 1
ATOM 9175 C C . ASN B 1 562 ? 0.508 -42.375 16.25 1 26.09 562 ASN B C 1
ATOM 9177 O O . ASN B 1 562 ? 1.561 -41.969 16.734 1 26.09 562 ASN B O 1
#

Nearest PDB structures (foldseek):
  1n1z-assembly1_A  TM=9.395E-01  e=2.101E-36  Salvia officinalis
  1n23-assembly1_A  TM=9.347E-01  e=5.247E-36  Salvia officinalis
  2onh-assembly1_B  TM=9.358E-01  e=9.255E-35  Mentha spicata
  3g4d-assembly1_A  TM=9.267E-01  e=7.882E-27  Gossypium arboreum
  7xkw-assembly1_A  TM=9.421E-01  e=1.083E-25  Artabotrys hexapetalus

Organism: NCBI:txid192012

pLDDT: mean 90.1, std 11.78, range [25.91, 98.69]

Sequence (1124 aa):
MTVAAKAVTVVEPVTRRSANYEPSLWSFDHIQSLSSEYKGEDYKSRADTLKDAVKMMIPKVGDPALRSLELVDDIQRLGIAYHFEEEIRDLMEIIYCNYFTTHHLHEWNKMNLNLKALGFRLMRQHGYHVPQEIFNNLKDTIQNLKPHSLEDARGVLNLYEASYHSFEDESILDDARDLTTKYLKENIDKIDESISSLVSHALELPLHWRVPRVESMWFIGAYEKRSDMSPTLLELAKLDFDMVQAIHIEDLKHTSRWWRNTSWDTKLSFSRDRVVLNFLWTIGTSYTPHNSPGRRTLAKINSLITIIDDVYDVYGTLDELQQFTEAIDRWDINVIEELPDYMKICFLGFYNTINEISYDILTNTGHYILPYFKKSWADLCKAYLVEARWYYNGYTPTFQEYLDNACVSISGGVILMHAKFSSSVDATKEILQCMQRFEKIDHYSSLILRLLDDLATSTDELARGDNLKSMECYMRDTGATEEEARGYIKELVGDTWKKLNKERNAIASSKYSGEYIEFATNLSRMAQFVYGEGDGHGHPDILNSHVSSLIFNPILSNKQLNMTVAAKAVTVVEPVTRRSANYEPSLWSFDHIQSLSSEYKGEDYKSRADTLKDAVKMMIPKVGDPALRSLELVDDIQRLGIAYHFEEEIRDLMEIIYCNYFTTHHLHEWNKMNLNLKALGFRLMRQHGYHVPQEIFNNLKDTIQNLKPHSLEDARGVLNLYEASYHSFEDESILDDARDLTTKYLKENIDKIDESISSLVSHALELPLHWRVPRVESMWFIGAYEKRSDMSPTLLELAKLDFDMVQAIHIEDLKHTSRWWRNTSWDTKLSFSRDRVVLNFLWTIGTSYTPHNSPGRRTLAKINSLITIIDDVYDVYGTLDELQQFTEAIDRWDINVIEELPDYMKICFLGFYNTINEISYDILTNTGHYILPYFKKSWADLCKAYLVEARWYYNGYTPTFQEYLDNACVSISGGVILMHAKFSSSVDATKEILQCMQRFEKIDHYSSLILRLLDDLATSTDELARGDNLKSMECYMRDTGATEEEARGYIKELVGDTWKKLNKERNAIASSKYSGEYIEFATNLSRMAQFVYGEGDGHGHPDILNSHVSSLIFNPILSNKQLN

InterPro domains:
  IPR001906 Terpene synthase, N-terminal domain [PF01397] (26-203)
  IPR005630 Terpene synthase, metal-binding domain [PF03936] (263-499)
  IPR008930 Terpenoid cyclases/protein prenyltransferase alpha-alpha toroid [SSF48239] (23-229)
  IPR008949 Isoprenoid synthase domain superfamily [G3DSA:1.10.600.10] (23-541)
  IPR008949 Isoprenoid synthase domain superfamily [SSF48576] (229-555)
  IPR034741 Terpene cyclase-like 1, C-terminal domain [SFLDG01019] (231-555)
  IPR036965 Terpene synthase, N-terminal domain superfamily [G3DSA:1.50.10.130] (63-229)
  IPR044814 Terpene cyclases, class 1, plant [cd00684] (16-554)
  IPR050148 Terpene synthase-like [PTHR31225] (14-555)

Secondary structure (DSSP, 8-state):
--------------------PPPPSS-HHHHHH---STTSHHHHHHHHHHHHHHHHHHHHH-SSHHHHHHHHHHHHHTT-GGGSHHHHHHHHHHHIIIIISGGGHHHHTTS-HHHHHHHHHHHHHTT----GGGGTTHHHHHHT--TT-HHHHHHHHHHHHHHTT--TT-HHHHHHHHHHHHHHHHTTTTS-HHHHHHHHHHHHS-GGGS-HHHHHHHHHHHHHT-TT--HHHHHHHHHHHHHHHHHHHHHHHHHHHHHHHHTHHHH-TTS---HHHHHHHHHHH--SGGGHHHHHHHHHHHHHHHHHHHIIIII--HHHHHHHHHHHHHT-GGGGGGS-HHHHHHHHHHHHHHHHHHHHHHHHHS---HHHHHHHHHHHHHHHHHHHHHHHHT----HHHHHHHHHHHT-HHHHHHHHHHSS-TTHHHHHHHTGGGGHHHHHHHHHHHHHHHHHHHHHHHHHTT----HHHHHHHHH---HHHHHHHHHHHHHHHHHHHHHHHHHS---HHHHHHHHHHHHHHHHHHHHHTTS-TTT-GGGTHHHHIIIII--TTGGGGT-/--------------------PPPPSS-HHHHHH---STTSHHHHHHHHHHHHHHHHHHHHS-SSHHHHHHHHHHHHHTT-GGGSHHHHHHHHHHHIIIIISGGGTTTGGGS-HHHHHHHHHHHHHTT----GGGGTTHHHHHHT--TT-HHHHHHHHHHHHHHTT--TT-HHHHHHHHHHHHHHHHTTTTS-HHHHHHHHHHHHS-GGGS-HHHHHHHHHHHHHT-TT--HHHHHHHHHHHHHHHHHHHHHHHHHHHHHHHHTHHHH-TTS---HHHHHHHHHHH--SGGGHHHHHHHHHHHHHHHHHHHIIIII--HHHHHHHHHHHHHT-GGGGGGS-HHHHHHHHHHHHHHHHHHHHHHHHHS---HHHHHHHHHHHHHHHHHHHHHHHHT----HHHHHHHHHHHT-HHHHHHHHHTSS-TTHHHHHHHTGGGGHHHHHHHHHHHHHHHHHHHHHHHHHTT----HHHHHHHHH---HHHHHHHHHHHHHHHHHHHHHHHHHS---HHHHHHHHHHHHHHHHHHHHHTTS-TTT-GGGTHHHHIIIII--TTGGGG--

Radius of gyration: 37.53 Å; Cα contacts (8 Å, |Δi|>4): 1351; chains: 2; bounding box: 73×116×97 Å

Foldseek 3Di:
DDPPDPPPPPPPDDDFFFPPFDADPDDLVRLLPFAAPLQDPVLVVVLVVLLVVVLVVQVVLPPDLLSNLVSQVLLQLLPNCVSNVPSNVVSLVVCCVVPADPVCLVVLVVDQLLSLLSNLQVCLVVQHDHALCSCPPVVVVLVPADQLDQSSVNSLLSLLLSLLLAFLPRVSSVVSNVSSLVVCVVCLVNHDPLCSVVSVVCNLPRPLLAQSLLSSLVVLVSLVPDPPRDPSSSVSSQSVLSNLLNLLSVLLSLLSVLVVVLVCVPLVVSFYDQLLVLLVLLCSLDSDNQLSQVSSLLSNVSVLLRRLLSCLFTGDDLVLLVQLLVCLLVVPLVSCVPHPPSSNSSSCSVSVSLVVLQVVLCVLQVDRCSVLLSVLVSLLSVLSSVQSCCQVVVHADALVVQLVSLLSNLSLSNSLSSSLRSGDSVRVVVSVVCVVLCVLLSSLLSSLLRLLLCLFCQVVCVVSVGHHHNLVNHCVVPVDDSVVSNVVSVVVSSNSSSNNSVSLSPDDDDPSNNSSSSSSSSSSSVSCVCRVVHNCSSPVVVCVVVSCDSRRDRPVVPVVVD/DDPPDPPPPPPPDDDFFFPPFDADPDDLVRLLPFAAPLQDPVLVVVLVVLLVVVLVVQVPLPPDPLSNLVSQVLLQLLPNCVSPVPSNVVSLVVCCVVDADPVCLVVLVVDQLLSLLSNLQVCLVVQHDGALSSCPPVVVVLVPADQLDQSSVNSLLSLLLSLLLAFLPRVSSVVSNVSSLVVCVVCLVNHDPLCSVVSVVCNLPRPLLAQSLLSSLVVLVSLVPDPPRDPSSSVSSQSVLSNLLNLLSVLLSLLSVLVVVLVCVPLVVSFYDQLLVLLVLLCSLPSDNQLSQVSSLLSNVSVLLRRLLSCLFTGDDLVLLVQLLVCLLVVPLVSCVPHPPSSNSSSVSVSVSLVVLQVVLCVLQVDRCSVLLSVLVSLLSVLSSVQSCCQVVVHADALVVQLVSLLSNLSLSNSLSSSLRSHDSVRVVVSVVCVVLCVLLSSLLSSLLSLLLCLFCQVVCVVSVGHHHNLVNHCVVPVDDSVVSNVVSVVVSSNSSSNNSVSLSPDDDDPSNNSSSSSSSSSSSVSCVCRVVHNCSSPVVVCVVVSCDSRRDRPVVPVVVD

Solvent-accessible surface area (backbone atoms only — not comparable to full-atom values): 60548 Å² total; per-residue (Å²): 136,84,79,74,76,76,71,77,72,75,75,70,82,78,87,62,56,78,76,76,63,66,75,56,93,69,50,70,66,58,53,64,66,62,80,61,82,54,74,43,69,64,58,52,52,53,46,51,53,43,51,54,52,50,62,56,46,63,71,63,52,48,84,54,67,52,60,40,50,51,49,52,51,49,37,48,44,37,60,53,38,86,81,39,52,66,64,49,51,54,52,51,50,52,49,37,69,74,66,50,40,79,89,36,63,79,55,42,78,74,48,53,57,40,48,51,20,46,47,51,34,54,37,46,72,72,48,44,83,65,68,68,69,65,57,61,70,47,67,64,52,58,73,67,54,47,54,72,36,66,65,44,41,49,13,43,52,30,33,34,50,28,24,74,68,28,38,77,87,39,61,63,28,52,50,43,31,54,52,32,50,51,52,49,67,75,36,48,86,54,30,52,72,87,48,36,61,57,51,54,48,38,73,73,51,45,66,88,50,47,29,56,58,63,46,11,60,54,38,48,61,56,44,70,71,40,90,85,52,51,67,65,59,52,52,39,29,47,50,49,51,32,34,42,25,38,53,49,45,53,37,48,36,53,42,50,51,52,49,58,71,60,39,43,80,74,64,41,70,79,37,68,59,50,63,67,61,29,37,50,52,28,43,36,34,47,60,56,73,87,32,46,70,23,34,35,51,48,21,50,50,45,40,48,50,52,40,54,48,35,38,51,74,38,47,49,48,72,70,54,46,52,53,51,37,49,33,47,58,66,60,40,77,80,64,44,81,80,46,57,69,62,53,40,52,51,47,49,50,50,51,51,51,52,51,51,52,32,47,52,44,23,76,67,53,72,47,84,54,51,69,60,54,45,50,40,50,27,51,29,41,51,32,42,47,52,54,38,49,27,53,80,65,72,51,79,59,50,40,67,61,41,50,65,40,37,37,40,48,60,40,35,52,41,54,50,55,52,52,63,67,31,64,55,66,80,34,46,68,57,46,68,73,42,52,76,75,43,49,63,50,47,48,35,27,14,39,41,30,33,54,35,45,41,73,30,38,47,68,65,39,49,74,71,64,48,71,78,47,61,53,53,20,40,20,68,73,69,68,46,51,72,68,54,28,51,52,50,52,53,48,48,43,54,51,39,49,12,49,37,42,44,51,58,48,66,50,78,59,52,73,62,53,42,53,45,51,49,29,46,50,20,48,28,12,36,30,47,63,44,25,64,86,27,41,26,83,82,39,54,75,73,41,44,65,56,48,38,53,66,53,70,43,51,67,78,71,54,59,74,77,106,136,83,81,76,75,78,72,76,72,72,75,70,81,77,88,61,56,76,76,77,65,68,76,56,92,68,51,72,67,58,51,66,66,60,83,62,83,54,75,44,69,64,58,51,52,53,47,52,52,42,50,54,52,49,64,56,46,64,72,62,54,49,83,55,67,51,60,41,51,50,49,51,52,46,36,50,44,38,61,54,38,84,81,40,52,68,62,50,51,54,50,50,52,52,50,37,68,75,65,50,40,78,89,35,63,82,55,42,78,73,48,55,56,40,48,51,19,44,47,50,34,53,37,46,74,72,48,45,82,65,70,69,70,63,59,62,68,47,68,66,54,56,74,69,53,46,54,72,37,68,65,44,41,49,14,43,52,30,33,34,49,29,24,74,68,29,39,78,86,38,60,62,28,53,49,42,30,54,52,33,50,51,51,50,67,74,36,48,88,54,32,53,73,88,48,35,60,57,51,53,50,39,72,73,50,45,67,88,51,47,27,58,62,62,46,11,59,56,38,48,61,54,44,68,72,40,88,85,52,52,70,65,61,52,52,39,30,48,50,50,51,31,33,42,26,37,52,51,45,52,39,49,36,54,41,49,52,53,50,58,71,60,40,42,80,76,64,40,69,81,39,68,57,50,64,66,63,29,36,49,54,28,42,36,33,46,60,56,70,90,35,47,69,25,34,34,50,47,20,50,49,44,40,47,50,52,39,53,48,36,38,50,73,39,47,49,49,72,70,57,45,52,51,52,39,48,33,48,58,65,61,41,75,80,64,43,82,79,47,58,68,63,53,38,53,52,48,48,50,50,52,51,50,53,51,49,54,32,48,51,42,23,76,68,54,71,47,82,54,50,69,59,53,44,50,38,50,26,52,28,41,52,32,41,48,52,53,39,50,28,52,79,66,73,50,79,60,50,39,66,61,41,50,66,41,38,36,40,47,59,40,36,54,41,54,50,57,53,52,62,67,32,65,56,61,80,35,46,67,57,46,68,74,43,51,75,76,44,49,63,49,46,48,35,29,14,38,40,30,32,54,36,46,42,73,30,38,48,68,65,38,49,74,73,66,48,71,80,46,61,52,53,19,40,20,68,73,70,67,47,51,70,68,56,29,51,53,49,51,52,49,48,43,55,52,39,48,12,48,37,42,43,52,58,49,66,51,79,60,50,74,60,54,41,54,46,52,48,28,44,51,21,47,28,13,37,30,46,62,46,26,66,87,27,41,25,83,82,39,54,75,72,39,44,66,55,48,39,53,64,52,71,44,50,65,79,70,55,59,74,78,106